Protein AF-0000000069299095 (afdb_homodimer)

Sequence (1254 aa):
MALCCCRLLLKLQVCIAALQILIATGLEAELVINSEFMSLDCVDRMVLSINGKVPGPTLRAQPGELVQITVHNMMASQSVSIHFHGQYQNNTPWQDGAATFSGCPIPAQTSWTYSFHANPDPGTYQYHSHVGGTSVGGVGGVLVIEGAVSAATAAIDGEHVLHLFDWWHAPQEEILSGLMSTQFRWPGDPQSVLINGRGSFDCHHNSMYTCNITANASCSDGKGPIAPANLRPWYRPDYQPPQCDASACPDLEVFEVSMNGTYLLRLIGATSLSFLNVAVEGHNLTIVETDGHPTAPLNVSSVDINSGQRLGVLIHAIQQPSTYVIRAQIRGRSGVRVAHALLRYTGSPTVTVDPVGVQIPQPAWHDNEFTFQQQNALRGTQSMPVPATEQVVRRFEILNTQERLEGRNFNGKPSVDSIKAAIGLESGDRPENNCVSANNTRLLRWFLGRRTFFHSTTPVLSKLYFNQGVDELTEDNSYYQVEVGKVYDIVIQNYPACNGVCETHSFHMHGMPFWVLGTFRGEFNGSAEQVAAFNLVDPPMRDSIMTPSEGVNNVPEIRAGCGYVVIRFKPIGPGAWPFHCHQLLHAAPMGSIVVFHTGREGLPPPPSNLLVCGDMNLQTIMNRLEEMALCCCRLLLKLQVCIAALQILIATGLEAELVINSEFMSLDCVDRMVLSINGKVPGPTLRAQPGELVQITVHNMMASQSVSIHFHGQYQNNTPWQDGAATFSGCPIPAQTSWTYSFHANPDPGTYQYHSHVGGTSVGGVGGVLVIEGAVSAATAAIDGEHVLHLFDWWHAPQEEILSGLMSTQFRWPGDPQSVLINGRGSFDCHHNSMYTCNITANASCSDGKGPIAPANLRPWYRPDYQPPQCDASACPDLEVFEVSMNGTYLLRLIGATSLSFLNVAVEGHNLTIVETDGHPTAPLNVSSVDINSGQRLGVLIHAIQQPSTYVIRAQIRGRSGVRVAHALLRYTGSPTVTVDPVGVQIPQPAWHDNEFTFQQQNALRGTQSMPVPATEQVVRRFEILNTQERLEGRNFNGKPSVDSIKAAIGLESGDRPENNCVSANNTRLLRWFLGRRTFFHSTTPVLSKLYFNQGVDELTEDNSYYQVEVGKVYDIVIQNYPACNGVCETHSFHMHGMPFWVLGTFRGEFNGSAEQVAAFNLVDPPMRDSIMTPSEGVNNVPEIRAGCGYVVIRFKPIGPGAWPFHCHQLLHAAPMGSIVVFHTGREGLPPPPSNLLVCGDMNLQTIMNRLEE

Structure (mmCIF, N/CA/C/O backbone):
data_AF-0000000069299095-model_v1
#
loop_
_entity.id
_entity.type
_entity.pdbx_description
1 polymer Laccase
#
loop_
_atom_site.group_PDB
_atom_site.id
_atom_site.type_symbol
_atom_site.label_atom_id
_atom_site.label_alt_id
_atom_site.label_comp_id
_atom_site.label_asym_id
_atom_site.label_entity_id
_atom_site.label_seq_id
_atom_site.pdbx_PDB_ins_code
_atom_site.Cartn_x
_atom_site.Cartn_y
_atom_site.Cartn_z
_atom_site.occupancy
_atom_site.B_iso_or_equiv
_atom_site.auth_seq_id
_atom_site.auth_comp_id
_atom_site.auth_asym_id
_atom_site.auth_atom_id
_atom_site.pdbx_PDB_model_num
ATOM 1 N N . MET A 1 1 ? 65.5 -34.969 25.797 1 24.03 1 MET A N 1
ATOM 2 C CA . MET A 1 1 ? 64.125 -35.031 26.328 1 24.03 1 MET A CA 1
ATOM 3 C C . MET A 1 1 ? 63.188 -34.125 25.547 1 24.03 1 MET A C 1
ATOM 5 O O . MET A 1 1 ? 62 -34 25.875 1 24.03 1 MET A O 1
ATOM 9 N N . ALA A 1 2 ? 63.812 -33.062 24.891 1 30.91 2 ALA A N 1
ATOM 10 C CA . ALA A 1 2 ? 63.25 -31.938 24.141 1 30.91 2 ALA A CA 1
ATOM 11 C C . ALA A 1 2 ? 62.5 -32.438 22.906 1 30.91 2 ALA A C 1
ATOM 13 O O . ALA A 1 2 ? 61.625 -31.734 22.375 1 30.91 2 ALA A O 1
ATOM 14 N N . LEU A 1 3 ? 62.875 -33.625 22.391 1 29.94 3 LEU A N 1
ATOM 15 C CA . LEU A 1 3 ? 62.469 -34.094 21.094 1 29.94 3 LEU A CA 1
ATOM 16 C C . LEU A 1 3 ? 61.031 -34.656 21.141 1 29.94 3 LEU A C 1
ATOM 18 O O . LEU A 1 3 ? 60.406 -34.844 20.109 1 29.94 3 LEU A O 1
ATOM 22 N N . CYS A 1 4 ? 60.656 -35.25 22.312 1 30.69 4 CYS A N 1
ATOM 23 C CA . CYS A 1 4 ? 59.469 -36.094 22.328 1 30.69 4 CYS A CA 1
ATOM 24 C C . CYS A 1 4 ? 58.188 -35.25 22.266 1 30.69 4 CYS A C 1
ATOM 26 O O . CYS A 1 4 ? 57.094 -35.75 22.062 1 30.69 4 CYS A O 1
ATOM 28 N N . CYS A 1 5 ? 58.281 -33.969 22.875 1 31.89 5 CYS A N 1
ATOM 29 C CA . CYS A 1 5 ? 57.031 -33.25 23.078 1 31.89 5 CYS A CA 1
ATOM 30 C C . CYS A 1 5 ? 56.5 -32.719 21.75 1 31.89 5 CYS A C 1
ATOM 32 O O . CYS A 1 5 ? 55.469 -32.031 21.734 1 31.89 5 CYS A O 1
ATOM 34 N N . CYS A 1 6 ? 57.344 -32.781 20.625 1 31.16 6 CYS A N 1
ATOM 35 C CA . CYS A 1 6 ? 56.938 -32.219 19.328 1 31.16 6 CYS A CA 1
ATOM 36 C C . CYS A 1 6 ? 55.844 -33.094 18.688 1 31.16 6 CYS A C 1
ATOM 38 O O . CYS A 1 6 ? 55.219 -32.656 17.734 1 31.16 6 CYS A O 1
ATOM 40 N N . ARG A 1 7 ? 55.938 -34.469 18.969 1 36.03 7 ARG A N 1
ATOM 41 C CA . ARG A 1 7 ? 55.031 -35.312 18.234 1 36.03 7 ARG A CA 1
ATOM 42 C C . ARG A 1 7 ? 53.594 -35.156 18.719 1 36.03 7 ARG A C 1
ATOM 44 O O . ARG A 1 7 ? 52.656 -35.531 18.016 1 36.03 7 ARG A O 1
ATOM 51 N N . LEU A 1 8 ? 53.531 -34.938 20.141 1 35.88 8 LEU A N 1
ATOM 52 C CA . LEU A 1 8 ? 52.156 -34.875 20.625 1 35.88 8 LEU A CA 1
ATOM 53 C C . LEU A 1 8 ? 51.469 -33.625 20.094 1 35.88 8 LEU A C 1
ATOM 55 O O . LEU A 1 8 ? 50.219 -33.625 19.953 1 35.88 8 LEU A O 1
ATOM 59 N N . LEU A 1 9 ? 52.312 -32.5 19.906 1 37.81 9 LEU A N 1
ATOM 60 C CA . LEU A 1 9 ? 51.656 -31.281 19.406 1 37.81 9 LEU A CA 1
ATOM 61 C C . LEU A 1 9 ? 51.188 -31.469 17.953 1 37.81 9 LEU A C 1
ATOM 63 O O . LEU A 1 9 ? 50.25 -30.828 17.516 1 37.81 9 LEU A O 1
ATOM 67 N N . LEU A 1 10 ? 51.969 -32.375 17.109 1 34.5 10 LEU A N 1
ATOM 68 C CA . LEU A 1 10 ? 51.469 -32.594 15.75 1 34.5 10 LEU A CA 1
ATOM 69 C C . LEU A 1 10 ? 50.156 -33.344 15.773 1 34.5 10 LEU A C 1
ATOM 71 O O . LEU A 1 10 ? 49.375 -33.281 14.828 1 34.5 10 LEU A O 1
ATOM 75 N N . LYS A 1 11 ? 50.094 -34.344 16.75 1 37.84 11 LYS A N 1
ATOM 76 C CA . LYS A 1 11 ? 48.875 -35.156 16.781 1 37.84 11 LYS A CA 1
ATOM 77 C C . LYS A 1 11 ? 47.688 -34.281 17.125 1 37.84 11 LYS A C 1
ATOM 79 O O . LYS A 1 11 ? 46.562 -34.625 16.734 1 37.84 11 LYS A O 1
ATOM 84 N N . LEU A 1 12 ? 47.938 -33.375 18.188 1 36.03 12 LEU A N 1
ATOM 85 C CA . LEU A 1 12 ? 46.781 -32.562 18.531 1 36.03 12 LEU A CA 1
ATOM 86 C C . LEU A 1 12 ? 46.406 -31.625 17.391 1 36.03 12 LEU A C 1
ATOM 88 O O . LEU A 1 12 ? 45.281 -31.125 17.328 1 36.03 12 LEU A O 1
ATOM 92 N N . GLN A 1 13 ? 47.469 -31.156 16.578 1 33.78 13 GLN A N 1
ATOM 93 C CA . GLN A 1 13 ? 47.094 -30.344 15.43 1 33.78 13 GLN A CA 1
ATOM 94 C C . GLN A 1 13 ? 46.25 -31.125 14.43 1 33.78 13 GLN A C 1
ATOM 96 O O . GLN A 1 13 ? 45.469 -30.547 13.68 1 33.78 13 GLN A O 1
ATOM 101 N N . VAL A 1 14 ? 46.625 -32.438 14.289 1 32.91 14 VAL A N 1
ATOM 102 C CA . VAL A 1 14 ? 45.844 -33.156 13.297 1 32.91 14 VAL A CA 1
ATOM 103 C C . VAL A 1 14 ? 44.375 -33.281 13.758 1 32.91 14 VAL A C 1
ATOM 105 O O . VAL A 1 14 ? 43.469 -33.344 12.93 1 32.91 14 VAL A O 1
ATOM 108 N N . CYS A 1 15 ? 44.25 -33.562 15.125 1 31.64 15 CYS A N 1
ATOM 109 C CA . CYS A 1 15 ? 42.875 -33.812 15.516 1 31.64 15 CYS A CA 1
ATOM 110 C C . CYS A 1 15 ? 42.031 -32.562 15.344 1 31.64 15 CYS A C 1
ATOM 112 O O . CYS A 1 15 ? 40.812 -32.625 15.461 1 31.64 15 CYS A O 1
ATOM 114 N N . ILE A 1 16 ? 42.688 -31.422 15.695 1 34.31 16 ILE A N 1
ATOM 115 C CA . ILE A 1 16 ? 41.781 -30.281 15.57 1 34.31 16 ILE A CA 1
ATOM 116 C C . ILE A 1 16 ? 41.406 -30.094 14.109 1 34.31 16 ILE A C 1
ATOM 118 O O . ILE A 1 16 ? 40.562 -29.234 13.797 1 34.31 16 ILE A O 1
ATOM 122 N N . ALA A 1 17 ? 42.188 -30.562 13.148 1 32.5 17 ALA A N 1
ATOM 123 C CA . ALA A 1 17 ? 41.844 -30.406 11.734 1 32.5 17 ALA A CA 1
ATOM 124 C C . ALA A 1 17 ? 40.469 -31.047 11.438 1 32.5 17 ALA A C 1
ATOM 126 O O . ALA A 1 17 ? 39.719 -30.516 10.617 1 32.5 17 ALA A O 1
ATOM 127 N N . ALA A 1 18 ? 40.406 -32.375 11.758 1 33.28 18 ALA A N 1
ATOM 128 C CA . ALA A 1 18 ? 39.375 -33.156 11.109 1 33.28 18 ALA A CA 1
ATOM 129 C C . ALA A 1 18 ? 37.969 -32.688 11.5 1 33.28 18 ALA A C 1
ATOM 131 O O . ALA A 1 18 ? 37 -32.938 10.797 1 33.28 18 ALA A O 1
ATOM 132 N N . LEU A 1 19 ? 37.875 -32.531 12.852 1 30.69 19 LEU A N 1
ATOM 133 C CA . LEU A 1 19 ? 36.438 -32.344 13.133 1 30.69 19 LEU A CA 1
ATOM 134 C C . LEU A 1 19 ? 35.938 -31.031 12.523 1 30.69 19 LEU A C 1
ATOM 136 O O . LEU A 1 19 ? 35.812 -30.031 13.227 1 30.69 19 LEU A O 1
ATOM 140 N N . GLN A 1 20 ? 36.688 -30.484 11.57 1 28.19 20 GLN A N 1
ATOM 141 C CA . GLN A 1 20 ? 35.938 -29.484 10.82 1 28.19 20 GLN A CA 1
ATOM 142 C C . GLN A 1 20 ? 34.531 -29.953 10.5 1 28.19 20 GLN A C 1
ATOM 144 O O . GLN A 1 20 ? 34.312 -30.75 9.578 1 28.19 20 GLN A O 1
ATOM 149 N N . ILE A 1 21 ? 33.812 -30.469 11.508 1 32.03 21 ILE A N 1
ATOM 150 C CA . ILE A 1 21 ? 32.406 -30.766 11.258 1 32.03 21 ILE A CA 1
ATOM 151 C C . ILE A 1 21 ? 31.859 -29.781 10.219 1 32.03 21 ILE A C 1
ATOM 153 O O . ILE A 1 21 ? 31.938 -28.562 10.398 1 32.03 21 ILE A O 1
ATOM 157 N N . LEU A 1 22 ? 31.906 -30.109 8.977 1 33.59 22 LEU A N 1
ATOM 158 C CA . LEU A 1 22 ? 31.141 -29.484 7.902 1 33.59 22 LEU A CA 1
ATOM 159 C C . LEU A 1 22 ? 29.828 -28.922 8.422 1 33.59 22 LEU A C 1
ATOM 161 O O . LEU A 1 22 ? 28.906 -29.672 8.734 1 33.59 22 LEU A O 1
ATOM 165 N N . ILE A 1 23 ? 29.766 -28.234 9.445 1 37.81 23 ILE A N 1
ATOM 166 C CA . ILE A 1 23 ? 28.531 -27.516 9.766 1 37.81 23 ILE A CA 1
ATOM 167 C C . ILE A 1 23 ? 27.766 -27.203 8.484 1 37.81 23 ILE A C 1
ATOM 169 O O . ILE A 1 23 ? 28.25 -26.469 7.625 1 37.81 23 ILE A O 1
ATOM 173 N N . ALA A 1 24 ? 27.172 -28.172 7.777 1 43.81 24 ALA A N 1
ATOM 174 C CA . ALA A 1 24 ? 26.234 -28.109 6.652 1 43.81 24 ALA A CA 1
ATOM 175 C C . ALA A 1 24 ? 25.547 -26.75 6.59 1 43.81 24 ALA A C 1
ATOM 177 O O . ALA A 1 24 ? 24.719 -26.438 7.445 1 43.81 24 ALA A O 1
ATOM 178 N N . THR A 1 25 ? 26.078 -25.562 6.328 1 60.44 25 THR A N 1
ATOM 179 C CA . THR A 1 25 ? 25.703 -24.141 6.285 1 60.44 25 THR A CA 1
ATOM 180 C C . THR A 1 25 ? 24.453 -23.953 5.449 1 60.44 25 THR A C 1
ATOM 182 O O . THR A 1 25 ? 24.344 -24.469 4.336 1 60.44 25 THR A O 1
ATOM 185 N N . GLY A 1 26 ? 23.281 -24.047 5.945 1 82.75 26 GLY A N 1
ATOM 186 C CA . GLY A 1 26 ? 21.969 -23.781 5.352 1 82.75 26 GLY A CA 1
ATOM 187 C C . GLY A 1 26 ? 21.969 -22.547 4.469 1 82.75 26 GLY A C 1
ATOM 188 O O . GLY A 1 26 ? 22.984 -21.844 4.367 1 82.75 26 GLY A O 1
ATOM 189 N N . LEU A 1 27 ? 21.109 -22.578 3.473 1 93 27 LEU A N 1
ATOM 190 C CA . LEU A 1 27 ? 20.891 -21.375 2.691 1 93 27 LEU A CA 1
ATOM 191 C C . LEU A 1 27 ? 20.531 -20.188 3.598 1 93 27 LEU A C 1
ATOM 193 O O . LEU A 1 27 ? 19.547 -20.25 4.336 1 93 27 LEU A O 1
ATOM 197 N N . GLU A 1 28 ? 21.375 -19.234 3.68 1 95.06 28 GLU A N 1
ATOM 198 C CA . GLU A 1 28 ? 21.094 -17.953 4.305 1 95.06 28 GLU A CA 1
ATOM 199 C C . GLU A 1 28 ? 21.016 -16.828 3.268 1 95.06 28 GLU A C 1
ATOM 201 O O . GLU A 1 28 ? 21.922 -16.688 2.447 1 95.06 28 GLU A O 1
ATOM 206 N N . ALA A 1 29 ? 19.922 -16.172 3.277 1 96.38 29 ALA A N 1
ATOM 207 C CA . ALA A 1 29 ? 19.781 -15.086 2.309 1 96.38 29 ALA A CA 1
ATOM 208 C C . ALA A 1 29 ? 18.938 -13.945 2.885 1 96.38 29 ALA A C 1
ATOM 210 O O . ALA A 1 29 ? 18.25 -14.117 3.885 1 96.38 29 ALA A O 1
ATOM 211 N N . GLU A 1 30 ? 19.109 -12.766 2.311 1 95.38 30 GLU A N 1
ATOM 212 C CA . GLU A 1 30 ? 18.312 -11.586 2.623 1 95.38 30 GLU A CA 1
ATOM 213 C C . GLU A 1 30 ? 17.547 -11.094 1.399 1 95.38 30 GLU A C 1
ATOM 215 O O . GLU A 1 30 ? 18.094 -11.039 0.296 1 95.38 30 GLU A O 1
ATOM 220 N N . LEU A 1 31 ? 16.312 -10.859 1.627 1 97.5 31 LEU A N 1
ATOM 221 C CA . LEU A 1 31 ? 15.461 -10.242 0.617 1 97.5 31 LEU A CA 1
ATOM 222 C C . LEU A 1 31 ? 15.023 -8.852 1.056 1 97.5 31 LEU A C 1
ATOM 224 O O . LEU A 1 31 ? 14.258 -8.703 2.01 1 97.5 31 LEU A O 1
ATOM 228 N N . VAL A 1 32 ? 15.508 -7.863 0.378 1 94.19 32 VAL A N 1
ATOM 229 C CA . VAL A 1 32 ? 15.109 -6.488 0.65 1 94.19 32 VAL A CA 1
ATOM 230 C C . VAL A 1 32 ? 14.023 -6.059 -0.335 1 94.19 32 VAL A C 1
ATOM 232 O O . VAL A 1 32 ? 14.273 -5.949 -1.537 1 94.19 32 VAL A O 1
ATOM 235 N N . ILE A 1 33 ? 12.867 -5.82 0.208 1 95.56 33 ILE A N 1
ATOM 236 C CA . ILE A 1 33 ? 11.742 -5.43 -0.626 1 95.56 33 ILE A CA 1
ATOM 237 C C . ILE A 1 33 ? 11.562 -3.914 -0.583 1 95.56 33 ILE A C 1
ATOM 239 O O . ILE A 1 33 ? 11.484 -3.324 0.496 1 95.56 33 ILE A O 1
ATOM 243 N N . ASN A 1 34 ? 11.492 -3.307 -1.761 1 91.5 34 ASN A N 1
ATOM 244 C CA . ASN A 1 34 ? 11.359 -1.859 -1.888 1 91.5 34 ASN A CA 1
ATOM 245 C C . ASN A 1 34 ? 10.398 -1.478 -3.008 1 91.5 34 ASN A C 1
ATOM 247 O O . ASN A 1 34 ? 10.156 -2.27 -3.92 1 91.5 34 ASN A O 1
ATOM 251 N N . SER A 1 35 ? 9.82 -0.309 -2.859 1 90.38 35 SER A N 1
ATOM 252 C CA . SER A 1 35 ? 9.172 0.342 -3.99 1 90.38 35 SER A CA 1
ATOM 253 C C . SER A 1 35 ? 10.133 1.266 -4.727 1 90.38 35 SER A C 1
ATOM 255 O O . SER A 1 35 ? 10.734 2.156 -4.125 1 90.38 35 SER A O 1
ATOM 257 N N . GLU A 1 36 ? 10.281 1.061 -6.02 1 88.81 36 GLU A N 1
ATOM 258 C CA . GLU A 1 36 ? 11.188 1.911 -6.793 1 88.81 36 GLU A CA 1
ATOM 259 C C . GLU A 1 36 ? 10.781 1.946 -8.266 1 88.81 36 GLU A C 1
ATOM 261 O O . GLU A 1 36 ? 9.938 1.161 -8.703 1 88.81 36 GLU A O 1
ATOM 266 N N . PHE A 1 37 ? 11.344 2.873 -9 1 85.94 37 PHE A N 1
ATOM 267 C CA . PHE A 1 37 ? 10.992 3.025 -10.406 1 85.94 37 PHE A CA 1
ATOM 268 C C . PHE A 1 37 ? 11.922 2.201 -11.289 1 85.94 37 PHE A C 1
ATOM 270 O O . PHE A 1 37 ? 13.133 2.172 -11.062 1 85.94 37 PHE A O 1
ATOM 277 N N . MET A 1 38 ? 11.336 1.447 -12.18 1 88.81 38 MET A N 1
ATOM 278 C CA . MET A 1 38 ? 12.047 0.658 -13.18 1 88.81 38 MET A CA 1
ATOM 279 C C . MET A 1 38 ? 11.266 0.606 -14.484 1 88.81 38 MET A C 1
ATOM 281 O O . MET A 1 38 ? 10.055 0.806 -14.492 1 88.81 38 MET A O 1
ATOM 285 N N . SER A 1 39 ? 12.023 0.465 -15.531 1 87.88 39 SER A N 1
ATOM 286 C CA . SER A 1 39 ? 11.422 0.192 -16.844 1 87.88 39 SER A CA 1
ATOM 287 C C . SER A 1 39 ? 11.617 -1.268 -17.234 1 87.88 39 SER A C 1
ATOM 289 O O . SER A 1 39 ? 12.641 -1.629 -17.812 1 87.88 39 SER A O 1
ATOM 291 N N . LEU A 1 40 ? 10.594 -2.078 -17.047 1 91.75 40 LEU A N 1
ATOM 292 C CA . LEU A 1 40 ? 10.703 -3.514 -17.297 1 91.75 40 LEU A CA 1
ATOM 293 C C . LEU A 1 40 ? 10.25 -3.854 -18.703 1 91.75 40 LEU A C 1
ATOM 295 O O . LEU A 1 40 ? 10.562 -4.93 -19.219 1 91.75 40 LEU A O 1
ATOM 299 N N . ASP A 1 41 ? 9.469 -2.994 -19.312 1 88.56 41 ASP A N 1
ATOM 300 C CA . ASP A 1 41 ? 8.938 -3.254 -20.641 1 88.56 41 ASP A CA 1
ATOM 301 C C . ASP A 1 41 ? 8.875 -1.969 -21.469 1 88.56 41 ASP A C 1
ATOM 303 O O . ASP A 1 41 ? 7.914 -1.752 -22.219 1 88.56 41 ASP A O 1
ATOM 307 N N . CYS A 1 42 ? 9.758 -1.073 -21.219 1 81.31 42 CYS A N 1
ATOM 308 C CA . CYS A 1 42 ? 9.906 0.193 -21.922 1 81.31 42 CYS A CA 1
ATOM 309 C C . CYS A 1 42 ? 9.008 1.268 -21.312 1 81.31 42 CYS A C 1
ATOM 311 O O . CYS A 1 42 ? 8.875 2.357 -21.875 1 81.31 42 CYS A O 1
ATOM 313 N N . VAL A 1 43 ? 8.375 0.918 -20.297 1 81.38 43 VAL A N 1
ATOM 314 C CA . VAL A 1 43 ? 7.562 1.879 -19.562 1 81.38 43 VAL A CA 1
ATOM 315 C C . VAL A 1 43 ? 8.109 2.041 -18.141 1 81.38 43 VAL A C 1
ATOM 317 O O . VAL A 1 43 ? 8.195 1.07 -17.391 1 81.38 43 VAL A O 1
ATOM 320 N N . ASP A 1 44 ? 8.492 3.242 -17.844 1 81.69 44 ASP A N 1
ATOM 321 C CA . ASP A 1 44 ? 9.023 3.561 -16.516 1 81.69 44 ASP A CA 1
ATOM 322 C C . ASP A 1 44 ? 7.898 3.75 -15.508 1 81.69 44 ASP A C 1
ATOM 324 O O . ASP A 1 44 ? 7.059 4.637 -15.664 1 81.69 44 ASP A O 1
ATOM 328 N N . ARG A 1 45 ? 7.863 2.918 -14.492 1 83.44 45 ARG A N 1
ATOM 329 C CA . ARG A 1 45 ? 6.848 3.061 -13.453 1 83.44 45 ARG A CA 1
ATOM 330 C C . ARG A 1 45 ? 7.32 2.455 -12.141 1 83.44 45 ARG A C 1
ATOM 332 O O . ARG A 1 45 ? 8.352 1.776 -12.094 1 83.44 45 ARG A O 1
ATOM 339 N N . MET A 1 46 ? 6.602 2.766 -11.117 1 87.88 46 MET A N 1
ATOM 340 C CA . MET A 1 46 ? 6.914 2.201 -9.805 1 87.88 46 MET A CA 1
ATOM 341 C C . MET A 1 46 ? 6.723 0.689 -9.805 1 87.88 46 MET A C 1
ATOM 343 O O . MET A 1 46 ? 5.727 0.186 -10.328 1 87.88 46 MET A O 1
ATOM 347 N N . VAL A 1 47 ? 7.68 -0.037 -9.312 1 93.56 47 VAL A N 1
ATOM 348 C CA . VAL A 1 47 ? 7.652 -1.489 -9.172 1 93.56 47 VAL A CA 1
ATOM 349 C C . VAL A 1 47 ? 7.961 -1.88 -7.73 1 93.56 47 VAL A C 1
ATOM 351 O O . VAL A 1 47 ? 8.445 -1.058 -6.949 1 93.56 47 VAL A O 1
ATOM 354 N N . LEU A 1 48 ? 7.566 -3.008 -7.332 1 95.88 48 LEU A N 1
ATOM 355 C CA . LEU A 1 48 ? 8.016 -3.621 -6.09 1 95.88 48 LEU A CA 1
ATOM 356 C C . LEU A 1 48 ? 9.148 -4.613 -6.348 1 95.88 48 LEU A C 1
ATOM 358 O O . LEU A 1 48 ? 8.93 -5.652 -6.977 1 95.88 48 LEU A O 1
ATOM 362 N N . SER A 1 49 ? 10.305 -4.25 -5.859 1 96.19 49 SER A N 1
ATOM 363 C CA . SER A 1 49 ? 11.492 -5.027 -6.199 1 96.19 49 SER A CA 1
ATOM 364 C C . SER A 1 49 ? 12 -5.812 -4.996 1 96.19 49 SER A C 1
ATOM 366 O O . SER A 1 49 ? 11.609 -5.539 -3.859 1 96.19 49 SER A O 1
ATOM 368 N N . ILE A 1 50 ? 12.68 -6.836 -5.266 1 97.75 50 ILE A N 1
ATOM 369 C CA . ILE A 1 50 ? 13.484 -7.551 -4.281 1 97.75 50 ILE A CA 1
ATOM 370 C C . ILE A 1 50 ? 14.969 -7.363 -4.594 1 97.75 50 ILE A C 1
ATOM 372 O O . ILE A 1 50 ? 15.438 -7.746 -5.664 1 97.75 50 ILE A O 1
ATOM 376 N N . ASN A 1 51 ? 15.688 -6.77 -3.621 1 96.06 51 ASN A N 1
ATOM 377 C CA . ASN A 1 51 ? 17.109 -6.488 -3.793 1 96.06 51 ASN A CA 1
ATOM 378 C C . ASN A 1 51 ? 17.375 -5.691 -5.066 1 96.06 51 ASN A C 1
ATOM 380 O O . ASN A 1 51 ? 18.328 -5.98 -5.801 1 96.06 51 ASN A O 1
ATOM 384 N N . GLY A 1 52 ? 16.5 -4.875 -5.406 1 92.69 52 GLY A N 1
ATOM 385 C CA . GLY A 1 52 ? 16.656 -3.979 -6.539 1 92.69 52 GLY A CA 1
ATOM 386 C C . GLY A 1 52 ? 16.359 -4.641 -7.871 1 92.69 52 GLY A C 1
ATOM 387 O O . GLY A 1 52 ? 16.719 -4.105 -8.93 1 92.69 52 GLY A O 1
ATOM 388 N N . LYS A 1 53 ? 15.68 -5.809 -7.816 1 95.75 53 LYS A N 1
ATOM 389 C CA . LYS A 1 53 ? 15.43 -6.535 -9.055 1 95.75 53 LYS A CA 1
ATOM 390 C C . LYS A 1 53 ? 14 -7.07 -9.094 1 95.75 53 LYS A C 1
ATOM 392 O O . LYS A 1 53 ? 13.352 -7.207 -8.055 1 95.75 53 LYS A O 1
ATOM 397 N N . VAL A 1 54 ? 13.539 -7.266 -10.359 1 96.81 54 VAL A N 1
ATOM 398 C CA . VAL A 1 54 ? 12.32 -8.008 -10.664 1 96.81 54 VAL A CA 1
ATOM 399 C C . VAL A 1 54 ? 12.586 -9.008 -11.781 1 96.81 54 VAL A C 1
ATOM 401 O O . VAL A 1 54 ? 12.938 -8.625 -12.898 1 96.81 54 VAL A O 1
ATOM 404 N N . PRO A 1 55 ? 12.555 -10.281 -11.578 1 97.81 55 PRO A N 1
ATOM 405 C CA . PRO A 1 55 ? 12.25 -10.914 -10.289 1 97.81 55 PRO A CA 1
ATOM 406 C C . PRO A 1 55 ? 13.406 -10.812 -9.297 1 97.81 55 PRO A C 1
ATOM 408 O O . PRO A 1 55 ? 14.484 -10.305 -9.648 1 97.81 55 PRO A O 1
ATOM 411 N N . GLY A 1 56 ? 13.109 -11.188 -8.07 1 98.19 56 GLY A N 1
ATOM 412 C CA . GLY A 1 56 ? 14.164 -11.305 -7.078 1 98.19 56 GLY A CA 1
ATOM 413 C C . GLY A 1 56 ? 15.203 -12.352 -7.43 1 98.19 56 GLY A C 1
ATOM 414 O O . GLY A 1 56 ? 15.094 -13.023 -8.453 1 98.19 56 GLY A O 1
ATOM 415 N N . PRO A 1 57 ? 16.188 -12.492 -6.555 1 98.06 57 PRO A N 1
ATOM 416 C CA . PRO A 1 57 ? 17.266 -13.438 -6.844 1 98.06 57 PRO A CA 1
ATOM 417 C C . PRO A 1 57 ? 16.781 -14.891 -6.836 1 98.06 57 PRO A C 1
ATOM 419 O O . PRO A 1 57 ? 15.859 -15.234 -6.09 1 98.06 57 PRO A O 1
ATOM 422 N N . THR A 1 58 ? 17.453 -15.664 -7.703 1 98.31 58 THR A N 1
ATOM 423 C CA . THR A 1 58 ? 17.25 -17.109 -7.609 1 98.31 58 THR A CA 1
ATOM 424 C C . THR A 1 58 ? 17.922 -17.672 -6.363 1 98.31 58 THR A C 1
ATOM 426 O O . THR A 1 58 ? 19.125 -17.531 -6.188 1 98.31 58 THR A O 1
ATOM 429 N N . LEU A 1 59 ? 17.125 -18.25 -5.539 1 98.25 59 LEU A N 1
ATOM 430 C CA . LEU A 1 59 ? 17.641 -18.906 -4.344 1 98.25 59 LEU A CA 1
ATOM 431 C C . LEU A 1 59 ? 17.922 -20.391 -4.613 1 98.25 59 LEU A C 1
ATOM 433 O O . LEU A 1 59 ? 17.188 -21.047 -5.344 1 98.25 59 LEU A O 1
ATOM 437 N N . ARG A 1 60 ? 19 -20.891 -4.031 1 97.75 60 ARG A N 1
ATOM 438 C CA . ARG A 1 60 ? 19.391 -22.297 -4.223 1 97.75 60 ARG A CA 1
ATOM 439 C C . ARG A 1 60 ? 19.703 -22.969 -2.891 1 97.75 60 ARG A C 1
ATOM 441 O O . ARG A 1 60 ? 20.406 -22.391 -2.055 1 97.75 60 ARG A O 1
ATOM 448 N N . ALA A 1 61 ? 19.125 -24.109 -2.713 1 97.5 61 ALA A N 1
ATOM 449 C CA . ALA A 1 61 ? 19.344 -24.906 -1.506 1 97.5 61 ALA A CA 1
ATOM 450 C C . ALA A 1 61 ? 19.562 -26.375 -1.847 1 97.5 61 ALA A C 1
ATOM 452 O O . ALA A 1 61 ? 19.234 -26.812 -2.945 1 97.5 61 ALA A O 1
ATOM 453 N N . GLN A 1 62 ? 20.188 -27.094 -0.908 1 96.44 62 GLN A N 1
ATOM 454 C CA . GLN A 1 62 ? 20.297 -28.547 -1.01 1 96.44 62 GLN A CA 1
ATOM 455 C C . GLN A 1 62 ? 19.062 -29.234 -0.423 1 96.44 62 GLN A C 1
ATOM 457 O O . GLN A 1 62 ? 18.375 -28.672 0.433 1 96.44 62 GLN A O 1
ATOM 462 N N . PRO A 1 63 ? 18.812 -30.422 -0.935 1 95.5 63 PRO A N 1
ATOM 463 C CA . PRO A 1 63 ? 17.688 -31.156 -0.352 1 95.5 63 PRO A CA 1
ATOM 464 C C . PRO A 1 63 ? 17.797 -31.297 1.165 1 95.5 63 PRO A C 1
ATOM 466 O O . PRO A 1 63 ? 18.844 -31.719 1.68 1 95.5 63 PRO A O 1
ATOM 469 N N . GLY A 1 64 ? 16.75 -30.875 1.833 1 95.19 64 GLY A N 1
ATOM 470 C CA . GLY A 1 64 ? 16.672 -31.047 3.273 1 95.19 64 GLY A CA 1
ATOM 471 C C . GLY A 1 64 ? 17.469 -30.016 4.047 1 95.19 64 GLY A C 1
ATOM 472 O O . GLY A 1 64 ? 17.438 -30 5.277 1 95.19 64 GLY A O 1
ATOM 473 N N . GLU A 1 65 ? 18.031 -29.156 3.379 1 95.19 65 GLU A N 1
ATOM 474 C CA . GLU A 1 65 ? 18.891 -28.156 4.012 1 95.19 65 GLU A CA 1
ATOM 475 C C . GLU A 1 65 ? 18.062 -27.109 4.762 1 95.19 65 GLU A C 1
ATOM 477 O O . GLU A 1 65 ? 16.922 -26.812 4.375 1 95.19 65 GLU A O 1
ATOM 482 N N . LEU A 1 66 ? 18.688 -26.641 5.828 1 95.56 66 LEU A N 1
ATOM 483 C CA . LEU A 1 66 ? 18.047 -25.531 6.535 1 95.56 66 LEU A CA 1
ATOM 484 C C . LEU A 1 66 ? 18.094 -24.266 5.699 1 95.56 66 LEU A C 1
ATOM 486 O O . LEU A 1 66 ? 19.141 -23.875 5.195 1 95.56 66 LEU A O 1
ATOM 490 N N . VAL A 1 67 ? 16.969 -23.656 5.555 1 96.75 67 VAL A N 1
ATOM 491 C CA . VAL A 1 67 ? 16.797 -22.406 4.82 1 96.75 67 VAL A CA 1
ATOM 492 C C . VAL A 1 67 ? 16.438 -21.281 5.789 1 96.75 67 VAL A C 1
ATOM 494 O O . VAL A 1 67 ? 15.461 -21.391 6.527 1 96.75 67 VAL A O 1
ATOM 497 N N . GLN A 1 68 ? 17.219 -20.266 5.824 1 95.12 68 GLN A N 1
ATOM 498 C CA . GLN A 1 68 ? 16.969 -19.062 6.629 1 95.12 68 GLN A CA 1
ATOM 499 C C . GLN A 1 68 ? 16.984 -17.812 5.762 1 95.12 68 GLN A C 1
ATOM 501 O O . GLN A 1 68 ? 18.047 -17.375 5.301 1 95.12 68 GLN A O 1
ATOM 506 N N . ILE A 1 69 ? 15.828 -17.234 5.629 1 96.19 69 ILE A N 1
ATOM 507 C CA . ILE A 1 69 ? 15.688 -16.078 4.762 1 96.19 69 ILE A CA 1
ATOM 508 C C . ILE A 1 69 ? 15.133 -14.898 5.566 1 96.19 69 ILE A C 1
ATOM 510 O O . ILE A 1 69 ? 14 -14.953 6.059 1 96.19 69 ILE A O 1
ATOM 514 N N . THR A 1 70 ? 15.867 -13.836 5.664 1 92.56 70 THR A N 1
ATOM 515 C CA . THR A 1 70 ? 15.406 -12.609 6.297 1 92.56 70 THR A CA 1
ATOM 516 C C . THR A 1 70 ? 14.82 -11.648 5.262 1 92.56 70 THR A C 1
ATOM 518 O O . THR A 1 70 ? 15.5 -11.289 4.297 1 92.56 70 THR A O 1
ATOM 521 N N . VAL A 1 71 ? 13.602 -11.297 5.527 1 93.69 71 VAL A N 1
ATOM 522 C CA . VAL A 1 71 ? 12.93 -10.336 4.652 1 93.69 71 VAL A CA 1
ATOM 523 C C . VAL A 1 71 ? 12.898 -8.961 5.316 1 93.69 71 VAL A C 1
ATOM 525 O O . VAL A 1 71 ? 12.43 -8.828 6.449 1 93.69 71 VAL A O 1
ATOM 528 N N . HIS A 1 72 ? 13.43 -8.016 4.594 1 89.44 72 HIS A N 1
ATOM 529 C CA . HIS A 1 72 ? 13.344 -6.617 5.004 1 89.44 72 HIS A CA 1
ATOM 530 C C . HIS A 1 72 ? 12.289 -5.867 4.195 1 89.44 72 HIS A C 1
ATOM 532 O O . HIS A 1 72 ? 12.484 -5.609 3.004 1 89.44 72 HIS A O 1
ATOM 538 N N . ASN A 1 73 ? 11.203 -5.527 4.84 1 89.94 73 ASN A N 1
ATOM 539 C CA . ASN A 1 73 ? 10.188 -4.707 4.184 1 89.94 73 ASN A CA 1
ATOM 540 C C . ASN A 1 73 ? 10.5 -3.219 4.312 1 89.94 73 ASN A C 1
ATOM 542 O O . ASN A 1 73 ? 10.148 -2.592 5.312 1 89.94 73 ASN A O 1
ATOM 546 N N . MET A 1 74 ? 10.945 -2.68 3.209 1 83.5 74 MET A N 1
ATOM 547 C CA . MET A 1 74 ? 11.383 -1.288 3.264 1 83.5 74 MET A CA 1
ATOM 548 C C . MET A 1 74 ? 10.359 -0.37 2.605 1 83.5 74 MET A C 1
ATOM 550 O O . MET A 1 74 ? 10.633 0.813 2.389 1 83.5 74 MET A O 1
ATOM 554 N N . MET A 1 75 ? 9.234 -0.915 2.361 1 86.94 75 MET A N 1
ATOM 555 C CA . MET A 1 75 ? 8.188 -0.094 1.755 1 86.94 75 MET A CA 1
ATOM 556 C C . MET A 1 75 ? 7.547 0.824 2.791 1 86.94 75 MET A C 1
ATOM 558 O O . MET A 1 75 ? 7.613 0.553 3.99 1 86.94 75 MET A O 1
ATOM 562 N N . ALA A 1 76 ? 6.945 1.853 2.24 1 80.12 76 ALA A N 1
ATOM 563 C CA . ALA A 1 76 ? 6.488 2.932 3.111 1 80.12 76 ALA A CA 1
ATOM 564 C C . ALA A 1 76 ? 5.262 2.504 3.916 1 80.12 76 ALA A C 1
ATOM 566 O O . ALA A 1 76 ? 5.094 2.914 5.066 1 80.12 76 ALA A O 1
ATOM 567 N N . SER A 1 77 ? 4.453 1.703 3.303 1 84 77 SER A N 1
ATOM 568 C CA . SER A 1 77 ? 3.219 1.411 4.027 1 84 77 SER A CA 1
ATOM 569 C C . SER A 1 77 ? 2.732 -0.005 3.742 1 84 77 SER A C 1
ATOM 571 O O . SER A 1 77 ? 1.913 -0.548 4.488 1 84 77 SER A O 1
ATOM 573 N N . GLN A 1 78 ? 3.197 -0.622 2.76 1 89.94 78 GLN A N 1
ATOM 574 C CA . GLN A 1 78 ? 2.639 -1.9 2.336 1 89.94 78 GLN A CA 1
ATOM 575 C C . GLN A 1 78 ? 3.232 -3.055 3.139 1 89.94 78 GLN A C 1
ATOM 577 O O . GLN A 1 78 ? 4.426 -3.053 3.451 1 89.94 78 GLN A O 1
ATOM 582 N N . SER A 1 79 ? 2.375 -3.959 3.436 1 88.12 79 SER A N 1
ATOM 583 C CA . SER A 1 79 ? 2.84 -5.203 4.043 1 88.12 79 SER A CA 1
ATOM 584 C C . SER A 1 79 ? 3.215 -6.23 2.979 1 88.12 79 SER A C 1
ATOM 586 O O . SER A 1 79 ? 2.762 -6.141 1.835 1 88.12 79 SER A O 1
ATOM 588 N N . VAL A 1 80 ? 4.043 -7.18 3.398 1 91.5 80 VAL A N 1
ATOM 589 C CA . VAL A 1 80 ? 4.43 -8.258 2.492 1 91.5 80 VAL A CA 1
ATOM 590 C C . VAL A 1 80 ? 4.516 -9.57 3.258 1 91.5 80 VAL A C 1
ATOM 592 O O . VAL A 1 80 ? 4.426 -9.594 4.488 1 91.5 80 VAL A O 1
ATOM 595 N N . SER A 1 81 ? 4.551 -10.617 2.604 1 92.44 81 SER A N 1
ATOM 596 C CA . SER A 1 81 ? 4.879 -11.969 3.061 1 92.44 81 SER A CA 1
ATOM 597 C C . SER A 1 81 ? 5.492 -12.797 1.938 1 92.44 81 SER A C 1
ATOM 599 O O . SER A 1 81 ? 5.332 -12.469 0.76 1 92.44 81 SER A O 1
ATOM 601 N N . ILE A 1 82 ? 6.266 -13.773 2.34 1 96.94 82 ILE A N 1
ATOM 602 C CA . ILE A 1 82 ? 6.848 -14.609 1.298 1 96.94 82 ILE A CA 1
ATOM 603 C C . ILE A 1 82 ? 6.379 -16.047 1.478 1 96.94 82 ILE A C 1
ATOM 605 O O . ILE A 1 82 ? 6.699 -16.703 2.48 1 96.94 82 ILE A O 1
ATOM 609 N N . HIS A 1 83 ? 5.656 -16.484 0.566 1 97.25 83 HIS A N 1
ATOM 610 C CA . HIS A 1 83 ? 5.277 -17.891 0.442 1 97.25 83 HIS A CA 1
ATOM 611 C C . HIS A 1 83 ? 6.301 -18.672 -0.375 1 97.25 83 HIS A C 1
ATOM 613 O O . HIS A 1 83 ? 6.617 -18.281 -1.505 1 97.25 83 HIS A O 1
ATOM 619 N N . PHE A 1 84 ? 6.797 -19.656 0.246 1 97.88 84 PHE A N 1
ATOM 620 C CA . PHE A 1 84 ? 7.703 -20.531 -0.476 1 97.88 84 PHE A CA 1
ATOM 621 C C . PHE A 1 84 ? 6.934 -21.656 -1.17 1 97.88 84 PHE A C 1
ATOM 623 O O . PHE A 1 84 ? 6.844 -22.766 -0.65 1 97.88 84 PHE A O 1
ATOM 630 N N . HIS A 1 85 ? 6.555 -21.328 -2.316 1 98.06 85 HIS A N 1
ATOM 631 C CA . HIS A 1 85 ? 5.613 -22.078 -3.135 1 98.06 85 HIS A CA 1
ATOM 632 C C . HIS A 1 85 ? 6.156 -23.469 -3.469 1 98.06 85 HIS A C 1
ATOM 634 O O . HIS A 1 85 ? 7.195 -23.594 -4.125 1 98.06 85 HIS A O 1
ATOM 640 N N . GLY A 1 86 ? 5.48 -24.5 -3.043 1 97.38 86 GLY A N 1
ATOM 641 C CA . GLY A 1 86 ? 5.852 -25.891 -3.312 1 97.38 86 GLY A CA 1
ATOM 642 C C . GLY A 1 86 ? 6.57 -26.547 -2.15 1 97.38 86 GLY A C 1
ATOM 643 O O . GLY A 1 86 ? 6.715 -27.766 -2.121 1 97.38 86 GLY A O 1
ATOM 644 N N . GLN A 1 87 ? 7.012 -25.734 -1.202 1 97.62 87 GLN A N 1
ATOM 645 C CA . GLN A 1 87 ? 7.645 -26.328 -0.024 1 97.62 87 GLN A CA 1
ATOM 646 C C . GLN A 1 87 ? 6.605 -26.922 0.916 1 97.62 87 GLN A C 1
ATOM 648 O O . GLN A 1 87 ? 5.531 -26.359 1.108 1 97.62 87 GLN A O 1
ATOM 653 N N . TYR A 1 88 ? 6.984 -28.031 1.565 1 95.81 88 TYR A N 1
ATOM 654 C CA . TYR A 1 88 ? 6.027 -28.812 2.348 1 95.81 88 TYR A CA 1
ATOM 655 C C . TYR A 1 88 ? 5.855 -28.219 3.742 1 95.81 88 TYR A C 1
ATOM 657 O O . TYR A 1 88 ? 4.848 -28.469 4.406 1 95.81 88 TYR A O 1
ATOM 665 N N . GLN A 1 89 ? 6.844 -27.531 4.184 1 94.88 89 GLN A N 1
ATOM 666 C CA . GLN A 1 89 ? 6.824 -26.922 5.508 1 94.88 89 GLN A CA 1
ATOM 667 C C . GLN A 1 89 ? 6.508 -27.938 6.59 1 94.88 89 GLN A C 1
ATOM 669 O O . GLN A 1 89 ? 5.672 -27.703 7.461 1 94.88 89 GLN A O 1
ATOM 674 N N . ASN A 1 90 ? 7.152 -29.078 6.48 1 89.5 90 ASN A N 1
ATOM 675 C CA . ASN A 1 90 ? 6.965 -30.109 7.484 1 89.5 90 ASN A CA 1
ATOM 676 C C . ASN A 1 90 ? 7.438 -29.656 8.859 1 89.5 90 ASN A C 1
ATOM 678 O O . ASN A 1 90 ? 8.609 -29.328 9.047 1 89.5 90 ASN A O 1
ATOM 682 N N . ASN A 1 91 ? 6.555 -29.531 9.852 1 90.25 91 ASN A N 1
ATOM 683 C CA . ASN A 1 91 ? 6.77 -29.156 11.242 1 90.25 91 ASN A CA 1
ATOM 684 C C . ASN A 1 91 ? 6.98 -27.656 11.391 1 90.25 91 ASN A C 1
ATOM 686 O O . ASN A 1 91 ? 7.348 -27.188 12.469 1 90.25 91 ASN A O 1
ATOM 690 N N . THR A 1 92 ? 6.84 -26.969 10.344 1 93.62 92 THR A N 1
ATOM 691 C CA . THR A 1 92 ? 6.945 -25.516 10.391 1 93.62 92 THR A CA 1
ATOM 692 C C . THR A 1 92 ? 5.812 -24.859 9.602 1 93.62 92 THR A C 1
ATOM 694 O O . THR A 1 92 ? 6.055 -24 8.758 1 93.62 92 THR A O 1
ATOM 697 N N . PRO A 1 93 ? 4.605 -25.203 9.875 1 94.56 93 PRO A N 1
ATOM 698 C CA . PRO A 1 93 ? 3.498 -24.688 9.07 1 94.56 93 PRO A CA 1
ATOM 699 C C . PRO A 1 93 ? 3.428 -23.156 9.086 1 94.56 93 PRO A C 1
ATOM 701 O O . PRO A 1 93 ? 2.918 -22.562 8.141 1 94.56 93 PRO A O 1
ATOM 704 N N . TRP A 1 94 ? 3.945 -22.5 10.086 1 90.94 94 TRP A N 1
ATOM 705 C CA . TRP A 1 94 ? 3.92 -21.047 10.188 1 90.94 94 TRP A CA 1
ATOM 706 C C . TRP A 1 94 ? 4.918 -20.422 9.219 1 90.94 94 TRP A C 1
ATOM 708 O O . TRP A 1 94 ? 4.871 -19.219 8.961 1 90.94 94 TRP A O 1
ATOM 718 N N . GLN A 1 95 ? 5.762 -21.219 8.625 1 93.94 95 GLN A N 1
ATOM 719 C CA . GLN A 1 95 ? 6.785 -20.734 7.699 1 93.94 95 GLN A CA 1
ATOM 720 C C . GLN A 1 95 ? 6.289 -20.781 6.258 1 93.94 95 GLN A C 1
ATOM 722 O O . GLN A 1 95 ? 6.996 -20.344 5.34 1 93.94 95 GLN A O 1
ATOM 727 N N . ASP A 1 96 ? 5.117 -21.219 6.062 1 94.88 96 ASP A N 1
ATOM 728 C CA . ASP A 1 96 ? 4.543 -21.25 4.719 1 94.88 96 ASP A CA 1
ATOM 729 C C . ASP A 1 96 ? 4.523 -19.844 4.109 1 94.8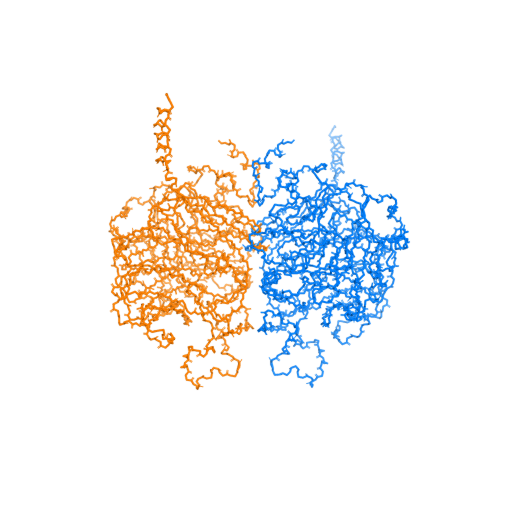8 96 ASP A C 1
ATOM 731 O O . ASP A 1 96 ? 4.68 -19.688 2.895 1 94.88 96 ASP A O 1
ATOM 735 N N . GLY A 1 97 ? 4.246 -18.859 4.961 1 92.69 97 GLY A N 1
ATOM 736 C CA . GLY A 1 97 ? 4.363 -17.469 4.543 1 92.69 97 GLY A CA 1
ATOM 737 C C . GLY A 1 97 ? 3.113 -16.938 3.871 1 92.69 97 GLY A C 1
ATOM 738 O O . GLY A 1 97 ? 3.131 -15.859 3.277 1 92.69 97 GLY A O 1
ATOM 739 N N . ALA A 1 98 ? 2.059 -17.672 3.867 1 92.19 98 ALA A N 1
ATOM 740 C CA . ALA A 1 98 ? 0.773 -17.172 3.393 1 92.19 98 ALA A CA 1
ATOM 741 C C . ALA A 1 98 ? 0.078 -16.344 4.473 1 92.19 98 ALA A C 1
ATOM 743 O O . ALA A 1 98 ? -0.641 -16.891 5.312 1 92.19 98 ALA A O 1
ATOM 744 N N . ALA A 1 99 ? 0.201 -15.047 4.312 1 87.44 99 ALA A N 1
ATOM 745 C CA . ALA A 1 99 ? -0.38 -14.172 5.324 1 87.44 99 ALA A CA 1
ATOM 746 C C . ALA A 1 99 ? -1.879 -14.422 5.473 1 87.44 99 ALA A C 1
ATOM 748 O O . ALA A 1 99 ? -2.562 -14.727 4.492 1 87.44 99 ALA A O 1
ATOM 749 N N . THR A 1 100 ? -2.455 -14.312 6.652 1 81.81 100 THR A N 1
ATOM 750 C CA . THR A 1 100 ? -3.84 -14.508 7.066 1 81.81 100 THR A CA 1
ATOM 751 C C . THR A 1 100 ? -4.148 -15.992 7.246 1 81.81 100 THR A C 1
ATOM 753 O O . THR A 1 100 ? -5.18 -16.344 7.816 1 81.81 100 THR A O 1
ATOM 756 N N . PHE A 1 101 ? -3.25 -16.875 6.715 1 91.25 101 PHE A N 1
ATOM 757 C CA . PHE A 1 101 ? -3.453 -18.312 6.914 1 91.25 101 PHE A CA 1
ATOM 758 C C . PHE A 1 101 ? -2.426 -18.875 7.891 1 91.25 101 PHE A C 1
ATOM 760 O O . PHE A 1 101 ? -2.779 -19.328 8.984 1 91.25 101 PHE A O 1
ATOM 767 N N . SER A 1 102 ? -1.165 -18.719 7.504 1 91.44 102 SER A N 1
ATOM 768 C CA . SER A 1 102 ? -0.105 -19.344 8.289 1 91.44 102 SER A CA 1
ATOM 769 C C . SER A 1 102 ? 0.472 -18.359 9.312 1 91.44 102 SER A C 1
ATOM 771 O O . SER A 1 102 ? 1.113 -18.781 10.281 1 91.44 102 SER A O 1
ATOM 773 N N . GLY A 1 103 ? 0.271 -17.125 9.031 1 86.12 103 GLY A N 1
ATOM 774 C CA . GLY A 1 103 ? 0.81 -16.125 9.938 1 86.12 103 GLY A CA 1
ATOM 775 C C . GLY A 1 103 ? 0.443 -14.711 9.539 1 86.12 103 GLY A C 1
ATOM 776 O O . GLY A 1 103 ? -0.31 -14.5 8.586 1 86.12 103 GLY A O 1
ATOM 777 N N . CYS A 1 104 ? 1.015 -13.766 10.289 1 82.31 104 CYS A N 1
ATOM 778 C CA . CYS A 1 104 ? 0.781 -12.352 10.031 1 82.31 104 CYS A CA 1
ATOM 779 C C . CYS A 1 104 ? 1.711 -11.828 8.945 1 82.31 104 CYS A C 1
ATOM 781 O O . CYS A 1 104 ? 2.797 -12.375 8.734 1 82.31 104 CYS A O 1
ATOM 783 N N . PRO A 1 105 ? 1.267 -10.82 8.219 1 87.38 105 PRO A N 1
ATOM 784 C CA . PRO A 1 105 ? 2.189 -10.203 7.27 1 87.38 105 PRO A CA 1
ATOM 785 C C . PRO A 1 105 ? 3.334 -9.461 7.957 1 87.38 105 PRO A C 1
ATOM 787 O O . PRO A 1 105 ? 3.236 -9.125 9.141 1 87.38 105 PRO A O 1
ATOM 790 N N . ILE A 1 106 ? 4.395 -9.234 7.207 1 85.44 106 ILE A N 1
ATOM 791 C CA . ILE A 1 106 ? 5.504 -8.391 7.645 1 85.44 106 ILE A CA 1
ATOM 792 C C . ILE A 1 106 ? 5.168 -6.922 7.414 1 85.44 106 ILE A C 1
ATOM 794 O O . ILE A 1 106 ? 5.055 -6.477 6.27 1 85.44 106 ILE A O 1
ATOM 798 N N . PRO A 1 107 ? 5.016 -6.195 8.398 1 79.88 107 PRO A N 1
ATOM 799 C CA . PRO A 1 107 ? 4.621 -4.793 8.234 1 79.88 107 PRO A CA 1
ATOM 800 C C . PRO A 1 107 ? 5.684 -3.959 7.531 1 79.88 107 PRO A C 1
ATOM 802 O O . PRO A 1 107 ? 6.852 -4.359 7.473 1 79.88 107 PRO A O 1
ATOM 805 N N . ALA A 1 108 ? 5.238 -2.834 7.02 1 81.25 108 ALA A N 1
ATOM 806 C CA . ALA A 1 108 ? 6.16 -1.89 6.395 1 81.25 108 ALA A CA 1
ATOM 807 C C . ALA A 1 108 ? 7.289 -1.512 7.348 1 81.25 108 ALA A C 1
ATOM 809 O O . ALA A 1 108 ? 7.078 -1.408 8.562 1 81.25 108 ALA A O 1
ATOM 810 N N . GLN A 1 109 ? 8.492 -1.391 6.789 1 76 109 GLN A N 1
ATOM 811 C CA . GLN A 1 109 ? 9.688 -0.9 7.461 1 76 109 GLN A CA 1
ATOM 812 C C . GLN A 1 109 ? 10.102 -1.828 8.602 1 76 109 GLN A C 1
ATOM 814 O O . GLN A 1 109 ? 10.633 -1.374 9.617 1 76 109 GLN A O 1
ATOM 819 N N . THR A 1 110 ? 9.719 -3.078 8.539 1 76.31 110 THR A N 1
ATOM 820 C CA . THR A 1 110 ? 10.148 -4.09 9.5 1 76.31 110 THR A CA 1
ATOM 821 C C . THR A 1 110 ? 10.766 -5.289 8.773 1 76.31 110 THR A C 1
ATOM 823 O O . THR A 1 110 ? 10.82 -5.312 7.543 1 76.31 110 THR A O 1
ATOM 826 N N . SER A 1 111 ? 11.305 -6.199 9.594 1 81.12 111 SER A N 1
ATOM 827 C CA . SER A 1 111 ? 11.93 -7.402 9.055 1 81.12 111 SER A CA 1
ATOM 828 C C . SER A 1 111 ? 11.414 -8.656 9.75 1 81.12 111 SER A C 1
ATOM 830 O O . SER A 1 111 ? 10.938 -8.594 10.891 1 81.12 111 SER A O 1
ATOM 832 N N . TRP A 1 112 ? 11.523 -9.727 9.109 1 84.88 112 TRP A N 1
ATOM 833 C CA . TRP A 1 112 ? 11.18 -11.039 9.656 1 84.88 112 TRP A CA 1
ATOM 834 C C . TRP A 1 112 ? 11.984 -12.141 8.984 1 84.88 112 TRP A C 1
ATOM 836 O O . TRP A 1 112 ? 12.305 -12.047 7.797 1 84.88 112 TRP A O 1
ATOM 846 N N . THR A 1 113 ? 12.289 -13.203 9.734 1 88.81 113 THR A N 1
ATOM 847 C CA . THR A 1 113 ? 13.117 -14.281 9.211 1 88.81 113 THR A CA 1
ATOM 848 C C . THR A 1 113 ? 12.305 -15.57 9.094 1 88.81 113 THR A C 1
ATOM 850 O O . THR A 1 113 ? 11.719 -16.031 10.07 1 88.81 113 THR A O 1
ATOM 853 N N . TYR A 1 114 ? 12.266 -16.109 7.93 1 93.06 114 TYR A N 1
ATOM 854 C CA . TYR A 1 114 ? 11.766 -17.469 7.695 1 93.06 114 TYR A CA 1
ATOM 855 C C . TYR A 1 114 ? 12.844 -18.5 7.973 1 93.06 114 TYR A C 1
ATOM 857 O O . TYR A 1 114 ? 14.008 -18.312 7.602 1 93.06 114 TYR A O 1
ATOM 865 N N . SER A 1 115 ? 12.461 -19.547 8.656 1 93.06 115 SER A N 1
ATOM 866 C CA . SER A 1 115 ? 13.375 -20.641 8.977 1 93.06 115 SER A CA 1
ATOM 867 C C . SER A 1 115 ? 12.688 -21.984 8.828 1 93.06 115 SER A C 1
ATOM 869 O O . SER A 1 115 ? 11.766 -22.312 9.578 1 93.06 115 SER A O 1
ATOM 871 N N . PHE A 1 116 ? 13.117 -22.781 7.863 1 94.62 116 PHE A N 1
ATOM 872 C CA . PHE A 1 116 ? 12.531 -24.078 7.602 1 94.62 116 PHE A CA 1
ATOM 873 C C . PHE A 1 116 ? 13.516 -24.984 6.863 1 94.62 116 PHE A C 1
ATOM 875 O O . PHE A 1 116 ? 14.562 -24.516 6.406 1 94.62 116 PHE A O 1
ATOM 882 N N . HIS A 1 117 ? 13.227 -26.25 6.762 1 95.75 117 HIS A N 1
ATOM 883 C CA . HIS A 1 117 ? 14.039 -27.172 5.973 1 95.75 117 HIS A CA 1
ATOM 884 C C . HIS A 1 117 ? 13.469 -27.328 4.566 1 95.75 117 HIS A C 1
ATOM 886 O O . HIS A 1 117 ? 12.273 -27.562 4.398 1 95.75 117 HIS A O 1
ATOM 892 N N . ALA A 1 118 ? 14.359 -27.188 3.605 1 96.94 118 ALA A N 1
ATOM 893 C CA . ALA A 1 118 ? 13.961 -27.391 2.215 1 96.94 118 ALA A CA 1
ATOM 894 C C . ALA A 1 118 ? 13.414 -28.797 1.997 1 96.94 118 ALA A C 1
ATOM 896 O O . ALA A 1 118 ? 13.781 -29.734 2.719 1 96.94 118 ALA A O 1
ATOM 897 N N . ASN A 1 119 ? 12.547 -28.906 0.959 1 95.69 119 ASN A N 1
ATOM 898 C CA . ASN A 1 119 ? 12.07 -30.234 0.57 1 95.69 119 ASN A CA 1
ATOM 899 C C . ASN A 1 119 ? 13.227 -31.188 0.312 1 95.69 119 ASN A C 1
ATOM 901 O O . ASN A 1 119 ? 14.289 -30.781 -0.158 1 95.69 119 ASN A O 1
ATOM 905 N N . PRO A 1 120 ? 13.008 -32.406 0.646 1 92.12 120 PRO A N 1
ATOM 906 C CA . PRO A 1 120 ? 14.008 -33.406 0.249 1 92.12 120 PRO A CA 1
ATOM 907 C C . PRO A 1 120 ? 14.031 -33.656 -1.258 1 92.12 120 PRO A C 1
ATOM 909 O O . PRO A 1 120 ? 15.008 -34.188 -1.788 1 92.12 120 PRO A O 1
ATOM 912 N N . ASP A 1 121 ? 13.016 -33.312 -1.952 1 89.25 121 ASP A N 1
ATOM 913 C CA . ASP A 1 121 ? 12.883 -33.5 -3.395 1 89.25 121 ASP A CA 1
ATOM 914 C C . ASP A 1 121 ? 13.555 -32.344 -4.156 1 89.25 121 ASP A C 1
ATOM 916 O O . ASP A 1 121 ? 13.148 -31.203 -4.043 1 89.25 121 ASP A O 1
ATOM 920 N N . PRO A 1 122 ? 14.602 -32.688 -4.91 1 94.62 122 PRO A N 1
ATOM 921 C CA . PRO A 1 122 ? 15.148 -31.641 -5.781 1 94.62 122 PRO A CA 1
ATOM 922 C C . PRO A 1 122 ? 14.141 -31.156 -6.816 1 94.62 122 PRO A C 1
ATOM 924 O O . PRO A 1 122 ? 13.195 -31.875 -7.152 1 94.62 122 PRO A O 1
ATOM 927 N N . GLY A 1 123 ? 14.367 -29.938 -7.312 1 96.25 123 GLY A N 1
ATOM 928 C CA . GLY A 1 123 ? 13.469 -29.469 -8.352 1 96.25 123 GLY A CA 1
ATOM 929 C C . GLY A 1 123 ? 13.344 -27.969 -8.391 1 96.25 123 GLY A C 1
ATOM 930 O O . GLY A 1 123 ? 14.195 -27.25 -7.859 1 96.25 123 GLY A O 1
ATOM 931 N N . THR A 1 124 ? 12.375 -27.547 -9.188 1 97.5 124 THR A N 1
ATOM 932 C CA . THR A 1 124 ? 12.094 -26.141 -9.43 1 97.5 124 THR A CA 1
ATOM 933 C C . THR A 1 124 ? 10.93 -25.672 -8.57 1 97.5 124 THR A C 1
ATOM 935 O O . THR A 1 124 ? 9.812 -26.188 -8.672 1 97.5 124 THR A O 1
ATOM 938 N N . TYR A 1 125 ? 11.211 -24.703 -7.73 1 98.12 125 TYR A N 1
ATOM 939 C CA . TYR A 1 125 ? 10.211 -24.062 -6.883 1 98.12 125 TYR A CA 1
ATOM 940 C C . TYR A 1 125 ? 10.227 -22.547 -7.066 1 98.12 125 TYR A C 1
ATOM 942 O O . TYR A 1 125 ? 10.844 -22.047 -8.008 1 98.12 125 TYR A O 1
ATOM 950 N N . GLN A 1 126 ? 9.359 -21.875 -6.352 1 98.31 126 GLN A N 1
ATOM 951 C CA . GLN A 1 126 ? 9.352 -20.422 -6.438 1 98.31 126 GLN A CA 1
ATOM 952 C C . GLN A 1 126 ? 8.969 -19.797 -5.102 1 98.31 126 GLN A C 1
ATOM 954 O O . GLN A 1 126 ? 8.57 -20.5 -4.168 1 98.31 126 GLN A O 1
ATOM 959 N N . TYR A 1 127 ? 9.227 -18.562 -4.918 1 98.5 127 TYR A N 1
ATOM 960 C CA . TYR A 1 127 ? 8.742 -17.766 -3.791 1 98.5 127 TYR A CA 1
ATOM 961 C C . TYR A 1 127 ? 8.07 -16.484 -4.273 1 98.5 127 TYR A C 1
ATOM 963 O O . TYR A 1 127 ? 8.461 -15.93 -5.301 1 98.5 127 TYR A O 1
ATOM 971 N N . HIS A 1 128 ? 7.047 -16.094 -3.596 1 97.94 128 HIS A N 1
ATOM 972 C CA . HIS A 1 128 ? 6.355 -14.852 -3.934 1 97.94 128 HIS A CA 1
ATOM 973 C C . HIS A 1 128 ? 5.535 -14.336 -2.754 1 97.94 128 HIS A C 1
ATOM 975 O O . HIS A 1 128 ? 5.266 -15.078 -1.81 1 97.94 128 HIS A O 1
ATOM 981 N N . SER A 1 129 ? 5.254 -13.07 -2.881 1 96.25 129 SER A N 1
ATOM 982 C CA . SER A 1 129 ? 4.422 -12.477 -1.84 1 96.25 129 SER A CA 1
ATOM 983 C C . SER A 1 129 ? 3.014 -13.062 -1.858 1 96.25 129 SER A C 1
ATOM 985 O O . SER A 1 129 ? 2.477 -13.367 -2.926 1 96.25 129 SER A O 1
ATOM 987 N N . HIS A 1 130 ? 2.42 -13.195 -0.68 1 94.12 130 HIS A N 1
ATOM 988 C CA . HIS A 1 130 ? 1.081 -13.758 -0.544 1 94.12 130 HIS A CA 1
ATOM 989 C C . HIS A 1 130 ? 0.178 -12.836 0.271 1 94.12 130 HIS A C 1
ATOM 991 O O . HIS A 1 130 ? -0.524 -13.289 1.177 1 94.12 130 HIS A O 1
ATOM 997 N N . VAL A 1 131 ? 0.342 -11.516 0.036 1 87.81 131 VAL A N 1
ATOM 998 C CA . VAL A 1 131 ? -0.538 -10.547 0.679 1 87.81 131 VAL A CA 1
ATOM 999 C C . VAL A 1 131 ? -0.634 -9.289 -0.18 1 87.81 131 VAL A C 1
ATOM 1001 O O . VAL A 1 131 ? 0.352 -8.867 -0.791 1 87.81 131 VAL A O 1
ATOM 1004 N N . GLY A 1 132 ? -1.818 -8.758 -0.213 1 84.38 132 GLY A N 1
ATOM 1005 C CA . GLY A 1 132 ? -2.029 -7.434 -0.775 1 84.38 132 GLY A CA 1
ATOM 1006 C C . GLY A 1 132 ? -1.777 -7.371 -2.27 1 84.38 132 GLY A C 1
ATOM 1007 O O . GLY A 1 132 ? -1.644 -6.285 -2.838 1 84.38 132 GLY A O 1
ATOM 1008 N N . GLY A 1 133 ? -1.565 -8.508 -2.873 1 90.5 133 GLY A N 1
ATOM 1009 C CA . GLY A 1 133 ? -1.29 -8.508 -4.301 1 90.5 133 GLY A CA 1
ATOM 1010 C C . GLY A 1 133 ? 0.092 -7.988 -4.645 1 90.5 133 GLY A C 1
ATOM 1011 O O . GLY A 1 133 ? 0.366 -7.652 -5.797 1 90.5 133 GLY A O 1
ATOM 1012 N N . THR A 1 134 ? 0.962 -7.902 -3.666 1 93.88 134 THR A N 1
ATOM 1013 C CA . THR A 1 134 ? 2.277 -7.32 -3.904 1 93.88 134 THR A CA 1
ATOM 1014 C C . THR A 1 134 ? 3.088 -8.195 -4.859 1 93.88 134 THR A C 1
ATOM 1016 O O . THR A 1 134 ? 4.043 -7.719 -5.484 1 93.88 134 THR A O 1
ATOM 1019 N N . SER A 1 135 ? 2.689 -9.43 -5.066 1 96.12 135 SER A N 1
ATOM 1020 C CA . SER A 1 135 ? 3.307 -10.258 -6.102 1 96.12 135 SER A CA 1
ATOM 1021 C C . SER A 1 135 ? 2.998 -9.719 -7.496 1 96.12 135 SER A C 1
ATOM 1023 O O . SER A 1 135 ? 3.832 -9.805 -8.398 1 96.12 135 SER A O 1
ATOM 1025 N N . VAL A 1 136 ? 1.814 -9.156 -7.695 1 95.19 136 VAL A N 1
ATOM 1026 C CA . VAL A 1 136 ? 1.44 -8.547 -8.969 1 95.19 136 VAL A CA 1
ATOM 1027 C C . VAL A 1 136 ? 2.359 -7.367 -9.266 1 95.19 136 VAL A C 1
ATOM 1029 O O . VAL A 1 136 ? 2.648 -7.074 -10.422 1 95.19 136 VAL A O 1
ATOM 1032 N N . GLY A 1 137 ? 2.805 -6.793 -8.18 1 94.81 137 GLY A N 1
ATOM 1033 C CA . GLY A 1 137 ? 3.678 -5.637 -8.32 1 94.81 137 GLY A CA 1
ATOM 1034 C C . GLY A 1 137 ? 5.133 -6.012 -8.531 1 94.81 137 GLY A C 1
ATOM 1035 O O . GLY A 1 137 ? 5.961 -5.152 -8.836 1 94.81 137 GLY A O 1
ATOM 1036 N N . GLY A 1 138 ? 5.504 -7.289 -8.305 1 97.25 138 GLY A N 1
ATOM 1037 C CA . GLY A 1 138 ? 6.855 -7.684 -8.664 1 97.25 138 GLY A CA 1
ATOM 1038 C C . GLY A 1 138 ? 7.527 -8.547 -7.613 1 97.25 138 GLY A C 1
ATOM 1039 O O . GLY A 1 138 ? 8.602 -9.109 -7.855 1 97.25 138 GLY A O 1
ATOM 1040 N N . VAL A 1 139 ? 6.879 -8.734 -6.488 1 97.81 139 VAL A N 1
ATOM 1041 C CA . VAL A 1 139 ? 7.555 -9.406 -5.379 1 97.81 139 VAL A CA 1
ATOM 1042 C C . VAL A 1 139 ? 7.5 -10.914 -5.578 1 97.81 139 VAL A C 1
ATOM 1044 O O . VAL A 1 139 ? 6.535 -11.562 -5.172 1 97.81 139 VAL A O 1
ATOM 1047 N N . GLY A 1 140 ? 8.578 -11.5 -6.078 1 98.12 140 GLY A N 1
ATOM 1048 C CA . GLY A 1 140 ? 8.695 -12.938 -6.309 1 98.12 140 GLY A CA 1
ATOM 1049 C C . GLY A 1 140 ? 10.031 -13.336 -6.91 1 98.12 140 GLY A C 1
ATOM 1050 O O . GLY A 1 140 ? 10.82 -12.477 -7.309 1 98.12 140 GLY A O 1
ATOM 1051 N N . GLY A 1 141 ? 10.266 -14.555 -6.938 1 98.44 141 GLY A N 1
ATOM 1052 C CA . GLY A 1 141 ? 11.477 -15.148 -7.48 1 98.44 141 GLY A CA 1
ATOM 1053 C C . GLY A 1 141 ? 11.438 -16.656 -7.5 1 98.44 141 GLY A C 1
ATOM 1054 O O . GLY A 1 141 ? 10.359 -17.266 -7.422 1 98.44 141 GLY A O 1
ATOM 1055 N N . VAL A 1 142 ? 12.648 -17.203 -7.73 1 98.62 142 VAL A N 1
ATOM 1056 C CA . VAL A 1 142 ? 12.75 -18.641 -7.953 1 98.62 142 VAL A CA 1
ATOM 1057 C C . VAL A 1 142 ? 13.523 -19.281 -6.812 1 98.62 142 VAL A C 1
ATOM 1059 O O . VAL A 1 142 ? 14.453 -18.688 -6.266 1 98.62 142 VAL A O 1
ATOM 1062 N N . LEU A 1 143 ? 13.055 -20.406 -6.414 1 98.44 143 LEU A N 1
ATOM 1063 C CA . LEU A 1 143 ? 13.773 -21.281 -5.484 1 98.44 143 LEU A CA 1
ATOM 1064 C C . LEU A 1 143 ? 14.102 -22.609 -6.141 1 98.44 143 LEU A C 1
ATOM 1066 O O . LEU A 1 143 ? 13.219 -23.297 -6.648 1 98.44 143 LEU A O 1
ATOM 1070 N N . VAL A 1 144 ? 15.352 -22.953 -6.191 1 98.12 144 VAL A N 1
ATOM 1071 C CA . VAL A 1 144 ? 15.805 -24.219 -6.754 1 98.12 144 VAL A CA 1
ATOM 1072 C C . VAL A 1 144 ? 16.375 -25.109 -5.641 1 98.12 144 VAL A C 1
ATOM 1074 O O . VAL A 1 144 ? 17.234 -24.672 -4.871 1 98.12 144 VAL A O 1
ATOM 1077 N N . ILE A 1 145 ? 15.797 -26.234 -5.523 1 97.31 145 ILE A N 1
ATOM 1078 C CA . ILE A 1 145 ? 16.438 -27.266 -4.711 1 97.31 145 ILE A CA 1
ATOM 1079 C C . ILE A 1 145 ? 17.359 -28.125 -5.586 1 97.31 145 ILE A C 1
ATOM 1081 O O . ILE A 1 145 ? 16.891 -28.781 -6.516 1 97.31 145 ILE A O 1
ATOM 1085 N N . GLU A 1 146 ? 18.562 -28.141 -5.27 1 95.88 146 GLU A N 1
ATOM 1086 C CA . GLU A 1 146 ? 19.609 -28.703 -6.121 1 95.88 146 GLU A CA 1
ATOM 1087 C C . GLU A 1 146 ? 19.484 -30.219 -6.195 1 95.88 146 GLU A C 1
ATOM 1089 O O . GLU A 1 146 ? 18.922 -30.859 -5.305 1 95.88 146 GLU A O 1
ATOM 1094 N N . GLY A 1 147 ? 20.062 -30.688 -7.309 1 92.44 147 GLY A N 1
ATOM 1095 C CA . GLY A 1 147 ? 20.062 -32.125 -7.562 1 92.44 147 GLY A CA 1
ATOM 1096 C C . GLY A 1 147 ? 19.281 -32.5 -8.797 1 92.44 147 GLY A C 1
ATOM 1097 O O . GLY A 1 147 ? 18.547 -31.688 -9.359 1 92.44 147 GLY A O 1
ATOM 1098 N N . ALA A 1 148 ? 19.469 -33.781 -9.164 1 87.5 148 ALA A N 1
ATOM 1099 C CA . ALA A 1 148 ? 18.734 -34.312 -10.32 1 87.5 148 ALA A CA 1
ATOM 1100 C C . ALA A 1 148 ? 17.359 -34.812 -9.922 1 87.5 148 ALA A C 1
ATOM 1102 O O . ALA A 1 148 ? 17.219 -35.531 -8.93 1 87.5 148 ALA A O 1
ATOM 1103 N N . VAL A 1 149 ? 16.406 -34.312 -10.688 1 86.56 149 VAL A N 1
ATOM 1104 C CA . VAL A 1 149 ? 15.047 -34.781 -10.422 1 86.56 149 VAL A CA 1
ATOM 1105 C C . VAL A 1 149 ? 14.836 -36.156 -11.039 1 86.56 149 VAL A C 1
ATOM 1107 O O . VAL A 1 149 ? 13.977 -36.938 -10.586 1 86.56 149 VAL A O 1
ATOM 1110 N N . SER A 1 150 ? 15.57 -36.375 -12.047 1 81.12 150 SER A N 1
ATOM 1111 C CA . SER A 1 150 ? 15.547 -37.656 -12.766 1 81.12 150 SER A CA 1
ATOM 1112 C C . SER A 1 150 ? 16.891 -37.938 -13.43 1 81.12 150 SER A C 1
ATOM 1114 O O . SER A 1 150 ? 17.797 -37.125 -13.375 1 81.12 150 SER A O 1
ATOM 1116 N N . ALA A 1 151 ? 16.875 -39.156 -14 1 75.62 151 ALA A N 1
ATOM 1117 C CA . ALA A 1 151 ? 18.078 -39.531 -14.758 1 75.62 151 ALA A CA 1
ATOM 1118 C C . ALA A 1 151 ? 18.328 -38.562 -15.906 1 75.62 151 ALA A C 1
ATOM 1120 O O . ALA A 1 151 ? 19.469 -38.219 -16.203 1 75.62 151 ALA A O 1
ATOM 1121 N N . ALA A 1 152 ? 17.281 -38.125 -16.469 1 78.25 152 ALA A N 1
ATOM 1122 C CA . ALA A 1 152 ? 17.375 -37.219 -17.594 1 78.25 152 ALA A CA 1
ATOM 1123 C C . ALA A 1 152 ? 17.984 -35.875 -17.156 1 78.25 152 ALA A C 1
ATOM 1125 O O . ALA A 1 152 ? 18.734 -35.25 -17.922 1 78.25 152 ALA A O 1
ATOM 1126 N N . THR A 1 153 ? 17.703 -35.469 -16.031 1 82.31 153 THR A N 1
ATOM 1127 C CA . THR A 1 153 ? 18.188 -34.188 -15.57 1 82.31 153 THR A CA 1
ATOM 1128 C C . THR A 1 153 ? 19.578 -34.312 -14.961 1 82.31 153 THR A C 1
ATOM 1130 O O . THR A 1 153 ? 20.219 -33.312 -14.625 1 82.31 153 THR A O 1
ATOM 1133 N N . ALA A 1 154 ? 20.031 -35.5 -14.852 1 84.12 154 ALA A N 1
ATOM 1134 C CA . ALA A 1 154 ? 21.375 -35.719 -14.344 1 84.12 154 ALA A CA 1
ATOM 1135 C C . ALA A 1 154 ? 22.422 -35.562 -15.445 1 84.12 154 ALA A C 1
ATOM 1137 O O . ALA A 1 154 ? 23.594 -35.281 -15.164 1 84.12 154 ALA A O 1
ATOM 1138 N N . ALA A 1 155 ? 22.094 -35.688 -16.594 1 87.44 155 ALA A N 1
ATOM 1139 C CA . ALA A 1 155 ? 23.016 -35.656 -17.719 1 87.44 155 ALA A CA 1
ATOM 1140 C C . ALA A 1 155 ? 22.938 -34.375 -18.5 1 87.44 155 ALA A C 1
ATOM 1142 O O . ALA A 1 155 ? 22.938 -34.375 -19.734 1 87.44 155 ALA A O 1
ATOM 1143 N N . ILE A 1 156 ? 22.797 -33.312 -17.844 1 94 156 ILE A N 1
ATOM 1144 C CA . ILE A 1 156 ? 22.641 -32.062 -18.547 1 94 156 ILE A CA 1
ATOM 1145 C C . ILE A 1 156 ? 23.969 -31.297 -18.531 1 94 156 ILE A C 1
ATOM 1147 O O . ILE A 1 156 ? 24.828 -31.547 -17.688 1 94 156 ILE A O 1
ATOM 1151 N N . ASP A 1 157 ? 24.141 -30.344 -19.484 1 95.88 157 ASP A N 1
ATOM 1152 C CA . ASP A 1 157 ? 25.344 -29.516 -19.625 1 95.88 157 ASP A CA 1
ATOM 1153 C C . ASP A 1 157 ? 25.172 -28.172 -18.938 1 95.88 157 ASP A C 1
ATOM 1155 O O . ASP A 1 157 ? 26.156 -27.453 -18.703 1 95.88 157 ASP A O 1
ATOM 1159 N N . GLY A 1 158 ? 24.047 -27.859 -18.609 1 95.88 158 GLY A N 1
ATOM 1160 C CA . GLY A 1 158 ? 23.734 -26.594 -17.969 1 95.88 158 GLY A CA 1
ATOM 1161 C C . GLY A 1 158 ? 22.25 -26.359 -17.766 1 95.88 158 GLY A C 1
ATOM 1162 O O . GLY A 1 158 ? 21.438 -27.219 -18.141 1 95.88 158 GLY A O 1
ATOM 1163 N N . GLU A 1 159 ? 21.906 -25.234 -17.109 1 96.75 159 GLU A N 1
ATOM 1164 C CA . GLU A 1 159 ? 20.5 -24.906 -16.906 1 96.75 159 GLU A CA 1
ATOM 1165 C C . GLU A 1 159 ? 20.266 -23.406 -17.078 1 96.75 159 GLU A C 1
ATOM 1167 O O . GLU A 1 159 ? 21.188 -22.609 -16.984 1 96.75 159 GLU A O 1
ATOM 1172 N N . HIS A 1 160 ? 19.062 -23.078 -17.406 1 98.06 160 HIS A N 1
ATOM 1173 C CA . HIS A 1 160 ? 18.578 -21.703 -17.453 1 98.06 160 HIS A CA 1
ATOM 1174 C C . HIS A 1 160 ? 17.219 -21.578 -16.766 1 98.06 160 HIS A C 1
ATOM 1176 O O . HIS A 1 160 ? 16.391 -22.5 -16.828 1 98.06 160 HIS A O 1
ATOM 1182 N N . VAL A 1 161 ? 17.062 -20.469 -16.062 1 98.38 161 VAL A N 1
ATOM 1183 C CA . VAL A 1 161 ? 15.797 -20.156 -15.398 1 98.38 161 VAL A CA 1
ATOM 1184 C C . VAL A 1 161 ? 15.008 -19.156 -16.234 1 98.38 161 VAL A C 1
ATOM 1186 O O . VAL A 1 161 ? 15.539 -18.109 -16.625 1 98.38 161 VAL A O 1
ATOM 1189 N N . LEU A 1 162 ? 13.797 -19.484 -16.562 1 98.75 162 LEU A N 1
ATOM 1190 C CA . LEU A 1 162 ? 12.867 -18.562 -17.203 1 98.75 162 LEU A CA 1
ATOM 1191 C C . LEU A 1 162 ? 11.703 -18.234 -16.281 1 98.75 162 LEU A C 1
ATOM 1193 O O . LEU A 1 162 ? 10.766 -19.031 -16.156 1 98.75 162 LEU A O 1
ATOM 1197 N N . HIS A 1 163 ? 11.789 -17.109 -15.625 1 98.69 163 HIS A N 1
ATOM 1198 C CA . HIS A 1 163 ? 10.688 -16.562 -14.844 1 98.69 163 HIS A CA 1
ATOM 1199 C C . HIS A 1 163 ? 9.695 -15.82 -15.734 1 98.69 163 HIS A C 1
ATOM 1201 O O . HIS A 1 163 ? 10.031 -14.781 -16.297 1 98.69 163 HIS A O 1
ATOM 1207 N N . LEU A 1 164 ? 8.508 -16.375 -15.891 1 98.56 164 LEU A N 1
ATOM 1208 C CA . LEU A 1 164 ? 7.492 -15.812 -16.781 1 98.56 164 LEU A CA 1
ATOM 1209 C C . LEU A 1 164 ? 6.461 -15.016 -15.992 1 98.56 164 LEU A C 1
ATOM 1211 O O . LEU A 1 164 ? 5.773 -15.562 -15.125 1 98.56 164 LEU A O 1
ATOM 1215 N N . PHE A 1 165 ? 6.297 -13.766 -16.359 1 97.31 165 PHE A N 1
ATOM 1216 C CA . PHE A 1 165 ? 5.559 -12.852 -15.492 1 97.31 165 PHE A CA 1
ATOM 1217 C C . PHE A 1 165 ? 4.691 -11.906 -16.328 1 97.31 165 PHE A C 1
ATOM 1219 O O . PHE A 1 165 ? 5.18 -11.258 -17.25 1 97.31 165 PHE A O 1
ATOM 1226 N N . ASP A 1 166 ? 3.363 -11.898 -16.047 1 94.38 166 ASP A N 1
ATOM 1227 C CA . ASP A 1 166 ? 2.512 -10.93 -16.734 1 94.38 166 ASP A CA 1
ATOM 1228 C C . ASP A 1 166 ? 2.535 -9.578 -16.016 1 94.38 166 ASP A C 1
ATOM 1230 O O . ASP A 1 166 ? 2.652 -9.523 -14.781 1 94.38 166 ASP A O 1
ATOM 1234 N N . TRP A 1 167 ? 2.42 -8.531 -16.797 1 93.38 167 TRP A N 1
ATOM 1235 C CA . TRP A 1 167 ? 2.74 -7.211 -16.266 1 93.38 167 TRP A CA 1
ATOM 1236 C C . TRP A 1 167 ? 1.688 -6.188 -16.672 1 93.38 167 TRP A C 1
ATOM 1238 O O . TRP A 1 167 ? 1.414 -6.02 -17.875 1 93.38 167 TRP A O 1
ATOM 1248 N N . TRP A 1 168 ? 1.057 -5.559 -15.656 1 88.25 168 TRP A N 1
ATOM 1249 C CA . TRP A 1 168 ? 0.159 -4.426 -15.859 1 88.25 168 TRP A CA 1
ATOM 1250 C C . TRP A 1 168 ? 0.873 -3.109 -15.578 1 88.25 168 TRP A C 1
ATOM 1252 O O . TRP A 1 168 ? 1.743 -3.041 -14.711 1 88.25 168 TRP A O 1
ATOM 1262 N N . HIS A 1 169 ? 0.468 -2.088 -16.281 1 83.12 169 HIS A N 1
ATOM 1263 C CA . HIS A 1 169 ? 1.015 -0.764 -16 1 83.12 169 HIS A CA 1
ATOM 1264 C C . HIS A 1 169 ? 0.289 -0.105 -14.828 1 83.12 169 HIS A C 1
ATOM 1266 O O . HIS A 1 169 ? 0.84 0.779 -14.172 1 83.12 169 HIS A O 1
ATOM 1272 N N . ALA A 1 170 ? -0.892 -0.499 -14.547 1 82.94 170 ALA A N 1
ATOM 1273 C CA . ALA A 1 170 ? -1.569 -0.036 -13.336 1 82.94 170 ALA A CA 1
ATOM 1274 C C . ALA A 1 170 ? -0.927 -0.627 -12.086 1 82.94 170 ALA A C 1
ATOM 1276 O O . ALA A 1 170 ? -0.547 -1.801 -12.07 1 82.94 170 ALA A O 1
ATOM 1277 N N . PRO A 1 171 ? -0.819 0.191 -11.031 1 84.94 171 PRO A N 1
ATOM 1278 C CA . PRO A 1 171 ? -0.311 -0.379 -9.781 1 84.94 171 PRO A CA 1
ATOM 1279 C C . PRO A 1 171 ? -1.229 -1.455 -9.211 1 84.94 171 PRO A C 1
ATOM 1281 O O . PRO A 1 171 ? -2.451 -1.372 -9.359 1 84.94 171 PRO A O 1
ATOM 1284 N N . GLN A 1 172 ? -0.604 -2.416 -8.531 1 89.75 172 GLN A N 1
ATOM 1285 C CA . GLN A 1 172 ? -1.35 -3.566 -8.031 1 89.75 172 GLN A CA 1
ATOM 1286 C C . GLN A 1 172 ? -2.455 -3.129 -7.074 1 89.75 172 GLN A C 1
ATOM 1288 O O . GLN A 1 172 ? -3.521 -3.746 -7.027 1 89.75 172 GLN A O 1
ATOM 1293 N N . GLU A 1 173 ? -2.277 -2.08 -6.293 1 86.75 173 GLU A N 1
ATOM 1294 C CA . GLU A 1 173 ? -3.303 -1.619 -5.359 1 86.75 173 GLU A CA 1
ATOM 1295 C C . GLU A 1 173 ? -4.562 -1.175 -6.102 1 86.75 173 GLU A C 1
ATOM 1297 O O . GLU A 1 173 ? -5.68 -1.414 -5.637 1 86.75 173 GLU A O 1
ATOM 1302 N N . GLU A 1 174 ? -4.375 -0.504 -7.141 1 84.38 174 GLU A N 1
ATOM 1303 C CA . GLU A 1 174 ? -5.504 -0.063 -7.953 1 84.38 174 GLU A CA 1
ATOM 1304 C C . GLU A 1 174 ? -6.254 -1.252 -8.547 1 84.38 174 GLU A C 1
ATOM 1306 O O . GLU A 1 174 ? -7.488 -1.254 -8.586 1 84.38 174 GLU A O 1
ATOM 1311 N N . ILE A 1 175 ? -5.504 -2.217 -9.047 1 88 175 ILE A N 1
ATOM 1312 C CA . ILE A 1 175 ? -6.102 -3.418 -9.617 1 88 175 ILE A CA 1
ATOM 1313 C C . ILE A 1 175 ? -6.961 -4.117 -8.57 1 88 175 ILE A C 1
ATOM 1315 O O . ILE A 1 175 ? -8.133 -4.422 -8.812 1 88 175 ILE A O 1
ATOM 1319 N N . LEU A 1 176 ? -6.465 -4.312 -7.422 1 88.31 176 LEU A N 1
ATOM 1320 C CA . LEU A 1 176 ? -7.176 -5.027 -6.371 1 88.31 176 LEU A CA 1
ATOM 1321 C C . LEU A 1 176 ? -8.391 -4.238 -5.902 1 88.31 176 LEU A C 1
ATOM 1323 O O . LEU A 1 176 ? -9.461 -4.812 -5.664 1 88.31 176 LEU A O 1
ATOM 1327 N N . SER A 1 177 ? -8.188 -2.926 -5.742 1 83.12 177 SER A N 1
ATOM 1328 C CA . SER A 1 177 ? -9.297 -2.09 -5.297 1 83.12 177 SER A CA 1
ATOM 1329 C C . SER A 1 177 ? -10.469 -2.16 -6.273 1 83.12 177 SER A C 1
ATOM 1331 O O . SER A 1 177 ? -11.625 -2.158 -5.859 1 83.12 177 SER A O 1
ATOM 1333 N N . GLY A 1 178 ? -10.156 -2.172 -7.504 1 82.12 178 GLY A N 1
ATOM 1334 C CA . GLY A 1 178 ? -11.195 -2.307 -8.516 1 82.12 178 GLY A CA 1
ATOM 1335 C C . GLY A 1 178 ? -11.93 -3.633 -8.438 1 82.12 178 GLY A C 1
ATOM 1336 O O . GLY A 1 178 ? -13.156 -3.676 -8.555 1 82.12 178 GLY A O 1
ATOM 1337 N N . LEU A 1 179 ? -11.172 -4.691 -8.227 1 84.31 179 LEU A N 1
ATOM 1338 C CA . LEU A 1 179 ? -11.742 -6.035 -8.188 1 84.31 179 LEU A CA 1
ATOM 1339 C C . LEU A 1 179 ? -12.609 -6.227 -6.949 1 84.31 179 LEU A C 1
ATOM 1341 O O . LEU A 1 179 ? -13.578 -6.992 -6.973 1 84.31 179 LEU A O 1
ATOM 1345 N N . MET A 1 180 ? -12.273 -5.504 -5.918 1 80.62 180 MET A N 1
ATOM 1346 C CA . MET A 1 180 ? -12.969 -5.676 -4.648 1 80.62 180 MET A CA 1
ATOM 1347 C C . MET A 1 180 ? -14.086 -4.648 -4.5 1 80.62 180 MET A C 1
ATOM 1349 O O . MET A 1 180 ? -14.758 -4.598 -3.467 1 80.62 180 MET A O 1
ATOM 1353 N N . SER A 1 181 ? -14.336 -3.889 -5.562 1 75.75 181 SER A N 1
ATOM 1354 C CA . SER A 1 181 ? -15.336 -2.826 -5.512 1 75.75 181 SER A CA 1
ATOM 1355 C C . SER A 1 181 ? -16.703 -3.34 -5.922 1 75.75 181 SER A C 1
ATOM 1357 O O . SER A 1 181 ? -16.812 -4.27 -6.723 1 75.75 181 SER A O 1
ATOM 1359 N N . THR A 1 182 ? -17.719 -2.734 -5.34 1 72.12 182 THR A N 1
ATOM 1360 C CA . THR A 1 182 ? -19.078 -2.99 -5.836 1 72.12 182 THR A CA 1
ATOM 1361 C C . THR A 1 182 ? -19.25 -2.43 -7.246 1 72.12 182 THR A C 1
ATOM 1363 O O . THR A 1 182 ? -20.078 -2.916 -8.016 1 72.12 182 THR A O 1
ATOM 1366 N N . GLN A 1 183 ? -18.516 -1.366 -7.426 1 74.25 183 GLN A N 1
ATOM 1367 C CA . GLN A 1 183 ? -18.359 -0.933 -8.812 1 74.25 183 GLN A CA 1
ATOM 1368 C C . GLN A 1 183 ? -17.172 -1.621 -9.477 1 74.25 183 GLN A C 1
ATOM 1370 O O . GLN A 1 183 ? -16.141 -0.989 -9.727 1 74.25 183 GLN A O 1
ATOM 1375 N N . PHE A 1 184 ? -17.484 -2.768 -9.859 1 80.44 184 PHE A N 1
ATOM 1376 C CA . PHE A 1 184 ? -16.453 -3.689 -10.32 1 80.44 184 PHE A CA 1
ATOM 1377 C C . PHE A 1 184 ? -15.672 -3.088 -11.484 1 80.44 184 PHE A C 1
ATOM 1379 O O . PHE A 1 184 ? -16.25 -2.557 -12.43 1 80.44 184 PHE A O 1
ATOM 1386 N N . ARG A 1 185 ? -14.367 -3.15 -11.266 1 78.75 185 ARG A N 1
ATOM 1387 C CA . ARG A 1 185 ? -13.469 -2.721 -12.328 1 78.75 185 ARG A CA 1
ATOM 1388 C C . ARG A 1 185 ? -12.484 -3.828 -12.688 1 78.75 185 ARG A C 1
ATOM 1390 O O . ARG A 1 185 ? -11.633 -4.203 -11.875 1 78.75 185 ARG A O 1
ATOM 1397 N N . TRP A 1 186 ? -12.586 -4.363 -13.891 1 82.94 186 TRP A N 1
ATOM 1398 C CA . TRP A 1 186 ? -11.664 -5.359 -14.414 1 82.94 186 TRP A CA 1
ATOM 1399 C C . TRP A 1 186 ? -10.414 -4.695 -14.992 1 82.94 186 TRP A C 1
ATOM 1401 O O . TRP A 1 186 ? -10.523 -3.736 -15.766 1 82.94 186 TRP A O 1
ATOM 1411 N N . PRO A 1 187 ? -9.227 -5.102 -14.586 1 79.56 187 PRO A N 1
ATOM 1412 C CA . PRO A 1 187 ? -8.023 -4.422 -15.062 1 79.56 187 PRO A CA 1
ATOM 1413 C C . PRO A 1 187 ? -7.715 -4.723 -16.531 1 79.56 187 PRO A C 1
ATOM 1415 O O . PRO A 1 187 ? -6.844 -4.082 -17.125 1 79.56 187 PRO A O 1
ATOM 1418 N N . GLY A 1 188 ? -8.359 -5.688 -17.109 1 77.56 188 GLY A N 1
ATOM 1419 C CA . GLY A 1 188 ? -8.016 -6.129 -18.453 1 77.56 188 GLY A CA 1
ATOM 1420 C C . GLY A 1 188 ? -6.832 -7.078 -18.484 1 77.56 188 GLY A C 1
ATOM 1421 O O . GLY A 1 188 ? -6.32 -7.473 -17.422 1 77.56 188 GLY A O 1
ATOM 1422 N N . ASP A 1 189 ? -6.512 -7.484 -19.688 1 79.19 189 ASP A N 1
ATOM 1423 C CA . ASP A 1 189 ? -5.34 -8.328 -19.875 1 79.19 189 ASP A CA 1
ATOM 1424 C C . ASP A 1 189 ? -4.051 -7.551 -19.609 1 79.19 189 ASP A C 1
ATOM 1426 O O . ASP A 1 189 ? -4.027 -6.324 -19.719 1 79.19 189 ASP A O 1
ATOM 1430 N N . PRO A 1 190 ? -3.008 -8.273 -19.188 1 85.88 190 PRO A N 1
ATOM 1431 C CA . PRO A 1 190 ? -1.749 -7.559 -18.953 1 85.88 190 PRO A CA 1
ATOM 1432 C C . PRO A 1 190 ? -1.229 -6.867 -20.219 1 85.88 190 PRO A C 1
ATOM 1434 O O . PRO A 1 190 ? -1.438 -7.359 -21.328 1 85.88 190 PRO A O 1
ATOM 1437 N N . GLN A 1 191 ? -0.516 -5.746 -20.031 1 82.19 191 GLN A N 1
ATOM 1438 C CA . GLN A 1 191 ? 0.069 -5.02 -21.141 1 82.19 191 GLN A CA 1
ATOM 1439 C C . GLN A 1 191 ? 1.264 -5.77 -21.719 1 82.19 191 GLN A C 1
ATOM 1441 O O . GLN A 1 191 ? 1.536 -5.684 -22.922 1 82.19 191 GLN A O 1
ATOM 1446 N N . SER A 1 192 ? 1.995 -6.516 -20.812 1 87.06 192 SER A N 1
ATOM 1447 C CA . SER A 1 192 ? 3.156 -7.262 -21.297 1 87.06 192 SER A CA 1
ATOM 1448 C C . SER A 1 192 ? 3.346 -8.547 -20.5 1 87.06 192 SER A C 1
ATOM 1450 O O . SER A 1 192 ? 2.758 -8.719 -19.438 1 87.06 192 SER A O 1
ATOM 1452 N N . VAL A 1 193 ? 4.055 -9.453 -21.141 1 92.5 193 VAL A N 1
ATOM 1453 C CA . VAL A 1 193 ? 4.656 -10.586 -20.453 1 92.5 193 VAL A CA 1
ATOM 1454 C C . VAL A 1 193 ? 6.168 -10.398 -20.375 1 92.5 193 VAL A C 1
ATOM 1456 O O . VAL A 1 193 ? 6.797 -9.938 -21.328 1 92.5 193 VAL A O 1
ATOM 1459 N N . LEU A 1 194 ? 6.707 -10.664 -19.188 1 95.81 194 LEU A N 1
ATOM 1460 C CA . LEU A 1 194 ? 8.141 -10.508 -18.953 1 95.81 194 LEU A CA 1
ATOM 1461 C C . LEU A 1 194 ? 8.82 -11.867 -18.828 1 95.81 194 LEU A C 1
ATOM 1463 O O . LEU A 1 194 ? 8.25 -12.797 -18.234 1 95.81 194 LEU A O 1
ATOM 1467 N N . ILE A 1 195 ? 9.969 -11.961 -19.438 1 97.44 195 ILE A N 1
ATOM 1468 C CA . ILE A 1 195 ? 10.859 -13.086 -19.188 1 97.44 195 ILE A CA 1
ATOM 1469 C C . ILE A 1 195 ? 12.078 -12.617 -18.391 1 97.44 195 ILE A C 1
ATOM 1471 O O . ILE A 1 195 ? 12.906 -11.852 -18.906 1 97.44 195 ILE A O 1
ATOM 1475 N N . ASN A 1 196 ? 12.141 -13.07 -17.203 1 98.06 196 ASN A N 1
ATOM 1476 C CA . ASN A 1 196 ? 13.188 -12.656 -16.266 1 98.06 196 ASN A CA 1
ATOM 1477 C C . ASN A 1 196 ? 13.219 -11.141 -16.109 1 98.06 196 ASN A C 1
ATOM 1479 O O . ASN A 1 196 ? 14.289 -10.531 -16.125 1 98.06 196 ASN A O 1
ATOM 1483 N N . GLY A 1 197 ? 12.039 -10.602 -16 1 96.5 197 GLY A N 1
ATOM 1484 C CA . GLY A 1 197 ? 11.898 -9.188 -15.703 1 96.5 197 GLY A CA 1
ATOM 1485 C C . GLY A 1 197 ? 12.125 -8.305 -16.922 1 96.5 197 GLY A C 1
ATOM 1486 O O . GLY A 1 197 ? 12.273 -7.086 -16.797 1 96.5 197 GLY A O 1
ATOM 1487 N N . ARG A 1 198 ? 12.18 -8.891 -18.062 1 94.12 198 ARG A N 1
ATOM 1488 C CA . ARG A 1 198 ? 12.445 -8.141 -19.297 1 94.12 198 ARG A CA 1
ATOM 1489 C C . ARG A 1 198 ? 11.352 -8.367 -20.328 1 94.12 198 ARG A C 1
ATOM 1491 O O . ARG A 1 198 ? 11.016 -9.508 -20.641 1 94.12 198 ARG A O 1
ATOM 1498 N N . GLY A 1 199 ? 10.75 -7.27 -20.75 1 88.75 199 GLY A N 1
ATOM 1499 C CA . GLY A 1 199 ? 9.727 -7.297 -21.781 1 88.75 199 GLY A CA 1
ATOM 1500 C C . GLY A 1 199 ? 9.719 -6.043 -22.641 1 88.75 199 GLY A C 1
ATOM 1501 O O . GLY A 1 199 ? 10.672 -5.266 -22.625 1 88.75 199 GLY A O 1
ATOM 1502 N N . SER A 1 200 ? 8.75 -5.957 -23.516 1 79.75 200 SER A N 1
ATOM 1503 C CA . SER A 1 200 ? 8.602 -4.797 -24.391 1 79.75 200 SER A CA 1
ATOM 1504 C C . SER A 1 200 ? 7.125 -4.477 -24.625 1 79.75 200 SER A C 1
ATOM 1506 O O . SER A 1 200 ? 6.336 -5.367 -24.953 1 79.75 200 SER A O 1
ATOM 1508 N N . PHE A 1 201 ? 6.859 -3.199 -24.312 1 77.31 201 PHE A N 1
ATOM 1509 C CA . PHE A 1 201 ? 5.523 -2.697 -24.609 1 77.31 201 PHE A CA 1
ATOM 1510 C C . PHE A 1 201 ? 5.566 -1.625 -25.688 1 77.31 201 PHE A C 1
ATOM 1512 O O . PHE A 1 201 ? 6.227 -0.597 -25.516 1 77.31 201 PHE A O 1
ATOM 1519 N N . ASP A 1 202 ? 4.742 -1.744 -26.625 1 59.22 202 ASP A N 1
ATOM 1520 C CA . ASP A 1 202 ? 4.465 -0.85 -27.75 1 59.22 202 ASP A CA 1
ATOM 1521 C C . ASP A 1 202 ? 5.746 -0.182 -28.25 1 59.22 202 ASP A C 1
ATOM 1523 O O . ASP A 1 202 ? 5.703 0.932 -28.781 1 59.22 202 ASP A O 1
ATOM 1527 N N . CYS A 1 203 ? 6.98 -0.384 -27.656 1 50.56 203 CYS A N 1
ATOM 1528 C CA . CYS A 1 203 ? 8.188 0.325 -28.062 1 50.56 203 CYS A CA 1
ATOM 1529 C C . CYS A 1 203 ? 8.641 -0.132 -29.453 1 50.56 203 CYS A C 1
ATOM 1531 O O . CYS A 1 203 ? 9.664 -0.805 -29.578 1 50.56 203 CYS A O 1
ATOM 1533 N N . HIS A 1 204 ? 7.898 -0.364 -30.219 1 41.66 204 HIS A N 1
ATOM 1534 C CA . HIS A 1 204 ? 8.438 -0.463 -31.562 1 41.66 204 HIS A CA 1
ATOM 1535 C C . HIS A 1 204 ? 9.281 0.756 -31.922 1 41.66 204 HIS A C 1
ATOM 1537 O O . HIS A 1 204 ? 9.797 0.862 -33.031 1 41.66 204 HIS A O 1
ATOM 1543 N N . HIS A 1 205 ? 9.266 1.907 -31.188 1 32.97 205 HIS A N 1
ATOM 1544 C CA . HIS A 1 205 ? 10.18 2.932 -31.672 1 32.97 205 HIS A CA 1
ATOM 1545 C C . HIS A 1 205 ? 11.633 2.492 -31.5 1 32.97 205 HIS A C 1
ATOM 1547 O O . HIS A 1 205 ? 12.555 3.246 -31.828 1 32.97 205 HIS A O 1
ATOM 1553 N N . ASN A 1 206 ? 12.078 1.834 -30.641 1 30.69 206 ASN A N 1
ATOM 1554 C CA . ASN A 1 206 ? 13.516 1.621 -30.75 1 30.69 206 ASN A CA 1
ATOM 1555 C C . ASN A 1 206 ? 13.875 0.951 -32.062 1 30.69 206 ASN A C 1
ATOM 1557 O O . ASN A 1 206 ? 13.266 -0.05 -32.469 1 30.69 206 ASN A O 1
ATOM 1561 N N . SER A 1 207 ? 14.469 1.645 -33.031 1 29.84 207 SER A N 1
ATOM 1562 C CA . SER A 1 207 ? 15.188 1.389 -34.281 1 29.84 207 SER A CA 1
ATOM 1563 C C . SER A 1 207 ? 15.992 0.094 -34.188 1 29.84 207 SER A C 1
ATOM 1565 O O . SER A 1 207 ? 16.469 -0.416 -35.219 1 29.84 207 SER A O 1
ATOM 1567 N N . MET A 1 208 ? 16.703 -0.296 -33.281 1 29.02 208 MET A N 1
ATOM 1568 C CA . MET A 1 208 ? 17.562 -1.397 -33.688 1 29.02 208 MET A CA 1
ATOM 1569 C C . MET A 1 208 ? 16.75 -2.611 -34.094 1 29.02 208 MET A C 1
ATOM 1571 O O . MET A 1 208 ? 17.234 -3.482 -34.812 1 29.02 208 MET A O 1
ATOM 1575 N N . TYR A 1 209 ? 15.875 -3.242 -33.406 1 28.81 209 TYR A N 1
ATOM 1576 C CA . TYR A 1 209 ? 15.086 -4.258 -34.094 1 28.81 209 TYR A CA 1
ATOM 1577 C C . TYR A 1 209 ? 13.977 -3.621 -34.938 1 28.81 209 TYR A C 1
ATOM 1579 O O . TYR A 1 209 ? 13.258 -2.746 -34.438 1 28.81 209 TYR A O 1
ATOM 1587 N N . THR A 1 210 ? 14.273 -3.438 -36.344 1 27.16 210 THR A N 1
ATOM 1588 C CA . THR A 1 210 ? 13.352 -3.086 -37.406 1 27.16 210 THR A CA 1
ATOM 1589 C C . THR A 1 210 ? 11.984 -3.73 -37.188 1 27.16 210 THR A C 1
ATOM 1591 O O . THR A 1 210 ? 11.844 -4.949 -37.312 1 27.16 210 THR A O 1
ATOM 1594 N N . CYS A 1 211 ? 11.352 -3.697 -36.25 1 28.91 211 CYS A N 1
ATOM 1595 C CA . CYS A 1 211 ? 9.969 -4.07 -36.531 1 28.91 211 CYS A CA 1
ATOM 1596 C C . CYS A 1 211 ? 9.492 -3.447 -37.844 1 28.91 211 CYS A C 1
ATOM 1598 O O . CYS A 1 211 ? 9.344 -2.229 -37.938 1 28.91 211 CYS A O 1
ATOM 1600 N N . ASN A 1 212 ? 9.961 -3.973 -39.062 1 25.5 212 ASN A N 1
ATOM 1601 C CA . ASN A 1 212 ? 9.43 -3.789 -40.406 1 25.5 212 ASN A CA 1
ATOM 1602 C C . ASN A 1 212 ? 7.898 -3.828 -40.406 1 25.5 212 ASN A C 1
ATOM 1604 O O . ASN A 1 212 ? 7.305 -4.844 -40.781 1 25.5 212 ASN A O 1
ATOM 1608 N N . ILE A 1 213 ? 7.164 -3.617 -39.438 1 27.17 213 ILE A N 1
ATOM 1609 C CA . ILE A 1 213 ? 5.793 -3.426 -39.906 1 27.17 213 ILE A CA 1
ATOM 1610 C C . ILE A 1 213 ? 5.754 -2.359 -41 1 27.17 213 ILE A C 1
ATOM 1612 O O . ILE A 1 213 ? 6.402 -1.316 -40.875 1 27.17 213 ILE A O 1
ATOM 1616 N N . THR A 1 214 ? 5.629 -2.715 -42.344 1 24.45 214 THR A N 1
ATOM 1617 C CA . THR A 1 214 ? 5.375 -1.864 -43.5 1 24.45 214 THR A CA 1
ATOM 1618 C C . THR A 1 214 ? 4.828 -0.509 -43.094 1 24.45 214 THR A C 1
ATOM 1620 O O . THR A 1 214 ? 4.164 -0.404 -42.031 1 24.45 214 THR A O 1
ATOM 1623 N N . ALA A 1 215 ? 5.379 0.541 -43.719 1 25.02 215 ALA A N 1
ATOM 1624 C CA . ALA A 1 215 ? 5.059 1.964 -43.781 1 25.02 215 ALA A CA 1
ATOM 1625 C C . ALA A 1 215 ? 3.559 2.197 -43.625 1 25.02 215 ALA A C 1
ATOM 1627 O O . ALA A 1 215 ? 3.123 3.311 -43.344 1 25.02 215 ALA A O 1
ATOM 1628 N N . ASN A 1 216 ? 2.764 1.659 -44.469 1 24.25 216 ASN A N 1
ATOM 1629 C CA . ASN A 1 216 ? 1.346 1.915 -44.719 1 24.25 216 ASN A CA 1
ATOM 1630 C C . ASN A 1 216 ? 0.521 1.7 -43.438 1 24.25 216 ASN A C 1
ATOM 1632 O O . ASN A 1 216 ? -0.693 1.907 -43.438 1 24.25 216 ASN A O 1
ATOM 1636 N N . ALA A 1 217 ? 0.796 0.596 -42.75 1 24.98 217 ALA A N 1
ATOM 1637 C CA . ALA A 1 217 ? -0.285 0.574 -41.781 1 24.98 217 ALA A CA 1
ATOM 1638 C C . ALA A 1 217 ? -0.041 1.594 -40.688 1 24.98 217 ALA A C 1
ATOM 1640 O O . ALA A 1 217 ? 1.077 1.715 -40.156 1 24.98 217 ALA A O 1
ATOM 1641 N N . SER A 1 218 ? -0.775 2.871 -40.562 1 23.48 218 SER A N 1
ATOM 1642 C CA . SER A 1 218 ? -0.956 4.027 -39.688 1 23.48 218 SER A CA 1
ATOM 1643 C C . SER A 1 218 ? -0.62 3.684 -38.219 1 23.48 218 SER A C 1
ATOM 1645 O O . SER A 1 218 ? -1.316 2.887 -37.594 1 23.48 218 SER A O 1
ATOM 1647 N N . CYS A 1 219 ? 0.474 3.215 -37.844 1 29.73 219 CYS A N 1
ATOM 1648 C CA . CYS A 1 219 ? 0.901 3.68 -36.531 1 29.73 219 CYS A CA 1
ATOM 1649 C C . CYS A 1 219 ? 0.858 5.203 -36.438 1 29.73 219 CYS A C 1
ATOM 1651 O O . CYS A 1 219 ? 1.878 5.867 -36.625 1 29.73 219 CYS A O 1
ATOM 1653 N N . SER A 1 220 ? 0.086 5.91 -37.312 1 25.72 220 SER A N 1
ATOM 1654 C CA . SER A 1 220 ? 0.033 7.27 -37.844 1 25.72 220 SER A CA 1
ATOM 1655 C C . SER A 1 220 ? 0.528 8.281 -36.844 1 25.72 220 SER A C 1
ATOM 1657 O O . SER A 1 220 ? 1.533 8.961 -37.062 1 25.72 220 SER A O 1
ATOM 1659 N N . ASP A 1 221 ? -0.139 9.391 -36.656 1 26.33 221 ASP A N 1
ATOM 1660 C CA . ASP A 1 221 ? 0.008 10.766 -36.188 1 26.33 221 ASP A CA 1
ATOM 1661 C C . ASP A 1 221 ? 0.321 10.805 -34.719 1 26.33 221 ASP A C 1
ATOM 1663 O O . ASP A 1 221 ? -0.436 10.266 -33.906 1 26.33 221 ASP A O 1
ATOM 1667 N N . GLY A 1 222 ? 1.619 10.695 -34.25 1 27.09 222 GLY A N 1
ATOM 1668 C CA . GLY A 1 222 ? 2.207 10.797 -32.938 1 27.09 222 GLY A CA 1
ATOM 1669 C C . GLY A 1 222 ? 1.356 10.156 -31.844 1 27.09 222 GLY A C 1
ATOM 1670 O O . GLY A 1 222 ? 1.656 10.289 -30.656 1 27.09 222 GLY A O 1
ATOM 1671 N N . LYS A 1 223 ? 0.17 10.016 -32.156 1 29.03 223 LYS A N 1
ATOM 1672 C CA . LYS A 1 223 ? -0.896 9.359 -31.406 1 29.03 223 LYS A CA 1
ATOM 1673 C C . LYS A 1 223 ? -0.749 7.844 -31.453 1 29.03 223 LYS A C 1
ATOM 1675 O O . LYS A 1 223 ? -0.891 7.234 -32.531 1 29.03 223 LYS A O 1
ATOM 1680 N N . GLY A 1 224 ? 0.383 7.246 -31.047 1 28.77 224 GLY A N 1
ATOM 1681 C CA . GLY A 1 224 ? 0.52 5.797 -31.016 1 28.77 224 GLY A CA 1
ATOM 1682 C C . GLY A 1 224 ? -0.812 5.07 -31.031 1 28.77 224 GLY A C 1
ATOM 1683 O O . GLY A 1 224 ? -1.862 5.688 -30.828 1 28.77 224 GLY A O 1
ATOM 1684 N N . PRO A 1 225 ? -0.879 3.914 -31.672 1 28.86 225 PRO A N 1
ATOM 1685 C CA . PRO A 1 225 ? -2.201 3.283 -31.672 1 28.86 225 PRO A CA 1
ATOM 1686 C C . PRO A 1 225 ? -2.916 3.406 -30.328 1 28.86 225 PRO A C 1
ATOM 1688 O O . PRO A 1 225 ? -2.271 3.361 -29.266 1 28.86 225 PRO A O 1
ATOM 1691 N N . ILE A 1 226 ? -3.975 4.156 -30.219 1 30.84 226 ILE A N 1
ATOM 1692 C CA . ILE A 1 226 ? -4.926 4.105 -29.125 1 30.84 226 ILE A CA 1
ATOM 1693 C C . ILE A 1 226 ? -5.059 2.668 -28.625 1 30.84 226 ILE A C 1
ATOM 1695 O O . ILE A 1 226 ? -5.332 1.754 -29.406 1 30.84 226 ILE A O 1
ATOM 1699 N N . ALA A 1 227 ? -4.27 2.184 -27.641 1 34.47 227 ALA A N 1
ATOM 1700 C CA . ALA A 1 227 ? -4.578 0.882 -27.047 1 34.47 227 ALA A CA 1
ATOM 1701 C C . ALA A 1 227 ? -5.996 0.445 -27.406 1 34.47 227 ALA A C 1
ATOM 1703 O O . ALA A 1 227 ? -6.926 1.255 -27.375 1 34.47 227 ALA A O 1
ATOM 1704 N N . PRO A 1 228 ? -6.039 -0.691 -28.188 1 33.69 228 PRO A N 1
ATOM 1705 C CA . PRO A 1 228 ? -7.43 -1.112 -28.359 1 33.69 228 PRO A CA 1
ATOM 1706 C C . PRO A 1 228 ? -8.273 -0.904 -27.109 1 33.69 228 PRO A C 1
ATOM 1708 O O . PRO A 1 228 ? -7.734 -0.868 -26 1 33.69 228 PRO A O 1
ATOM 1711 N N . ALA A 1 229 ? -9.5 -0.413 -27.359 1 33.75 229 ALA A N 1
ATOM 1712 C CA . ALA A 1 229 ? -10.5 -0.13 -26.328 1 33.75 229 ALA A CA 1
ATOM 1713 C C . ALA A 1 229 ? -10.43 -1.153 -25.203 1 33.75 229 ALA A C 1
ATOM 1715 O O . ALA A 1 229 ? -10.656 -0.819 -24.047 1 33.75 229 ALA A O 1
ATOM 1716 N N . ASN A 1 230 ? -9.945 -2.393 -25.656 1 34.72 230 ASN A N 1
ATOM 1717 C CA . ASN A 1 230 ? -10.008 -3.518 -24.734 1 34.72 230 ASN A CA 1
ATOM 1718 C C . ASN A 1 230 ? -8.836 -3.508 -23.75 1 34.72 230 ASN A C 1
ATOM 1720 O O . ASN A 1 230 ? -8.789 -4.32 -22.828 1 34.72 230 ASN A O 1
ATOM 1724 N N . LEU A 1 231 ? -7.863 -2.844 -24.156 1 36.72 231 LEU A N 1
ATOM 1725 C CA . LEU A 1 231 ? -6.715 -2.803 -23.266 1 36.72 231 LEU A CA 1
ATOM 1726 C C . LEU A 1 231 ? -6.875 -1.698 -22.219 1 36.72 231 LEU A C 1
ATOM 1728 O O . LEU A 1 231 ? -6.02 -1.535 -21.344 1 36.72 231 LEU A O 1
ATOM 1732 N N . ARG A 1 232 ? -7.84 -0.916 -22.359 1 38.78 232 ARG A N 1
ATOM 1733 C CA . ARG A 1 232 ? -8.164 0.138 -21.406 1 38.78 232 ARG A CA 1
ATOM 1734 C C . ARG A 1 232 ? -8.797 -0.44 -20.141 1 38.78 232 ARG A C 1
ATOM 1736 O O . ARG A 1 232 ? -9.711 -1.259 -20.219 1 38.78 232 ARG A O 1
ATOM 1743 N N . PRO A 1 233 ? -8.047 -0.315 -19.109 1 35.84 233 PRO A N 1
ATOM 1744 C CA . PRO A 1 233 ? -8.883 -0.729 -17.984 1 35.84 233 PRO A CA 1
ATOM 1745 C C . PRO A 1 233 ? -10.32 -0.23 -18.094 1 35.84 233 PRO A C 1
ATOM 1747 O O . PRO A 1 233 ? -10.555 0.931 -18.438 1 35.84 233 PRO A O 1
ATOM 1750 N N . TRP A 1 234 ? -11.203 -1.146 -18.234 1 34.69 234 TRP A N 1
ATOM 1751 C CA . TRP A 1 234 ? -12.602 -0.754 -18.375 1 34.69 234 TRP A CA 1
ATOM 1752 C C . TRP A 1 234 ? -12.914 0.466 -17.516 1 34.69 234 TRP A C 1
ATOM 1754 O O . TRP A 1 234 ? -13.766 1.286 -17.875 1 34.69 234 TRP A O 1
ATOM 1764 N N . TYR A 1 235 ? -12.18 0.573 -16.516 1 35 235 TYR A N 1
ATOM 1765 C CA . TYR A 1 235 ? -12.648 1.562 -15.547 1 35 235 TYR A CA 1
ATOM 1766 C C . TYR A 1 235 ? -12.008 2.922 -15.812 1 35 235 TYR A C 1
ATOM 1768 O O . TYR A 1 235 ? -12.344 3.908 -15.156 1 35 235 TYR A O 1
ATOM 1776 N N . ARG A 1 236 ? -10.969 2.838 -16.766 1 40.16 236 ARG A N 1
ATOM 1777 C CA . ARG A 1 236 ? -10.414 4.129 -17.156 1 40.16 236 ARG A CA 1
ATOM 1778 C C . ARG A 1 236 ? -10.484 4.324 -18.656 1 40.16 236 ARG A C 1
ATOM 1780 O O . ARG A 1 236 ? -9.492 4.129 -19.359 1 40.16 236 ARG A O 1
ATOM 1787 N N . PRO A 1 237 ? -11.766 4.457 -19.172 1 38.81 237 PRO A N 1
ATOM 1788 C CA . PRO A 1 237 ? -11.836 4.66 -20.625 1 38.81 237 PRO A CA 1
ATOM 1789 C C . PRO A 1 237 ? -10.82 5.68 -21.125 1 38.81 237 PRO A C 1
ATOM 1791 O O . PRO A 1 237 ? -10.469 5.672 -22.312 1 38.81 237 PRO A O 1
ATOM 1794 N N . ASP A 1 238 ? -10.375 6.5 -20.125 1 40.62 238 ASP A N 1
ATOM 1795 C CA . ASP A 1 238 ? -9.523 7.625 -20.5 1 40.62 238 ASP A CA 1
ATOM 1796 C C . ASP A 1 238 ? -8.055 7.32 -20.219 1 40.62 238 ASP A C 1
ATOM 1798 O O . ASP A 1 238 ? -7.203 8.203 -20.312 1 40.62 238 ASP A O 1
ATOM 1802 N N . TYR A 1 239 ? -7.891 6.129 -19.828 1 44.34 239 TYR A N 1
ATOM 1803 C CA . TYR A 1 239 ? -6.504 5.777 -19.547 1 44.34 239 TYR A CA 1
ATOM 1804 C C . TYR A 1 239 ? -5.648 5.91 -20.812 1 44.34 239 TYR A C 1
ATOM 1806 O O . TYR A 1 239 ? -5.973 5.344 -21.844 1 44.34 239 TYR A O 1
ATOM 1814 N N . GLN A 1 240 ? -4.793 6.906 -20.797 1 45.75 240 GLN A N 1
ATOM 1815 C CA . GLN A 1 240 ? -3.775 6.93 -21.844 1 45.75 240 GLN A CA 1
ATOM 1816 C C . GLN A 1 240 ? -2.547 6.121 -21.438 1 45.75 240 GLN A C 1
ATOM 1818 O O . GLN A 1 240 ? -1.955 6.371 -20.391 1 45.75 240 GLN A O 1
ATOM 1823 N N . PRO A 1 241 ? -2.383 5.023 -22.125 1 48.84 241 PRO A N 1
ATOM 1824 C CA . PRO A 1 241 ? -1.185 4.25 -21.781 1 48.84 241 PRO A CA 1
ATOM 1825 C C . PRO A 1 241 ? 0.082 5.105 -21.781 1 48.84 241 PRO A C 1
ATOM 1827 O O . PRO A 1 241 ? 0.174 6.09 -22.516 1 48.84 241 PRO A O 1
ATOM 1830 N N . PRO A 1 242 ? 0.918 4.844 -20.734 1 53.72 242 PRO A N 1
ATOM 1831 C CA . PRO A 1 242 ? 2.199 5.551 -20.75 1 53.72 242 PRO A CA 1
ATOM 1832 C C . PRO A 1 242 ? 2.934 5.402 -22.078 1 53.72 242 PRO A C 1
ATOM 1834 O O . PRO A 1 242 ? 2.746 4.406 -22.781 1 53.72 242 PRO A O 1
ATOM 1837 N N . GLN A 1 243 ? 3.5 6.484 -22.516 1 53.31 243 GLN A N 1
ATOM 1838 C CA . GLN A 1 243 ? 4.301 6.465 -23.734 1 53.31 243 GLN A CA 1
ATOM 1839 C C . GLN A 1 243 ? 5.562 5.629 -23.562 1 53.31 243 GLN A C 1
ATOM 1841 O O . GLN A 1 243 ? 6.195 5.672 -22.5 1 53.31 243 GLN A O 1
ATOM 1846 N N . CYS A 1 244 ? 5.695 4.668 -24.391 1 62.06 244 CYS A N 1
ATOM 1847 C CA . CYS A 1 244 ? 6.926 3.887 -24.438 1 62.06 244 CYS A CA 1
ATOM 1848 C C . CYS A 1 244 ? 8.148 4.793 -24.531 1 62.06 244 CYS A C 1
ATOM 1850 O O . CYS A 1 244 ? 8.117 5.801 -25.25 1 62.06 244 CYS A O 1
ATOM 1852 N N . ASP A 1 245 ? 9.086 4.637 -23.625 1 63.62 245 ASP A N 1
ATOM 1853 C CA . ASP A 1 245 ? 10.398 5.273 -23.703 1 63.62 245 ASP A CA 1
ATOM 1854 C C . ASP A 1 245 ? 11.453 4.301 -24.234 1 63.62 245 ASP A C 1
ATOM 1856 O O . ASP A 1 245 ? 11.945 3.447 -23.5 1 63.62 245 ASP A O 1
ATOM 1860 N N . ALA A 1 246 ? 11.742 4.43 -25.484 1 64.62 246 ALA A N 1
ATOM 1861 C CA . ALA A 1 246 ? 12.672 3.521 -26.156 1 64.62 246 ALA A CA 1
ATOM 1862 C C . ALA A 1 246 ? 14.023 3.504 -25.453 1 64.62 246 ALA A C 1
ATOM 1864 O O . ALA A 1 246 ? 14.703 2.473 -25.422 1 64.62 246 ALA A O 1
ATOM 1865 N N . SER A 1 247 ? 14.375 4.68 -24.875 1 66.31 247 SER A N 1
ATOM 1866 C CA . SER A 1 247 ? 15.68 4.77 -24.219 1 66.31 247 SER A CA 1
ATOM 1867 C C . SER A 1 247 ? 15.703 3.984 -22.922 1 66.31 247 SER A C 1
ATOM 1869 O O . SER A 1 247 ? 16.766 3.656 -22.406 1 66.31 247 SER A O 1
ATOM 1871 N N . ALA A 1 248 ? 14.523 3.607 -22.5 1 72.25 248 ALA A N 1
ATOM 1872 C CA . ALA A 1 248 ? 14.43 2.902 -21.234 1 72.25 248 ALA A CA 1
ATOM 1873 C C . ALA A 1 248 ? 14.07 1.436 -21.438 1 72.25 248 ALA A C 1
ATOM 1875 O O . ALA A 1 248 ? 13.883 0.691 -20.469 1 72.25 248 ALA A O 1
ATOM 1876 N N . CYS A 1 249 ? 14.078 1.008 -22.656 1 78.88 249 CYS A N 1
ATOM 1877 C CA . CYS A 1 249 ? 13.672 -0.367 -22.922 1 78.88 249 CYS A CA 1
ATOM 1878 C C . CYS A 1 249 ? 14.805 -1.339 -22.609 1 78.88 249 CYS A C 1
ATOM 1880 O O . CYS A 1 249 ? 15.938 -1.142 -23.062 1 78.88 249 CYS A O 1
ATOM 1882 N N . PRO A 1 250 ? 14.461 -2.336 -21.875 1 83.19 250 PRO A N 1
ATOM 1883 C CA . PRO A 1 250 ? 15.508 -3.316 -21.578 1 83.19 250 PRO A CA 1
ATOM 1884 C C . PRO A 1 250 ? 15.828 -4.207 -22.781 1 83.19 250 PRO A C 1
ATOM 1886 O O . PRO A 1 250 ? 14.984 -4.402 -23.656 1 83.19 250 PRO A O 1
ATOM 1889 N N . ASP A 1 251 ? 17.062 -4.715 -22.75 1 84.25 251 ASP A N 1
ATOM 1890 C CA . ASP A 1 251 ? 17.422 -5.75 -23.719 1 84.25 251 ASP A CA 1
ATOM 1891 C C . ASP A 1 251 ? 16.672 -7.051 -23.438 1 84.25 251 ASP A C 1
ATOM 1893 O O . ASP A 1 251 ? 16.25 -7.293 -22.297 1 84.25 251 ASP A O 1
ATOM 1897 N N . LEU A 1 252 ? 16.5 -7.805 -24.578 1 88 252 LEU A N 1
ATOM 1898 C CA . LEU A 1 252 ? 15.922 -9.133 -24.359 1 88 252 LEU A CA 1
ATOM 1899 C C . LEU A 1 252 ? 16.875 -10.008 -23.531 1 88 252 LEU A C 1
ATOM 1901 O O . LEU A 1 252 ? 18.094 -9.875 -23.641 1 88 252 LEU A O 1
ATOM 1905 N N . GLU A 1 253 ? 16.219 -10.844 -22.75 1 92.25 253 GLU A N 1
ATOM 1906 C CA . GLU A 1 253 ? 17.031 -11.844 -22.047 1 92.25 253 GLU A CA 1
ATOM 1907 C C . GLU A 1 253 ? 17.688 -12.797 -23.047 1 92.25 253 GLU A C 1
ATOM 1909 O O . GLU A 1 253 ? 17.078 -13.211 -24.031 1 92.25 253 GLU A O 1
ATOM 1914 N N . VAL A 1 254 ? 19 -13.109 -22.781 1 93.56 254 VAL A N 1
ATOM 1915 C CA . VAL A 1 254 ? 19.734 -14.039 -23.641 1 93.56 254 VAL A CA 1
ATOM 1916 C C . VAL A 1 254 ? 20.172 -15.258 -22.828 1 93.56 254 VAL A C 1
ATOM 1918 O O . VAL A 1 254 ? 20.797 -15.125 -21.781 1 93.56 254 VAL A O 1
ATOM 1921 N N . PHE A 1 255 ? 19.797 -16.406 -23.328 1 96.5 255 PHE A N 1
ATOM 1922 C CA . PHE A 1 255 ? 20.25 -17.672 -22.766 1 96.5 255 PHE A CA 1
ATOM 1923 C C . PHE A 1 255 ? 21.297 -18.328 -23.672 1 96.5 255 PHE A C 1
ATOM 1925 O O . PHE A 1 255 ? 21.016 -18.625 -24.844 1 96.5 255 PHE A O 1
ATOM 1932 N N . GLU A 1 256 ? 22.453 -18.656 -23.078 1 96.31 256 GLU A N 1
ATOM 1933 C CA . GLU A 1 256 ? 23.547 -19.203 -23.875 1 96.31 256 GLU A CA 1
ATOM 1934 C C . GLU A 1 256 ? 23.562 -20.719 -23.812 1 96.31 256 GLU A C 1
ATOM 1936 O O . GLU A 1 256 ? 23.328 -21.312 -22.75 1 96.31 256 GLU A O 1
ATOM 1941 N N . VAL A 1 257 ? 23.812 -21.328 -25.031 1 97.69 257 VAL A N 1
ATOM 1942 C CA . VAL A 1 257 ? 23.969 -22.781 -25.109 1 97.69 257 VAL A CA 1
ATOM 1943 C C . VAL A 1 257 ? 25.141 -23.141 -26 1 97.69 257 VAL A C 1
ATOM 1945 O O . VAL A 1 257 ? 25.547 -22.344 -26.859 1 97.69 257 VAL A O 1
ATOM 1948 N N . SER A 1 258 ? 25.703 -24.312 -25.75 1 96.75 258 SER A N 1
ATOM 1949 C CA . SER A 1 258 ? 26.766 -24.828 -26.609 1 96.75 258 SER A CA 1
ATOM 1950 C C . SER A 1 258 ? 26.25 -25.922 -27.531 1 96.75 258 SER A C 1
ATOM 1952 O O . SER A 1 258 ? 25.406 -26.734 -27.141 1 96.75 258 SER A O 1
ATOM 1954 N N . MET A 1 259 ? 26.844 -25.984 -28.719 1 95.5 259 MET A N 1
ATOM 1955 C CA . MET A 1 259 ? 26.453 -27 -29.688 1 95.5 259 MET A CA 1
ATOM 1956 C C . MET A 1 259 ? 26.547 -28.406 -29.094 1 95.5 259 MET A C 1
ATOM 1958 O O . MET A 1 259 ? 27.5 -28.719 -28.391 1 95.5 259 MET A O 1
ATOM 1962 N N . ASN A 1 260 ? 25.547 -29.25 -29.281 1 96.06 260 ASN A N 1
ATOM 1963 C CA . ASN A 1 260 ? 25.422 -30.641 -28.844 1 96.06 260 ASN A CA 1
ATOM 1964 C C . ASN A 1 260 ? 25.234 -30.734 -27.328 1 96.06 260 ASN A C 1
ATOM 1966 O O . ASN A 1 260 ? 25.281 -31.828 -26.766 1 96.06 260 ASN A O 1
ATOM 1970 N N . GLY A 1 261 ? 25.016 -29.625 -26.719 1 96.81 261 GLY A N 1
ATOM 1971 C CA . GLY A 1 261 ? 24.719 -29.625 -25.297 1 96.81 261 GLY A CA 1
ATOM 1972 C C . GLY A 1 261 ? 23.25 -29.859 -25 1 96.81 261 GLY A C 1
ATOM 1973 O O . GLY A 1 261 ? 22.391 -29.547 -25.812 1 96.81 261 GLY A O 1
ATOM 1974 N N . THR A 1 262 ? 23.016 -30.469 -23.844 1 97.19 262 THR A N 1
ATOM 1975 C CA . THR A 1 262 ? 21.672 -30.609 -23.281 1 97.19 262 THR A CA 1
ATOM 1976 C C . THR A 1 262 ? 21.469 -29.672 -22.094 1 97.19 262 THR A C 1
ATOM 1978 O O . THR A 1 262 ? 22.25 -29.703 -21.141 1 97.19 262 THR A O 1
ATOM 1981 N N . TYR A 1 263 ? 20.422 -28.875 -22.188 1 97.94 263 TYR A N 1
ATOM 1982 C CA . TYR A 1 263 ? 20.203 -27.875 -21.156 1 97.94 263 TYR A CA 1
ATOM 1983 C C . TYR A 1 263 ? 18.812 -28.047 -20.531 1 97.94 263 TYR A C 1
ATOM 1985 O O . TYR A 1 263 ? 17.844 -28.344 -21.234 1 97.94 263 TYR A O 1
ATOM 1993 N N . LEU A 1 264 ? 18.766 -27.891 -19.219 1 97.94 264 LEU A N 1
ATOM 1994 C CA . LEU A 1 264 ? 17.484 -27.828 -18.5 1 97.94 264 LEU A CA 1
ATOM 1995 C C . LEU A 1 264 ? 16.969 -26.406 -18.453 1 97.94 264 LEU A C 1
ATOM 1997 O O . LEU A 1 264 ? 17.656 -25.516 -17.938 1 97.94 264 LEU A O 1
ATOM 2001 N N . LEU A 1 265 ? 15.836 -26.172 -19.031 1 98.19 265 LEU A N 1
ATOM 2002 C CA . LEU A 1 265 ? 15.109 -24.922 -18.859 1 98.19 265 LEU A CA 1
ATOM 2003 C C . LEU A 1 265 ? 14.086 -25.031 -17.734 1 98.19 265 LEU A C 1
ATOM 2005 O O . LEU A 1 265 ? 13.148 -25.828 -17.828 1 98.19 265 LEU A O 1
ATOM 2009 N N . ARG A 1 266 ? 14.305 -24.297 -16.656 1 98.38 266 ARG A N 1
ATOM 2010 C CA . ARG A 1 266 ? 13.32 -24.203 -15.586 1 98.38 266 ARG A CA 1
ATOM 2011 C C . ARG A 1 266 ? 12.297 -23.109 -15.875 1 98.38 266 ARG A C 1
ATOM 2013 O O . ARG A 1 266 ? 12.602 -21.922 -15.758 1 98.38 266 ARG A O 1
ATOM 2020 N N . LEU A 1 267 ? 11.109 -23.547 -16.219 1 98.75 267 LEU A N 1
ATOM 2021 C CA . LEU A 1 267 ? 10.031 -22.609 -16.5 1 98.75 267 LEU A CA 1
ATOM 2022 C C . LEU A 1 267 ? 9.172 -22.359 -15.273 1 98.75 267 LEU A C 1
ATOM 2024 O O . LEU A 1 267 ? 8.68 -23.312 -14.656 1 98.75 267 LEU A O 1
ATOM 2028 N N . ILE A 1 268 ? 9.023 -21.109 -14.938 1 98.81 268 ILE A N 1
ATOM 2029 C CA . ILE A 1 268 ? 8.195 -20.75 -13.797 1 98.81 268 ILE A CA 1
ATOM 2030 C C . ILE A 1 268 ? 7.02 -19.891 -14.266 1 98.81 268 ILE A C 1
ATOM 2032 O O . ILE A 1 268 ? 7.211 -18.797 -14.789 1 98.81 268 ILE A O 1
ATOM 2036 N N . GLY A 1 269 ? 5.797 -20.469 -14.086 1 98.5 269 GLY A N 1
ATOM 2037 C CA . GLY A 1 269 ? 4.605 -19.656 -14.312 1 98.5 269 GLY A CA 1
ATOM 2038 C C . GLY A 1 269 ? 4.305 -18.703 -13.172 1 98.5 269 GLY A C 1
ATOM 2039 O O . GLY A 1 269 ? 3.449 -18.984 -12.328 1 98.5 269 GLY A O 1
ATOM 2040 N N . ALA A 1 270 ? 4.922 -17.562 -13.195 1 98.19 270 ALA A N 1
ATOM 2041 C CA . ALA A 1 270 ? 4.773 -16.578 -12.125 1 98.19 270 ALA A CA 1
ATOM 2042 C C . ALA A 1 270 ? 3.713 -15.539 -12.477 1 98.19 270 ALA A C 1
ATOM 2044 O O . ALA A 1 270 ? 3.764 -14.398 -12 1 98.19 270 ALA A O 1
ATOM 2045 N N . THR A 1 271 ? 2.801 -15.922 -13.32 1 96.81 271 THR A N 1
ATOM 2046 C CA . THR A 1 271 ? 1.768 -15 -13.781 1 96.81 271 THR A CA 1
ATOM 2047 C C . THR A 1 271 ? 0.677 -14.836 -12.727 1 96.81 271 THR A C 1
ATOM 2049 O O . THR A 1 271 ? 0.532 -15.68 -11.844 1 96.81 271 THR A O 1
ATOM 2052 N N . SER A 1 272 ? 0.004 -13.734 -12.836 1 95.12 272 SER A N 1
ATOM 2053 C CA . SER A 1 272 ? -1.078 -13.445 -11.898 1 95.12 272 SER A CA 1
ATOM 2054 C C . SER A 1 272 ? -2.439 -13.719 -12.531 1 95.12 272 SER A C 1
ATOM 2056 O O . SER A 1 272 ? -3.447 -13.812 -11.828 1 95.12 272 SER A O 1
ATOM 2058 N N . LEU A 1 273 ? -2.473 -13.852 -13.797 1 92.75 273 LEU A N 1
ATOM 2059 C CA . LEU A 1 273 ? -3.727 -14.094 -14.508 1 92.75 273 LEU A CA 1
ATOM 2060 C C . LEU A 1 273 ? -3.494 -14.953 -15.742 1 92.75 273 LEU A C 1
ATOM 2062 O O . LEU A 1 273 ? -4.254 -15.883 -16.016 1 92.75 273 LEU A O 1
ATOM 2066 N N . SER A 1 274 ? -2.439 -14.781 -16.391 1 92.31 274 SER A N 1
ATOM 2067 C CA . SER A 1 274 ? -2.242 -15.297 -17.75 1 92.31 274 SER A CA 1
ATOM 2068 C C . SER A 1 274 ? -1.836 -16.766 -17.734 1 92.31 274 SER A C 1
ATOM 2070 O O . SER A 1 274 ? -1.065 -17.188 -16.859 1 92.31 274 SER A O 1
ATOM 2072 N N . PHE A 1 275 ? -2.393 -17.469 -18.609 1 93.25 275 PHE A N 1
ATOM 2073 C CA . PHE A 1 275 ? -1.992 -18.781 -19.062 1 93.25 275 PHE A CA 1
ATOM 2074 C C . PHE A 1 275 ? -1.113 -18.688 -20.312 1 93.25 275 PHE A C 1
ATOM 2076 O O . PHE A 1 275 ? -1.448 -17.984 -21.25 1 93.25 275 PHE A O 1
ATOM 2083 N N . LEU A 1 276 ? 0.088 -19.359 -20.266 1 96.75 276 LEU A N 1
ATOM 2084 C CA . LEU A 1 276 ? 1.062 -19.125 -21.328 1 96.75 276 LEU A CA 1
ATOM 2085 C C . LEU A 1 276 ? 1.382 -20.422 -22.062 1 96.75 276 LEU A C 1
ATOM 2087 O O . LEU A 1 276 ? 1.138 -21.516 -21.531 1 96.75 276 LEU A O 1
ATOM 2091 N N . ASN A 1 277 ? 1.853 -20.219 -23.25 1 97.31 277 ASN A N 1
ATOM 2092 C CA . ASN A 1 277 ? 2.529 -21.266 -24.016 1 97.31 277 ASN A CA 1
ATOM 2093 C C . ASN A 1 277 ? 3.932 -20.828 -24.438 1 97.31 277 ASN A C 1
ATOM 2095 O O . ASN A 1 277 ? 4.117 -19.734 -24.953 1 97.31 277 ASN A O 1
ATOM 2099 N N . VAL A 1 278 ? 4.918 -21.672 -24.203 1 98.38 278 VAL A N 1
ATOM 2100 C CA . VAL A 1 278 ? 6.312 -21.344 -24.469 1 98.38 278 VAL A CA 1
ATOM 2101 C C . VAL A 1 278 ? 6.855 -22.266 -25.578 1 98.38 278 VAL A C 1
ATOM 2103 O O . VAL A 1 278 ? 6.605 -23.469 -25.562 1 98.38 278 VAL A O 1
ATOM 2106 N N . ALA A 1 279 ? 7.57 -21.672 -26.5 1 98 279 ALA A N 1
ATOM 2107 C CA . ALA A 1 279 ? 8.227 -22.406 -27.578 1 98 279 ALA A CA 1
ATOM 2108 C C . ALA A 1 279 ? 9.578 -21.781 -27.922 1 98 279 ALA A C 1
ATOM 2110 O O . ALA A 1 279 ? 9.836 -20.625 -27.594 1 98 279 ALA A O 1
ATOM 2111 N N . VAL A 1 280 ? 10.445 -22.594 -28.453 1 98 280 VAL A N 1
ATOM 2112 C CA . VAL A 1 280 ? 11.75 -22.156 -28.906 1 98 280 VAL A CA 1
ATOM 2113 C C . VAL A 1 280 ? 11.883 -22.422 -30.406 1 98 280 VAL A C 1
ATOM 2115 O O . VAL A 1 280 ? 11.703 -23.547 -30.875 1 98 280 VAL A O 1
ATOM 2118 N N . GLU A 1 281 ? 12.25 -21.391 -31.094 1 96.69 281 GLU A N 1
ATOM 2119 C CA . GLU A 1 281 ? 12.414 -21.469 -32.531 1 96.69 281 GLU A CA 1
ATOM 2120 C C . GLU A 1 281 ? 13.352 -22.609 -32.938 1 96.69 281 GLU A C 1
ATOM 2122 O O . GLU A 1 281 ? 14.477 -22.688 -32.438 1 96.69 281 GLU A O 1
ATOM 2127 N N . GLY A 1 282 ? 12.805 -23.453 -33.75 1 96.12 282 GLY A N 1
ATOM 2128 C CA . GLY A 1 282 ? 13.633 -24.5 -34.344 1 96.12 282 GLY A CA 1
ATOM 2129 C C . GLY A 1 282 ? 13.977 -25.625 -33.406 1 96.12 282 GLY A C 1
ATOM 2130 O O . GLY A 1 282 ? 14.797 -26.484 -33.719 1 96.12 282 GLY A O 1
ATOM 2131 N N . HIS A 1 283 ? 13.438 -25.641 -32.219 1 97.56 283 HIS A N 1
ATOM 2132 C CA . HIS A 1 283 ? 13.797 -26.656 -31.234 1 97.56 283 HIS A CA 1
ATOM 2133 C C . HIS A 1 283 ? 12.555 -27.312 -30.656 1 97.56 283 HIS A C 1
ATOM 2135 O O . HIS A 1 283 ? 11.531 -26.656 -30.453 1 97.56 283 HIS A O 1
ATOM 2141 N N . ASN A 1 284 ? 12.648 -28.609 -30.422 1 97.12 284 ASN A N 1
ATOM 2142 C CA . ASN A 1 284 ? 11.672 -29.312 -29.594 1 97.12 284 ASN A CA 1
ATOM 2143 C C . ASN A 1 284 ? 12.078 -29.312 -28.125 1 97.12 284 ASN A C 1
ATOM 2145 O O . ASN A 1 284 ? 13.25 -29.125 -27.797 1 97.12 284 ASN A O 1
ATOM 2149 N N . LEU A 1 285 ? 11.109 -29.516 -27.312 1 97.75 285 LEU A N 1
ATOM 2150 C CA . LEU A 1 285 ? 11.305 -29.562 -25.859 1 97.75 285 LEU A CA 1
ATOM 2151 C C . LEU A 1 285 ? 10.891 -30.922 -25.297 1 97.75 285 LEU A C 1
ATOM 2153 O O . LEU A 1 285 ? 10.078 -31.625 -25.906 1 97.75 285 LEU A O 1
ATOM 2157 N N . THR A 1 286 ? 11.492 -31.266 -24.203 1 97.56 286 THR A N 1
ATOM 2158 C CA . THR A 1 286 ? 11.094 -32.5 -23.5 1 97.56 286 THR A CA 1
ATOM 2159 C C . THR A 1 286 ? 10.781 -32.188 -22.031 1 97.56 286 THR A C 1
ATOM 2161 O O . THR A 1 286 ? 11.68 -31.844 -21.25 1 97.56 286 THR A O 1
ATOM 2164 N N . ILE A 1 287 ? 9.523 -32.375 -21.656 1 97.62 287 ILE A N 1
ATOM 2165 C CA . ILE A 1 287 ? 9.141 -32.188 -20.266 1 97.62 287 ILE A CA 1
ATOM 2166 C C . ILE A 1 287 ? 9.648 -33.344 -19.406 1 97.62 287 ILE A C 1
ATOM 2168 O O . ILE A 1 287 ? 9.398 -34.5 -19.734 1 97.62 287 ILE A O 1
ATOM 2172 N N . VAL A 1 288 ? 10.344 -33 -18.266 1 96.5 288 VAL A N 1
ATOM 2173 C CA . VAL A 1 288 ? 10.906 -34.062 -17.438 1 96.5 288 VAL A CA 1
ATOM 2174 C C . VAL A 1 288 ? 10.594 -33.812 -15.977 1 96.5 288 VAL A C 1
ATOM 2176 O O . VAL A 1 288 ? 10.93 -34.625 -15.109 1 96.5 288 VAL A O 1
ATOM 2179 N N . GLU A 1 289 ? 10.023 -32.75 -15.711 1 95.88 289 GLU A N 1
ATOM 2180 C CA . GLU A 1 289 ? 9.695 -32.344 -14.344 1 95.88 289 GLU A CA 1
ATOM 2181 C C . GLU A 1 289 ? 8.414 -31.531 -14.297 1 95.88 289 GLU A C 1
ATOM 2183 O O . GLU A 1 289 ? 8.203 -30.656 -15.133 1 95.88 289 GLU A O 1
ATOM 2188 N N . THR A 1 290 ? 7.527 -31.844 -13.305 1 96.44 290 THR A N 1
ATOM 2189 C CA . THR A 1 290 ? 6.367 -31.016 -13.008 1 96.44 290 THR A CA 1
ATOM 2190 C C . THR A 1 290 ? 6.336 -30.641 -11.523 1 96.44 290 THR A C 1
ATOM 2192 O O . THR A 1 290 ? 6.191 -31.516 -10.664 1 96.44 290 THR A O 1
ATOM 2195 N N . ASP A 1 291 ? 6.41 -29.406 -11.219 1 96.94 291 ASP A N 1
ATOM 2196 C CA . ASP A 1 291 ? 6.273 -28.828 -9.891 1 96.94 291 ASP A CA 1
ATOM 2197 C C . ASP A 1 291 ? 7.207 -29.5 -8.891 1 96.94 291 ASP A C 1
ATOM 2199 O O . ASP A 1 291 ? 6.781 -29.891 -7.797 1 96.94 291 ASP A O 1
ATOM 2203 N N . GLY A 1 292 ? 8.398 -29.734 -9.336 1 94.19 292 GLY A N 1
ATOM 2204 C CA . GLY A 1 292 ? 9.422 -30.281 -8.445 1 94.19 292 GLY A CA 1
ATOM 2205 C C . GLY A 1 292 ? 9.43 -31.797 -8.391 1 94.19 292 GLY A C 1
ATOM 2206 O O . GLY A 1 292 ? 10.141 -32.375 -7.582 1 94.19 292 GLY A O 1
ATOM 2207 N N . HIS A 1 293 ? 8.68 -32.438 -9.273 1 94.56 293 HIS A N 1
ATOM 2208 C CA . HIS A 1 293 ? 8.609 -33.875 -9.289 1 94.56 293 HIS A CA 1
ATOM 2209 C C . HIS A 1 293 ? 8.93 -34.438 -10.672 1 94.56 293 HIS A C 1
ATOM 2211 O O . HIS A 1 293 ? 8.586 -33.844 -11.688 1 94.56 293 HIS A O 1
ATOM 2217 N N . PRO A 1 294 ? 9.5 -35.625 -10.695 1 94.19 294 PRO A N 1
ATOM 2218 C CA . PRO A 1 294 ? 9.859 -36.188 -12 1 94.19 294 PRO A CA 1
ATOM 2219 C C . PRO A 1 294 ? 8.648 -36.688 -12.781 1 94.19 294 PRO A C 1
ATOM 2221 O O . PRO A 1 294 ? 7.672 -37.156 -12.188 1 94.19 294 PRO A O 1
ATOM 2224 N N . THR A 1 295 ? 8.742 -36.594 -14.039 1 94.12 295 THR A N 1
ATOM 2225 C CA . THR A 1 295 ? 7.777 -37.188 -14.961 1 94.12 295 THR A CA 1
ATOM 2226 C C . THR A 1 295 ? 8.484 -38 -16.016 1 94.12 295 THR A C 1
ATOM 2228 O O . THR A 1 295 ? 9.68 -37.844 -16.25 1 94.12 295 THR A O 1
ATOM 2231 N N . ALA A 1 296 ? 7.684 -38.969 -16.516 1 94.06 296 ALA A N 1
ATOM 2232 C CA . ALA A 1 296 ? 8.188 -39.562 -17.75 1 94.06 296 ALA A CA 1
ATOM 2233 C C . ALA A 1 296 ? 8.398 -38.5 -18.828 1 94.06 296 ALA A C 1
ATOM 2235 O O . ALA A 1 296 ? 7.59 -37.594 -18.969 1 94.06 296 ALA A O 1
ATOM 2236 N N . PRO A 1 297 ? 9.539 -38.656 -19.547 1 95.12 297 PRO A N 1
ATOM 2237 C CA . PRO A 1 297 ? 9.805 -37.625 -20.562 1 95.12 297 PRO A CA 1
ATOM 2238 C C . PRO A 1 297 ? 8.672 -37.5 -21.594 1 95.12 297 PRO A C 1
ATOM 2240 O O . PRO A 1 297 ? 8.156 -38.531 -22.062 1 95.12 297 PRO A O 1
ATOM 2243 N N . LEU A 1 298 ? 8.281 -36.344 -21.891 1 97.12 298 LEU A N 1
ATOM 2244 C CA . LEU A 1 298 ? 7.277 -36.062 -22.922 1 97.12 298 LEU A CA 1
ATOM 2245 C C . LEU A 1 298 ? 7.82 -35.062 -23.938 1 97.12 298 LEU A C 1
ATOM 2247 O O . LEU A 1 298 ? 8.07 -33.906 -23.594 1 97.12 298 LEU A O 1
ATOM 2251 N N . ASN A 1 299 ? 7.996 -35.5 -25.188 1 97.12 299 ASN A N 1
ATOM 2252 C CA . ASN A 1 299 ? 8.477 -34.625 -26.266 1 97.12 299 ASN A CA 1
ATOM 2253 C C . ASN A 1 299 ? 7.355 -33.75 -26.812 1 97.12 299 ASN A C 1
ATOM 2255 O O . ASN A 1 299 ? 6.285 -34.25 -27.172 1 97.12 299 ASN A O 1
ATOM 2259 N N . VAL A 1 300 ? 7.625 -32.438 -26.891 1 97.75 300 VAL A N 1
ATOM 2260 C CA . VAL A 1 300 ? 6.609 -31.516 -27.359 1 97.75 300 VAL A CA 1
ATOM 2261 C C . VAL A 1 300 ? 7.273 -30.406 -28.172 1 97.75 300 VAL A C 1
ATOM 2263 O O . VAL A 1 300 ? 8.477 -30.172 -28.047 1 97.75 300 VAL A O 1
ATOM 2266 N N . SER A 1 301 ? 6.473 -29.766 -29.062 1 97.19 301 SER A N 1
ATOM 2267 C CA . SER A 1 301 ? 6.961 -28.625 -29.828 1 97.19 301 SER A CA 1
ATOM 2268 C C . SER A 1 301 ? 6.848 -27.328 -29.016 1 97.19 301 SER A C 1
ATOM 2270 O O . SER A 1 301 ? 7.559 -26.359 -29.281 1 97.19 301 SER A O 1
ATOM 2272 N N . SER A 1 302 ? 5.922 -27.281 -28.141 1 98.06 302 SER A N 1
ATOM 2273 C CA . SER A 1 302 ? 5.707 -26.172 -27.219 1 98.06 302 SER A CA 1
ATOM 2274 C C . SER A 1 302 ? 5.047 -26.641 -25.922 1 98.06 302 SER A C 1
ATOM 2276 O O . SER A 1 302 ? 4.539 -27.766 -25.859 1 98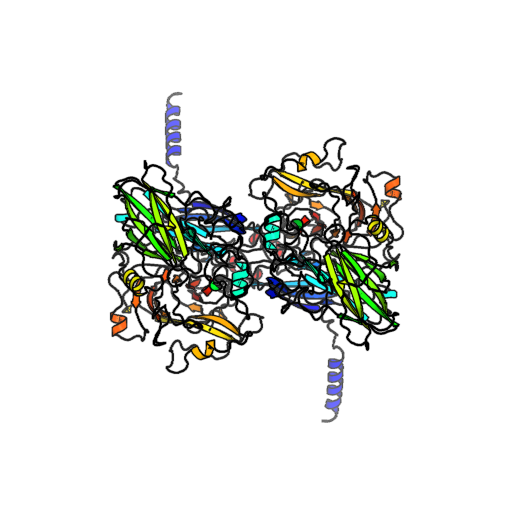.06 302 SER A O 1
ATOM 2278 N N . VAL A 1 303 ? 5.102 -25.812 -24.922 1 98.19 303 VAL A N 1
ATOM 2279 C CA . VAL A 1 303 ? 4.629 -26.281 -23.609 1 98.19 303 VAL A CA 1
ATOM 2280 C C . VAL A 1 303 ? 3.676 -25.25 -23.016 1 98.19 303 VAL A C 1
ATOM 2282 O O . VAL A 1 303 ? 3.971 -24.047 -23 1 98.19 303 VAL A O 1
ATOM 2285 N N . ASP A 1 304 ? 2.51 -25.719 -22.516 1 97.88 304 ASP A N 1
ATOM 2286 C CA . ASP A 1 304 ? 1.594 -24.891 -21.734 1 97.88 304 ASP A CA 1
ATOM 2287 C C . ASP A 1 304 ? 2.072 -24.781 -20.281 1 97.88 304 ASP A C 1
ATOM 2289 O O . ASP A 1 304 ? 2.572 -25.75 -19.703 1 97.88 304 ASP A O 1
ATOM 2293 N N . ILE A 1 305 ? 1.962 -23.594 -19.75 1 98.19 305 ILE A N 1
ATOM 2294 C CA . ILE A 1 305 ? 2.289 -23.375 -18.344 1 98.19 305 ILE A CA 1
ATOM 2295 C C . ILE A 1 305 ? 1.379 -22.281 -17.781 1 98.19 305 ILE A C 1
ATOM 2297 O O . ILE A 1 305 ? 1.262 -21.203 -18.344 1 98.19 305 ILE A O 1
ATOM 2301 N N . ASN A 1 306 ? 0.686 -22.609 -16.719 1 97.69 306 ASN A N 1
ATOM 2302 C CA . ASN A 1 306 ? -0.222 -21.656 -16.078 1 97.69 306 ASN A CA 1
ATOM 2303 C C . ASN A 1 306 ? 0.356 -21.125 -14.766 1 97.69 306 ASN A C 1
ATOM 2305 O O . ASN A 1 306 ? 1.46 -21.516 -14.375 1 97.69 306 ASN A O 1
ATOM 2309 N N . SER A 1 307 ? -0.375 -20.203 -14.172 1 97.44 307 SER A N 1
ATOM 2310 C CA . SER A 1 307 ? 0.053 -19.547 -12.945 1 97.44 307 SER A CA 1
ATOM 2311 C C . SER A 1 307 ? 0.36 -20.562 -11.852 1 97.44 307 SER A C 1
ATOM 2313 O O . SER A 1 307 ? -0.437 -21.469 -11.594 1 97.44 307 SER A O 1
ATOM 2315 N N . GLY A 1 308 ? 1.543 -20.391 -11.266 1 97.94 308 GLY A N 1
ATOM 2316 C CA . GLY A 1 308 ? 1.937 -21.234 -10.141 1 97.94 308 GLY A CA 1
ATOM 2317 C C . GLY A 1 308 ? 2.617 -22.516 -10.562 1 97.94 308 GLY A C 1
ATOM 2318 O O . GLY A 1 308 ? 3.27 -23.172 -9.75 1 97.94 308 GLY A O 1
ATOM 2319 N N . GLN A 1 309 ? 2.463 -22.906 -11.797 1 98.5 309 GLN A N 1
ATOM 2320 C CA . GLN A 1 309 ? 3.08 -24.141 -12.281 1 98.5 309 GLN A CA 1
ATOM 2321 C C . GLN A 1 309 ? 4.566 -23.938 -12.562 1 98.5 309 GLN A C 1
ATOM 2323 O O . GLN A 1 309 ? 4.988 -22.828 -12.922 1 98.5 309 GLN A O 1
ATOM 2328 N N . ARG A 1 310 ? 5.285 -25 -12.359 1 98.56 310 ARG A N 1
ATOM 2329 C CA . ARG A 1 310 ? 6.695 -25.062 -12.734 1 98.56 310 ARG A CA 1
ATOM 2330 C C . ARG A 1 310 ? 6.988 -26.312 -13.555 1 98.56 310 ARG A C 1
ATOM 2332 O O . ARG A 1 310 ? 6.457 -27.391 -13.273 1 98.56 310 ARG A O 1
ATOM 2339 N N . LEU A 1 311 ? 7.844 -26.109 -14.531 1 98.06 311 LEU A N 1
ATOM 2340 C CA . LEU A 1 311 ? 8.227 -27.203 -15.398 1 98.06 311 LEU A CA 1
ATOM 2341 C C . LEU A 1 311 ? 9.742 -27.219 -15.617 1 98.06 311 LEU A C 1
ATOM 2343 O O . LEU A 1 311 ? 10.367 -26.172 -15.742 1 98.06 311 LEU A O 1
ATOM 2347 N N . GLY A 1 312 ? 10.242 -28.406 -15.562 1 97.25 312 GLY A N 1
ATOM 2348 C CA . GLY A 1 312 ? 11.562 -28.641 -16.125 1 97.25 312 GLY A CA 1
ATOM 2349 C C . GLY A 1 312 ? 11.523 -29.234 -17.516 1 97.25 312 GLY A C 1
ATOM 2350 O O . GLY A 1 312 ? 10.953 -30.312 -17.719 1 97.25 312 GLY A O 1
ATOM 2351 N N . VAL A 1 313 ? 12.172 -28.531 -18.469 1 98.06 313 VAL A N 1
ATOM 2352 C CA . VAL A 1 313 ? 12.141 -29.016 -19.844 1 98.06 313 VAL A CA 1
ATOM 2353 C C . VAL A 1 313 ? 13.562 -29.078 -20.406 1 98.06 313 VAL A C 1
ATOM 2355 O O . VAL A 1 313 ? 14.391 -28.203 -20.125 1 98.06 313 VAL A O 1
ATOM 2358 N N . LEU A 1 314 ? 13.828 -30.125 -21.094 1 97.62 314 LEU A N 1
ATOM 2359 C CA . LEU A 1 314 ? 15.141 -30.266 -21.719 1 97.62 314 LEU A CA 1
ATOM 2360 C C . LEU A 1 314 ? 15.117 -29.719 -23.141 1 97.62 314 LEU A C 1
ATOM 2362 O O . LEU A 1 314 ? 14.125 -29.891 -23.859 1 97.62 314 LEU A O 1
ATOM 2366 N N . ILE A 1 315 ? 16.141 -29.062 -23.469 1 97.94 315 ILE A N 1
ATOM 2367 C CA . ILE A 1 315 ? 16.375 -28.641 -24.859 1 97.94 315 ILE A CA 1
ATOM 2368 C C . ILE A 1 315 ? 17.734 -29.172 -25.328 1 97.94 315 ILE A C 1
ATOM 2370 O O . ILE A 1 315 ? 18.719 -29.109 -24.594 1 97.94 315 ILE A O 1
ATOM 2374 N N . HIS A 1 316 ? 17.703 -29.75 -26.438 1 97.06 316 HIS A N 1
ATOM 2375 C CA . HIS A 1 316 ? 18.938 -30.203 -27.078 1 97.06 316 HIS A CA 1
ATOM 2376 C C . HIS A 1 3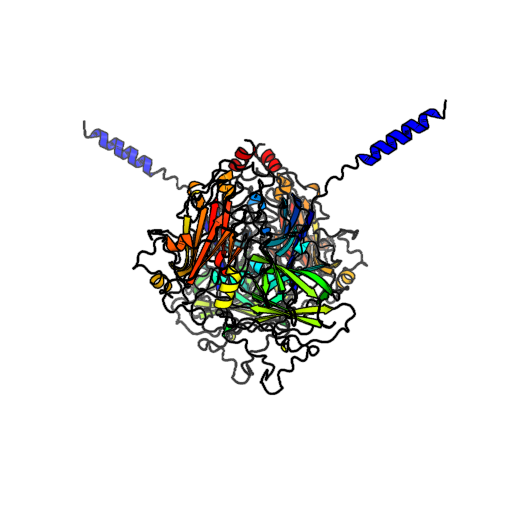16 ? 19.422 -29.203 -28.125 1 97.06 316 HIS A C 1
ATOM 2378 O O . HIS A 1 316 ? 18.719 -28.906 -29.078 1 97.06 316 HIS A O 1
ATOM 2384 N N . ALA A 1 317 ? 20.625 -28.734 -27.875 1 97.06 317 ALA A N 1
ATOM 2385 C CA . ALA A 1 317 ? 21.188 -27.734 -28.781 1 97.06 317 ALA A CA 1
ATOM 2386 C C . ALA A 1 317 ? 21.828 -28.406 -30 1 97.06 317 ALA A C 1
ATOM 2388 O O . ALA A 1 317 ? 23.047 -28.438 -30.141 1 97.06 317 ALA A O 1
ATOM 2389 N N . ILE A 1 318 ? 20.969 -28.688 -30.922 1 96.5 318 ILE A N 1
ATOM 2390 C CA . ILE A 1 318 ? 21.469 -29.484 -32.031 1 96.5 318 ILE A CA 1
ATOM 2391 C C . ILE A 1 318 ? 21.219 -28.75 -33.344 1 96.5 318 ILE A C 1
ATOM 2393 O O . ILE A 1 318 ? 21.359 -29.328 -34.438 1 96.5 318 ILE A O 1
ATOM 2397 N N . GLN A 1 319 ? 20.797 -27.5 -33.312 1 95.12 319 GLN A N 1
ATOM 2398 C CA . GLN A 1 319 ? 20.578 -26.703 -34.531 1 95.12 319 GLN A CA 1
ATOM 2399 C C . GLN A 1 319 ? 21.859 -26.016 -34.938 1 95.12 319 GLN A C 1
ATOM 2401 O O . GLN A 1 319 ? 22.844 -26 -34.219 1 95.12 319 GLN A O 1
ATOM 2406 N N . GLN A 1 320 ? 21.781 -25.422 -36.219 1 94.06 320 GLN A N 1
ATOM 2407 C CA . GLN A 1 320 ? 22.922 -24.609 -36.656 1 94.06 320 GLN A CA 1
ATOM 2408 C C . GLN A 1 320 ? 23.188 -23.469 -35.688 1 94.06 320 GLN A C 1
ATOM 2410 O O . GLN A 1 320 ? 22.25 -22.781 -35.25 1 94.06 320 GLN A O 1
ATOM 2415 N N . PRO A 1 321 ? 24.469 -23.375 -35.312 1 93.31 321 PRO A N 1
ATOM 2416 C CA . PRO A 1 321 ? 24.781 -22.297 -34.375 1 93.31 321 PRO A CA 1
ATOM 2417 C C . PRO A 1 321 ? 24.297 -20.922 -34.844 1 93.31 321 PRO A C 1
ATOM 2419 O O . PRO A 1 321 ? 24.609 -20.516 -35.969 1 93.31 321 PRO A O 1
ATOM 2422 N N . SER A 1 322 ? 23.547 -20.25 -34.094 1 92.75 322 SER A N 1
ATOM 2423 C CA . SER A 1 322 ? 22.922 -18.953 -34.344 1 92.75 322 SER A CA 1
ATOM 2424 C C . SER A 1 322 ? 22.188 -18.453 -33.094 1 92.75 322 SER A C 1
ATOM 2426 O O . SER A 1 322 ? 22.453 -18.922 -31.984 1 92.75 322 SER A O 1
ATOM 2428 N N . THR A 1 323 ? 21.453 -17.438 -33.344 1 92.81 323 THR A N 1
ATOM 2429 C CA . THR A 1 323 ? 20.547 -16.938 -32.312 1 92.81 323 THR A CA 1
ATOM 2430 C C . THR A 1 323 ? 19.094 -17.25 -32.656 1 92.81 323 THR A C 1
ATOM 2432 O O . THR A 1 323 ? 18.641 -16.922 -33.75 1 92.81 323 THR A O 1
ATOM 2435 N N . TYR A 1 324 ? 18.422 -17.922 -31.766 1 94.19 324 TYR A N 1
ATOM 2436 C CA . TYR A 1 324 ? 17.031 -18.312 -31.953 1 94.19 324 TYR A CA 1
ATOM 2437 C C . TYR A 1 324 ? 16.109 -17.594 -30.969 1 94.19 324 TYR A C 1
ATOM 2439 O O . TYR A 1 324 ? 16.562 -17.125 -29.922 1 94.19 324 TYR A O 1
ATOM 2447 N N . VAL A 1 325 ? 14.859 -17.531 -31.344 1 93.94 325 VAL A N 1
ATOM 2448 C CA . VAL A 1 325 ? 13.898 -16.797 -30.531 1 93.94 325 VAL A CA 1
ATOM 2449 C C . VAL A 1 325 ? 13.156 -17.75 -29.609 1 93.94 325 VAL A C 1
ATOM 2451 O O . VAL A 1 325 ? 12.789 -18.859 -30.016 1 93.94 325 VAL A O 1
ATOM 2454 N N . ILE A 1 326 ? 13.062 -17.375 -28.359 1 96.62 326 ILE A N 1
ATOM 2455 C CA . ILE A 1 326 ? 12.125 -17.984 -27.422 1 96.62 326 ILE A CA 1
ATOM 2456 C C . ILE A 1 326 ? 10.867 -17.109 -27.328 1 96.62 326 ILE A C 1
ATOM 2458 O O . ILE A 1 326 ? 10.961 -15.883 -27.203 1 96.62 326 ILE A O 1
ATOM 2462 N N . ARG A 1 327 ? 9.711 -17.75 -27.453 1 95 327 ARG A N 1
ATOM 2463 C CA . ARG A 1 327 ? 8.469 -16.984 -27.406 1 95 327 ARG A CA 1
ATOM 2464 C C . ARG A 1 327 ? 7.52 -17.531 -26.344 1 95 327 ARG A C 1
ATOM 2466 O O . ARG A 1 327 ? 7.309 -18.75 -26.266 1 95 327 ARG A O 1
ATOM 2473 N N . ALA A 1 328 ? 7.055 -16.703 -25.438 1 95.25 328 ALA A N 1
ATOM 2474 C CA . ALA A 1 328 ? 5.945 -16.984 -24.531 1 95.25 328 ALA A CA 1
ATOM 2475 C C . ALA A 1 328 ? 4.688 -16.234 -24.953 1 95.25 328 ALA A C 1
ATOM 2477 O O . ALA A 1 328 ? 4.68 -15.008 -25 1 95.25 328 ALA A O 1
ATOM 2478 N N . GLN A 1 329 ? 3.67 -16.984 -25.266 1 92.19 329 GLN A N 1
ATOM 2479 C CA . GLN A 1 329 ? 2.436 -16.359 -25.719 1 92.19 329 GLN A CA 1
ATOM 2480 C C . GLN A 1 329 ? 1.29 -16.609 -24.75 1 92.19 329 GLN A C 1
ATOM 2482 O O . GLN A 1 329 ? 1.184 -17.688 -24.172 1 92.19 329 GLN A O 1
ATOM 2487 N N . ILE A 1 330 ? 0.408 -15.617 -24.609 1 91.06 330 ILE A N 1
ATOM 2488 C CA . ILE A 1 330 ? -0.767 -15.766 -23.75 1 91.06 330 ILE A CA 1
ATOM 2489 C C . ILE A 1 330 ? -1.785 -16.688 -24.438 1 91.06 330 ILE A C 1
ATOM 2491 O O . ILE A 1 330 ? -2.004 -16.578 -25.641 1 91.06 330 ILE A O 1
ATOM 2495 N N . ARG A 1 331 ? -2.307 -17.594 -23.688 1 92.12 331 ARG A N 1
ATOM 2496 C CA . ARG A 1 331 ? -3.387 -18.5 -24.078 1 92.12 331 ARG A CA 1
ATOM 2497 C C . ARG A 1 331 ? -4.66 -18.203 -23.297 1 92.12 331 ARG A C 1
ATOM 2499 O O . ARG A 1 331 ? -4.6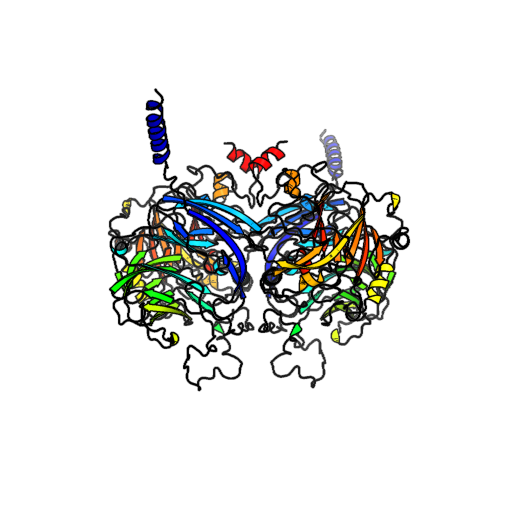21 -17.516 -22.281 1 92.12 331 ARG A O 1
ATOM 2506 N N . GLY A 1 332 ? -5.793 -18.656 -23.844 1 85.62 332 GLY A N 1
ATOM 2507 C CA . GLY A 1 332 ? -7.062 -18.547 -23.141 1 85.62 332 GLY A CA 1
ATOM 2508 C C . GLY A 1 332 ? -7.68 -17.172 -23.234 1 85.62 332 GLY A C 1
ATOM 2509 O O . GLY A 1 332 ? -8.797 -16.953 -22.766 1 85.62 332 GLY A O 1
ATOM 2510 N N . ARG A 1 333 ? -6.891 -16.266 -23.75 1 81.62 333 ARG A N 1
ATOM 2511 C CA . ARG A 1 333 ? -7.359 -14.898 -23.938 1 81.62 333 ARG A CA 1
ATOM 2512 C C . ARG A 1 333 ? -7.043 -14.406 -25.344 1 81.62 333 ARG A C 1
ATOM 2514 O O . ARG A 1 333 ? -5.98 -14.711 -25.891 1 81.62 333 ARG A O 1
ATOM 2521 N N . SER A 1 334 ? -7.965 -13.609 -25.953 1 69.44 334 SER A N 1
ATOM 2522 C CA . SER A 1 334 ? -7.887 -13.258 -27.375 1 69.44 334 SER A CA 1
ATOM 2523 C C . SER A 1 334 ? -6.82 -12.203 -27.625 1 69.44 334 SER A C 1
ATOM 2525 O O . SER A 1 334 ? -6.301 -12.086 -28.734 1 69.44 334 SER A O 1
ATOM 2527 N N . GLY A 1 335 ? -6.449 -11.383 -26.766 1 60.72 335 GLY A N 1
ATOM 2528 C CA . GLY A 1 335 ? -5.422 -10.391 -27.031 1 60.72 335 GLY A CA 1
ATOM 2529 C C . GLY A 1 335 ? -4.023 -10.977 -27.078 1 60.72 335 GLY A C 1
ATOM 2530 O O . GLY A 1 335 ? -3.605 -11.664 -26.141 1 60.72 335 GLY A O 1
ATOM 2531 N N . VAL A 1 336 ? -3.525 -11.102 -28.359 1 62.53 336 VAL A N 1
ATOM 2532 C CA . VAL A 1 336 ? -2.232 -11.75 -28.547 1 62.53 336 VAL A CA 1
ATOM 2533 C C . VAL A 1 336 ? -1.127 -10.883 -27.938 1 62.53 336 VAL A C 1
ATOM 2535 O O . VAL A 1 336 ? -0.844 -9.789 -28.438 1 62.53 336 VAL A O 1
ATOM 2538 N N . ARG A 1 337 ? -0.668 -11.25 -26.766 1 77.56 337 ARG A N 1
ATOM 2539 C CA . ARG A 1 337 ? 0.544 -10.695 -26.172 1 77.56 337 ARG A CA 1
ATOM 2540 C C . ARG A 1 337 ? 1.628 -11.758 -26.031 1 77.56 337 ARG A C 1
ATOM 2542 O O . ARG A 1 337 ? 1.335 -12.914 -25.719 1 77.56 337 ARG A O 1
ATOM 2549 N N . VAL A 1 338 ? 2.775 -11.328 -26.484 1 84.25 338 VAL A N 1
ATOM 2550 C CA . VAL A 1 338 ? 3.889 -12.273 -26.484 1 84.25 338 VAL A CA 1
ATOM 2551 C C . VAL A 1 338 ? 5.102 -11.648 -25.812 1 84.25 338 VAL A C 1
ATOM 2553 O O . VAL A 1 338 ? 5.23 -10.422 -25.75 1 84.25 338 VAL A O 1
ATOM 2556 N N . ALA A 1 339 ? 5.836 -12.477 -25.234 1 90.38 339 ALA A N 1
ATOM 2557 C CA . ALA A 1 339 ? 7.164 -12.125 -24.75 1 90.38 339 ALA A CA 1
ATOM 2558 C C . ALA A 1 339 ? 8.25 -12.906 -25.5 1 90.38 339 ALA A C 1
ATOM 2560 O O . ALA A 1 339 ? 8.016 -14.039 -25.922 1 90.38 339 ALA A O 1
ATOM 2561 N N . HIS A 1 340 ? 9.383 -12.203 -25.594 1 91.69 340 HIS A N 1
ATOM 2562 C CA . HIS A 1 340 ? 10.477 -12.836 -26.328 1 91.69 340 HIS A CA 1
ATOM 2563 C C . HIS A 1 340 ? 11.758 -12.859 -25.5 1 91.69 340 HIS A C 1
ATOM 2565 O O . HIS A 1 340 ? 11.984 -11.961 -24.672 1 91.69 340 HIS A O 1
ATOM 2571 N N . ALA A 1 341 ? 12.5 -13.844 -25.703 1 94.31 341 ALA A N 1
ATOM 2572 C CA . ALA A 1 341 ? 13.891 -13.977 -25.297 1 94.31 341 ALA A CA 1
ATOM 2573 C C . ALA A 1 341 ? 14.727 -14.641 -26.391 1 94.31 341 ALA A C 1
ATOM 2575 O O . ALA A 1 341 ? 14.203 -14.953 -27.469 1 94.31 341 ALA A O 1
ATOM 2576 N N . LEU A 1 342 ? 16.062 -14.688 -26.156 1 93.69 342 LEU A N 1
ATOM 2577 C CA . LEU A 1 342 ? 16.922 -15.258 -27.188 1 93.69 342 LEU A CA 1
ATOM 2578 C C . LEU A 1 342 ? 17.688 -16.469 -26.656 1 93.69 342 LEU A C 1
ATOM 2580 O O . LEU A 1 342 ? 18.109 -16.469 -25.5 1 93.69 342 LEU A O 1
ATOM 2584 N N . LEU A 1 343 ? 17.672 -17.469 -27.438 1 95.94 343 LEU A N 1
ATOM 2585 C CA . LEU A 1 343 ? 18.594 -18.594 -27.266 1 95.94 343 LEU A CA 1
ATOM 2586 C C . LEU A 1 343 ? 19.797 -18.453 -28.203 1 95.94 343 LEU A C 1
ATOM 2588 O O . LEU A 1 343 ? 19.656 -18.578 -29.422 1 95.94 343 LEU A O 1
ATOM 2592 N N . ARG A 1 344 ? 20.969 -18.312 -27.594 1 95.69 344 ARG A N 1
ATOM 2593 C CA . ARG A 1 344 ? 22.141 -18.031 -28.406 1 95.69 344 ARG A CA 1
ATOM 2594 C C . ARG A 1 344 ? 23.188 -19.125 -28.25 1 95.69 344 ARG A C 1
ATOM 2596 O O . ARG A 1 344 ? 23.594 -19.469 -27.141 1 95.69 344 ARG A O 1
ATOM 2603 N N . TYR A 1 345 ? 23.578 -19.688 -29.391 1 95.5 345 TYR A N 1
ATOM 2604 C CA . TYR A 1 345 ? 24.688 -20.656 -29.406 1 95.5 345 TYR A CA 1
ATOM 2605 C C . TYR A 1 345 ? 26.016 -19.938 -29.219 1 95.5 345 TYR A C 1
ATOM 2607 O O . TYR A 1 345 ? 26.297 -18.938 -29.891 1 95.5 345 TYR A O 1
ATOM 2615 N N . THR A 1 346 ? 26.719 -20.453 -28.281 1 93 346 THR A N 1
ATOM 2616 C CA . THR A 1 346 ? 28.031 -19.875 -28.016 1 93 346 THR A CA 1
ATOM 2617 C C . THR A 1 346 ? 28.859 -19.828 -29.281 1 93 346 THR A C 1
ATOM 2619 O O . THR A 1 346 ? 28.922 -20.797 -30.031 1 93 346 THR A O 1
ATOM 2622 N N . GLY A 1 347 ? 29.609 -18.734 -29.438 1 85.62 347 GLY A N 1
ATOM 2623 C CA . GLY A 1 347 ? 30.5 -18.562 -30.594 1 85.62 347 GLY A CA 1
ATOM 2624 C C . GLY A 1 347 ? 29.781 -18.016 -31.812 1 85.62 347 GLY A C 1
ATOM 2625 O O . GLY A 1 347 ? 30.422 -17.703 -32.812 1 85.62 347 GLY A O 1
ATOM 2626 N N . SER A 1 348 ? 28.516 -17.922 -31.734 1 85.19 348 SER A N 1
ATOM 2627 C CA . SER A 1 348 ? 27.766 -17.375 -32.875 1 85.19 348 SER A CA 1
ATOM 2628 C C . SER A 1 348 ? 27.828 -15.852 -32.875 1 85.19 348 SER A C 1
ATOM 2630 O O . SER A 1 348 ? 28 -15.219 -31.844 1 85.19 348 SER A O 1
ATOM 2632 N N . PRO A 1 349 ? 27.891 -15.273 -34.094 1 77.94 349 PRO A N 1
ATOM 2633 C CA . PRO A 1 349 ? 27.859 -13.812 -34.156 1 77.94 349 PRO A CA 1
ATOM 2634 C C . PRO A 1 349 ? 26.609 -13.219 -33.5 1 77.94 349 PRO A C 1
ATOM 2636 O O . PRO A 1 349 ? 25.547 -13.828 -33.531 1 77.94 349 PRO A O 1
ATOM 2639 N N . THR A 1 350 ? 26.875 -12.211 -32.781 1 74.44 350 THR A N 1
ATOM 2640 C CA . THR A 1 350 ? 25.734 -11.5 -32.219 1 74.44 350 THR A CA 1
ATOM 2641 C C . THR A 1 350 ? 24.938 -10.812 -33.312 1 74.44 350 THR A C 1
ATOM 2643 O O . THR A 1 350 ? 25.453 -9.945 -34.031 1 74.44 350 THR A O 1
ATOM 2646 N N . VAL A 1 351 ? 23.828 -11.453 -33.719 1 64.69 351 VAL A N 1
ATOM 2647 C CA . VAL A 1 351 ? 23 -10.883 -34.781 1 64.69 351 VAL A CA 1
ATOM 2648 C C . VAL A 1 351 ? 21.766 -10.211 -34.156 1 64.69 351 VAL A C 1
ATOM 2650 O O . VAL A 1 351 ? 21.312 -10.609 -33.062 1 64.69 351 VAL A O 1
ATOM 2653 N N . THR A 1 352 ? 21.469 -9.117 -34.812 1 70.12 352 THR A N 1
ATOM 2654 C CA . THR A 1 352 ? 20.203 -8.492 -34.469 1 70.12 352 THR A CA 1
ATOM 2655 C C . THR A 1 352 ? 19.031 -9.32 -34.969 1 70.12 352 THR A C 1
ATOM 2657 O O . THR A 1 352 ? 18.938 -9.641 -36.156 1 70.12 352 THR A O 1
ATOM 2660 N N . VAL A 1 353 ? 18.312 -9.891 -34.094 1 73.44 353 VAL A N 1
ATOM 2661 C CA . VAL A 1 353 ? 17.156 -10.695 -34.438 1 73.44 353 VAL A CA 1
ATOM 2662 C C . VAL A 1 353 ? 15.875 -9.875 -34.219 1 73.44 353 VAL A C 1
ATOM 2664 O O . VAL A 1 353 ? 15.789 -9.102 -33.281 1 73.44 353 VAL A O 1
ATOM 2667 N N . ASP A 1 354 ? 14.977 -9.922 -35.219 1 74.56 354 ASP A N 1
ATOM 2668 C CA . ASP A 1 354 ? 13.617 -9.43 -35.031 1 74.56 354 ASP A CA 1
ATOM 2669 C C . ASP A 1 354 ? 12.703 -10.531 -34.5 1 74.56 354 ASP A C 1
ATOM 2671 O O . ASP A 1 354 ? 12.164 -11.336 -35.25 1 74.56 354 ASP A O 1
ATOM 2675 N N . PRO A 1 355 ? 12.492 -10.508 -33.281 1 79.44 355 PRO A N 1
ATOM 2676 C CA . PRO A 1 355 ? 11.75 -11.625 -32.688 1 79.44 355 PRO A CA 1
ATOM 2677 C C . PRO A 1 355 ? 10.297 -11.68 -33.125 1 79.44 355 PRO A C 1
ATOM 2679 O O . PRO A 1 355 ? 9.688 -12.75 -33.156 1 79.44 355 PRO A O 1
ATOM 2682 N N . VAL A 1 356 ? 9.742 -10.617 -33.531 1 73.19 356 VAL A N 1
ATOM 2683 C CA . VAL A 1 356 ? 8.328 -10.547 -33.875 1 73.19 356 VAL A CA 1
ATOM 2684 C C . VAL A 1 356 ? 8.117 -11.234 -35.25 1 73.19 356 VAL A C 1
ATOM 2686 O O . VAL A 1 356 ? 7.066 -11.844 -35.469 1 73.19 356 VAL A O 1
ATOM 2689 N N . GLY A 1 357 ? 9.062 -11.141 -36.062 1 73.81 357 GLY A N 1
ATOM 2690 C CA . GLY A 1 357 ? 8.93 -11.664 -37.406 1 73.81 357 GLY A CA 1
ATOM 2691 C C . GLY A 1 357 ? 9.148 -13.164 -37.5 1 73.81 357 GLY A C 1
ATOM 2692 O O . GLY A 1 357 ? 8.797 -13.797 -38.5 1 73.81 357 GLY A O 1
ATOM 2693 N N . VAL A 1 358 ? 9.617 -13.719 -36.438 1 82 358 VAL A N 1
ATOM 2694 C CA . VAL A 1 358 ? 9.93 -15.141 -36.469 1 82 358 VAL A CA 1
ATOM 2695 C C . VAL A 1 358 ? 8.648 -15.961 -36.312 1 82 358 VAL A C 1
ATOM 2697 O O . VAL A 1 358 ? 7.797 -15.641 -35.469 1 82 358 VAL A O 1
ATOM 2700 N N . GLN A 1 359 ? 8.539 -16.953 -37.188 1 85.06 359 GLN A N 1
ATOM 2701 C CA . GLN A 1 359 ? 7.395 -17.844 -37.094 1 85.06 359 GLN A CA 1
ATOM 2702 C C . GLN A 1 359 ? 7.715 -19.062 -36.219 1 85.06 359 GLN A C 1
ATOM 2704 O O . GLN A 1 359 ? 8.617 -19.828 -36.531 1 85.06 359 GLN A O 1
ATOM 2709 N N . ILE A 1 360 ? 7.102 -19.188 -35.156 1 91.12 360 ILE A N 1
ATOM 2710 C CA . ILE A 1 360 ? 7.203 -20.312 -34.25 1 91.12 360 ILE A CA 1
ATOM 2711 C C . ILE A 1 360 ? 5.836 -20.984 -34.094 1 91.12 360 ILE A C 1
ATOM 2713 O O . ILE A 1 360 ? 4.863 -20.344 -33.688 1 91.12 360 ILE A O 1
ATOM 2717 N N . PRO A 1 361 ? 5.734 -22.266 -34.5 1 91.94 361 PRO A N 1
ATOM 2718 C CA . PRO A 1 361 ? 4.441 -22.922 -34.344 1 91.94 361 PRO A CA 1
ATOM 2719 C C . PRO A 1 361 ? 4.012 -23.016 -32.875 1 91.94 361 PRO A C 1
ATOM 2721 O O . PRO A 1 361 ? 4.734 -23.594 -32.062 1 91.94 361 PRO A O 1
ATOM 2724 N N . GLN A 1 362 ? 2.918 -22.453 -32.5 1 93.75 362 GLN A N 1
ATOM 2725 C CA . GLN A 1 362 ? 2.262 -22.516 -31.219 1 93.75 362 GLN A CA 1
ATOM 2726 C C . GLN A 1 362 ? 0.746 -22.594 -31.359 1 93.75 362 GLN A C 1
ATOM 2728 O O . GLN A 1 362 ? 0.196 -22.172 -32.375 1 93.75 362 GLN A O 1
ATOM 2733 N N . PRO A 1 363 ? 0.117 -23.188 -30.375 1 93.94 363 PRO A N 1
ATOM 2734 C CA . PRO A 1 363 ? -1.34 -23.297 -30.5 1 93.94 363 PRO A CA 1
ATOM 2735 C C . PRO A 1 363 ? -2.037 -21.938 -30.406 1 93.94 363 PRO A C 1
ATOM 2737 O O . PRO A 1 363 ? -1.539 -21.031 -29.734 1 93.94 363 PRO A O 1
ATOM 2740 N N . ALA A 1 364 ? -3.211 -21.906 -31.047 1 90.38 364 ALA A N 1
ATOM 2741 C CA . ALA A 1 364 ? -4.035 -20.703 -30.938 1 90.38 364 ALA A CA 1
ATOM 2742 C C . ALA A 1 364 ? -4.473 -20.484 -29.484 1 90.38 364 ALA A C 1
ATOM 2744 O O . ALA A 1 364 ? -4.469 -21.406 -28.672 1 90.38 364 ALA A O 1
ATOM 2745 N N . TRP A 1 365 ? -4.824 -19.234 -29.219 1 88 365 TRP A N 1
ATOM 2746 C CA . TRP A 1 365 ? -5.141 -18.859 -27.844 1 88 365 TRP A CA 1
ATOM 2747 C C . TRP A 1 365 ? -6.312 -19.672 -27.312 1 88 365 TRP A C 1
ATOM 2749 O O . TRP A 1 365 ? -6.418 -19.891 -26.094 1 88 365 TRP A O 1
ATOM 2759 N N . HIS A 1 366 ? -7.211 -20.234 -28.156 1 88 366 HIS A N 1
ATOM 2760 C CA . HIS A 1 366 ? -8.43 -20.922 -27.734 1 88 366 HIS A CA 1
ATOM 2761 C C . HIS A 1 366 ? -8.344 -22.406 -28.047 1 88 366 HIS A C 1
ATOM 2763 O O . HIS A 1 366 ? -9.375 -23.094 -28.109 1 88 366 HIS A O 1
ATOM 2769 N N . ASP A 1 367 ? -7.152 -22.844 -28.375 1 92.69 367 ASP A N 1
ATOM 2770 C CA . ASP A 1 367 ? -6.992 -24.266 -28.672 1 92.69 367 ASP A CA 1
ATOM 2771 C C . ASP A 1 367 ? -6.992 -25.094 -27.391 1 92.69 367 ASP A C 1
ATOM 2773 O O . ASP A 1 367 ? -5.941 -25.562 -26.938 1 92.69 367 ASP A O 1
ATOM 2777 N N . ASN A 1 368 ? -8.18 -25.391 -26.922 1 91.75 368 ASN A N 1
ATOM 2778 C CA . ASN A 1 368 ? -8.344 -26.156 -25.688 1 91.75 368 ASN A CA 1
ATOM 2779 C C . ASN A 1 368 ? -7.941 -27.609 -25.859 1 91.75 368 ASN A C 1
ATOM 2781 O O . ASN A 1 368 ? -7.531 -28.266 -24.906 1 91.75 368 ASN A O 1
ATOM 2785 N N . GLU A 1 369 ? -8.109 -28.094 -27.062 1 93.94 369 GLU A N 1
ATOM 2786 C CA . GLU A 1 369 ? -7.734 -29.469 -27.328 1 93.94 369 GLU A CA 1
ATOM 2787 C C . GLU A 1 369 ? -6.238 -29.703 -27.109 1 93.94 369 GLU A C 1
ATOM 2789 O O . GLU A 1 369 ? -5.832 -30.719 -26.562 1 93.94 369 GLU A O 1
ATOM 2794 N N . PHE A 1 370 ? -5.496 -28.781 -27.547 1 95.06 370 PHE A N 1
ATOM 2795 C CA . PHE A 1 370 ? -4.055 -28.859 -27.328 1 95.06 370 PHE A CA 1
ATOM 2796 C C . PHE A 1 370 ? -3.736 -28.953 -25.844 1 95.06 370 PHE A C 1
ATOM 2798 O O . PHE A 1 370 ? -2.947 -29.812 -25.438 1 95.06 370 PHE A O 1
ATOM 2805 N N . THR A 1 371 ? -4.309 -28.141 -25.062 1 94.69 371 THR A N 1
ATOM 2806 C CA . THR A 1 371 ? -4.082 -28.109 -23.625 1 94.69 371 THR A CA 1
ATOM 2807 C C . THR A 1 371 ? -4.523 -29.406 -22.969 1 94.69 371 THR A C 1
ATOM 2809 O O . THR A 1 371 ? -3.811 -29.969 -22.141 1 94.69 371 THR A O 1
ATOM 2812 N N . PHE A 1 372 ? -5.684 -29.828 -23.359 1 94.88 372 PHE A N 1
ATOM 2813 C CA . PHE A 1 372 ? -6.254 -31.062 -22.844 1 94.88 372 PHE A CA 1
ATOM 2814 C C . PHE A 1 372 ? -5.34 -32.25 -23.125 1 94.88 372 PHE A C 1
ATOM 2816 O O . PHE A 1 372 ? -5.043 -33.031 -22.234 1 94.88 372 PHE A O 1
ATOM 2823 N N . GLN A 1 373 ? -4.867 -32.344 -24.297 1 96.25 373 GLN A N 1
ATOM 2824 C CA . GLN A 1 373 ? -4.012 -33.469 -24.703 1 96.25 373 GLN A CA 1
ATOM 2825 C C . GLN A 1 373 ? -2.666 -33.406 -24 1 96.25 373 GLN A C 1
ATOM 2827 O O . GLN A 1 373 ? -2.176 -34.438 -23.516 1 96.25 373 GLN A O 1
ATOM 2832 N N . GLN A 1 374 ? -2.098 -32.281 -23.938 1 96.88 374 GLN A N 1
ATOM 2833 C CA . GLN A 1 374 ? -0.781 -32.188 -23.312 1 96.88 374 GLN A CA 1
ATOM 2834 C C . GLN A 1 374 ? -0.85 -32.5 -21.828 1 96.88 374 GLN A C 1
ATOM 2836 O O . GLN A 1 374 ? 0.001 -33.219 -21.297 1 96.88 374 GLN A O 1
ATOM 2841 N N . GLN A 1 375 ? -1.817 -31.953 -21.141 1 96.81 375 GLN A N 1
ATOM 2842 C CA . GLN A 1 375 ? -1.938 -32.188 -19.703 1 96.81 375 GLN A CA 1
ATOM 2843 C C . GLN A 1 375 ? -2.174 -33.656 -19.406 1 96.81 375 GLN A C 1
ATOM 2845 O O . GLN A 1 375 ? -1.596 -34.219 -18.469 1 96.81 375 GLN A O 1
ATOM 2850 N N . ASN A 1 376 ? -2.99 -34.312 -20.172 1 97.19 376 ASN A N 1
ATOM 2851 C CA . ASN A 1 376 ? -3.311 -35.688 -19.938 1 97.19 376 ASN A CA 1
ATOM 2852 C C . ASN A 1 376 ? -2.199 -36.625 -20.438 1 97.19 376 ASN A C 1
ATOM 2854 O O . ASN A 1 376 ? -2.17 -37.812 -20.094 1 97.19 376 ASN A O 1
ATOM 2858 N N . ALA A 1 377 ? -1.271 -36.094 -21.234 1 97.81 377 ALA A N 1
ATOM 2859 C CA . ALA A 1 377 ? -0.158 -36.906 -21.734 1 97.81 377 ALA A CA 1
ATOM 2860 C C . ALA A 1 377 ? 0.948 -37.031 -20.688 1 97.81 377 ALA A C 1
ATOM 2862 O O . ALA A 1 377 ? 1.824 -37.875 -20.797 1 97.81 377 ALA A O 1
ATOM 2863 N N . LEU A 1 378 ? 0.941 -36.156 -19.703 1 97.06 378 LEU A N 1
ATOM 2864 C CA . LEU A 1 378 ? 1.945 -36.219 -18.656 1 97.06 378 LEU A CA 1
ATOM 2865 C C . LEU A 1 378 ? 1.754 -37.469 -17.781 1 97.06 378 LEU A C 1
ATOM 2867 O O . LEU A 1 378 ? 0.63 -37.781 -17.391 1 97.06 378 LEU A O 1
ATOM 2871 N N . ARG A 1 379 ? 2.867 -38.156 -17.5 1 95.44 379 ARG A N 1
ATOM 2872 C CA . ARG A 1 379 ? 2.859 -39.375 -16.688 1 95.44 379 ARG A CA 1
ATOM 2873 C C . ARG A 1 379 ? 3.893 -39.281 -15.57 1 95.44 379 ARG A C 1
ATOM 2875 O O . ARG A 1 379 ? 5 -38.781 -15.773 1 95.44 379 ARG A O 1
ATOM 2882 N N . GLY A 1 380 ? 3.434 -39.75 -14.367 1 93.38 380 GLY A N 1
ATOM 2883 C CA . GLY A 1 380 ? 4.367 -39.812 -13.258 1 93.38 380 GLY A CA 1
ATOM 2884 C C . GLY A 1 380 ? 5.352 -40.969 -13.375 1 93.38 380 GLY A C 1
ATOM 2885 O O . GLY A 1 380 ? 5.281 -41.75 -14.312 1 93.38 380 GLY A O 1
ATOM 2886 N N . THR A 1 381 ? 6.277 -40.781 -12.344 1 86.19 381 THR A N 1
ATOM 2887 C CA . THR A 1 381 ? 7.191 -41.938 -12.242 1 86.19 381 THR A CA 1
ATOM 2888 C C . THR A 1 381 ? 6.688 -42.938 -11.211 1 86.19 381 THR A C 1
ATOM 2890 O O . THR A 1 381 ? 5.957 -42.594 -10.289 1 86.19 381 THR A O 1
ATOM 2893 N N . GLN A 1 382 ? 6.883 -44.125 -11.422 1 71.81 382 GLN A N 1
ATOM 2894 C CA . GLN A 1 382 ? 6.379 -45.188 -10.547 1 71.81 382 GLN A CA 1
ATOM 2895 C C . GLN A 1 382 ? 7.02 -45.125 -9.164 1 71.81 382 GLN A C 1
ATOM 2897 O O . GLN A 1 382 ? 6.57 -45.781 -8.227 1 71.81 382 GLN A O 1
ATOM 2902 N N . SER A 1 383 ? 7.832 -44.125 -8.977 1 71.69 383 SER A N 1
ATOM 2903 C CA . SER A 1 383 ? 8.5 -44 -7.684 1 71.69 383 SER A CA 1
ATOM 2904 C C . SER A 1 383 ? 7.594 -43.344 -6.66 1 71.69 383 SER A C 1
ATOM 2906 O O . SER A 1 383 ? 7.863 -43.375 -5.457 1 71.69 383 SER A O 1
ATOM 2908 N N . MET A 1 384 ? 6.512 -42.844 -7.02 1 80.19 384 MET A N 1
ATOM 2909 C CA . MET A 1 384 ? 5.539 -42.219 -6.129 1 80.19 384 MET A CA 1
ATOM 2910 C C . MET A 1 384 ? 4.16 -42.875 -6.305 1 80.19 384 MET A C 1
ATOM 2912 O O . MET A 1 384 ? 3.25 -42.25 -6.848 1 80.19 384 MET A O 1
ATOM 2916 N N . PRO A 1 385 ? 3.986 -43.938 -5.676 1 89 385 PRO A N 1
ATOM 2917 C CA . PRO A 1 385 ? 2.734 -44.656 -5.934 1 89 385 PRO A CA 1
ATOM 2918 C C . PRO A 1 385 ? 1.51 -43.906 -5.402 1 89 385 PRO A C 1
ATOM 2920 O O . PRO A 1 385 ? 1.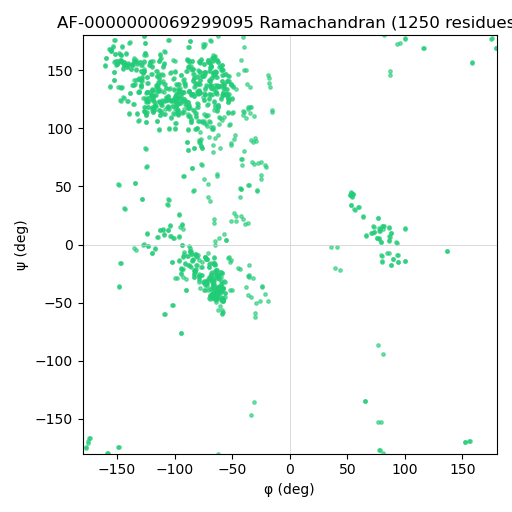557 -43.344 -4.312 1 89 385 PRO A O 1
ATOM 2923 N N . VAL A 1 386 ? 0.478 -43.875 -6.207 1 95.19 386 VAL A N 1
ATOM 2924 C CA . VAL A 1 386 ? -0.787 -43.25 -5.832 1 95.19 386 VAL A CA 1
ATOM 2925 C C . VAL A 1 386 ? -1.594 -44.219 -4.957 1 95.19 386 VAL A C 1
ATOM 2927 O O . VAL A 1 386 ? -1.676 -45.406 -5.246 1 95.19 386 VAL A O 1
ATOM 2930 N N . PRO A 1 387 ? -2.098 -43.75 -3.871 1 95.75 387 PRO A N 1
ATOM 2931 C CA . PRO A 1 387 ? -2.969 -44.594 -3.062 1 95.75 387 PRO A CA 1
ATOM 2932 C C . PRO A 1 387 ? -4.191 -45.094 -3.834 1 95.75 387 PRO A C 1
ATOM 2934 O O . PRO A 1 387 ? -4.746 -44.344 -4.656 1 95.75 387 PRO A O 1
ATOM 2937 N N . ALA A 1 388 ? -4.625 -46.281 -3.41 1 95.12 388 ALA A N 1
ATOM 2938 C CA . ALA A 1 388 ? -5.777 -46.875 -4.07 1 95.12 388 ALA A CA 1
ATOM 2939 C C . ALA A 1 388 ? -7.059 -46.125 -3.736 1 95.12 388 ALA A C 1
ATOM 2941 O O . ALA A 1 388 ? -7.129 -45.438 -2.723 1 95.12 388 ALA A O 1
ATOM 2942 N N . THR A 1 389 ? -8 -46.312 -4.668 1 94.5 389 THR A N 1
ATOM 2943 C CA . THR A 1 389 ? -9.281 -45.625 -4.52 1 94.5 389 THR A CA 1
ATOM 2944 C C . THR A 1 389 ? -9.961 -46.031 -3.211 1 94.5 389 THR A C 1
ATOM 2946 O O . THR A 1 389 ? -10.617 -45.188 -2.574 1 94.5 389 THR A O 1
ATOM 2949 N N . GLU A 1 390 ? -9.758 -47.219 -2.748 1 93.62 390 GLU A N 1
ATOM 2950 C CA . GLU A 1 390 ? -10.406 -47.719 -1.542 1 93.62 390 GLU A CA 1
ATOM 2951 C C . GLU A 1 390 ? -9.875 -47.031 -0.293 1 93.62 390 GLU A C 1
ATOM 2953 O O . GLU A 1 390 ? -10.516 -47.062 0.763 1 93.62 390 GLU A O 1
ATOM 2958 N N . GLN A 1 391 ? -8.773 -46.406 -0.427 1 96.25 391 GLN A N 1
ATOM 2959 C CA . GLN A 1 391 ? -8.156 -45.75 0.72 1 96.25 391 GLN A CA 1
ATOM 2960 C C . GLN A 1 391 ? -8.672 -44.312 0.88 1 96.25 391 GLN A C 1
ATOM 2962 O O . GLN A 1 391 ? -8.398 -43.656 1.888 1 96.25 391 GLN A O 1
ATOM 2967 N N . VAL A 1 392 ? -9.375 -43.875 -0.099 1 96.81 392 VAL A N 1
ATOM 2968 C CA . VAL A 1 392 ? -9.891 -42.5 -0.046 1 96.81 392 VAL A CA 1
ATOM 2969 C C . VAL A 1 392 ? -10.984 -42.406 1.015 1 96.81 392 VAL A C 1
ATOM 2971 O O . VAL A 1 392 ? -11.984 -43.125 0.951 1 96.81 392 VAL A O 1
ATOM 2974 N N . VAL A 1 393 ? -10.758 -41.438 1.955 1 96.88 393 VAL A N 1
ATOM 2975 C CA . VAL A 1 393 ? -11.703 -41.312 3.062 1 96.88 393 VAL A CA 1
ATOM 2976 C C . VAL A 1 393 ? -12.812 -40.344 2.709 1 96.88 393 VAL A C 1
ATOM 2978 O O . VAL A 1 393 ? -13.914 -40.406 3.254 1 96.88 393 VAL A O 1
ATOM 2981 N N . ARG A 1 394 ? -12.547 -39.375 1.875 1 96.5 394 ARG A N 1
ATOM 2982 C CA . ARG A 1 394 ? -13.531 -38.375 1.439 1 96.5 394 ARG A CA 1
ATOM 2983 C C . ARG A 1 394 ? -13.141 -37.781 0.1 1 96.5 394 ARG A C 1
ATOM 2985 O O . ARG A 1 394 ? -11.961 -37.5 -0.145 1 96.5 394 ARG A O 1
ATOM 2992 N N . ARG A 1 395 ? -14.117 -37.688 -0.717 1 95 395 ARG A N 1
ATOM 2993 C CA . ARG A 1 395 ? -13.961 -36.938 -1.961 1 95 395 ARG A CA 1
ATOM 2994 C C . ARG A 1 395 ? -14.695 -35.594 -1.891 1 95 395 ARG A C 1
ATOM 2996 O O . ARG A 1 395 ? -15.914 -35.562 -1.71 1 95 395 ARG A O 1
ATOM 3003 N N . PHE A 1 396 ? -13.898 -34.5 -2.027 1 93.94 396 PHE A N 1
ATOM 3004 C CA . PHE A 1 396 ? -14.477 -33.188 -2.094 1 93.94 396 PHE A CA 1
ATOM 3005 C C . PHE A 1 396 ? -14.82 -32.812 -3.531 1 93.94 396 PHE A C 1
ATOM 3007 O O . PHE A 1 396 ? -13.953 -32.844 -4.41 1 93.94 396 PHE A O 1
ATOM 3014 N N . GLU A 1 397 ? -16.031 -32.562 -3.799 1 90.94 397 GLU A N 1
ATOM 3015 C CA . GLU A 1 397 ? -16.453 -32.031 -5.098 1 90.94 397 GLU A CA 1
ATOM 3016 C C . GLU A 1 397 ? -16.688 -30.531 -5.039 1 90.94 397 GLU A C 1
ATOM 3018 O O . GLU A 1 397 ? -17.656 -30.062 -4.434 1 90.94 397 GLU A O 1
ATOM 3023 N N . ILE A 1 398 ? -15.82 -29.844 -5.727 1 90.5 398 ILE A N 1
ATOM 3024 C CA . ILE A 1 398 ? -15.812 -28.391 -5.621 1 90.5 398 ILE A CA 1
ATOM 3025 C C . ILE A 1 398 ? -16.172 -27.766 -6.973 1 90.5 398 ILE A C 1
ATOM 3027 O O . ILE A 1 398 ? -15.43 -27.938 -7.949 1 90.5 398 ILE A O 1
ATOM 3031 N N . LEU A 1 399 ? -17.234 -27.031 -6.977 1 87.69 399 LEU A N 1
ATOM 3032 C CA . LEU A 1 399 ? -17.641 -26.297 -8.172 1 87.69 399 LEU A CA 1
ATOM 3033 C C . LEU A 1 399 ? -17.031 -24.891 -8.172 1 87.69 399 LEU A C 1
ATOM 3035 O O . LEU A 1 399 ? -17.203 -24.141 -7.211 1 87.69 399 LEU A O 1
ATOM 3039 N N . ASN A 1 400 ? -16.312 -24.594 -9.211 1 89.81 400 ASN A N 1
ATOM 3040 C CA . ASN A 1 400 ? -15.719 -23.266 -9.375 1 89.81 400 ASN A CA 1
ATOM 3041 C C . ASN A 1 400 ? -16.516 -22.422 -10.352 1 89.81 400 ASN A C 1
ATOM 3043 O O . ASN A 1 400 ? -16.625 -22.766 -11.531 1 89.81 400 ASN A O 1
ATOM 3047 N N . THR A 1 401 ? -17.031 -21.297 -9.867 1 86.88 401 THR A N 1
ATOM 3048 C CA . THR A 1 401 ? -17.797 -20.391 -10.703 1 86.88 401 THR A CA 1
ATOM 3049 C C . THR A 1 401 ? -17.812 -18.984 -10.102 1 86.88 401 THR A C 1
ATOM 3051 O O . THR A 1 401 ? -17.125 -18.719 -9.125 1 86.88 401 THR A O 1
ATOM 3054 N N . GLN A 1 402 ? -18.5 -18.047 -10.789 1 85.56 402 GLN A N 1
ATOM 3055 C CA . GLN A 1 402 ? -18.656 -16.688 -10.305 1 85.56 402 GLN A CA 1
ATOM 3056 C C . GLN A 1 402 ? -20.109 -16.375 -9.969 1 85.56 402 GLN A C 1
ATOM 3058 O O . GLN A 1 402 ? -21.031 -16.875 -10.625 1 85.56 402 GLN A O 1
ATOM 3063 N N . GLU A 1 403 ? -20.297 -15.57 -8.977 1 80.31 403 GLU A N 1
ATOM 3064 C CA . GLU A 1 403 ? -21.609 -15.055 -8.602 1 80.31 403 GLU A CA 1
ATOM 3065 C C . GLU A 1 403 ? -21.516 -13.641 -8.055 1 80.31 403 GLU A C 1
ATOM 3067 O O . GLU A 1 403 ? -20.438 -13.172 -7.699 1 80.31 403 GLU A O 1
ATOM 3072 N N . ARG A 1 404 ? -22.609 -12.906 -8.102 1 78.62 404 ARG A N 1
ATOM 3073 C CA . ARG A 1 404 ? -22.703 -11.594 -7.477 1 78.62 404 ARG A CA 1
ATOM 3074 C C . ARG A 1 404 ? -23.391 -11.688 -6.117 1 78.62 404 ARG A C 1
ATOM 3076 O O . ARG A 1 404 ? -24.453 -12.312 -5.992 1 78.62 404 ARG A O 1
ATOM 3083 N N . LEU A 1 405 ? -22.734 -11.195 -5.199 1 74.38 405 LEU A N 1
ATOM 3084 C CA . LEU A 1 405 ? -23.234 -11.195 -3.83 1 74.38 405 LEU A CA 1
ATOM 3085 C C . LEU A 1 405 ? -23.75 -9.812 -3.436 1 74.38 405 LEU A C 1
ATOM 3087 O O . LEU A 1 405 ? -23.172 -8.797 -3.82 1 74.38 405 LEU A O 1
ATOM 3091 N N . GLU A 1 406 ? -25.062 -9.766 -2.986 1 61.19 406 GLU A N 1
ATOM 3092 C CA . GLU A 1 406 ? -25.578 -8.492 -2.475 1 61.19 406 GLU A CA 1
ATOM 3093 C C . GLU A 1 406 ? -24.609 -7.883 -1.465 1 61.19 406 GLU A C 1
ATOM 3095 O O . GLU A 1 406 ? -24.047 -8.594 -0.627 1 61.19 406 GLU A O 1
ATOM 3100 N N . GLY A 1 407 ? -24.094 -6.719 -1.962 1 51.97 407 GLY A N 1
ATOM 3101 C CA . GLY A 1 407 ? -23.062 -5.953 -1.271 1 51.97 407 GLY A CA 1
ATOM 3102 C C . GLY A 1 407 ? -23.266 -5.898 0.23 1 51.97 407 GLY A C 1
ATOM 3103 O O . GLY A 1 407 ? -24.359 -5.578 0.701 1 51.97 407 GLY A O 1
ATOM 3104 N N . ARG A 1 408 ? -22.984 -6.727 0.995 1 43.16 408 ARG A N 1
ATOM 3105 C CA . ARG A 1 408 ? -23.016 -6.559 2.443 1 43.16 408 ARG A CA 1
ATOM 3106 C C . ARG A 1 408 ? -22.391 -5.23 2.855 1 43.16 408 ARG A C 1
ATOM 3108 O O . ARG A 1 408 ? -21.641 -4.625 2.082 1 43.16 408 ARG A O 1
ATOM 3115 N N . ASN A 1 409 ? -22.969 -4.621 3.998 1 38.72 409 ASN A N 1
ATOM 3116 C CA . ASN A 1 409 ? -22.234 -3.693 4.859 1 38.72 409 ASN A CA 1
ATOM 3117 C C . ASN A 1 409 ? -20.75 -4.012 4.895 1 38.72 409 ASN A C 1
ATOM 3119 O O . ASN A 1 409 ? -20.359 -5.184 4.902 1 38.72 409 ASN A O 1
ATOM 3123 N N . PHE A 1 410 ? -20.172 -3.23 4.379 1 35.22 410 PHE A N 1
ATOM 3124 C CA . PHE A 1 410 ? -18.719 -3.207 4.469 1 35.22 410 PHE A CA 1
ATOM 3125 C C . PHE A 1 410 ? -18.25 -3.922 5.73 1 35.22 410 PHE A C 1
ATOM 3127 O O . PHE A 1 410 ? -17.047 -3.998 5.992 1 35.22 410 PHE A O 1
ATOM 3134 N N . ASN A 1 411 ? -19.031 -3.748 6.781 1 33.56 411 ASN A N 1
ATOM 3135 C CA . ASN A 1 411 ? -18.469 -4.289 8.016 1 33.56 411 ASN A CA 1
ATOM 3136 C C . ASN A 1 411 ? -18.297 -5.801 7.938 1 33.56 411 ASN A C 1
ATOM 3138 O O . ASN A 1 411 ? -19.188 -6.559 8.305 1 33.56 411 ASN A O 1
ATOM 3142 N N . GLY A 1 412 ? -17.516 -6.328 7.031 1 35.47 412 GLY A N 1
ATOM 3143 C CA . GLY A 1 412 ? -16.875 -7.629 6.934 1 35.47 412 GLY A CA 1
ATOM 3144 C C . GLY A 1 412 ? -17.797 -8.719 6.434 1 35.47 412 GLY A C 1
ATOM 3145 O O . GLY A 1 412 ? -17.656 -9.195 5.309 1 35.47 412 GLY A O 1
ATOM 3146 N N . LYS A 1 413 ? -18.516 -9.57 7.461 1 34.12 413 LYS A N 1
ATOM 3147 C CA . LYS A 1 413 ? -19.016 -10.906 7.141 1 34.12 413 LYS A CA 1
ATOM 3148 C C . LYS A 1 413 ? -20.328 -10.828 6.379 1 34.12 413 LYS A C 1
ATOM 3150 O O . LYS A 1 413 ? -21.25 -10.125 6.797 1 34.12 413 LYS A O 1
ATOM 3155 N N . PRO A 1 414 ? -20.359 -11.078 5.129 1 33.47 414 PRO A N 1
ATOM 3156 C CA . PRO A 1 414 ? -21.688 -11.242 4.539 1 33.47 414 PRO A CA 1
ATOM 3157 C C . PRO A 1 414 ? -22.672 -11.938 5.48 1 33.47 414 PRO A C 1
ATOM 3159 O O . PRO A 1 414 ? -22.266 -12.773 6.297 1 33.47 414 PRO A O 1
ATOM 3162 N N . SER A 1 415 ? -23.703 -11.234 5.855 1 30 415 SER A N 1
ATOM 3163 C CA . SER A 1 415 ? -24.766 -12.078 6.398 1 30 415 SER A CA 1
ATOM 3164 C C . SER A 1 415 ? -25.062 -13.25 5.473 1 30 415 SER A C 1
ATOM 3166 O O . SER A 1 415 ? -25.297 -13.062 4.277 1 30 415 SER A O 1
ATOM 3168 N N . VAL A 1 416 ? -24.422 -14.344 5.664 1 29.7 416 VAL A N 1
ATOM 3169 C CA . VAL A 1 416 ? -24.688 -15.641 5.051 1 29.7 416 VAL A CA 1
ATOM 3170 C C . VAL A 1 416 ? -26.203 -15.898 5.02 1 29.7 416 VAL A C 1
ATOM 3172 O O . VAL A 1 416 ? -26.812 -16.172 6.055 1 29.7 416 VAL A O 1
ATOM 3175 N N . ASP A 1 417 ? -27.109 -15.141 4.641 1 28.25 417 ASP A N 1
ATOM 3176 C CA . ASP A 1 417 ? -28.359 -15.891 4.5 1 28.25 417 ASP A CA 1
ATOM 3177 C C . ASP A 1 417 ? -28.094 -17.266 3.898 1 28.25 417 ASP A C 1
ATOM 3179 O O . ASP A 1 417 ? -27.047 -17.5 3.285 1 28.25 417 ASP A O 1
ATOM 3183 N N . SER A 1 418 ? -29.312 -18.188 3.943 1 27.19 418 SER A N 1
ATOM 3184 C CA . SER A 1 418 ? -29.547 -19.625 3.768 1 27.19 418 SER A CA 1
ATOM 3185 C C . SER A 1 418 ? -29.062 -20.094 2.404 1 27.19 418 SER A C 1
ATOM 3187 O O . SER A 1 418 ? -29.641 -21.016 1.82 1 27.19 418 SER A O 1
ATOM 3189 N N . ILE A 1 419 ? -28.438 -19.359 1.742 1 29.19 419 ILE A N 1
ATOM 3190 C CA . ILE A 1 419 ? -28.312 -20.125 0.513 1 29.19 419 ILE A CA 1
ATOM 3191 C C . ILE A 1 419 ? -27.547 -21.422 0.797 1 29.19 419 ILE A C 1
ATOM 3193 O O . ILE A 1 419 ? -26.406 -21.391 1.259 1 29.19 419 ILE A O 1
ATOM 3197 N N . LYS A 1 420 ? -28.312 -22.469 1.061 1 27.2 420 LYS A N 1
ATOM 3198 C CA . LYS A 1 420 ? -27.922 -23.875 1.215 1 27.2 420 LYS A CA 1
ATOM 3199 C C . LYS A 1 420 ? -26.766 -24.219 0.294 1 27.2 420 LYS A C 1
ATOM 3201 O O . LYS A 1 420 ? -26.734 -23.812 -0.864 1 27.2 420 LYS A O 1
ATOM 3206 N N . ALA A 1 421 ? -25.703 -24.594 0.813 1 29.78 421 ALA A N 1
ATOM 3207 C CA . ALA A 1 421 ? -24.391 -25.188 0.576 1 29.78 421 ALA A CA 1
ATOM 3208 C C . ALA A 1 421 ? -24.469 -26.234 -0.528 1 29.78 421 ALA A C 1
ATOM 3210 O O . ALA A 1 421 ? -23.516 -26.984 -0.745 1 29.78 421 ALA A O 1
ATOM 3211 N N . ALA A 1 422 ? -25.609 -26.781 -0.92 1 26.78 422 ALA A N 1
ATOM 3212 C CA . ALA A 1 422 ? -25.438 -28.125 -1.462 1 26.78 422 ALA A CA 1
ATOM 3213 C C . ALA A 1 422 ? -24.547 -28.109 -2.701 1 26.78 422 ALA A C 1
ATOM 3215 O O . ALA A 1 422 ? -24.688 -27.234 -3.561 1 26.78 422 ALA A O 1
ATOM 3216 N N . ILE A 1 423 ? -23.266 -28.531 -2.562 1 32.12 423 ILE A N 1
ATOM 3217 C CA . ILE A 1 423 ? -22.406 -29.062 -3.619 1 32.12 423 ILE A CA 1
ATOM 3218 C C . ILE A 1 423 ? -23.266 -29.516 -4.797 1 32.12 423 ILE A C 1
ATOM 3220 O O . ILE A 1 423 ? -22.781 -29.609 -5.926 1 32.12 423 ILE A O 1
ATOM 3224 N N . GLY A 1 424 ? -24.344 -30.312 -4.484 1 31.88 424 GLY A N 1
ATOM 3225 C CA . GLY A 1 424 ? -25.109 -30.953 -5.543 1 31.88 424 GLY A CA 1
ATOM 3226 C C . GLY A 1 424 ? -25.922 -29.969 -6.363 1 31.88 424 GLY A C 1
ATOM 3227 O O . GLY A 1 424 ? -26.688 -29.172 -5.809 1 31.88 424 GLY A O 1
ATOM 3228 N N . LEU A 1 425 ? -25.312 -29.484 -7.469 1 33.69 425 LEU A N 1
ATOM 3229 C CA . LEU A 1 425 ? -26.156 -28.797 -8.438 1 33.69 425 LEU A CA 1
ATOM 3230 C C . LEU A 1 425 ? -27.562 -29.406 -8.469 1 33.69 425 LEU A C 1
ATOM 3232 O O . LEU A 1 425 ? -27.719 -30.578 -8.805 1 33.69 425 LEU A O 1
ATOM 3236 N N . GLU A 1 426 ? -28.344 -29.25 -7.543 1 33.19 426 GLU A N 1
ATOM 3237 C CA . GLU A 1 426 ? -29.656 -29.719 -7.961 1 33.19 426 GLU A CA 1
ATOM 3238 C C . GLU A 1 426 ? -30.062 -29.141 -9.312 1 33.19 426 GLU A C 1
ATOM 3240 O O . GLU A 1 426 ? -29.609 -28.047 -9.68 1 33.19 426 GLU A O 1
ATOM 3245 N N . SER A 1 427 ? -30.609 -29.891 -10.258 1 34.66 427 SER A N 1
ATOM 3246 C CA . SER A 1 427 ? -31 -29.594 -11.633 1 34.66 427 SER A CA 1
ATOM 3247 C C . SER A 1 427 ? -31.391 -28.125 -11.797 1 34.66 427 SER A C 1
ATOM 3249 O O . SER A 1 427 ? -31.094 -27.516 -12.82 1 34.66 427 SER A O 1
ATOM 3251 N N . GLY A 1 428 ? -32.219 -27.422 -11.086 1 35.69 428 GLY A N 1
ATOM 3252 C CA . GLY A 1 428 ? -32.906 -26.172 -11.367 1 35.69 428 GLY A CA 1
ATOM 3253 C C . GLY A 1 428 ? -32.125 -24.953 -10.938 1 35.69 428 GLY A C 1
ATOM 3254 O O . GLY A 1 428 ? -32.531 -23.812 -11.25 1 35.69 428 GLY A O 1
ATOM 3255 N N . ASP A 1 429 ? -31.453 -24.844 -9.922 1 40.44 429 ASP A N 1
ATOM 3256 C CA . ASP A 1 429 ? -31.016 -23.562 -9.375 1 40.44 429 ASP A CA 1
ATOM 3257 C C . ASP A 1 429 ? -29.641 -23.172 -9.914 1 40.44 429 ASP A C 1
ATOM 3259 O O . ASP A 1 429 ? -28.609 -23.547 -9.344 1 40.44 429 ASP A O 1
ATOM 3263 N N . ARG A 1 430 ? -29.484 -23.047 -11.148 1 42.66 430 ARG A N 1
ATOM 3264 C CA . ARG A 1 430 ? -28.312 -22.562 -11.859 1 42.66 430 ARG A CA 1
ATOM 3265 C C . ARG A 1 430 ? -27.891 -21.188 -11.359 1 42.66 430 ARG A C 1
ATOM 3267 O O . ARG A 1 430 ? -28.734 -20.312 -11.141 1 42.66 430 ARG A O 1
ATOM 3274 N N . PRO A 1 431 ? -26.609 -21.047 -11 1 49.31 431 PRO A N 1
ATOM 3275 C CA . PRO A 1 431 ? -26.062 -19.766 -10.539 1 49.31 431 PRO A CA 1
ATOM 3276 C C . PRO A 1 431 ? -26.344 -18.625 -11.516 1 49.31 431 PRO A C 1
ATOM 3278 O O . PRO A 1 431 ? -25.969 -17.484 -11.242 1 49.31 431 PRO A O 1
ATOM 3281 N N . GLU A 1 432 ? -26.844 -18.953 -12.75 1 46.84 432 GLU A N 1
ATOM 3282 C CA . GLU A 1 432 ? -27 -17.875 -13.719 1 46.84 432 GLU A CA 1
ATOM 3283 C C . GLU A 1 432 ? -27.797 -16.719 -13.117 1 46.84 432 GLU A C 1
ATOM 3285 O O . GLU A 1 432 ? -27.516 -15.547 -13.422 1 46.84 432 GLU A O 1
ATOM 3290 N N . ASN A 1 433 ? -28.766 -17.141 -12.383 1 51.34 433 ASN A N 1
ATOM 3291 C CA . ASN A 1 433 ? -29.562 -16.031 -11.867 1 51.34 433 ASN A CA 1
ATOM 3292 C C . ASN A 1 433 ? -28.766 -15.156 -10.906 1 51.34 433 ASN A C 1
ATOM 3294 O O . ASN A 1 433 ? -29.141 -14.008 -10.648 1 51.34 433 ASN A O 1
ATOM 3298 N N . ASN A 1 434 ? -27.609 -15.758 -10.602 1 61.34 434 ASN A N 1
ATOM 3299 C CA . ASN A 1 434 ? -26.875 -15.016 -9.57 1 61.34 434 ASN A CA 1
ATOM 3300 C C . ASN A 1 434 ? -25.906 -14.016 -10.172 1 61.34 434 ASN A C 1
ATOM 3302 O O . ASN A 1 434 ? -25.25 -13.266 -9.453 1 61.34 434 ASN A O 1
ATOM 3306 N N . CYS A 1 435 ? -25.766 -14.062 -11.562 1 69.75 435 CYS A N 1
ATOM 3307 C CA . CYS A 1 435 ? -24.906 -13.07 -12.211 1 69.75 435 CYS A CA 1
ATOM 3308 C C . CYS A 1 435 ? -25.703 -11.836 -12.617 1 69.75 435 CYS A C 1
ATOM 3310 O O . CYS A 1 435 ? -25.125 -10.859 -13.094 1 69.75 435 CYS A O 1
ATOM 3312 N N . VAL A 1 436 ? -27.094 -11.82 -12.688 1 56.06 436 VAL A N 1
ATOM 3313 C CA . VAL A 1 436 ? -27.922 -10.836 -13.375 1 56.06 436 VAL A CA 1
ATOM 3314 C C . VAL A 1 436 ? -27.812 -9.484 -12.672 1 56.06 436 VAL A C 1
ATOM 3316 O O . VAL A 1 436 ? -27.938 -8.438 -13.312 1 56.06 436 VAL A O 1
ATOM 3319 N N . SER A 1 437 ? -27.859 -9.266 -11.375 1 52.88 437 SER A N 1
ATOM 3320 C CA . SER A 1 437 ? -28.172 -7.879 -11.047 1 52.88 437 SER A CA 1
ATOM 3321 C C . SER A 1 437 ? -26.938 -6.992 -11.188 1 52.88 437 SER A C 1
ATOM 3323 O O . SER A 1 437 ? -25.953 -7.176 -10.469 1 52.88 437 SER A O 1
ATOM 3325 N N . ALA A 1 438 ? -26.875 -6.523 -12.453 1 48.5 438 ALA A N 1
ATOM 3326 C CA . ALA A 1 438 ? -25.844 -5.527 -12.719 1 48.5 438 ALA A CA 1
ATOM 3327 C C . ALA A 1 438 ? -25.969 -4.336 -11.773 1 48.5 438 ALA A C 1
ATOM 3329 O O . ALA A 1 438 ? -25.344 -3.293 -11.984 1 48.5 438 ALA A O 1
ATOM 3330 N N . ASN A 1 439 ? -26.906 -4.449 -10.867 1 49.91 439 ASN A N 1
ATOM 3331 C CA . ASN A 1 439 ? -26.969 -3.229 -10.07 1 49.91 439 ASN A CA 1
ATOM 3332 C C . ASN A 1 439 ? -25.703 -3.027 -9.25 1 49.91 439 ASN A C 1
ATOM 3334 O O . ASN A 1 439 ? -25.094 -3.996 -8.797 1 49.91 439 ASN A O 1
ATOM 3338 N N . ASN A 1 440 ? -24.969 -1.986 -9.516 1 58.66 440 ASN A N 1
ATOM 3339 C CA . ASN A 1 440 ? -23.75 -1.421 -8.961 1 58.66 440 ASN A CA 1
ATOM 3340 C C . ASN A 1 440 ? -23.688 -1.591 -7.441 1 58.66 440 ASN A C 1
ATOM 3342 O O . ASN A 1 440 ? -22.906 -0.918 -6.77 1 58.66 440 ASN A O 1
ATOM 3346 N N . THR A 1 441 ? -24.531 -2.564 -6.906 1 64 441 THR A N 1
ATOM 3347 C CA . THR A 1 441 ? -24.484 -2.662 -5.449 1 64 441 THR A CA 1
ATOM 3348 C C . THR A 1 441 ? -23.969 -4.031 -5.012 1 64 441 THR A C 1
ATOM 3350 O O . THR A 1 441 ? -23.75 -4.262 -3.824 1 64 441 THR A O 1
ATOM 3353 N N . ARG A 1 442 ? -23.734 -4.879 -5.973 1 73.69 442 ARG A N 1
ATOM 3354 C CA . ARG A 1 442 ? -23.344 -6.223 -5.562 1 73.69 442 ARG A CA 1
ATOM 3355 C C . ARG A 1 442 ? -21.875 -6.48 -5.891 1 73.69 442 ARG A C 1
ATOM 3357 O O . ARG A 1 442 ? -21.344 -5.969 -6.883 1 73.69 442 ARG A O 1
ATOM 3364 N N . LEU A 1 443 ? -21.328 -7.402 -5.078 1 78.88 443 LEU A N 1
ATOM 3365 C CA . LEU A 1 443 ? -19.922 -7.742 -5.23 1 78.88 443 LEU A CA 1
ATOM 3366 C C . LEU A 1 443 ? -19.75 -8.984 -6.105 1 78.88 443 LEU A C 1
ATOM 3368 O O . LEU A 1 443 ? -20.391 -10.008 -5.859 1 78.88 443 LEU A O 1
ATOM 3372 N N . LEU A 1 444 ? -19.031 -8.883 -7.176 1 83.44 444 LEU A N 1
ATOM 3373 C CA . LEU A 1 444 ? -18.672 -10.031 -7.996 1 83.44 444 LEU A CA 1
ATOM 3374 C C . LEU A 1 444 ? -17.594 -10.875 -7.316 1 83.44 444 LEU A C 1
ATOM 3376 O O . LEU A 1 444 ? -16.531 -10.359 -6.969 1 83.44 444 LEU A O 1
ATOM 3380 N N . ARG A 1 445 ? -17.844 -12.18 -7.105 1 86.88 445 ARG A N 1
ATOM 3381 C CA . ARG A 1 445 ? -16.922 -13.062 -6.398 1 86.88 445 ARG A CA 1
ATOM 3382 C C . ARG A 1 445 ? -16.812 -14.414 -7.09 1 86.88 445 ARG A C 1
ATOM 3384 O O . ARG A 1 445 ? -17.734 -14.82 -7.816 1 86.88 445 ARG A O 1
ATOM 3391 N N . TRP A 1 446 ? -15.703 -14.984 -6.926 1 89.38 446 TRP A N 1
ATOM 3392 C CA . TRP A 1 446 ? -15.578 -16.406 -7.27 1 89.38 446 TRP A CA 1
ATOM 3393 C C . TRP A 1 446 ? -16.062 -17.281 -6.121 1 89.38 446 TRP A C 1
ATOM 3395 O O . TRP A 1 446 ? -15.836 -16.969 -4.949 1 89.38 446 TRP A O 1
ATOM 3405 N N . PHE A 1 447 ? -16.672 -18.328 -6.535 1 85.31 447 PHE A N 1
ATOM 3406 C CA . PHE A 1 447 ? -17.219 -19.281 -5.578 1 85.31 447 PHE A CA 1
ATOM 3407 C C . PHE A 1 447 ? -16.609 -20.672 -5.789 1 85.31 447 PHE A C 1
ATOM 3409 O O . PHE A 1 447 ? -16.531 -21.141 -6.922 1 85.31 447 PHE A O 1
ATOM 3416 N N . LEU A 1 448 ? -16.172 -21.234 -4.711 1 87.31 448 LEU A N 1
ATOM 3417 C CA . LEU A 1 448 ? -15.75 -22.625 -4.66 1 87.31 448 LEU A CA 1
ATOM 3418 C C . LEU A 1 448 ? -16.688 -23.453 -3.791 1 87.31 448 LEU A C 1
ATOM 3420 O O . LEU A 1 448 ? -16.766 -23.25 -2.576 1 87.31 448 LEU A O 1
ATOM 3424 N N . GLY A 1 449 ? -17.359 -24.406 -4.406 1 78.69 449 GLY A N 1
ATOM 3425 C CA . GLY A 1 449 ? -18.344 -25.172 -3.67 1 78.69 449 GLY A CA 1
ATOM 3426 C C . GLY A 1 449 ? -19.453 -24.312 -3.076 1 78.69 449 GLY A C 1
ATOM 3427 O O . GLY A 1 449 ? -19.766 -24.438 -1.893 1 78.69 449 GLY A O 1
ATOM 3428 N N . ARG A 1 450 ? -19.734 -23.312 -3.764 1 73.81 450 ARG A N 1
ATOM 3429 C CA . ARG A 1 450 ? -20.844 -22.422 -3.453 1 73.81 450 ARG A CA 1
ATOM 3430 C C . ARG A 1 450 ? -20.484 -21.469 -2.309 1 73.81 450 ARG A C 1
ATOM 3432 O O . ARG A 1 450 ? -21.375 -20.938 -1.645 1 73.81 450 ARG A O 1
ATOM 3439 N N . ARG A 1 451 ? -19.344 -21.438 -2.051 1 80.19 451 ARG A N 1
ATOM 3440 C CA . ARG A 1 451 ? -18.875 -20.516 -1.023 1 80.19 451 ARG A CA 1
ATOM 3441 C C . ARG A 1 451 ? -17.797 -19.594 -1.57 1 80.19 451 ARG A C 1
ATOM 3443 O O . ARG A 1 451 ? -17.047 -19.969 -2.48 1 80.19 451 ARG A O 1
ATOM 3450 N N . THR A 1 452 ? -17.859 -18.359 -1.058 1 84.75 452 THR A N 1
ATOM 3451 C CA . THR A 1 452 ? -16.766 -17.438 -1.347 1 84.75 452 THR A CA 1
ATOM 3452 C C . THR A 1 452 ? -15.984 -17.109 -0.079 1 84.75 452 THR A C 1
ATOM 3454 O O . THR A 1 452 ? -16.562 -17.047 1.013 1 84.75 452 THR A O 1
ATOM 3457 N N . PHE A 1 453 ? -14.797 -16.984 -0.235 1 86.69 453 PHE A N 1
ATOM 3458 C CA . PHE A 1 453 ? -13.93 -16.844 0.925 1 86.69 453 PHE A CA 1
ATOM 3459 C C . PHE A 1 453 ? -13.734 -15.383 1.291 1 86.69 453 PHE A C 1
ATOM 3461 O O . PHE A 1 453 ? -13.5 -14.539 0.417 1 86.69 453 PHE A O 1
ATOM 3468 N N . PHE A 1 454 ? -13.797 -15.141 2.523 1 77.69 454 PHE A N 1
ATOM 3469 C CA . PHE A 1 454 ? -13.414 -13.867 3.117 1 77.69 454 PHE A CA 1
ATOM 3470 C C . PHE A 1 454 ? -12.297 -14.055 4.137 1 77.69 454 PHE A C 1
ATOM 3472 O O . PHE A 1 454 ? -12.406 -14.898 5.035 1 77.69 454 PHE A O 1
ATOM 3479 N N . HIS A 1 455 ? -11.281 -13.289 3.969 1 77.44 455 HIS A N 1
ATOM 3480 C CA . HIS A 1 455 ? -10.125 -13.43 4.848 1 77.44 455 HIS A CA 1
ATOM 3481 C C . HIS A 1 455 ? -10.461 -13.008 6.273 1 77.44 455 HIS A C 1
ATOM 3483 O O . HIS A 1 455 ? -11.203 -12.047 6.48 1 77.44 455 HIS A O 1
ATOM 3489 N N . SER A 1 456 ? -9.867 -13.75 7.172 1 75.69 456 SER A N 1
ATOM 3490 C CA . SER A 1 456 ? -9.961 -13.383 8.578 1 75.69 456 SER A CA 1
ATOM 3491 C C . SER A 1 456 ? -8.844 -12.43 8.977 1 75.69 456 SER A C 1
ATOM 3493 O O . SER A 1 456 ? -7.746 -12.484 8.414 1 75.69 456 SER A O 1
ATOM 3495 N N . THR A 1 457 ? -9.164 -11.625 10 1 71.44 457 THR A N 1
ATOM 3496 C CA . THR A 1 457 ? -8.133 -10.727 10.508 1 71.44 457 THR A CA 1
ATOM 3497 C C . THR A 1 457 ? -7.074 -11.508 11.289 1 71.44 457 THR A C 1
ATOM 3499 O O . THR A 1 457 ? -5.922 -11.086 11.375 1 71.44 457 THR A O 1
ATOM 3502 N N . THR A 1 458 ? -7.551 -12.586 11.906 1 81.94 458 THR A N 1
ATOM 3503 C CA . THR A 1 458 ? -6.633 -13.477 12.609 1 81.94 458 THR A CA 1
ATOM 3504 C C . THR A 1 458 ? -6.266 -14.672 11.734 1 81.94 458 THR A C 1
ATOM 3506 O O . THR A 1 458 ? -7.148 -15.367 11.219 1 81.94 458 THR A O 1
ATOM 3509 N N . PRO A 1 459 ? -5 -14.883 11.562 1 86.94 459 PRO A N 1
ATOM 3510 C CA . PRO A 1 459 ? -4.605 -16.031 10.742 1 86.94 459 PRO A CA 1
ATOM 3511 C C . PRO A 1 459 ? -5.195 -17.344 11.234 1 86.94 459 PRO A C 1
ATOM 3513 O O . PRO A 1 459 ? -5.277 -17.562 12.445 1 86.94 459 PRO A O 1
ATOM 3516 N N . VAL A 1 460 ? -5.477 -18.203 10.336 1 91.5 460 VAL A N 1
ATOM 3517 C CA . VAL A 1 460 ? -6.121 -19.484 10.633 1 91.5 460 VAL A CA 1
ATOM 3518 C C . VAL A 1 460 ? -5.25 -20.297 11.594 1 91.5 460 VAL A C 1
ATOM 3520 O O . VAL A 1 460 ? -5.746 -20.844 12.578 1 91.5 460 VAL A O 1
ATOM 3523 N N . LEU A 1 461 ? -4.004 -20.375 11.305 1 92.38 461 LEU A N 1
ATOM 3524 C CA . LEU A 1 461 ? -3.1 -21.156 12.148 1 92.38 461 LEU A CA 1
ATOM 3525 C C . LEU A 1 461 ? -3.035 -20.562 13.555 1 92.38 461 LEU A C 1
ATOM 3527 O O . LEU A 1 461 ? -2.896 -21.312 14.539 1 92.38 461 LEU A O 1
ATOM 3531 N N . SER A 1 462 ? -3.059 -19.266 13.664 1 87.81 462 SER A N 1
ATOM 3532 C CA . SER A 1 462 ? -3.082 -18.625 14.969 1 87.81 462 SER A CA 1
ATOM 3533 C C . SER A 1 462 ? -4.355 -18.969 15.734 1 87.81 462 SER A C 1
ATOM 3535 O O . SER A 1 462 ? -4.328 -19.141 16.953 1 87.81 462 SER A O 1
ATOM 3537 N N . LYS A 1 463 ? -5.48 -19 15.039 1 89.94 463 LYS A N 1
ATOM 3538 C CA . LYS A 1 463 ? -6.723 -19.438 15.672 1 89.94 463 LYS A CA 1
ATOM 3539 C C . LYS A 1 463 ? -6.578 -20.828 16.266 1 89.94 463 LYS A C 1
ATOM 3541 O O . LYS A 1 463 ? -7.059 -21.094 17.375 1 89.94 463 LYS A O 1
ATOM 3546 N N . LEU A 1 464 ? -5.953 -21.641 15.547 1 91.94 464 LEU A N 1
ATOM 3547 C CA . LEU A 1 464 ? -5.75 -23.016 16 1 91.94 464 LEU A CA 1
ATOM 3548 C C . LEU A 1 464 ? -4.785 -23.047 17.188 1 91.94 464 LEU A C 1
ATOM 3550 O O . LEU A 1 464 ? -5.066 -23.703 18.203 1 91.94 464 LEU A O 1
ATOM 3554 N N . TYR A 1 465 ? -3.676 -22.344 17.094 1 88.69 465 TYR A N 1
ATOM 3555 C CA . TYR A 1 465 ? -2.662 -22.344 18.141 1 88.69 465 TYR A CA 1
ATOM 3556 C C . TYR A 1 465 ? -3.238 -21.844 19.453 1 88.69 465 TYR A C 1
ATOM 3558 O O . TYR A 1 465 ? -2.951 -22.391 20.516 1 88.69 465 TYR A O 1
ATOM 3566 N N . PHE A 1 466 ? -4.07 -20.828 19.359 1 85.88 466 PHE A N 1
ATOM 3567 C CA . PHE A 1 466 ? -4.418 -20.094 20.562 1 85.88 466 PHE A CA 1
ATOM 3568 C C . PHE A 1 466 ? -5.895 -20.25 20.906 1 85.88 466 PHE A C 1
ATOM 3570 O O . PHE A 1 466 ? -6.402 -19.625 21.828 1 85.88 466 PHE A O 1
ATOM 3577 N N . ASN A 1 467 ? -6.551 -21.078 20.188 1 85.56 467 ASN A N 1
ATOM 3578 C CA . ASN A 1 467 ? -7.953 -21.422 20.406 1 85.56 467 ASN A CA 1
ATOM 3579 C C . ASN A 1 467 ? -8.828 -20.172 20.438 1 85.56 467 ASN A C 1
ATOM 3581 O O . ASN A 1 467 ? -9.609 -19.969 21.375 1 85.56 467 ASN A O 1
ATOM 3585 N N . GLN A 1 468 ? -8.516 -19.344 19.578 1 82.62 468 GLN A N 1
ATOM 3586 C CA . GLN A 1 468 ? -9.289 -18.125 19.438 1 82.62 468 GLN A CA 1
ATOM 3587 C C . GLN A 1 468 ? -10 -18.062 18.078 1 82.62 468 GLN A C 1
ATOM 3589 O O . GLN A 1 468 ? -9.352 -17.875 17.047 1 82.62 468 GLN A O 1
ATOM 3594 N N . GLY A 1 469 ? -11.352 -18.266 18.094 1 84.81 469 GLY A N 1
ATOM 3595 C CA . GLY A 1 469 ? -12.109 -18.203 16.859 1 84.81 469 GLY A CA 1
ATOM 3596 C C . GLY A 1 469 ? -12.148 -19.516 16.109 1 84.81 469 GLY A C 1
ATOM 3597 O O . GLY A 1 469 ? -12.398 -19.547 14.906 1 84.81 469 GLY A O 1
ATOM 3598 N N . VAL A 1 470 ? -11.797 -20.578 16.719 1 89.88 470 VAL A N 1
ATOM 3599 C CA . VAL A 1 470 ? -11.766 -21.891 16.094 1 89.88 470 VAL A CA 1
ATOM 3600 C C . VAL A 1 470 ? -13.18 -22.297 15.656 1 89.88 470 VAL A C 1
ATOM 3602 O O . VAL A 1 470 ? -13.352 -23.031 14.695 1 89.88 470 VAL A O 1
ATOM 3605 N N . ASP A 1 471 ? -14.18 -21.766 16.312 1 89.88 471 ASP A N 1
ATOM 3606 C CA . ASP A 1 471 ? -15.57 -22.062 16 1 89.88 471 ASP A CA 1
ATOM 3607 C C . ASP A 1 471 ? -15.938 -21.531 14.617 1 89.88 471 ASP A C 1
ATOM 3609 O O . ASP A 1 471 ? -16.922 -21.953 14.023 1 89.88 471 ASP A O 1
ATOM 3613 N N . GLU A 1 472 ? -15.125 -20.656 14.133 1 88.5 472 GLU A N 1
ATOM 3614 C CA . GLU A 1 472 ? -15.375 -20.062 12.812 1 88.5 472 GLU A CA 1
ATOM 3615 C C . GLU A 1 472 ? -14.82 -20.953 11.703 1 88.5 472 GLU A C 1
ATOM 3617 O O . GLU A 1 472 ? -15.164 -20.781 10.531 1 88.5 472 GLU A O 1
ATOM 3622 N N . LEU A 1 473 ? -14.008 -21.891 12.039 1 92.75 473 LEU A N 1
ATOM 3623 C CA . LEU A 1 473 ? -13.352 -22.734 11.055 1 92.75 473 LEU A CA 1
ATOM 3624 C C . LEU A 1 473 ? -14.25 -23.906 10.648 1 92.75 473 LEU A C 1
ATOM 3626 O O . LEU A 1 473 ? -13.914 -25.062 10.875 1 92.75 473 LEU A O 1
ATOM 3630 N N . THR A 1 474 ? -15.375 -23.516 9.992 1 91.69 474 THR A N 1
ATOM 3631 C CA . THR A 1 474 ? -16.375 -24.484 9.555 1 91.69 474 THR A CA 1
ATOM 3632 C C . THR A 1 474 ? -16.422 -24.562 8.031 1 91.69 474 THR A C 1
ATOM 3634 O O . THR A 1 474 ? -15.906 -23.672 7.344 1 91.69 474 THR A O 1
ATOM 3637 N N . GLU A 1 475 ? -17 -25.578 7.547 1 88.31 475 GLU A N 1
ATOM 3638 C CA . GLU A 1 475 ? -17.125 -25.766 6.105 1 88.31 475 GLU A CA 1
ATOM 3639 C C . GLU A 1 475 ? -17.953 -24.656 5.477 1 88.31 475 GLU A C 1
ATOM 3641 O O . GLU A 1 475 ? -17.734 -24.266 4.328 1 88.31 475 GLU A O 1
ATOM 3646 N N . ASP A 1 476 ? -18.859 -24.062 6.227 1 83.56 476 ASP A N 1
ATOM 3647 C CA . ASP A 1 476 ? -19.672 -22.953 5.746 1 83.56 476 ASP A CA 1
ATOM 3648 C C . ASP A 1 476 ? -18.812 -21.734 5.434 1 83.56 476 ASP A C 1
ATOM 3650 O O . ASP A 1 476 ? -19.188 -20.891 4.613 1 83.56 476 ASP A O 1
ATOM 3654 N N . ASN A 1 477 ? -17.688 -21.719 6.125 1 87.06 477 ASN A N 1
ATOM 3655 C CA . ASN A 1 477 ? -16.75 -20.625 5.906 1 87.06 477 ASN A CA 1
ATOM 3656 C C . ASN A 1 477 ? -15.547 -21.078 5.066 1 87.06 477 ASN A C 1
ATOM 3658 O O . ASN A 1 477 ? -14.508 -20.422 5.066 1 87.06 477 ASN A O 1
ATOM 3662 N N . SER A 1 478 ? -15.664 -22.203 4.398 1 90.62 478 SER A N 1
ATOM 3663 C CA . SER A 1 478 ? -14.695 -22.703 3.428 1 90.62 478 SER A CA 1
ATOM 3664 C C . SER A 1 478 ? -13.477 -23.297 4.125 1 90.62 478 SER A C 1
ATOM 3666 O O . SER A 1 478 ? -12.391 -23.344 3.551 1 90.62 478 SER A O 1
ATOM 3668 N N . TYR A 1 479 ? -13.695 -23.703 5.43 1 93.06 479 TYR A N 1
ATOM 3669 C CA . TYR A 1 479 ? -12.656 -24.438 6.148 1 93.06 479 TYR A CA 1
ATOM 3670 C C . TYR A 1 479 ? -13.016 -25.906 6.273 1 93.06 479 TYR A C 1
ATOM 3672 O O . TYR A 1 479 ? -14.117 -26.25 6.715 1 93.06 479 TYR A O 1
ATOM 3680 N N . TYR A 1 480 ? -12.109 -26.781 5.871 1 94.75 480 TYR A N 1
ATOM 3681 C CA . TYR A 1 480 ? -12.336 -28.219 5.898 1 94.75 480 TYR A CA 1
ATOM 3682 C C . TYR A 1 480 ? -11.266 -28.922 6.723 1 94.75 480 TYR A C 1
ATOM 3684 O O . TYR A 1 480 ? -10.07 -28.781 6.461 1 94.75 480 TYR A O 1
ATOM 3692 N N . GLN A 1 481 ? -11.703 -29.672 7.645 1 95.62 481 GLN A N 1
ATOM 3693 C CA . GLN A 1 481 ? -10.75 -30.406 8.461 1 95.62 481 GLN A CA 1
ATOM 3694 C C . GLN A 1 481 ? -10.352 -31.734 7.797 1 95.62 481 GLN A C 1
ATOM 3696 O O . GLN A 1 481 ? -11.211 -32.438 7.281 1 95.62 481 GLN A O 1
ATOM 3701 N N . VAL A 1 482 ? -9.094 -31.984 7.691 1 97.12 482 VAL A N 1
ATOM 3702 C CA . VAL A 1 482 ? -8.531 -33.219 7.172 1 97.12 482 VAL A CA 1
ATOM 3703 C C . VAL A 1 482 ? -7.547 -33.812 8.188 1 97.12 482 VAL A C 1
ATOM 3705 O O . VAL A 1 482 ? -7.164 -33.125 9.148 1 97.12 482 VAL A O 1
ATOM 3708 N N . GLU A 1 483 ? -7.203 -35.062 7.992 1 96.88 483 GLU A N 1
ATOM 3709 C CA . GLU A 1 483 ? -6.312 -35.75 8.922 1 96.88 483 GLU A CA 1
ATOM 3710 C C . GLU A 1 483 ? -4.992 -36.125 8.25 1 96.88 483 GLU A C 1
ATOM 3712 O O . GLU A 1 483 ? -4.98 -36.625 7.117 1 96.88 483 GLU A O 1
ATOM 3717 N N . VAL A 1 484 ? -3.941 -35.875 9.023 1 96.12 484 VAL A N 1
ATOM 3718 C CA . VAL A 1 484 ? -2.617 -36.219 8.523 1 96.12 484 VAL A CA 1
ATOM 3719 C C . VAL A 1 484 ? -2.562 -37.719 8.195 1 96.12 484 VAL A C 1
ATOM 3721 O O . VAL A 1 484 ? -2.998 -38.562 9 1 96.12 484 VAL A O 1
ATOM 3724 N N . GLY A 1 485 ? -2.125 -38.062 6.996 1 95.19 485 GLY A N 1
ATOM 3725 C CA . GLY A 1 485 ? -1.902 -39.438 6.621 1 95.19 485 GLY A CA 1
ATOM 3726 C C . GLY A 1 485 ? -3.1 -40.062 5.934 1 95.19 485 GLY A C 1
ATOM 3727 O O . GLY A 1 485 ? -2.98 -41.125 5.316 1 95.19 485 GLY A O 1
ATOM 3728 N N . LYS A 1 486 ? -4.215 -39.469 6.008 1 97.56 486 LYS A N 1
ATOM 3729 C CA . LYS A 1 486 ? -5.391 -39.969 5.32 1 97.56 486 LYS A CA 1
ATOM 3730 C C . LYS A 1 486 ? -5.445 -39.5 3.877 1 97.56 486 LYS A C 1
ATOM 3732 O O . LYS A 1 486 ? -4.812 -38.5 3.531 1 97.56 486 LYS A O 1
ATOM 3737 N N . VAL A 1 487 ? -6.195 -40.25 3.068 1 98.06 487 VAL A N 1
ATOM 3738 C CA . VAL A 1 487 ? -6.215 -40 1.633 1 98.06 487 VAL A CA 1
ATOM 3739 C C . VAL A 1 487 ? -7.52 -39.312 1.251 1 98.06 487 VAL A C 1
ATOM 3741 O O . VAL A 1 487 ? -8.602 -39.719 1.675 1 98.06 487 VAL A O 1
ATOM 3744 N N . TYR A 1 488 ? -7.422 -38.25 0.426 1 98.12 488 TYR A N 1
ATOM 3745 C CA . TYR A 1 488 ? -8.578 -37.469 -0.001 1 98.12 488 TYR A CA 1
ATOM 3746 C C . TYR A 1 488 ? -8.547 -37.219 -1.503 1 98.12 488 TYR A C 1
ATOM 3748 O O . TYR A 1 488 ? -7.473 -37.219 -2.111 1 98.12 488 TYR A O 1
ATOM 3756 N N . ASP A 1 489 ? -9.727 -37.094 -2.111 1 97.44 489 ASP A N 1
ATOM 3757 C CA . ASP A 1 489 ? -9.859 -36.625 -3.486 1 97.44 489 ASP A CA 1
ATOM 3758 C C . ASP A 1 489 ? -10.484 -35.25 -3.533 1 97.44 489 ASP A C 1
ATOM 3760 O O . ASP A 1 489 ? -11.266 -34.875 -2.652 1 97.44 489 ASP A O 1
ATOM 3764 N N . ILE A 1 490 ? -10.07 -34.469 -4.484 1 97.19 490 ILE A N 1
ATOM 3765 C CA . ILE A 1 490 ? -10.773 -33.25 -4.855 1 97.19 490 ILE A CA 1
ATOM 3766 C C . ILE A 1 490 ? -11.156 -33.281 -6.332 1 97.19 490 ILE A C 1
ATOM 3768 O O . ILE A 1 490 ? -10.312 -33.562 -7.191 1 97.19 490 ILE A O 1
ATOM 3772 N N . VAL A 1 491 ? -12.383 -33.156 -6.617 1 95.31 491 VAL A N 1
ATOM 3773 C CA . VAL A 1 491 ? -12.859 -32.875 -7.969 1 95.31 491 VAL A CA 1
ATOM 3774 C C . VAL A 1 491 ? -13.109 -31.375 -8.125 1 95.31 491 VAL A C 1
ATOM 3776 O O . VAL A 1 491 ? -13.961 -30.797 -7.434 1 95.31 491 VAL A O 1
ATOM 3779 N N . ILE A 1 492 ? -12.375 -30.781 -8.969 1 94.94 492 ILE A N 1
ATOM 3780 C CA . ILE A 1 492 ? -12.609 -29.375 -9.281 1 94.94 492 ILE A CA 1
ATOM 3781 C C . ILE A 1 492 ? -13.406 -29.25 -10.578 1 94.94 492 ILE A C 1
ATOM 3783 O O . ILE A 1 492 ? -12.844 -29.391 -11.664 1 94.94 492 ILE A O 1
ATOM 3787 N N . GLN A 1 493 ? -14.617 -28.953 -10.406 1 91.62 493 GLN A N 1
ATOM 3788 C CA . GLN A 1 493 ? -15.508 -28.75 -11.547 1 91.62 493 GLN A CA 1
ATOM 3789 C C . GLN A 1 493 ? -15.477 -27.297 -12.008 1 91.62 493 GLN A C 1
ATOM 3791 O O . GLN A 1 493 ? -15.852 -26.391 -11.25 1 91.62 493 GLN A O 1
ATOM 3796 N N . ASN A 1 494 ? -15.039 -27.062 -13.234 1 91.69 494 ASN A N 1
ATOM 3797 C CA . ASN A 1 494 ? -15.016 -25.719 -13.797 1 91.69 494 ASN A CA 1
ATOM 3798 C C . ASN A 1 494 ? -16.344 -25.359 -14.469 1 91.69 494 ASN A C 1
ATOM 3800 O O . ASN A 1 494 ? -16.906 -26.172 -15.195 1 91.69 494 ASN A O 1
ATOM 3804 N N . TYR A 1 495 ? -16.844 -24.172 -14.133 1 87 495 TYR A N 1
ATOM 3805 C CA . TYR A 1 495 ? -18.031 -23.609 -14.766 1 87 495 TYR A CA 1
ATOM 3806 C C . TYR A 1 495 ? -17.766 -22.219 -15.312 1 87 495 TYR A C 1
ATOM 3808 O O . TYR A 1 495 ? -16.781 -21.578 -14.922 1 87 495 TYR A O 1
ATOM 3816 N N . PRO A 1 496 ? -18.656 -21.812 -16.172 1 84.62 496 PRO A N 1
ATOM 3817 C CA . PRO A 1 496 ? -18.453 -20.484 -16.75 1 84.62 496 PRO A CA 1
ATOM 3818 C C . PRO A 1 496 ? -18.516 -19.359 -15.719 1 84.62 496 PRO A C 1
ATOM 3820 O O . PRO A 1 496 ? -19.328 -19.438 -14.781 1 84.62 496 PRO A O 1
ATOM 3823 N N . ALA A 1 497 ? -17.688 -18.406 -15.977 1 84.56 497 ALA A N 1
ATOM 3824 C CA . ALA A 1 497 ? -17.797 -17.156 -15.211 1 84.56 497 ALA A CA 1
ATOM 3825 C C . ALA A 1 497 ? -19.078 -16.406 -15.57 1 84.56 497 ALA A C 1
ATOM 3827 O O . ALA A 1 497 ? -19.828 -16.844 -16.453 1 84.56 497 ALA A O 1
ATOM 3828 N N . CYS A 1 498 ? -19.359 -15.258 -14.852 1 80.88 498 CYS A N 1
ATOM 3829 C CA . CYS A 1 498 ? -20.562 -14.477 -15.078 1 80.88 498 CYS A CA 1
ATOM 3830 C C . CYS A 1 498 ? -20.562 -13.867 -16.469 1 80.88 498 CYS A C 1
ATOM 3832 O O . CYS A 1 498 ? -21.625 -13.539 -17.016 1 80.88 498 CYS A O 1
ATOM 3834 N N . ASN A 1 499 ? -19.406 -13.82 -17.109 1 76.31 499 ASN A N 1
ATOM 3835 C CA . ASN A 1 499 ? -19.344 -13.297 -18.469 1 76.31 499 ASN A CA 1
ATOM 3836 C C . ASN A 1 499 ? -19.625 -14.391 -19.5 1 76.31 499 ASN A C 1
ATOM 3838 O O . ASN A 1 499 ? -19.562 -14.148 -20.703 1 76.31 499 ASN A O 1
ATOM 3842 N N . GLY A 1 500 ? -19.812 -15.578 -19.078 1 78.38 500 GLY A N 1
ATOM 3843 C CA . GLY A 1 500 ? -20.172 -16.688 -19.953 1 78.38 500 GLY A CA 1
ATOM 3844 C C . GLY A 1 500 ? -18.984 -17.469 -20.453 1 78.38 500 GLY A C 1
ATOM 3845 O O . GLY A 1 500 ? -19.141 -18.469 -21.156 1 78.38 500 GLY A O 1
ATOM 3846 N N . VAL A 1 501 ? -17.828 -17.094 -20.047 1 83.69 501 VAL A N 1
ATOM 3847 C CA . VAL A 1 501 ? -16.609 -17.703 -20.547 1 83.69 501 VAL A CA 1
ATOM 3848 C C . VAL A 1 501 ? -16.125 -18.766 -19.578 1 83.69 501 VAL A C 1
ATOM 3850 O O . VAL A 1 501 ? -16.172 -18.578 -18.359 1 83.69 501 VAL A O 1
ATOM 3853 N N . CYS A 1 502 ? -15.68 -19.922 -20.141 1 89.38 502 CYS A N 1
ATOM 3854 C CA . CYS A 1 502 ? -14.969 -20.922 -19.344 1 89.38 502 CYS A CA 1
ATOM 3855 C C . CYS A 1 502 ? -13.516 -20.516 -19.141 1 89.38 502 CYS A C 1
ATOM 3857 O O . CYS A 1 502 ? -12.633 -20.953 -19.891 1 89.38 502 CYS A O 1
ATOM 3859 N N . GLU A 1 503 ? -13.359 -19.781 -18.109 1 88.75 503 GLU A N 1
ATOM 3860 C CA . GLU A 1 503 ? -12 -19.344 -17.797 1 88.75 503 GLU A CA 1
ATOM 3861 C C . GLU A 1 503 ? -11.133 -20.5 -17.328 1 88.75 503 GLU A C 1
ATOM 3863 O O . GLU A 1 503 ? -11.617 -21.391 -16.609 1 88.75 503 GLU A O 1
ATOM 3868 N N . THR A 1 504 ? -9.906 -20.484 -17.766 1 90.88 504 THR A N 1
ATOM 3869 C CA . THR A 1 504 ? -8.961 -21.438 -17.219 1 90.88 504 THR A CA 1
ATOM 3870 C C . THR A 1 504 ? -8.453 -20.984 -15.852 1 90.88 504 THR A C 1
ATOM 3872 O O . THR A 1 504 ? -8.211 -19.797 -15.641 1 90.88 504 THR A O 1
ATOM 3875 N N . HIS A 1 505 ? -8.352 -21.891 -14.93 1 94 505 HIS A N 1
ATOM 3876 C CA . HIS A 1 505 ? -7.805 -21.656 -13.602 1 94 505 HIS A CA 1
ATOM 3877 C C . HIS A 1 505 ? -6.617 -22.562 -13.32 1 94 505 HIS A C 1
ATOM 3879 O O . HIS A 1 505 ? -6.438 -23.578 -13.992 1 94 505 HIS A O 1
ATOM 3885 N N . SER A 1 506 ? -5.773 -22.156 -12.469 1 96.81 506 SER A N 1
ATOM 3886 C CA . SER A 1 506 ? -4.734 -23 -11.891 1 96.81 506 SER A CA 1
ATOM 3887 C C . SER A 1 506 ? -4.879 -23.094 -10.375 1 96.81 506 SER A C 1
ATOM 3889 O O . SER A 1 506 ? -4.77 -22.094 -9.672 1 96.81 506 SER A O 1
ATOM 3891 N N . PHE A 1 507 ? -5.141 -24.25 -9.93 1 97.69 507 PHE A N 1
ATOM 3892 C CA . PHE A 1 507 ? -5.355 -24.438 -8.5 1 97.69 507 PHE A CA 1
ATOM 3893 C C . PHE A 1 507 ? -4.09 -24.938 -7.82 1 97.69 507 PHE A C 1
ATOM 3895 O O . PHE A 1 507 ? -3.496 -25.922 -8.266 1 97.69 507 PHE A O 1
ATOM 3902 N N . HIS A 1 508 ? -3.725 -24.281 -6.773 1 98 508 HIS A N 1
ATOM 3903 C CA . HIS A 1 508 ? -2.51 -24.578 -6.027 1 98 508 HIS A CA 1
ATOM 3904 C C . HIS A 1 508 ? -2.836 -25.047 -4.609 1 98 508 HIS A C 1
ATOM 3906 O O . HIS A 1 508 ? -3.715 -24.484 -3.955 1 98 508 HIS A O 1
ATOM 3912 N N . MET A 1 509 ? -2.139 -26.062 -4.199 1 97.94 509 MET A N 1
ATOM 3913 C CA . MET A 1 509 ? -2.225 -26.594 -2.84 1 97.94 509 MET A CA 1
ATOM 3914 C C . MET A 1 509 ? -0.973 -26.234 -2.041 1 97.94 509 MET A C 1
ATOM 3916 O O . MET A 1 509 ? 0.143 -26.547 -2.465 1 97.94 509 MET A O 1
ATOM 3920 N N . HIS A 1 510 ? -1.244 -25.578 -0.894 1 97.56 510 HIS A N 1
ATOM 3921 C CA . HIS A 1 510 ? -0.13 -25.297 0.007 1 97.56 510 HIS A CA 1
ATOM 3922 C C . HIS A 1 510 ? 0.25 -26.547 0.809 1 97.56 510 HIS A C 1
ATOM 3924 O O . HIS A 1 510 ? -0.615 -27.344 1.173 1 97.56 510 HIS A O 1
ATOM 3930 N N . GLY A 1 511 ? 1.578 -26.75 1.025 1 96.56 511 GLY A N 1
ATOM 3931 C CA . GLY A 1 511 ? 2.074 -27.625 2.082 1 96.56 511 GLY A CA 1
ATOM 3932 C C . GLY A 1 511 ? 2.256 -29.062 1.64 1 96.56 511 GLY A C 1
ATOM 3933 O O . GLY A 1 511 ? 2.861 -29.859 2.352 1 96.56 511 GLY A O 1
ATOM 3934 N N . MET A 1 512 ? 1.72 -29.422 0.479 1 96.12 512 MET A N 1
ATOM 3935 C CA . MET A 1 512 ? 1.82 -30.812 0.035 1 96.12 512 MET A CA 1
ATOM 3936 C C . MET A 1 512 ? 1.584 -30.922 -1.468 1 96.12 512 MET A C 1
ATOM 3938 O O . MET A 1 512 ? 0.917 -30.078 -2.059 1 96.12 512 MET A O 1
ATOM 3942 N N . PRO A 1 513 ? 2.133 -31.938 -2.061 1 96.25 513 PRO A N 1
ATOM 3943 C CA . PRO A 1 513 ? 1.797 -32.219 -3.457 1 96.25 513 PRO A CA 1
ATOM 3944 C C . PRO A 1 513 ? 0.552 -33.094 -3.592 1 96.25 513 PRO A C 1
ATOM 3946 O O . PRO A 1 513 ? -0.019 -33.531 -2.584 1 96.25 513 PRO A O 1
ATOM 3949 N N . PHE A 1 514 ? 0.089 -33.344 -4.773 1 97.94 514 PHE A N 1
ATOM 3950 C CA . PHE A 1 514 ? -1.03 -34.219 -5.047 1 97.94 514 PHE A CA 1
ATOM 3951 C C . PHE A 1 514 ? -0.809 -34.969 -6.348 1 97.94 514 PHE A C 1
ATOM 3953 O O . PHE A 1 514 ? -0.028 -34.562 -7.203 1 97.94 514 PHE A O 1
ATOM 3960 N N . TRP A 1 515 ? -1.45 -36.094 -6.469 1 97.94 515 TRP A N 1
ATOM 3961 C CA . TRP A 1 515 ? -1.51 -36.875 -7.715 1 97.94 515 TRP A CA 1
ATOM 3962 C C . TRP A 1 515 ? -2.619 -36.344 -8.617 1 97.94 515 TRP A C 1
ATOM 3964 O O . TRP A 1 515 ? -3.76 -36.156 -8.18 1 97.94 515 TRP A O 1
ATOM 3974 N N . VAL A 1 516 ? -2.254 -36.094 -9.859 1 98.25 516 VAL A N 1
ATOM 3975 C CA . VAL A 1 516 ? -3.266 -35.719 -10.836 1 98.25 516 VAL A CA 1
ATOM 3976 C C . VAL A 1 516 ? -3.854 -36.969 -11.492 1 98.25 516 VAL A C 1
ATOM 3978 O O . VAL A 1 516 ? -3.211 -37.594 -12.344 1 98.25 516 VAL A O 1
ATOM 3981 N N . LEU A 1 517 ? -5.09 -37.219 -11.203 1 98.19 517 LEU A N 1
ATOM 3982 C CA . LEU A 1 517 ? -5.691 -38.469 -11.656 1 98.19 517 LEU A CA 1
ATOM 3983 C C . LEU A 1 517 ? -6.27 -38.344 -13.062 1 98.19 517 LEU A C 1
ATOM 3985 O O . LEU A 1 517 ? -6.57 -39.312 -13.727 1 98.19 517 LEU A O 1
ATOM 3989 N N . GLY A 1 518 ? -6.465 -37.094 -13.414 1 97.88 518 GLY A N 1
ATOM 3990 C CA . GLY A 1 518 ? -6.91 -36.875 -14.781 1 97.88 518 GLY A CA 1
ATOM 3991 C C . GLY A 1 518 ? -7.602 -35.531 -14.961 1 97.88 518 GLY A C 1
ATOM 3992 O O . GLY A 1 518 ? -8.039 -34.906 -13.992 1 97.88 518 GLY A O 1
ATOM 3993 N N . THR A 1 519 ? -7.586 -35.094 -16.188 1 97.25 519 THR A N 1
ATOM 3994 C CA . THR A 1 519 ? -8.391 -33.969 -16.672 1 97.25 519 THR A CA 1
ATOM 3995 C C . THR A 1 519 ? -9.477 -34.469 -17.625 1 97.25 519 THR A C 1
ATOM 3997 O O . THR A 1 519 ? -9.188 -35.219 -18.562 1 97.25 519 THR A O 1
ATOM 4000 N N . PHE A 1 520 ? -10.68 -34 -17.375 1 95.12 520 PHE A N 1
ATOM 4001 C CA . PHE A 1 520 ? -11.812 -34.562 -18.078 1 95.12 520 PHE A CA 1
ATOM 4002 C C . PHE A 1 520 ? -12.719 -33.469 -18.641 1 95.12 520 PHE A C 1
ATOM 4004 O O . PHE A 1 520 ? -12.68 -32.344 -18.172 1 95.12 520 PHE A O 1
ATOM 4011 N N . ARG A 1 521 ? -13.422 -33.875 -19.656 1 91 521 ARG A N 1
ATOM 4012 C CA . ARG A 1 521 ? -14.438 -33 -20.219 1 91 521 ARG A CA 1
ATOM 4013 C C . ARG A 1 521 ? -15.781 -33.156 -19.516 1 91 521 ARG A C 1
ATOM 4015 O O . ARG A 1 521 ? -15.984 -34.156 -18.828 1 91 521 ARG A O 1
ATOM 4022 N N . GLY A 1 522 ? -16.578 -32.188 -19.625 1 87.12 522 GLY A N 1
ATOM 4023 C CA . GLY A 1 522 ? -17.922 -32.281 -19.109 1 87.12 522 GLY A CA 1
ATOM 4024 C C . GLY A 1 522 ? -18 -32.125 -17.594 1 87.12 522 GLY A C 1
ATOM 4025 O O . GLY A 1 522 ? -17.219 -31.359 -17.016 1 87.12 522 GLY A O 1
ATOM 4026 N N . GLU A 1 523 ? -19.094 -32.781 -17.016 1 87.94 523 GLU A N 1
ATOM 4027 C CA . GLU A 1 523 ? -19.359 -32.656 -15.586 1 87.94 523 GLU A CA 1
ATOM 4028 C C . GLU A 1 523 ? -19.094 -33.969 -14.852 1 87.94 523 GLU A C 1
ATOM 4030 O O . GLU A 1 523 ? -19.391 -35.031 -15.375 1 87.94 523 GLU A O 1
ATOM 4035 N N . PHE A 1 524 ? -18.547 -33.812 -13.742 1 89.94 524 PHE A N 1
ATOM 4036 C CA . PHE A 1 524 ? -18.375 -34.969 -12.875 1 89.94 524 PHE A CA 1
ATOM 4037 C C . PHE A 1 524 ? -19.688 -35.312 -12.18 1 89.94 524 PHE A C 1
ATOM 4039 O O . PHE A 1 524 ? -20.328 -34.469 -11.57 1 89.94 524 PHE A O 1
ATOM 4046 N N . ASN A 1 525 ? -20.047 -36.562 -12.25 1 86.25 525 ASN A N 1
ATOM 4047 C CA . ASN A 1 525 ? -21.266 -37 -11.578 1 86.25 525 ASN A CA 1
ATOM 4048 C C . ASN A 1 525 ? -21 -38.188 -10.648 1 86.25 525 ASN A C 1
ATOM 4050 O O . ASN A 1 525 ? -21.938 -38.781 -10.102 1 86.25 525 ASN A O 1
ATOM 4054 N N . GLY A 1 526 ? -19.844 -38.594 -10.594 1 88.12 526 GLY A N 1
ATOM 4055 C CA . GLY A 1 526 ? -19.453 -39.625 -9.641 1 88.12 526 GLY A CA 1
ATOM 4056 C C . GLY A 1 526 ? -19.781 -41 -10.117 1 88.12 526 GLY A C 1
ATOM 4057 O O . GLY A 1 526 ? -19.719 -41.969 -9.336 1 88.12 526 GLY A O 1
ATOM 4058 N N . SER A 1 527 ? -20.062 -41.219 -11.352 1 91.5 527 SER A N 1
ATOM 4059 C CA . SER A 1 527 ? -20.391 -42.531 -11.875 1 91.5 527 SER A CA 1
ATOM 4060 C C . SER A 1 527 ? -19.172 -43.469 -11.812 1 91.5 527 SER A C 1
ATOM 4062 O O . SER A 1 527 ? -18.031 -43 -11.773 1 91.5 527 SER A O 1
ATOM 4064 N N . ALA A 1 528 ? -19.469 -44.75 -11.82 1 90.94 528 ALA A N 1
ATOM 4065 C CA . ALA A 1 528 ? -18.422 -45.781 -11.797 1 90.94 528 ALA A CA 1
ATOM 4066 C C . ALA A 1 528 ? -17.531 -45.656 -13.031 1 90.94 528 ALA A C 1
ATOM 4068 O O . ALA A 1 528 ? -16.328 -45.906 -12.953 1 90.94 528 ALA A O 1
ATOM 4069 N N . GLU A 1 529 ? -18.156 -45.375 -14.039 1 93.25 529 GLU A N 1
ATOM 4070 C CA . GLU A 1 529 ? -17.406 -45.219 -15.281 1 93.25 529 GLU A CA 1
ATOM 4071 C C . GLU A 1 529 ? -16.406 -44.062 -15.188 1 93.25 529 GLU A C 1
ATOM 4073 O O . GLU A 1 529 ? -15.258 -44.188 -15.633 1 93.25 529 GLU A O 1
ATOM 4078 N N . GLN A 1 530 ? -16.812 -42.938 -14.633 1 93.12 530 GLN A N 1
ATOM 4079 C CA . GLN A 1 530 ? -15.914 -41.781 -14.484 1 93.12 530 GLN A CA 1
ATOM 4080 C C . GLN A 1 530 ? -14.781 -42.094 -13.516 1 93.12 530 GLN A C 1
ATOM 4082 O O . GLN A 1 530 ? -13.633 -41.75 -13.758 1 93.12 530 GLN A O 1
ATOM 4087 N N . VAL A 1 531 ? -15.109 -42.719 -12.492 1 94 531 VAL A N 1
ATOM 4088 C CA . VAL A 1 531 ? -14.109 -43.062 -11.484 1 94 531 VAL A CA 1
ATOM 4089 C C . VAL A 1 531 ? -13.117 -44.062 -12.047 1 94 531 VAL A C 1
ATOM 4091 O O . VAL A 1 531 ? -11.922 -44 -11.75 1 94 531 VAL A O 1
ATOM 4094 N N . ALA A 1 532 ? -13.617 -45 -12.867 1 94.44 532 ALA A N 1
ATOM 4095 C CA . ALA A 1 532 ? -12.766 -46 -13.469 1 94.44 532 ALA A CA 1
ATOM 4096 C C . ALA A 1 532 ? -11.773 -45.375 -14.445 1 94.44 532 ALA A C 1
ATOM 4098 O O . ALA A 1 532 ? -10.766 -46 -14.797 1 94.44 532 ALA A O 1
ATOM 4099 N N . ALA A 1 533 ? -12.031 -44.219 -14.836 1 96.31 533 ALA A N 1
ATOM 4100 C CA . ALA A 1 533 ? -11.188 -43.562 -15.828 1 96.31 533 ALA A CA 1
ATOM 4101 C C . ALA A 1 533 ? -10.008 -42.844 -15.164 1 96.31 533 ALA A C 1
ATOM 4103 O O . ALA A 1 533 ? -9.086 -42.375 -15.836 1 96.31 533 ALA A O 1
ATOM 4104 N N . PHE A 1 534 ? -9.961 -42.812 -13.812 1 97.38 534 PHE A N 1
ATOM 4105 C CA . PHE A 1 534 ? -8.859 -42.156 -13.109 1 97.38 534 PHE A CA 1
ATOM 4106 C C . PHE A 1 534 ? -7.539 -42.875 -13.398 1 97.38 534 PHE A C 1
ATOM 4108 O O . PHE A 1 534 ? -7.492 -44.094 -13.477 1 97.38 534 PHE A O 1
ATOM 4115 N N . ASN A 1 535 ? -6.512 -42.094 -13.664 1 96.94 535 ASN A N 1
ATOM 4116 C CA . ASN A 1 535 ? -5.176 -42.656 -13.781 1 96.94 535 ASN A CA 1
ATOM 4117 C C . ASN A 1 535 ? -4.625 -43.094 -12.422 1 96.94 535 ASN A C 1
ATOM 4119 O O . ASN A 1 535 ? -4.09 -42.25 -11.68 1 96.94 535 ASN A O 1
ATOM 4123 N N . LEU A 1 536 ? -4.652 -44.375 -12.156 1 95.88 536 LEU A N 1
ATOM 4124 C CA . LEU A 1 536 ? -4.148 -44.875 -10.891 1 95.88 536 LEU A CA 1
ATOM 4125 C C . LEU A 1 536 ? -2.85 -45.656 -11.102 1 95.88 536 LEU A C 1
ATOM 4127 O O . LEU A 1 536 ? -2.371 -46.344 -10.188 1 95.88 536 LEU A O 1
ATOM 4131 N N . VAL A 1 537 ? -2.279 -45.531 -12.25 1 94.62 537 VAL A N 1
ATOM 4132 C CA . VAL A 1 537 ? -1.081 -46.312 -12.586 1 94.62 537 VAL A CA 1
ATOM 4133 C C . VAL A 1 537 ? 0.151 -45.406 -12.461 1 94.62 537 VAL A C 1
ATOM 4135 O O . VAL A 1 537 ? 1.106 -45.75 -11.758 1 94.62 537 VAL A O 1
ATOM 4138 N N . ASP A 1 538 ? 0.126 -44.25 -13.109 1 95.62 538 ASP A N 1
ATOM 4139 C CA . ASP A 1 538 ? 1.293 -43.375 -13.102 1 95.62 538 ASP A CA 1
ATOM 4140 C C . ASP A 1 538 ? 0.878 -41.906 -13.188 1 95.62 538 ASP A C 1
ATOM 4142 O O . ASP A 1 538 ? 1.381 -41.156 -14.031 1 95.62 538 ASP A O 1
ATOM 4146 N N . PRO A 1 539 ? -0.015 -41.531 -12.305 1 97.12 539 PRO A N 1
ATOM 4147 C CA . PRO A 1 539 ? -0.385 -40.125 -12.328 1 97.12 539 PRO A CA 1
ATOM 4148 C C . PRO A 1 539 ? 0.793 -39.188 -12.016 1 97.12 539 PRO A C 1
ATOM 4150 O O . PRO A 1 539 ? 1.62 -39.5 -11.156 1 97.12 539 PRO A O 1
ATOM 4153 N N . PRO A 1 540 ? 0.901 -38.125 -12.773 1 96.5 540 PRO A N 1
ATOM 4154 C CA . PRO A 1 540 ? 1.943 -37.156 -12.398 1 96.5 540 PRO A CA 1
ATOM 4155 C C . PRO A 1 540 ? 1.676 -36.5 -11.055 1 96.5 540 PRO A C 1
ATOM 4157 O O . PRO A 1 540 ? 0.518 -36.344 -10.656 1 96.5 540 PRO A O 1
ATOM 4160 N N . MET A 1 541 ? 2.75 -36.156 -10.383 1 96.19 541 MET A N 1
ATOM 4161 C CA . MET A 1 541 ? 2.654 -35.406 -9.133 1 96.19 541 MET A CA 1
ATOM 4162 C C . MET A 1 541 ? 2.848 -33.938 -9.367 1 96.19 541 MET A C 1
ATOM 4164 O O . MET A 1 541 ? 3.742 -33.531 -10.109 1 96.19 541 MET A O 1
ATOM 4168 N N . ARG A 1 542 ? 1.973 -33.094 -8.766 1 97.31 542 ARG A N 1
ATOM 4169 C CA . ARG A 1 542 ? 2.002 -31.656 -8.875 1 97.31 542 ARG A CA 1
ATOM 4170 C C . ARG A 1 542 ? 1.549 -31 -7.578 1 97.31 542 ARG A C 1
ATOM 4172 O O . ARG A 1 542 ? 1.154 -31.688 -6.633 1 97.31 542 ARG A O 1
ATOM 4179 N N . ASP A 1 543 ? 1.738 -29.688 -7.512 1 98.06 543 ASP A N 1
ATOM 4180 C CA . ASP A 1 543 ? 1.075 -28.922 -6.465 1 98.06 543 ASP A CA 1
ATOM 4181 C C . ASP A 1 543 ? 0.206 -27.812 -7.062 1 98.06 543 ASP A C 1
ATOM 4183 O O . ASP A 1 543 ? -0.415 -27.047 -6.328 1 98.06 543 ASP A O 1
ATOM 4187 N N . SER A 1 544 ? 0.195 -27.688 -8.359 1 98.38 544 SER A N 1
ATOM 4188 C CA . SER A 1 544 ? -0.629 -26.75 -9.117 1 98.38 544 SER A CA 1
ATOM 4189 C C . SER A 1 544 ? -1.2 -27.406 -10.375 1 98.38 544 SER A C 1
ATOM 4191 O O . SER A 1 544 ? -0.463 -28 -11.156 1 98.38 544 SER A O 1
ATOM 4193 N N . ILE A 1 545 ? -2.494 -27.25 -10.555 1 98.19 545 ILE A N 1
ATOM 4194 C CA . ILE A 1 545 ? -3.102 -27.922 -11.695 1 98.19 545 ILE A CA 1
ATOM 4195 C C . ILE A 1 545 ? -4.078 -26.984 -12.398 1 98.19 545 ILE A C 1
ATOM 4197 O O . ILE A 1 545 ? -4.809 -26.234 -11.742 1 98.19 545 ILE A O 1
ATOM 4201 N N . MET A 1 546 ? -4.016 -27.016 -13.688 1 97 546 MET A N 1
ATOM 4202 C CA . MET A 1 546 ? -4.887 -26.172 -14.5 1 97 546 MET A CA 1
ATOM 4203 C C . MET A 1 546 ? -6.215 -26.859 -14.773 1 97 546 MET A C 1
ATOM 4205 O O . MET A 1 546 ? -6.25 -28.062 -15.047 1 97 546 MET A O 1
ATOM 4209 N N . THR A 1 547 ? -7.305 -26.156 -14.562 1 94.5 547 THR A N 1
ATOM 4210 C CA . THR A 1 547 ? -8.602 -26.656 -14.984 1 94.5 547 THR A CA 1
ATOM 4211 C C . THR A 1 547 ? -8.812 -26.438 -16.484 1 94.5 547 THR A C 1
ATOM 4213 O O . THR A 1 547 ? -8.305 -25.469 -17.047 1 94.5 547 THR A O 1
ATOM 4216 N N . PRO A 1 548 ? -9.539 -27.297 -17.031 1 88.69 548 PRO A N 1
ATOM 4217 C CA . PRO A 1 548 ? -9.766 -27.172 -18.469 1 88.69 548 PRO A CA 1
ATOM 4218 C C . PRO A 1 548 ? -10.789 -26.094 -18.812 1 88.69 548 PRO A C 1
ATOM 4220 O O . PRO A 1 548 ? -11.523 -25.625 -17.938 1 88.69 548 PRO A O 1
ATOM 4223 N N . SER A 1 549 ? -10.68 -25.625 -20 1 90.38 549 SER A N 1
ATOM 4224 C CA . SER A 1 549 ? -11.703 -24.797 -20.609 1 90.38 549 SER A CA 1
ATOM 4225 C C . SER A 1 549 ? -12.445 -25.562 -21.703 1 90.38 549 SER A C 1
ATOM 4227 O O . SER A 1 549 ? -12.086 -26.688 -22.031 1 90.38 549 SER A O 1
ATOM 4229 N N . GLU A 1 550 ? -13.578 -24.969 -22.094 1 86.56 550 GLU A N 1
ATOM 4230 C CA . GLU A 1 550 ? -14.391 -25.641 -23.109 1 86.56 550 GLU A CA 1
ATOM 4231 C C . GLU A 1 550 ? -15.164 -24.641 -23.953 1 86.56 550 GLU A C 1
ATOM 4233 O O . GLU A 1 550 ? -15.375 -23.5 -23.531 1 86.56 550 GLU A O 1
ATOM 4238 N N . GLY A 1 551 ? -15.469 -25.172 -25.172 1 82.75 551 GLY A N 1
ATOM 4239 C CA . GLY A 1 551 ? -16.344 -24.406 -26.047 1 82.75 551 GLY A CA 1
ATOM 4240 C C . GLY A 1 551 ? -15.609 -23.625 -27.125 1 82.75 551 GLY A C 1
ATOM 4241 O O . GLY A 1 551 ? -14.375 -23.609 -27.141 1 82.75 551 GLY A O 1
ATOM 4242 N N . VAL A 1 552 ? -16.391 -22.969 -27.969 1 78.81 552 VAL A N 1
ATOM 4243 C CA . VAL A 1 552 ? -15.844 -22.109 -29 1 78.81 552 VAL A CA 1
ATOM 4244 C C . VAL A 1 552 ? -15.445 -20.766 -28.406 1 78.81 552 VAL A C 1
ATOM 4246 O O . VAL A 1 552 ? -16.266 -20.062 -27.812 1 78.81 552 VAL A O 1
ATOM 4249 N N . ASN A 1 553 ? -14.18 -20.406 -28.531 1 78.31 553 ASN A N 1
ATOM 4250 C CA . ASN A 1 553 ? -13.633 -19.203 -27.922 1 78.31 553 ASN A CA 1
ATOM 4251 C C . ASN A 1 553 ? -13.859 -19.203 -26.406 1 78.31 553 ASN A C 1
ATOM 4253 O O . ASN A 1 553 ? -14.156 -18.156 -25.812 1 78.31 553 ASN A O 1
ATOM 4257 N N . ASN A 1 554 ? -13.898 -20.469 -25.828 1 83.94 554 ASN A N 1
ATOM 4258 C CA . ASN A 1 554 ? -14.031 -20.719 -24.406 1 83.94 554 ASN A CA 1
ATOM 4259 C C . ASN A 1 554 ? -15.445 -20.438 -23.906 1 83.94 554 ASN A C 1
ATOM 4261 O O . ASN A 1 554 ? -15.656 -20.203 -22.719 1 83.94 554 ASN A O 1
ATOM 4265 N N . VAL A 1 555 ? -16.406 -20.234 -24.875 1 81.75 555 VAL A N 1
ATOM 4266 C CA . VAL A 1 555 ? -17.812 -20.141 -24.531 1 81.75 555 VAL A CA 1
ATOM 4267 C C . VAL A 1 555 ? -18.5 -21.5 -24.734 1 81.75 555 VAL A C 1
ATOM 4269 O O . VAL A 1 555 ? -18.656 -21.953 -25.875 1 81.75 555 VAL A O 1
ATOM 4272 N N . PRO A 1 556 ? -18.906 -22.094 -23.641 1 77.06 556 PRO A N 1
ATOM 4273 C CA . PRO A 1 556 ? -19.469 -23.438 -23.781 1 77.06 556 PRO A CA 1
ATOM 4274 C C . PRO A 1 556 ? -20.859 -23.438 -24.406 1 77.06 556 PRO A C 1
ATOM 4276 O O . PRO A 1 556 ? -21.594 -22.453 -24.297 1 77.06 556 PRO A O 1
ATOM 4279 N N . GLU A 1 557 ? -21.188 -24.422 -25.406 1 65.25 557 GLU A N 1
ATOM 4280 C CA . GLU A 1 557 ? -22.516 -24.531 -26.016 1 65.25 557 GLU A CA 1
ATOM 4281 C C . GLU A 1 557 ? -23.578 -24.781 -24.953 1 65.25 557 GLU A C 1
ATOM 4283 O O . GLU A 1 557 ? -24.656 -24.188 -25 1 65.25 557 GLU A O 1
ATOM 4288 N N . ILE A 1 558 ? -23.297 -25.875 -24.219 1 55.81 558 ILE A N 1
ATOM 4289 C CA . ILE A 1 558 ? -24.25 -26.203 -23.172 1 55.81 558 ILE A CA 1
ATOM 4290 C C . ILE A 1 558 ? -23.656 -25.906 -21.812 1 55.81 558 ILE A C 1
ATOM 4292 O O . ILE A 1 558 ? -22.469 -26.172 -21.562 1 55.81 558 ILE A O 1
ATOM 4296 N N . ARG A 1 559 ? -24.297 -24.984 -21.172 1 52.62 559 ARG A N 1
ATOM 4297 C CA . ARG A 1 559 ? -23.812 -24.609 -19.859 1 52.62 559 ARG A CA 1
ATOM 4298 C C . ARG A 1 559 ? -23.547 -25.844 -19 1 52.62 559 ARG A C 1
ATOM 4300 O O . ARG A 1 559 ? -24.156 -26.016 -17.938 1 52.62 559 ARG A O 1
ATOM 4307 N N . ALA A 1 560 ? -23.219 -27.031 -19.703 1 58.69 560 ALA A N 1
ATOM 4308 C CA . ALA A 1 560 ? -22.969 -28.281 -19 1 58.69 560 ALA A CA 1
ATOM 4309 C C . ALA A 1 560 ? -21.531 -28.359 -18.516 1 58.69 560 ALA A C 1
ATOM 4311 O O . ALA A 1 560 ? -20.953 -29.453 -18.406 1 58.69 560 ALA A O 1
ATOM 4312 N N . GLY A 1 561 ? -20.875 -27.469 -17.922 1 76.06 561 GLY A N 1
ATOM 4313 C CA . GLY A 1 561 ? -19.578 -27.547 -17.25 1 76.06 561 GLY A CA 1
ATOM 4314 C C . GLY A 1 561 ? -18.406 -27.328 -18.188 1 76.06 561 GLY A C 1
ATOM 4315 O O . GLY A 1 561 ? -18.453 -27.703 -19.344 1 76.06 561 GLY A O 1
ATOM 4316 N N . CYS A 1 562 ? -17.406 -26.766 -17.812 1 88.19 562 CYS A N 1
ATOM 4317 C CA . CYS A 1 562 ? -16.203 -26.422 -18.562 1 88.19 562 CYS A CA 1
ATOM 4318 C C . CYS A 1 562 ? -15.148 -27.516 -18.438 1 88.19 562 CYS A C 1
ATOM 4320 O O . CYS A 1 562 ? -14.016 -27.344 -18.875 1 88.19 562 CYS A O 1
ATOM 4322 N N . GLY A 1 563 ? -15.547 -28.719 -17.922 1 92 563 GLY A N 1
ATOM 4323 C CA . GLY A 1 563 ? -14.609 -29.797 -17.609 1 92 563 GLY A CA 1
ATOM 4324 C C . GLY A 1 563 ? -14.188 -29.812 -16.156 1 92 563 GLY A C 1
ATOM 4325 O O . GLY A 1 563 ? -14.633 -28.984 -15.359 1 92 563 GLY A O 1
ATOM 4326 N N . TYR A 1 564 ? -13.438 -30.875 -15.805 1 93.19 564 TYR A N 1
ATOM 4327 C CA . TYR A 1 564 ? -13.016 -30.984 -14.414 1 93.19 564 TYR A CA 1
ATOM 4328 C C . TYR A 1 564 ? -11.68 -31.719 -14.305 1 93.19 564 TYR A C 1
ATOM 4330 O O . TYR A 1 564 ? -11.25 -32.375 -15.25 1 93.19 564 TYR A O 1
ATOM 4338 N N . VAL A 1 565 ? -11.023 -31.5 -13.266 1 97.38 565 VAL A N 1
ATOM 4339 C CA . VAL A 1 565 ? -9.797 -32.219 -12.906 1 97.38 565 VAL A CA 1
ATOM 4340 C C . VAL A 1 565 ? -9.977 -32.938 -11.578 1 97.38 565 VAL A C 1
ATOM 4342 O O . VAL A 1 565 ? -10.742 -32.469 -10.719 1 97.38 565 VAL A O 1
ATOM 4345 N N . VAL A 1 566 ? -9.352 -34.062 -11.461 1 97.81 566 VAL A N 1
ATOM 4346 C CA . VAL A 1 566 ? -9.398 -34.844 -10.227 1 97.81 566 VAL A CA 1
ATOM 4347 C C . VAL A 1 566 ? -7.98 -35 -9.672 1 97.81 566 VAL A C 1
ATOM 4349 O O . VAL A 1 566 ? -7.074 -35.438 -10.383 1 97.81 566 VAL A O 1
ATOM 4352 N N . ILE A 1 567 ? -7.871 -34.656 -8.43 1 98.5 567 ILE A N 1
ATOM 4353 C CA . ILE A 1 567 ? -6.586 -34.844 -7.762 1 98.5 567 ILE A CA 1
ATOM 4354 C C . ILE A 1 567 ? -6.773 -35.656 -6.488 1 98.5 567 ILE A C 1
ATOM 4356 O O . ILE A 1 567 ? -7.863 -35.656 -5.91 1 98.5 567 ILE A O 1
ATOM 4360 N N . ARG A 1 568 ? -5.746 -36.406 -6.082 1 98.38 568 ARG A N 1
ATOM 4361 C CA . ARG A 1 568 ? -5.664 -37.156 -4.832 1 98.38 568 ARG A CA 1
ATOM 4362 C C . ARG A 1 568 ? -4.504 -36.656 -3.975 1 98.38 568 ARG A C 1
ATOM 4364 O O . ARG A 1 568 ? -3.412 -36.406 -4.484 1 98.38 568 ARG A O 1
ATOM 4371 N N . PHE A 1 569 ? -4.809 -36.344 -2.748 1 97.75 569 PHE A N 1
ATOM 4372 C CA . PHE A 1 569 ? -3.738 -35.844 -1.894 1 97.75 569 PHE A CA 1
ATOM 4373 C C . PHE A 1 569 ? -3.771 -36.531 -0.529 1 97.75 569 PHE A C 1
ATOM 4375 O O . PHE A 1 569 ? -4.77 -37.156 -0.165 1 97.75 569 PHE A O 1
ATOM 4382 N N . LYS A 1 570 ? -2.693 -36.5 0.116 1 96.69 570 LYS A N 1
ATOM 4383 C CA . LYS A 1 570 ? -2.461 -37 1.466 1 96.69 570 LYS A CA 1
ATOM 4384 C C . LYS A 1 570 ? -1.739 -35.969 2.326 1 96.69 570 LYS A C 1
ATOM 4386 O O . LYS A 1 570 ? -0.542 -35.719 2.146 1 96.69 570 LYS A O 1
ATOM 4391 N N . PRO A 1 571 ? -2.518 -35.344 3.277 1 95.69 571 PRO A N 1
ATOM 4392 C CA . PRO A 1 571 ? -1.839 -34.375 4.141 1 95.69 571 PRO A CA 1
ATOM 4393 C C . PRO A 1 571 ? -0.598 -34.969 4.816 1 95.69 571 PRO A C 1
ATOM 4395 O O . PRO A 1 571 ? -0.666 -36.031 5.426 1 95.69 571 PRO A O 1
ATOM 4398 N N . ILE A 1 572 ? 0.511 -34.281 4.727 1 91.81 572 ILE A N 1
ATOM 4399 C CA . ILE A 1 572 ? 1.789 -34.812 5.18 1 91.81 572 ILE A CA 1
ATOM 4400 C C . ILE A 1 572 ? 2.115 -34.25 6.566 1 91.81 572 ILE A C 1
ATOM 4402 O O . ILE A 1 572 ? 2.855 -34.875 7.332 1 91.81 572 ILE A O 1
ATOM 4406 N N . GLY A 1 573 ? 1.652 -33.094 6.895 1 92.69 573 GLY A N 1
ATOM 4407 C CA . GLY A 1 573 ? 1.925 -32.531 8.195 1 92.69 573 GLY A CA 1
ATOM 4408 C C . GLY A 1 573 ? 0.798 -31.641 8.703 1 92.69 573 GLY A C 1
ATOM 4409 O O . GLY A 1 573 ? -0.081 -31.25 7.938 1 92.69 573 GLY A O 1
ATOM 4410 N N . PRO A 1 574 ? 0.884 -31.375 9.984 1 95.25 574 PRO A N 1
ATOM 4411 C CA . PRO A 1 574 ? -0.154 -30.516 10.562 1 95.25 574 PRO A CA 1
ATOM 4412 C C . PRO A 1 574 ? -0.055 -29.078 10.086 1 95.25 574 PRO A C 1
ATOM 4414 O O . PRO A 1 574 ? 1.041 -28.594 9.789 1 95.25 574 PRO A O 1
ATOM 4417 N N . GLY A 1 575 ? -1.215 -28.438 10.023 1 95.38 575 GLY A N 1
ATOM 4418 C CA . GLY A 1 575 ? -1.216 -27.031 9.648 1 95.38 575 GLY A CA 1
ATOM 4419 C C . GLY A 1 575 ? -2.539 -26.578 9.062 1 95.38 575 GLY A C 1
ATOM 4420 O O . GLY A 1 575 ? -3.576 -27.203 9.305 1 95.38 575 GLY A O 1
ATOM 4421 N N . ALA A 1 576 ? -2.539 -25.406 8.516 1 95.75 576 ALA A N 1
ATOM 4422 C CA . ALA A 1 576 ? -3.607 -24.828 7.711 1 95.75 576 ALA A CA 1
ATOM 4423 C C . ALA A 1 576 ? -3.125 -24.531 6.293 1 95.75 576 ALA A C 1
ATOM 4425 O O . ALA A 1 576 ? -2.17 -23.781 6.098 1 95.75 576 ALA A O 1
ATOM 4426 N N . TRP A 1 577 ? -3.777 -25.188 5.395 1 96.88 577 TRP A N 1
ATOM 4427 C CA . TRP A 1 577 ? -3.254 -25.219 4.035 1 96.88 577 TRP A CA 1
ATOM 4428 C C . TRP A 1 577 ? -4.297 -24.734 3.035 1 96.88 577 TRP A C 1
ATOM 4430 O O . TRP A 1 577 ? -5.219 -25.469 2.68 1 96.88 577 TRP A O 1
ATOM 4440 N N . PRO A 1 578 ? -4.09 -23.516 2.551 1 95.88 578 PRO A N 1
ATOM 4441 C CA . PRO A 1 578 ? -5.031 -23.031 1.539 1 95.88 578 PRO A CA 1
ATOM 4442 C C . PRO A 1 578 ? -4.914 -23.781 0.214 1 95.88 578 PRO A C 1
ATOM 4444 O O . PRO A 1 578 ? -3.807 -24.125 -0.208 1 95.88 578 PRO A O 1
ATOM 4447 N N . PHE A 1 579 ? -6.016 -24.109 -0.375 1 96.69 579 PHE A N 1
ATOM 4448 C CA . PHE A 1 579 ? -6.203 -24.562 -1.747 1 96.69 579 PHE A CA 1
ATOM 4449 C C . PHE A 1 579 ? -6.961 -23.516 -2.564 1 96.69 579 PHE A C 1
ATOM 4451 O O . PHE A 1 579 ? -8.125 -23.219 -2.279 1 96.69 579 PHE A O 1
ATOM 4458 N N . HIS A 1 580 ? -6.289 -22.969 -3.549 1 95.5 580 HIS A N 1
ATOM 4459 C CA . HIS A 1 580 ? -6.891 -21.781 -4.176 1 95.5 580 HIS A CA 1
ATOM 4460 C C . HIS A 1 580 ? -6.449 -21.656 -5.629 1 95.5 580 HIS A C 1
ATOM 4462 O O . HIS A 1 580 ? -5.453 -22.266 -6.039 1 95.5 580 HIS A O 1
ATOM 4468 N N . CYS A 1 581 ? -7.254 -20.938 -6.422 1 96.44 581 CYS A N 1
ATOM 4469 C CA . CYS A 1 581 ? -6.793 -20.516 -7.742 1 96.44 581 CYS A CA 1
ATOM 4470 C C . CYS A 1 581 ? -5.543 -19.656 -7.629 1 96.44 581 CYS A C 1
ATOM 4472 O O . CYS A 1 581 ? -5.523 -18.672 -6.891 1 96.44 581 CYS A O 1
ATOM 4474 N N . HIS A 1 582 ? -4.547 -20.016 -8.289 1 96.44 582 HIS A N 1
ATOM 4475 C CA . HIS A 1 582 ? -3.275 -19.297 -8.188 1 96.44 582 HIS A CA 1
ATOM 4476 C C . HIS A 1 582 ? -3.268 -18.062 -9.062 1 96.44 582 HIS A C 1
ATOM 4478 O O . HIS A 1 582 ? -2.326 -17.266 -9.008 1 96.44 582 HIS A O 1
ATOM 4484 N N . GLN A 1 583 ? -4.266 -17.953 -9.844 1 94 583 GLN A N 1
ATOM 4485 C CA . GLN A 1 583 ? -4.477 -16.641 -10.445 1 94 583 GLN A CA 1
ATOM 4486 C C . GLN A 1 583 ? -4.922 -15.625 -9.406 1 94 583 GLN A C 1
ATOM 4488 O O . GLN A 1 583 ? -6.09 -15.602 -9.008 1 94 583 GLN A O 1
ATOM 4493 N N . LEU A 1 584 ? -4.016 -14.844 -9.117 1 90 584 LEU A N 1
ATOM 4494 C CA . LEU A 1 584 ? -4.168 -13.969 -7.965 1 90 584 LEU A CA 1
ATOM 4495 C C . LEU A 1 584 ? -5.414 -13.094 -8.094 1 90 584 LEU A C 1
ATOM 4497 O O . LEU A 1 584 ? -6.105 -12.844 -7.105 1 90 584 LEU A O 1
ATOM 4501 N N . LEU A 1 585 ? -5.777 -12.609 -9.227 1 84.75 585 LEU A N 1
ATOM 4502 C CA . LEU A 1 585 ? -6.922 -11.734 -9.438 1 84.75 585 LEU A CA 1
ATOM 4503 C C . LEU A 1 585 ? -8.227 -12.445 -9.094 1 84.75 585 LEU A C 1
ATOM 4505 O O . LEU A 1 585 ? -9.234 -11.797 -8.781 1 84.75 585 LEU A O 1
ATOM 4509 N N . HIS A 1 586 ? -8.18 -13.758 -9.117 1 84.81 586 HIS A N 1
ATOM 4510 C CA . HIS A 1 586 ? -9.375 -14.547 -8.836 1 84.81 586 HIS A CA 1
ATOM 4511 C C . HIS A 1 586 ? -9.438 -14.945 -7.371 1 84.81 586 HIS A C 1
ATOM 4513 O O . HIS A 1 586 ? -10.516 -15.219 -6.84 1 84.81 586 HIS A O 1
ATOM 4519 N N . ALA A 1 587 ? -8.32 -14.992 -6.797 1 80.69 587 ALA A N 1
ATOM 4520 C CA . ALA A 1 587 ? -8.234 -15.586 -5.465 1 80.69 587 ALA A CA 1
ATOM 4521 C C . ALA A 1 587 ? -8.336 -14.516 -4.379 1 80.69 587 ALA A C 1
ATOM 4523 O O . ALA A 1 587 ? -9.414 -14.273 -3.84 1 80.69 587 ALA A O 1
ATOM 4524 N N . ALA A 1 588 ? -7.316 -13.789 -4.164 1 72.88 588 ALA A N 1
ATOM 4525 C CA . ALA A 1 588 ? -7.164 -12.914 -3.006 1 72.88 588 ALA A CA 1
ATOM 4526 C C . ALA A 1 588 ? -8.297 -11.891 -2.939 1 72.88 588 ALA A C 1
ATOM 4528 O O . ALA A 1 588 ? -9.023 -11.828 -1.946 1 72.88 588 ALA A O 1
ATOM 4529 N N . PRO A 1 589 ? -8.539 -11.281 -3.994 1 67.62 589 PRO A N 1
ATOM 4530 C CA . PRO A 1 589 ? -9.594 -10.266 -3.891 1 67.62 589 PRO A CA 1
ATOM 4531 C C . PRO A 1 589 ? -10.992 -10.836 -4.121 1 67.62 589 PRO A C 1
ATOM 4533 O O . PRO A 1 589 ? -11.977 -10.289 -3.625 1 67.62 589 PRO A O 1
ATOM 4536 N N . MET A 1 590 ? -11.016 -12.047 -4.742 1 74.25 590 MET A N 1
ATOM 4537 C CA . MET A 1 590 ? -12.344 -12.445 -5.184 1 74.25 590 MET A CA 1
ATOM 4538 C C . MET A 1 590 ? -12.781 -13.75 -4.516 1 74.25 590 MET A C 1
ATOM 4540 O O . MET A 1 590 ? -13.891 -14.227 -4.734 1 74.25 590 MET A O 1
ATOM 4544 N N . GLY A 1 591 ? -11.953 -14.406 -3.791 1 79.44 591 GLY A N 1
ATOM 4545 C CA . GLY A 1 591 ? -12.43 -15.375 -2.824 1 79.44 591 GLY A CA 1
ATOM 4546 C C . GLY A 1 591 ? -12.328 -16.812 -3.316 1 79.44 591 GLY A C 1
ATOM 4547 O O . GLY A 1 591 ? -12.93 -17.719 -2.732 1 79.44 591 GLY A O 1
ATOM 4548 N N . SER A 1 592 ? -11.625 -17.062 -4.348 1 87.38 592 SER A N 1
ATOM 4549 C CA . SER A 1 592 ? -11.477 -18.422 -4.852 1 87.38 592 SER A CA 1
ATOM 4550 C C . SER A 1 592 ? -10.5 -19.234 -3.996 1 87.38 592 SER A C 1
ATOM 4552 O O . SER A 1 592 ? -9.438 -19.641 -4.473 1 87.38 592 SER A O 1
ATOM 4554 N N . ILE A 1 593 ? -10.922 -19.516 -2.775 1 89.88 593 ILE A N 1
ATOM 4555 C CA . ILE A 1 593 ? -10.047 -20.156 -1.797 1 89.88 593 ILE A CA 1
ATOM 4556 C C . ILE A 1 593 ? -10.859 -21.094 -0.912 1 89.88 593 ILE A C 1
ATOM 4558 O O . ILE A 1 593 ? -11.984 -20.781 -0.52 1 89.88 593 ILE A O 1
ATOM 4562 N N . VAL A 1 594 ? -10.375 -22.281 -0.66 1 92.81 594 VAL A N 1
ATOM 4563 C CA . VAL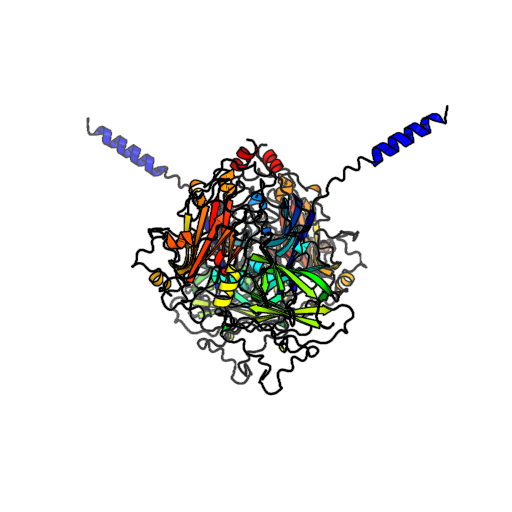 A 1 594 ? -10.766 -23.109 0.474 1 92.81 594 VAL A CA 1
ATOM 4564 C C . VAL A 1 594 ? -9.539 -23.422 1.327 1 92.81 594 VAL A C 1
ATOM 4566 O O . VAL A 1 594 ? -8.398 -23.344 0.85 1 92.81 594 VAL A O 1
ATOM 4569 N N . VAL A 1 595 ? -9.789 -23.734 2.605 1 95.12 595 VAL A N 1
ATOM 4570 C CA . VAL A 1 595 ? -8.672 -24.016 3.504 1 95.12 595 VAL A CA 1
ATOM 4571 C C . VAL A 1 595 ? -8.836 -25.391 4.129 1 95.12 595 VAL A C 1
ATOM 4573 O O . VAL A 1 595 ? -9.859 -25.688 4.758 1 95.12 595 VAL A O 1
ATOM 4576 N N . PHE A 1 596 ? -7.848 -26.203 3.947 1 96.56 596 PHE A N 1
ATOM 4577 C CA . PHE A 1 596 ? -7.758 -27.469 4.68 1 96.56 596 PHE A CA 1
ATOM 4578 C C . PHE A 1 596 ? -6.918 -27.297 5.941 1 96.56 596 PHE A C 1
ATOM 4580 O O . PHE A 1 596 ? -5.855 -26.672 5.91 1 96.56 596 PHE A O 1
ATOM 4587 N N . HIS A 1 597 ? -7.41 -27.734 7.039 1 96.56 597 HIS A N 1
ATOM 4588 C CA . HIS A 1 597 ? -6.621 -27.672 8.266 1 96.56 597 HIS A CA 1
ATOM 4589 C C . HIS A 1 597 ? -6.699 -28.984 9.039 1 96.56 597 HIS A C 1
ATOM 4591 O O . HIS A 1 597 ? -7.629 -29.766 8.852 1 96.56 597 HIS A O 1
ATOM 4597 N N . THR A 1 598 ? -5.711 -29.266 9.914 1 95.62 598 THR A N 1
ATOM 4598 C CA . THR A 1 598 ? -5.613 -30.547 10.602 1 95.62 598 THR A CA 1
ATOM 4599 C C . THR A 1 598 ? -6.066 -30.406 12.055 1 95.62 598 THR A C 1
ATOM 4601 O O . THR A 1 598 ? -5.867 -31.328 12.859 1 95.62 598 THR A O 1
ATOM 4604 N N . GLY A 1 599 ? -6.59 -29.266 12.375 1 93.44 599 GLY A N 1
ATOM 4605 C CA . GLY A 1 599 ? -6.973 -29.031 13.758 1 93.44 599 GLY A CA 1
ATOM 4606 C C . GLY A 1 599 ? -5.793 -28.703 14.656 1 93.44 599 GLY A C 1
ATOM 4607 O O . GLY A 1 599 ? -4.66 -28.578 14.18 1 93.44 599 GLY A O 1
ATOM 4608 N N . ARG A 1 600 ? -6.102 -28.562 15.891 1 90.06 600 ARG A N 1
ATOM 4609 C CA . ARG A 1 600 ? -5.102 -28.141 16.859 1 90.06 600 ARG A CA 1
ATOM 4610 C C . ARG A 1 600 ? -4.191 -29.281 17.266 1 90.06 600 ARG A C 1
ATOM 4612 O O . ARG A 1 600 ? -3.012 -29.078 17.547 1 90.06 600 ARG A O 1
ATOM 4619 N N . GLU A 1 601 ? -4.75 -30.406 17.203 1 86.88 601 GLU A N 1
ATOM 4620 C CA . GLU A 1 601 ? -3.998 -31.562 17.656 1 86.88 601 GLU A CA 1
ATOM 4621 C C . GLU A 1 601 ? -2.826 -31.859 16.719 1 86.88 601 GLU A C 1
ATOM 4623 O O . GLU A 1 601 ? -2.992 -31.891 15.5 1 86.88 601 GLU A O 1
ATOM 4628 N N . GLY A 1 602 ? -1.637 -32 17.297 1 88.31 602 GLY A N 1
ATOM 4629 C CA . GLY A 1 602 ? -0.469 -32.406 16.531 1 88.31 602 GLY A CA 1
ATOM 4630 C C . GLY A 1 602 ? 0.348 -31.234 16.031 1 88.31 602 GLY A C 1
ATOM 4631 O O . GLY A 1 602 ? 1.44 -31.422 15.492 1 88.31 602 GLY A O 1
ATOM 4632 N N . LEU A 1 603 ? -0.235 -30.047 16.219 1 92.38 603 LEU A N 1
ATOM 4633 C CA . LEU A 1 603 ? 0.542 -28.891 15.805 1 92.38 603 LEU A CA 1
ATOM 4634 C C . LEU A 1 603 ? 1.829 -28.781 16.625 1 92.38 603 LEU A C 1
ATOM 4636 O O . LEU A 1 603 ? 1.831 -29.031 17.828 1 92.38 603 LEU A O 1
ATOM 4640 N N . PRO A 1 604 ? 2.902 -28.5 15.914 1 90.38 604 PRO A N 1
ATOM 4641 C CA . PRO A 1 604 ? 4.105 -28.172 16.688 1 90.38 604 PRO A CA 1
ATOM 4642 C C . PRO A 1 604 ? 3.947 -26.891 17.5 1 90.38 604 PRO A C 1
ATOM 4644 O O . PRO A 1 604 ? 3.025 -26.109 17.266 1 90.38 604 PRO A O 1
ATOM 4647 N N . PRO A 1 605 ? 4.824 -26.703 18.5 1 85.31 605 PRO A N 1
ATOM 4648 C CA . PRO A 1 605 ? 4.762 -25.438 19.234 1 85.31 605 PRO A CA 1
ATOM 4649 C C . PRO A 1 605 ? 4.965 -24.219 18.328 1 85.31 605 PRO A C 1
ATOM 4651 O O . PRO A 1 605 ? 5.738 -24.281 17.375 1 85.31 605 PRO A O 1
ATOM 4654 N N . PRO A 1 606 ? 4.191 -23.234 18.641 1 82.31 606 PRO A N 1
ATOM 4655 C CA . PRO A 1 606 ? 4.43 -22.016 17.859 1 82.31 606 PRO A CA 1
ATOM 4656 C C . PRO A 1 606 ? 5.84 -21.469 18.031 1 82.31 606 PRO A C 1
ATOM 4658 O O . PRO A 1 606 ? 6.453 -21.656 19.094 1 82.31 606 PRO A O 1
ATOM 4661 N N . PRO A 1 607 ? 6.285 -20.781 17.031 1 75.44 607 PRO A N 1
ATOM 4662 C CA . PRO A 1 607 ? 7.621 -20.203 17.172 1 75.44 607 PRO A CA 1
ATOM 4663 C C . PRO A 1 607 ? 7.648 -19.047 18.172 1 75.44 607 PRO A C 1
ATOM 4665 O O . PRO A 1 607 ? 6.637 -18.375 18.359 1 75.44 607 PRO A O 1
ATOM 4668 N N . SER A 1 608 ? 8.82 -18.75 18.688 1 69.88 608 SER A N 1
ATOM 4669 C CA . SER A 1 608 ? 8.977 -17.688 19.688 1 69.88 608 SER A CA 1
ATOM 4670 C C . SER A 1 608 ? 8.93 -16.312 19.031 1 69.88 608 SER A C 1
ATOM 4672 O O . SER A 1 608 ? 8.648 -15.312 19.688 1 69.88 608 SER A O 1
ATOM 4674 N N . ASN A 1 609 ? 9.141 -16.266 17.828 1 69.75 609 ASN A N 1
ATOM 4675 C CA . ASN A 1 609 ? 9.18 -14.977 17.141 1 69.75 609 ASN A CA 1
ATOM 4676 C C . ASN A 1 609 ? 7.926 -14.758 16.312 1 69.75 609 ASN A C 1
ATOM 4678 O O . ASN A 1 609 ? 7.98 -14.102 15.266 1 69.75 609 ASN A O 1
ATOM 4682 N N . LEU A 1 610 ? 6.898 -15.273 16.844 1 74.88 610 LEU A N 1
ATOM 4683 C CA . LEU A 1 610 ? 5.637 -15.156 16.109 1 74.88 610 LEU A CA 1
ATOM 4684 C C . LEU A 1 610 ? 5.199 -13.703 16.016 1 74.88 610 LEU A C 1
ATOM 4686 O O . LEU A 1 610 ? 5.316 -12.945 16.984 1 74.88 610 LEU A O 1
ATOM 4690 N N . LEU A 1 611 ? 4.805 -13.305 14.82 1 74.81 611 LEU A N 1
ATOM 4691 C CA . LEU A 1 611 ? 4.168 -12.008 14.664 1 74.81 611 LEU A CA 1
ATOM 4692 C C . LEU A 1 611 ? 2.732 -12.039 15.18 1 74.81 611 LEU A C 1
ATOM 4694 O O . LEU A 1 611 ? 2.053 -13.062 15.07 1 74.81 611 LEU A O 1
ATOM 4698 N N . VAL A 1 612 ? 2.342 -10.945 15.742 1 75 612 VAL A N 1
ATOM 4699 C CA . VAL A 1 612 ? 0.992 -10.844 16.281 1 75 612 VAL A CA 1
ATOM 4700 C C . VAL A 1 612 ? 0.185 -9.828 15.484 1 75 612 VAL A C 1
ATOM 4702 O O . VAL A 1 612 ? 0.689 -8.75 15.148 1 75 612 VAL A O 1
ATOM 4705 N N . CYS A 1 613 ? -1.034 -10.219 15.141 1 73.62 613 CYS A N 1
ATOM 4706 C CA . CYS A 1 613 ? -1.916 -9.32 14.406 1 73.62 613 CYS A CA 1
ATOM 4707 C C . CYS A 1 613 ? -3.379 -9.648 14.672 1 73.62 613 CYS A C 1
ATOM 4709 O O . CYS A 1 613 ? -3.682 -10.617 15.375 1 73.62 613 CYS A O 1
ATOM 4711 N N . GLY A 1 614 ? -4.246 -8.781 14.227 1 68 614 GLY A N 1
ATOM 4712 C CA . GLY A 1 614 ? -5.676 -9.008 14.344 1 68 614 GLY A CA 1
ATOM 4713 C C . GLY A 1 614 ? -6.16 -9.023 15.781 1 68 614 GLY A C 1
ATOM 4714 O O . GLY A 1 614 ? -5.789 -8.156 16.578 1 68 614 GLY A O 1
ATOM 4715 N N . ASP A 1 615 ? -7.008 -10.047 16.047 1 66.38 615 ASP A N 1
ATOM 4716 C CA . ASP A 1 615 ? -7.645 -10.109 17.359 1 66.38 615 ASP A CA 1
ATOM 4717 C C . ASP A 1 615 ? -6.832 -10.977 18.328 1 66.38 615 ASP A C 1
ATOM 4719 O O . ASP A 1 615 ? -7.367 -11.492 19.312 1 66.38 615 ASP A O 1
ATOM 4723 N N . MET A 1 616 ? -5.602 -11.141 17.859 1 73.25 616 MET A N 1
ATOM 4724 C CA . MET A 1 616 ? -4.75 -11.938 18.734 1 73.25 616 MET A CA 1
ATOM 4725 C C . MET A 1 616 ? -4.543 -11.234 20.078 1 73.25 616 MET A C 1
ATOM 4727 O O . MET A 1 616 ? -4.34 -10.023 20.125 1 73.25 616 MET A O 1
ATOM 4731 N N . ASN A 1 617 ? -4.734 -11.836 21.078 1 68.5 617 ASN A N 1
ATOM 4732 C CA . ASN A 1 617 ? -4.594 -11.328 22.438 1 68.5 617 ASN A CA 1
ATOM 4733 C C . ASN A 1 617 ? -3.248 -11.711 23.031 1 68.5 617 ASN A C 1
ATOM 4735 O O . ASN A 1 617 ? -2.953 -12.898 23.203 1 68.5 617 ASN A O 1
ATOM 4739 N N . LEU A 1 618 ? -2.521 -10.758 23.438 1 70.88 618 LEU A N 1
ATOM 4740 C CA . LEU A 1 618 ? -1.164 -10.984 23.922 1 70.88 618 LEU A CA 1
ATOM 4741 C C . LEU A 1 618 ? -1.168 -11.875 25.156 1 70.88 618 LEU A C 1
ATOM 4743 O O . LEU A 1 618 ? -0.282 -12.719 25.328 1 70.88 618 LEU A O 1
ATOM 4747 N N . GLN A 1 619 ? -2.195 -11.68 26.016 1 70.44 619 GLN A N 1
ATOM 4748 C CA . GLN A 1 619 ? -2.258 -12.5 27.219 1 70.44 619 GLN A CA 1
ATOM 4749 C C . GLN A 1 619 ? -2.473 -13.969 26.875 1 70.44 619 GLN A C 1
ATOM 4751 O O . GLN A 1 619 ? -1.854 -14.852 27.469 1 70.44 619 GLN A O 1
ATOM 4756 N N . THR A 1 620 ? -3.32 -14.148 25.938 1 73.56 620 THR A N 1
ATOM 4757 C CA . THR A 1 620 ? -3.586 -15.516 25.5 1 73.56 620 THR A CA 1
ATOM 4758 C C . THR A 1 620 ? -2.342 -16.141 24.875 1 73.56 620 THR A C 1
ATOM 4760 O O . THR A 1 620 ? -2.045 -17.312 25.109 1 73.56 620 THR A O 1
ATOM 4763 N N . ILE A 1 621 ? -1.689 -15.406 24.109 1 75.5 621 ILE A N 1
ATOM 4764 C CA . ILE A 1 621 ? -0.47 -15.867 23.453 1 75.5 621 ILE A CA 1
ATOM 4765 C C . ILE A 1 621 ? 0.576 -16.234 24.5 1 75.5 621 ILE A C 1
ATOM 4767 O O . ILE A 1 621 ? 1.203 -17.281 24.422 1 75.5 621 ILE A O 1
ATOM 4771 N N . MET A 1 622 ? 0.545 -15.484 25.453 1 71.88 622 MET A N 1
ATOM 4772 C CA . MET A 1 622 ? 1.523 -15.695 26.516 1 71.88 622 MET A CA 1
ATOM 4773 C C . MET A 1 622 ? 1.221 -16.984 27.281 1 71.88 622 MET A C 1
ATOM 4775 O O . MET A 1 622 ? 2.131 -17.75 27.594 1 71.88 622 MET A O 1
ATOM 4779 N N . ASN A 1 623 ? 0.03 -17.172 27.547 1 73.81 623 ASN A N 1
ATOM 4780 C CA . ASN A 1 623 ? -0.365 -18.375 28.266 1 73.81 623 ASN A CA 1
ATOM 4781 C C . ASN A 1 623 ? -0.006 -19.625 27.5 1 73.81 623 ASN A C 1
ATOM 4783 O O . ASN A 1 623 ? 0.476 -20.609 28.078 1 73.81 623 ASN A O 1
ATOM 4787 N N . ARG A 1 624 ? -0.154 -19.531 26.266 1 75.44 624 ARG A N 1
ATOM 4788 C CA . ARG A 1 624 ? 0.113 -20.688 25.406 1 75.44 624 ARG A CA 1
ATOM 4789 C C . ARG A 1 624 ? 1.612 -20.922 25.281 1 75.44 624 ARG A C 1
ATOM 4791 O O . ARG A 1 624 ? 2.055 -22.078 25.188 1 75.44 624 ARG A O 1
ATOM 4798 N N . LEU A 1 625 ? 2.367 -19.938 25.188 1 73.44 625 LEU A N 1
ATOM 4799 C CA . LEU A 1 625 ? 3.811 -20.078 25.031 1 73.44 625 LEU A CA 1
ATOM 4800 C C . LEU A 1 625 ? 4.445 -20.641 26.297 1 73.44 625 LEU A C 1
ATOM 4802 O O . LEU A 1 625 ? 5.484 -21.297 26.234 1 73.44 625 LEU A O 1
ATOM 4806 N N . GLU A 1 626 ? 3.809 -20.422 27.406 1 70.56 626 GLU A N 1
ATOM 4807 C CA . GLU A 1 626 ? 4.297 -20.953 28.672 1 70.56 626 GLU A CA 1
ATOM 4808 C C . GLU A 1 626 ? 3.949 -22.422 28.812 1 70.56 626 GLU A C 1
ATOM 4810 O O . GLU A 1 626 ? 4.633 -23.156 29.531 1 70.56 626 GLU A O 1
ATOM 4815 N N . GLU A 1 627 ? 2.949 -22.891 28.219 1 67.06 627 GLU A N 1
ATOM 4816 C CA . GLU A 1 627 ? 2.59 -24.297 28.234 1 67.06 627 GLU A CA 1
ATOM 4817 C C . GLU A 1 627 ? 3.609 -25.141 27.469 1 67.06 627 GLU A C 1
ATOM 4819 O O . GLU A 1 627 ? 3.914 -26.266 27.875 1 67.06 627 GLU A O 1
ATOM 4824 N N . MET B 1 1 ? -54.469 -5.965 53.969 1 24 1 MET B N 1
ATOM 4825 C CA . MET B 1 1 ? -53.031 -5.887 54.188 1 24 1 MET B CA 1
ATOM 4826 C C . MET B 1 1 ? -52.312 -5.691 52.875 1 24 1 MET B C 1
ATOM 4828 O O . MET B 1 1 ? -51.062 -5.746 52.812 1 24 1 MET B O 1
ATOM 4832 N N . ALA B 1 2 ? -53.031 -5.895 51.719 1 30.03 2 ALA B N 1
ATOM 4833 C CA . ALA B 1 2 ? -52.781 -5.855 50.281 1 30.03 2 ALA B CA 1
ATOM 4834 C C . ALA B 1 2 ? -52.312 -4.465 49.844 1 30.03 2 ALA B C 1
ATOM 4836 O O . ALA B 1 2 ? -51.656 -4.312 48.844 1 30.03 2 ALA B O 1
ATOM 4837 N N . LEU B 1 3 ? -52.781 -3.451 50.656 1 30.56 3 LEU B N 1
ATOM 4838 C CA . LEU B 1 3 ? -52.688 -2.051 50.25 1 30.56 3 LEU B CA 1
ATOM 4839 C C . LEU B 1 3 ? -51.281 -1.516 50.438 1 30.56 3 LEU B C 1
ATOM 4841 O O . LEU B 1 3 ? -50.906 -0.511 49.844 1 30.56 3 LEU B O 1
ATOM 4845 N N . CYS B 1 4 ? -50.625 -1.982 51.562 1 30.62 4 CYS B N 1
ATOM 4846 C CA . CYS B 1 4 ? -49.469 -1.262 52.031 1 30.62 4 CYS B CA 1
ATOM 4847 C C . CYS B 1 4 ? -48.281 -1.516 51.125 1 30.62 4 CYS B C 1
ATOM 4849 O O . CYS B 1 4 ? -47.25 -0.834 51.219 1 30.62 4 CYS B O 1
ATOM 4851 N N . CYS B 1 5 ? -48.25 -2.793 50.562 1 31.06 5 CYS B N 1
ATOM 4852 C CA . CYS B 1 5 ? -47 -3.172 49.875 1 31.06 5 CYS B CA 1
ATOM 4853 C C . CYS B 1 5 ? -46.844 -2.398 48.562 1 31.06 5 CYS B C 1
ATOM 4855 O O . CYS B 1 5 ? -45.906 -2.639 47.812 1 31.06 5 CYS B O 1
ATOM 4857 N N . CYS B 1 6 ? -47.938 -1.591 48.125 1 31.31 6 CYS B N 1
ATOM 4858 C CA . CYS B 1 6 ? -47.906 -0.802 46.906 1 31.31 6 CYS B CA 1
ATOM 4859 C C . CYS B 1 6 ? -46.938 0.358 47.031 1 31.31 6 CYS B C 1
ATOM 4861 O O . CYS B 1 6 ? -46.5 0.929 46.031 1 31.31 6 CYS B O 1
ATOM 4863 N N . ARG B 1 7 ? -46.938 0.978 48.344 1 29.58 7 ARG B N 1
ATOM 4864 C CA . ARG B 1 7 ? -46.219 2.234 48.469 1 29.58 7 ARG B CA 1
ATOM 4865 C C . ARG B 1 7 ? -44.719 2.006 48.375 1 29.58 7 ARG B C 1
ATOM 4867 O O . ARG B 1 7 ? -43.969 2.939 48.094 1 29.58 7 ARG B O 1
ATOM 4874 N N . LEU B 1 8 ? -44.344 0.8 49.062 1 33.5 8 LEU B N 1
ATOM 4875 C CA . LEU B 1 8 ? -42.906 0.667 49.094 1 33.5 8 LEU B CA 1
ATOM 4876 C C . LEU B 1 8 ? -42.344 0.412 47.719 1 33.5 8 LEU B C 1
ATOM 4878 O O . LEU B 1 8 ? -41.156 0.668 47.438 1 33.5 8 LEU B O 1
ATOM 4882 N N . LEU B 1 9 ? -43.219 -0.316 46.812 1 37.25 9 LEU B N 1
ATOM 4883 C CA . LEU B 1 9 ? -42.75 -0.568 45.438 1 37.25 9 LEU B CA 1
ATOM 4884 C C . LEU B 1 9 ? -42.625 0.736 44.656 1 37.25 9 LEU B C 1
ATOM 4886 O O . LEU B 1 9 ? -41.906 0.792 43.656 1 37.25 9 LEU B O 1
ATOM 4890 N N . LEU B 1 10 ? -43.5 1.799 45.031 1 35.38 10 LEU B N 1
ATOM 4891 C CA . LEU B 1 10 ? -43.344 3.076 44.344 1 35.38 10 LEU B CA 1
ATOM 4892 C C . LEU B 1 10 ? -42 3.713 44.719 1 35.38 10 LEU B C 1
ATOM 4894 O O . LEU B 1 10 ? -41.469 4.52 43.969 1 35.38 10 LEU B O 1
ATOM 4898 N N . LYS B 1 11 ? -41.719 3.59 46.062 1 36.78 11 LYS B N 1
ATOM 4899 C CA . LYS B 1 11 ? -40.5 4.254 46.5 1 36.78 11 LYS B CA 1
ATOM 4900 C C . LYS B 1 11 ? -39.281 3.637 45.844 1 36.78 11 LYS B C 1
ATOM 4902 O O . LYS B 1 11 ? -38.25 4.316 45.625 1 36.78 11 LYS B O 1
ATOM 4907 N N . LEU B 1 12 ? -39.281 2.199 45.844 1 35.66 12 LEU B N 1
ATOM 4908 C CA . LEU B 1 12 ? -38.094 1.634 45.219 1 35.66 12 LEU B CA 1
ATOM 4909 C C . LEU B 1 12 ? -38.031 1.944 43.719 1 35.66 12 LEU B C 1
ATOM 4911 O O . LEU B 1 12 ? -36.969 1.819 43.094 1 35.66 12 LEU B O 1
ATOM 4915 N N . GLN B 1 13 ? -39.281 2.104 43.062 1 34.66 13 GLN B N 1
ATOM 4916 C CA . GLN B 1 13 ? -39.25 2.529 41.656 1 34.66 13 GLN B CA 1
ATOM 4917 C C . GLN B 1 13 ? -38.625 3.91 41.5 1 34.66 13 GLN B C 1
ATOM 4919 O O . GLN B 1 13 ? -38.094 4.25 40.438 1 34.66 13 GLN B O 1
ATOM 4924 N N . VAL B 1 14 ? -38.938 4.766 42.531 1 34.06 14 VAL B N 1
ATOM 4925 C CA . VAL B 1 14 ? -38.375 6.113 42.375 1 34.06 14 VAL B CA 1
ATOM 4926 C C . VAL B 1 14 ? -36.844 6.059 42.406 1 34.06 14 VAL B C 1
ATOM 4928 O O . VAL B 1 14 ? -36.188 6.816 41.719 1 34.06 14 VAL B O 1
ATOM 4931 N N . CYS B 1 15 ? -36.375 5.281 43.5 1 31.41 15 CYS B N 1
ATOM 4932 C CA . CYS B 1 15 ? -34.938 5.398 43.656 1 31.41 15 CYS B CA 1
ATOM 4933 C C . CYS B 1 15 ? -34.219 4.824 42.438 1 31.41 15 CYS B C 1
ATOM 4935 O O . CYS B 1 15 ? -33 4.973 42.312 1 31.41 15 CYS B O 1
ATOM 4937 N N . ILE B 1 16 ? -34.781 3.715 41.906 1 34.16 16 ILE B N 1
ATOM 4938 C CA . ILE B 1 16 ? -34 3.203 40.781 1 34.16 16 ILE B CA 1
ATOM 4939 C C . ILE B 1 16 ? -34 4.23 39.656 1 34.16 16 ILE B C 1
ATOM 4941 O O . ILE B 1 16 ? -33.312 4.027 38.656 1 34.16 16 ILE B O 1
ATOM 4945 N N . ALA B 1 17 ? -34.969 5.156 39.594 1 31.92 17 ALA B N 1
ATOM 4946 C CA . ALA B 1 17 ? -35 6.164 38.531 1 31.92 17 ALA B CA 1
ATOM 4947 C C . ALA B 1 17 ? -33.719 7.004 38.531 1 31.92 17 ALA B C 1
ATOM 4949 O O . ALA B 1 17 ? -33.219 7.387 37.5 1 31.92 17 ALA B O 1
ATOM 4950 N N . ALA B 1 18 ? -33.5 7.66 39.719 1 32.97 18 ALA B N 1
ATOM 4951 C CA . ALA B 1 18 ? -32.625 8.828 39.719 1 32.97 18 ALA B CA 1
ATOM 4952 C C . ALA B 1 18 ? -31.203 8.453 39.344 1 32.97 18 ALA B C 1
ATOM 4954 O O . ALA B 1 18 ? -30.422 9.297 38.906 1 32.97 18 ALA B O 1
ATOM 4955 N N . LEU B 1 19 ? -30.734 7.375 40.062 1 30.73 19 LEU B N 1
ATOM 4956 C CA . LEU B 1 19 ? -29.297 7.277 39.844 1 30.73 19 LEU B CA 1
ATOM 4957 C C . LEU B 1 19 ? -29.016 6.938 38.375 1 30.73 19 LEU B C 1
ATOM 4959 O O . LEU B 1 19 ? -28.906 5.766 38 1 30.73 19 LEU B O 1
ATOM 4963 N N . GLN B 1 20 ? -29.953 7.223 37.5 1 28.45 20 GLN B N 1
ATOM 4964 C CA . GLN B 1 20 ? -29.438 7.246 36.125 1 28.45 20 GLN B CA 1
ATOM 4965 C C . GLN B 1 20 ? -28.094 7.957 36.062 1 28.45 20 GLN B C 1
ATOM 4967 O O . GLN B 1 20 ? -28.031 9.188 36.062 1 28.45 20 GLN B O 1
ATOM 4972 N N . ILE B 1 21 ? -27.172 7.609 36.969 1 31.86 21 ILE B N 1
ATOM 4973 C CA . ILE B 1 21 ? -25.828 8.148 36.75 1 31.86 21 ILE B CA 1
ATOM 4974 C C . ILE B 1 21 ? -25.594 8.367 35.25 1 31.86 21 ILE B C 1
ATOM 4976 O O . ILE B 1 21 ? -25.703 7.434 34.469 1 31.86 21 ILE B O 1
ATOM 4980 N N . LEU B 1 22 ? -25.922 9.484 34.75 1 33.5 22 LEU B N 1
ATOM 4981 C CA . LEU B 1 22 ? -25.453 9.984 33.438 1 33.5 22 LEU B CA 1
ATOM 4982 C C . LEU B 1 22 ? -24.094 9.414 33.094 1 33.5 22 LEU B C 1
ATOM 4984 O O . LEU B 1 22 ? -23.078 9.836 33.656 1 33.5 22 LEU B O 1
ATOM 4988 N N . ILE B 1 23 ? -23.812 8.211 33.219 1 37.72 23 ILE B N 1
ATOM 4989 C CA . ILE B 1 23 ? -22.594 7.66 32.625 1 37.72 23 ILE B CA 1
ATOM 4990 C C . ILE B 1 23 ? -22.156 8.508 31.438 1 37.72 23 ILE B C 1
ATOM 4992 O O . ILE B 1 23 ? -22.859 8.602 30.438 1 37.72 23 ILE B O 1
ATOM 4996 N N . ALA B 1 24 ? -21.641 9.734 31.609 1 43.84 24 ALA B N 1
ATOM 4997 C CA . ALA B 1 24 ? -20.984 10.641 30.672 1 43.84 24 ALA B CA 1
ATOM 4998 C C . ALA B 1 24 ? -20.438 9.883 29.469 1 43.84 24 ALA B C 1
ATOM 5000 O O . ALA B 1 24 ? -19.484 9.117 29.594 1 43.84 24 ALA B O 1
ATOM 5001 N N . THR B 1 25 ? -21.125 9.266 28.5 1 60.41 25 THR B N 1
ATOM 5002 C CA . THR B 1 25 ? -20.922 8.43 27.328 1 60.41 25 THR B CA 1
ATOM 5003 C C . THR B 1 25 ? -19.875 9.047 26.406 1 60.41 25 THR B C 1
ATOM 5005 O O . THR B 1 25 ? -19.938 10.234 26.094 1 60.41 25 THR B O 1
ATOM 5008 N N . GLY B 1 26 ? -18.625 8.844 26.578 1 82.75 26 GLY B N 1
ATOM 5009 C CA . GLY B 1 26 ? -17.5 9.234 25.734 1 82.75 26 GLY B CA 1
ATOM 5010 C C . GLY B 1 26 ? -17.797 9.109 24.25 1 82.75 26 GLY B C 1
ATOM 5011 O O . GLY B 1 26 ? -18.859 8.641 23.859 1 82.75 26 GLY B O 1
ATOM 5012 N N . LEU B 1 27 ? -17.141 9.977 23.5 1 92.88 27 LEU B N 1
ATOM 5013 C CA . LEU B 1 27 ? -17.203 9.812 22.047 1 92.88 27 LEU B CA 1
ATOM 5014 C C . LEU B 1 27 ? -16.781 8.398 21.656 1 92.88 27 LEU B C 1
ATOM 5016 O O . LEU B 1 27 ? -15.664 7.969 21.953 1 92.88 27 LEU B O 1
ATOM 5020 N N . GLU B 1 28 ? -17.672 7.641 21.141 1 95.12 28 GLU B N 1
ATOM 5021 C CA . GLU B 1 28 ? -17.391 6.363 20.5 1 95.12 28 GLU B CA 1
ATOM 5022 C C . GLU B 1 28 ? -17.641 6.438 19 1 95.12 28 GLU B C 1
ATOM 5024 O O . GLU B 1 28 ? -18.703 6.875 18.562 1 95.12 28 GLU B O 1
ATOM 5029 N N . ALA B 1 29 ? -16.641 6.102 18.281 1 96.44 29 ALA B N 1
ATOM 5030 C CA . ALA B 1 29 ? -16.781 6.152 16.828 1 96.44 29 ALA B CA 1
ATOM 5031 C C . ALA B 1 29 ? -15.969 5.059 16.156 1 96.44 29 ALA B C 1
ATOM 5033 O O . ALA B 1 29 ? -15.062 4.48 16.766 1 96.44 29 ALA B O 1
ATOM 5034 N N . GLU B 1 30 ? -16.359 4.723 14.93 1 95.44 30 GLU B N 1
ATOM 5035 C CA . GLU B 1 30 ? -15.617 3.799 14.07 1 95.44 30 GLU B CA 1
ATOM 5036 C C . GLU B 1 30 ? -15.164 4.488 12.789 1 95.44 30 GLU B C 1
ATOM 5038 O O . GLU B 1 30 ? -15.93 5.23 12.172 1 95.44 30 GLU B O 1
ATOM 5043 N N . LEU B 1 31 ? -13.945 4.281 12.5 1 97.62 31 LEU B N 1
ATOM 5044 C CA . LEU B 1 31 ? -13.375 4.727 11.234 1 97.62 31 LEU B CA 1
ATOM 5045 C C . LEU B 1 31 ? -12.992 3.539 10.359 1 97.62 31 LEU B C 1
ATOM 5047 O O . LEU B 1 31 ? -12.062 2.797 10.688 1 97.62 31 LEU B O 1
ATOM 5051 N N . VAL B 1 32 ? -13.695 3.371 9.297 1 94.31 32 VAL B N 1
ATOM 5052 C CA . VAL B 1 32 ? -13.383 2.316 8.336 1 94.31 32 VAL B CA 1
ATOM 5053 C C . VAL B 1 32 ? -12.562 2.893 7.188 1 94.31 32 VAL B C 1
ATOM 5055 O O . VAL B 1 32 ? -13.062 3.709 6.41 1 94.31 32 VAL B O 1
ATOM 5058 N N . ILE B 1 33 ? -11.352 2.432 7.105 1 95.69 33 ILE B N 1
ATOM 5059 C CA . ILE B 1 33 ? -10.453 2.922 6.066 1 95.69 33 ILE B CA 1
ATOM 5060 C C . ILE B 1 33 ? -10.414 1.927 4.906 1 95.69 33 ILE B C 1
ATOM 5062 O O . ILE B 1 33 ? -10.172 0.735 5.113 1 95.69 33 ILE B O 1
ATOM 5066 N N . ASN B 1 34 ? -10.648 2.439 3.703 1 91.69 34 ASN B N 1
ATOM 5067 C CA . ASN B 1 34 ? -10.68 1.61 2.502 1 91.69 34 ASN B CA 1
ATOM 5068 C C . ASN B 1 34 ? -10.016 2.305 1.321 1 91.69 34 ASN B C 1
ATOM 5070 O O . ASN B 1 34 ? -9.891 3.531 1.305 1 91.69 34 ASN B O 1
ATOM 5074 N N . SER B 1 35 ? -9.531 1.491 0.399 1 90.5 35 SER B N 1
ATOM 5075 C CA . SER B 1 35 ? -9.18 1.992 -0.927 1 90.5 35 SER B CA 1
ATOM 5076 C C . SER B 1 35 ? -10.359 1.864 -1.89 1 90.5 35 SER B C 1
ATOM 5078 O O . SER B 1 35 ? -10.906 0.775 -2.064 1 90.5 35 SER B O 1
ATOM 5080 N N . GLU B 1 36 ? -10.742 2.965 -2.504 1 88.88 36 GLU B N 1
ATOM 5081 C CA . GLU B 1 36 ? -11.859 2.92 -3.445 1 88.88 36 GLU B CA 1
ATOM 5082 C C . GLU B 1 36 ? -11.766 4.051 -4.465 1 88.88 36 GLU B C 1
ATOM 5084 O O . GLU B 1 36 ? -10.953 4.965 -4.312 1 88.88 36 GLU B O 1
ATOM 5089 N N . PHE B 1 37 ? -12.562 3.961 -5.504 1 86.06 37 PHE B N 1
ATOM 5090 C CA . PHE B 1 37 ? -12.508 4.965 -6.559 1 86.06 37 PHE B CA 1
ATOM 5091 C C . PHE B 1 37 ? -13.516 6.078 -6.293 1 86.06 37 PHE B C 1
ATOM 5093 O O . PHE B 1 37 ? -14.648 5.816 -5.891 1 86.06 37 PHE B O 1
ATOM 5100 N N . MET B 1 38 ? -13.055 7.293 -6.387 1 89 38 MET B N 1
ATOM 5101 C CA . MET B 1 38 ? -13.875 8.5 -6.266 1 89 38 MET B CA 1
ATOM 5102 C C . MET B 1 38 ? -13.367 9.594 -7.195 1 89 38 MET B C 1
ATOM 5104 O O . MET B 1 38 ? -12.203 9.594 -7.594 1 89 38 MET B O 1
ATOM 5108 N N . SER B 1 39 ? -14.312 10.414 -7.582 1 88.06 39 SER B N 1
ATOM 5109 C CA . SER B 1 39 ? -13.969 11.633 -8.305 1 88.06 39 SER B CA 1
ATOM 5110 C C . SER B 1 39 ? -14.094 12.859 -7.41 1 88.06 39 SER B C 1
ATOM 5112 O O . SER B 1 39 ? -15.18 13.438 -7.289 1 88.06 39 SER B O 1
ATOM 5114 N N . LEU B 1 40 ? -12.984 13.328 -6.883 1 91.81 40 LEU B N 1
ATO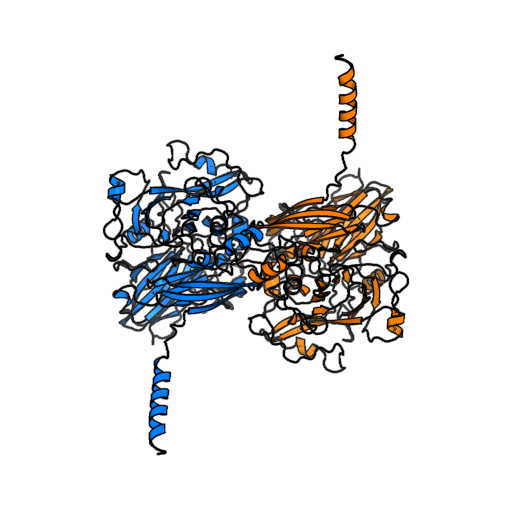M 5115 C CA . LEU B 1 40 ? -13 14.438 -5.93 1 91.81 40 LEU B CA 1
ATOM 5116 C C . LEU B 1 40 ? -12.812 15.773 -6.641 1 91.81 40 LEU B C 1
ATOM 5118 O O . LEU B 1 40 ? -13.125 16.828 -6.082 1 91.81 40 LEU B O 1
ATOM 5122 N N . ASP B 1 41 ? -12.266 15.742 -7.816 1 88.5 41 ASP B N 1
ATOM 5123 C CA . ASP B 1 41 ? -11.992 16.969 -8.555 1 88.5 41 ASP B CA 1
ATOM 5124 C C . ASP B 1 41 ? -12.211 16.766 -10.055 1 88.5 41 ASP B C 1
ATOM 5126 O O . ASP B 1 41 ? -11.453 17.281 -10.875 1 88.5 41 ASP B O 1
ATOM 5130 N N . CYS B 1 42 ? -13.109 15.922 -10.398 1 81.25 42 CYS B N 1
ATOM 5131 C CA . CYS B 1 42 ? -13.516 15.625 -11.766 1 81.25 42 CYS B CA 1
ATOM 5132 C C . CYS B 1 42 ? -12.625 14.555 -12.383 1 81.25 42 CYS B C 1
ATOM 5134 O O . CYS B 1 42 ? -12.711 14.289 -13.586 1 81.25 42 CYS B O 1
ATOM 5136 N N . VAL B 1 43 ? -11.766 14.078 -11.625 1 81.31 43 VAL B N 1
ATOM 5137 C CA . VAL B 1 43 ? -10.914 12.977 -12.062 1 81.31 43 VAL B CA 1
ATOM 5138 C C . VAL B 1 43 ? -11.18 11.742 -11.188 1 81.31 43 VAL B C 1
ATOM 5140 O O . VAL B 1 43 ? -11.016 11.797 -9.969 1 81.31 43 VAL B O 1
ATOM 5143 N N . ASP B 1 44 ? -11.602 10.703 -11.844 1 81.75 44 ASP B N 1
ATOM 5144 C CA . ASP B 1 44 ? -11.875 9.445 -11.156 1 81.75 44 ASP B CA 1
ATOM 5145 C C . ASP B 1 44 ? -10.594 8.664 -10.906 1 81.75 44 ASP B C 1
ATOM 5147 O O . ASP B 1 44 ? -9.891 8.289 -11.852 1 81.75 44 ASP B O 1
ATOM 5151 N N . ARG B 1 45 ? -10.266 8.43 -9.648 1 83.38 45 ARG B N 1
ATOM 5152 C CA . ARG B 1 45 ? -9.086 7.645 -9.32 1 83.38 45 ARG B CA 1
ATOM 5153 C C . ARG B 1 45 ? -9.219 6.992 -7.949 1 83.38 45 ARG B C 1
ATOM 5155 O O . ARG B 1 45 ? -10.148 7.305 -7.195 1 83.38 45 ARG B O 1
ATOM 5162 N N . MET B 1 46 ? -8.352 6.078 -7.699 1 87.94 46 MET B N 1
ATOM 5163 C CA . MET B 1 46 ? -8.336 5.418 -6.398 1 87.94 46 MET B CA 1
ATOM 5164 C C . MET B 1 46 ? -8.008 6.41 -5.289 1 87.94 46 MET B C 1
ATOM 5166 O O . MET B 1 46 ? -7.09 7.223 -5.43 1 87.94 46 MET B O 1
ATOM 5170 N N . VAL B 1 47 ? -8.766 6.414 -4.238 1 93.56 47 VAL B N 1
ATOM 5171 C CA . VAL B 1 47 ? -8.578 7.25 -3.059 1 93.56 47 VAL B CA 1
ATOM 5172 C C . VAL B 1 47 ? -8.555 6.379 -1.806 1 93.56 47 VAL B C 1
ATOM 5174 O O . VAL B 1 47 ? -8.938 5.211 -1.848 1 93.56 47 VAL B O 1
ATOM 5177 N N . LEU B 1 48 ? -7.988 6.84 -0.777 1 95.88 48 LEU B N 1
ATOM 5178 C CA . LEU B 1 48 ? -8.117 6.246 0.549 1 95.88 48 LEU B CA 1
ATOM 5179 C C . LEU B 1 48 ? -9.18 6.977 1.369 1 95.88 48 LEU B C 1
ATOM 5181 O O . LEU B 1 48 ? -9 8.148 1.725 1 95.88 48 LEU B O 1
ATOM 5185 N N . SER B 1 49 ? -10.234 6.266 1.63 1 96.25 49 SER B N 1
ATOM 5186 C CA . SER B 1 49 ? -11.383 6.914 2.248 1 96.25 49 SER B CA 1
ATOM 5187 C C . SER B 1 49 ? -11.562 6.465 3.693 1 96.25 49 SER B C 1
ATOM 5189 O O . SER B 1 49 ? -10.984 5.461 4.113 1 96.25 49 SER B O 1
ATOM 5191 N N . ILE B 1 50 ? -12.188 7.254 4.434 1 97.75 50 ILE B N 1
ATOM 5192 C CA . ILE B 1 50 ? -12.703 6.895 5.75 1 97.75 50 ILE B CA 1
ATOM 5193 C C . ILE B 1 50 ? -14.227 6.867 5.719 1 97.75 50 ILE B C 1
ATOM 5195 O O . ILE B 1 50 ? -14.867 7.883 5.441 1 97.75 50 ILE B O 1
ATOM 5199 N N . ASN B 1 51 ? -14.797 5.691 6.027 1 96.19 51 ASN B N 1
ATOM 5200 C CA . ASN B 1 51 ? -16.25 5.508 5.996 1 96.19 51 ASN B CA 1
ATOM 5201 C C . ASN B 1 51 ? -16.828 5.93 4.652 1 96.19 51 ASN B C 1
ATOM 5203 O O . ASN B 1 51 ? -17.875 6.578 4.609 1 96.19 51 ASN B O 1
ATOM 5207 N N . GLY B 1 52 ? -16.125 5.738 3.637 1 92.75 52 GLY B N 1
ATOM 5208 C CA . GLY B 1 52 ? -16.594 6.004 2.287 1 92.75 52 GLY B CA 1
ATOM 5209 C C . GLY B 1 52 ? -16.516 7.469 1.903 1 92.75 52 GLY B C 1
ATOM 5210 O O . GLY B 1 52 ? -17.109 7.891 0.915 1 92.75 52 GLY B O 1
ATOM 5211 N N . LYS B 1 53 ? -15.734 8.242 2.686 1 95.81 53 LYS B N 1
ATOM 5212 C CA . LYS B 1 53 ? -15.664 9.672 2.42 1 95.81 53 LYS B CA 1
ATOM 5213 C C . LYS B 1 53 ? -14.227 10.188 2.506 1 95.81 53 LYS B C 1
ATOM 5215 O O . LYS B 1 53 ? -13.375 9.547 3.119 1 95.81 53 LYS B O 1
ATOM 5220 N N . VAL B 1 54 ? -14.016 11.312 1.78 1 96.81 54 VAL B N 1
ATOM 5221 C CA . VAL B 1 54 ? -12.812 12.133 1.903 1 96.81 54 VAL B CA 1
ATOM 5222 C C . VAL B 1 54 ? -13.203 13.602 2.023 1 96.81 54 VAL B C 1
ATOM 5224 O O . VAL B 1 54 ? -13.805 14.172 1.107 1 96.81 54 VAL B O 1
ATOM 5227 N N . PRO B 1 55 ? -13.016 14.281 3.111 1 97.81 55 PRO B N 1
ATOM 5228 C CA . PRO B 1 55 ? -12.398 13.742 4.328 1 97.81 55 PRO B CA 1
ATOM 5229 C C . PRO B 1 55 ? -13.344 12.82 5.098 1 97.81 55 PRO B C 1
ATOM 5231 O O . PRO B 1 55 ? -14.5 12.656 4.723 1 97.81 55 PRO B O 1
ATOM 5234 N N . GLY B 1 56 ? -12.766 12.156 6.082 1 98.19 56 GLY B N 1
ATOM 5235 C CA . GLY B 1 56 ? -13.578 11.375 7 1 98.19 56 GLY B CA 1
ATOM 5236 C C . GLY B 1 56 ? -14.562 12.219 7.793 1 98.19 56 GLY B C 1
ATOM 5237 O O . GLY B 1 56 ? -14.602 13.438 7.645 1 98.19 56 GLY B O 1
ATOM 5238 N N . PRO B 1 57 ? -15.312 11.555 8.633 1 98.06 57 PRO B N 1
ATOM 5239 C CA . PRO B 1 57 ? -16.328 12.281 9.398 1 98.06 57 PRO B CA 1
ATOM 5240 C C . PRO B 1 57 ? -15.727 13.258 10.406 1 98.06 57 PRO B C 1
ATOM 5242 O O . PRO B 1 57 ? -14.648 13 10.945 1 98.06 57 PRO B O 1
ATOM 5245 N N . THR B 1 58 ? -16.484 14.344 10.586 1 98.31 58 THR B N 1
ATOM 5246 C CA . THR B 1 58 ? -16.141 15.219 11.695 1 98.31 58 THR B CA 1
ATOM 5247 C C . THR B 1 58 ? -16.484 14.57 13.031 1 98.31 58 THR B C 1
ATOM 5249 O O . THR B 1 58 ? -17.641 14.234 13.281 1 98.31 58 THR B O 1
ATOM 5252 N N . LEU B 1 59 ? -15.492 14.406 13.836 1 98.25 59 LEU B N 1
ATOM 5253 C CA . LEU B 1 59 ? -15.695 13.875 15.18 1 98.25 59 LEU B CA 1
ATOM 5254 C C . LEU B 1 59 ? -15.891 15.008 16.188 1 98.25 59 LEU B C 1
ATOM 5256 O O . LEU B 1 59 ? -15.242 16.047 16.078 1 98.25 59 LEU B O 1
ATOM 5260 N N . ARG B 1 60 ? -16.781 14.789 17.141 1 97.69 60 ARG B N 1
ATOM 5261 C CA . ARG B 1 60 ? -17.062 15.797 18.156 1 97.69 60 ARG B CA 1
ATOM 5262 C C . ARG B 1 60 ? -17.031 15.188 19.562 1 97.69 60 ARG B C 1
ATOM 5264 O O . ARG B 1 60 ? -17.609 14.125 19.797 1 97.69 60 ARG B O 1
ATOM 5271 N N . ALA B 1 61 ? -16.312 15.852 20.422 1 97.44 61 ALA B N 1
ATOM 5272 C CA . ALA B 1 61 ? -16.219 15.422 21.812 1 97.44 61 ALA B CA 1
ATOM 5273 C C . ALA B 1 61 ? -16.359 16.609 22.766 1 97.44 61 ALA B C 1
ATOM 5275 O O . ALA B 1 61 ? -16.219 17.766 22.359 1 97.44 61 ALA B O 1
ATOM 5276 N N . GLN B 1 62 ? -16.688 16.297 24.031 1 96.44 62 GLN B N 1
ATOM 5277 C CA . GLN B 1 62 ? -16.688 17.297 25.094 1 96.44 62 GLN B CA 1
ATOM 5278 C C . GLN B 1 62 ? -15.305 17.406 25.734 1 96.44 62 GLN B C 1
ATOM 5280 O O . GLN B 1 62 ? -14.516 16.453 25.688 1 96.44 62 GLN B O 1
ATOM 5285 N N . PRO B 1 63 ? -15.047 18.578 26.266 1 95.5 63 PRO B N 1
ATOM 5286 C CA . PRO B 1 63 ? -13.773 18.719 26.953 1 95.5 63 PRO B CA 1
ATOM 5287 C C . PRO B 1 63 ? -13.555 17.641 28.016 1 95.5 63 PRO B C 1
ATOM 5289 O O . PRO B 1 63 ? -14.422 17.438 28.875 1 95.5 63 PRO B O 1
ATOM 5292 N N . GLY B 1 64 ? -12.438 16.969 27.891 1 95.12 64 GLY B N 1
ATOM 5293 C CA . GLY B 1 64 ? -12.055 16 28.906 1 95.12 64 GLY B CA 1
ATOM 5294 C C . GLY B 1 64 ? -12.773 14.672 28.766 1 95.12 64 GLY B C 1
ATOM 5295 O O . GLY B 1 64 ? -12.508 13.734 29.5 1 95.12 64 GLY B O 1
ATOM 5296 N N . GLU B 1 65 ? -13.531 14.57 27.812 1 95.19 65 GLU B N 1
ATOM 5297 C CA . GLU B 1 65 ? -14.336 13.367 27.609 1 95.19 65 GLU B CA 1
ATOM 5298 C C . GLU B 1 65 ? -13.477 12.203 27.125 1 95.19 65 GLU B C 1
ATOM 5300 O O . GLU B 1 65 ? -12.484 12.414 26.422 1 95.19 65 GLU B O 1
ATOM 5305 N N . LEU B 1 66 ? -13.922 11.047 27.547 1 95.5 66 LEU B N 1
ATOM 5306 C CA . LEU B 1 66 ? -13.258 9.859 27.031 1 95.5 66 LEU B CA 1
ATOM 5307 C C . LEU B 1 66 ? -13.586 9.664 25.547 1 95.5 66 LEU B C 1
ATOM 5309 O O . LEU B 1 66 ? -14.758 9.703 25.156 1 95.5 66 LEU B O 1
ATOM 5313 N N . VAL B 1 67 ? -12.57 9.484 24.781 1 96.69 67 VAL B N 1
ATOM 5314 C CA . VAL B 1 67 ? -12.688 9.25 23.344 1 96.69 67 VAL B CA 1
ATOM 5315 C C . VAL B 1 67 ? -12.242 7.828 23.016 1 96.69 67 VAL B C 1
ATOM 5317 O O . VAL B 1 67 ? -11.125 7.426 23.344 1 96.69 67 VAL B O 1
ATOM 5320 N N . GLN B 1 68 ? -13.094 7.066 22.422 1 95.12 68 GLN B N 1
ATOM 5321 C CA . GLN B 1 68 ? -12.797 5.711 21.953 1 95.12 68 GLN B CA 1
ATOM 5322 C C . GLN B 1 68 ? -13.102 5.559 20.469 1 95.12 68 GLN B C 1
ATOM 5324 O O . GLN B 1 68 ? -14.266 5.52 20.078 1 95.12 68 GLN B O 1
ATOM 5329 N N . ILE B 1 69 ? -12.062 5.402 19.719 1 96.31 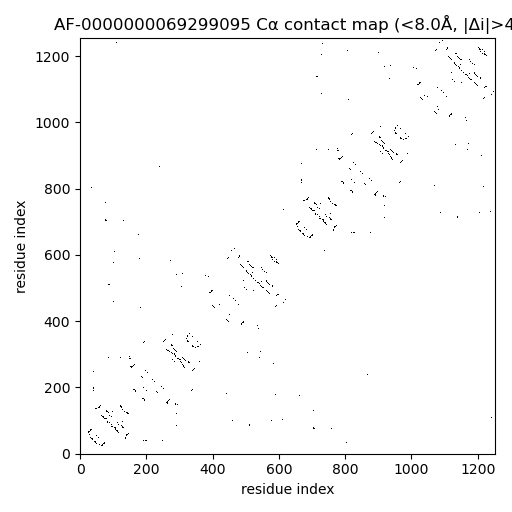69 ILE B N 1
ATOM 5330 C CA . ILE B 1 69 ? -12.211 5.32 18.266 1 96.31 69 ILE B CA 1
ATOM 5331 C C . ILE B 1 69 ? -11.617 4.008 17.766 1 96.31 69 ILE B C 1
ATOM 5333 O O . ILE B 1 69 ? -10.414 3.777 17.875 1 96.31 69 ILE B O 1
ATOM 5337 N N . THR B 1 70 ? -12.422 3.186 17.172 1 92.56 70 THR B N 1
ATOM 5338 C CA . THR B 1 70 ? -11.953 1.956 16.531 1 92.56 70 THR B CA 1
ATOM 5339 C C . THR B 1 70 ? -11.688 2.178 15.055 1 92.56 70 THR B C 1
ATOM 5341 O O . THR B 1 70 ? -12.57 2.615 14.312 1 92.56 70 THR B O 1
ATOM 5344 N N . VAL B 1 71 ? -10.484 1.867 14.703 1 93.75 71 VAL B N 1
ATOM 5345 C CA . VAL B 1 71 ? -10.086 1.978 13.305 1 93.75 71 VAL B CA 1
ATOM 5346 C C . VAL B 1 71 ? -10.047 0.591 12.664 1 93.75 71 VAL B C 1
ATOM 5348 O O . VAL B 1 71 ? -9.375 -0.314 13.164 1 93.75 71 VAL B O 1
ATOM 5351 N N . HIS B 1 72 ? -10.805 0.477 11.602 1 89.56 72 HIS B N 1
ATOM 5352 C CA . HIS B 1 72 ? -10.773 -0.729 10.781 1 89.56 72 HIS B CA 1
ATOM 5353 C C . HIS B 1 72 ? -9.984 -0.5 9.492 1 89.56 72 HIS B C 1
ATOM 5355 O O . HIS B 1 72 ? -10.438 0.221 8.602 1 89.56 72 HIS B O 1
ATOM 5361 N N . ASN B 1 73 ? -8.82 -1.102 9.414 1 90 73 ASN B N 1
ATOM 5362 C CA . ASN B 1 73 ? -8.039 -1.038 8.18 1 90 73 ASN B CA 1
ATOM 5363 C C . ASN B 1 73 ? -8.461 -2.127 7.195 1 90 73 ASN B C 1
ATOM 5365 O O . ASN B 1 73 ? -7.973 -3.256 7.266 1 90 73 ASN B O 1
ATOM 5369 N N . MET B 1 74 ? -9.164 -1.678 6.191 1 83.56 74 MET B N 1
ATOM 5370 C CA . MET B 1 74 ? -9.711 -2.66 5.262 1 83.56 74 MET B CA 1
ATOM 5371 C C . MET B 1 74 ? -8.938 -2.654 3.947 1 83.56 74 MET B C 1
ATOM 5373 O O . MET B 1 74 ? -9.359 -3.277 2.971 1 83.56 74 MET B O 1
ATOM 5377 N N . MET B 1 75 ? -7.84 -2.016 3.975 1 87.06 75 MET B N 1
ATOM 5378 C CA . MET B 1 75 ? -7.027 -1.987 2.762 1 87.06 75 MET B CA 1
ATOM 5379 C C . MET B 1 75 ? -6.281 -3.305 2.574 1 87.06 75 MET B C 1
ATOM 5381 O O . MET B 1 75 ? -6.086 -4.055 3.533 1 87.06 75 MET B O 1
ATOM 5385 N N . ALA B 1 76 ? -5.898 -3.482 1.341 1 80.19 76 ALA B N 1
ATOM 5386 C CA . ALA B 1 76 ? -5.383 -4.797 0.966 1 80.19 76 ALA B CA 1
ATOM 5387 C C . ALA B 1 76 ? -3.986 -5.02 1.542 1 80.19 76 ALA B C 1
ATOM 5389 O O . ALA B 1 76 ? -3.633 -6.145 1.909 1 80.19 76 ALA B O 1
ATOM 5390 N N . SER B 1 77 ? -3.234 -3.969 1.6 1 84.19 77 SER B N 1
ATOM 5391 C CA . SER B 1 77 ? -1.86 -4.215 2.023 1 84.19 77 SER B CA 1
ATOM 5392 C C . SER B 1 77 ? -1.307 -3.039 2.818 1 84.19 77 SER B C 1
ATOM 5394 O O . SER B 1 77 ? -0.301 -3.174 3.52 1 84.19 77 SER B O 1
ATOM 5396 N N . GLN B 1 78 ? -1.905 -1.943 2.771 1 90.06 78 GLN B N 1
ATOM 5397 C CA . GLN B 1 78 ? -1.325 -0.744 3.365 1 90.06 78 GLN B CA 1
ATOM 5398 C C . GLN B 1 78 ? -1.632 -0.665 4.859 1 90.06 78 GLN B C 1
ATOM 5400 O O . GLN B 1 78 ? -2.73 -1.017 5.289 1 90.06 78 GLN B O 1
ATOM 5405 N N . SER B 1 79 ? -0.657 -0.223 5.559 1 88.19 79 SER B N 1
ATOM 5406 C CA . SER B 1 79 ? -0.871 0.074 6.973 1 88.19 79 SER B CA 1
ATOM 5407 C C . SER B 1 79 ? -1.352 1.508 7.168 1 88.19 79 SER B C 1
ATOM 5409 O O . SER B 1 79 ? -1.15 2.359 6.301 1 88.19 79 SER B O 1
ATOM 5411 N N . VAL B 1 80 ? -1.98 1.728 8.32 1 91.56 80 VAL B N 1
ATOM 5412 C CA . VAL B 1 80 ? -2.441 3.072 8.656 1 91.56 80 VAL B CA 1
ATOM 5413 C C . VAL B 1 80 ? -2.248 3.332 10.148 1 91.56 80 VAL B C 1
ATOM 5415 O O . VAL B 1 80 ? -1.915 2.418 10.906 1 91.56 80 VAL B O 1
ATOM 5418 N N . SER B 1 81 ? -2.307 4.5 10.539 1 92.44 81 SER B N 1
ATOM 5419 C CA . SER B 1 81 ? -2.412 4.992 11.906 1 92.44 81 SER B CA 1
ATOM 5420 C C . SER B 1 81 ? -3.164 6.32 11.969 1 92.44 81 SER B C 1
ATOM 5422 O O . SER B 1 81 ? -3.287 7.012 10.953 1 92.44 81 SER B O 1
ATOM 5424 N N . ILE B 1 82 ? -3.74 6.57 13.117 1 97 82 ILE B N 1
ATOM 5425 C CA . ILE B 1 82 ? -4.438 7.848 13.227 1 97 82 ILE B CA 1
ATOM 5426 C C . ILE B 1 82 ? -3.807 8.688 14.336 1 97 82 ILE B C 1
ATOM 5428 O O . ILE B 1 82 ? -3.854 8.305 15.508 1 97 82 ILE B O 1
ATOM 5432 N N . HIS B 1 83 ? -3.246 9.719 13.961 1 97.25 83 HIS B N 1
ATOM 5433 C CA . HIS B 1 83 ? -2.771 10.758 14.867 1 97.25 83 HIS B CA 1
ATOM 5434 C C . HIS B 1 83 ? -3.863 11.781 15.164 1 97.25 83 HIS B C 1
ATOM 5436 O O . HIS B 1 83 ? -4.438 12.359 14.234 1 97.25 83 HIS B O 1
ATOM 5442 N N . PHE B 1 84 ? -4.125 11.898 16.391 1 97.88 84 PHE B N 1
ATOM 5443 C CA . PHE B 1 84 ? -5.074 12.93 16.797 1 97.88 84 PHE B CA 1
ATOM 5444 C C . PHE B 1 84 ? -4.363 14.25 17.062 1 97.88 84 PHE B C 1
ATOM 5446 O O . PHE B 1 84 ? -4.07 14.586 18.203 1 97.88 84 PHE B O 1
ATOM 5453 N N . HIS B 1 85 ? -4.254 14.945 16.016 1 98.06 85 HIS B N 1
ATOM 5454 C CA . HIS B 1 85 ? -3.43 16.141 15.898 1 98.06 85 HIS B CA 1
ATOM 5455 C C . HIS B 1 85 ? -3.896 17.234 16.844 1 98.06 85 HIS B C 1
ATOM 5457 O O . HIS B 1 85 ? -5.027 17.719 16.75 1 98.06 85 HIS B O 1
ATOM 5463 N N . GLY B 1 86 ? -3.053 17.641 17.766 1 97.38 86 GLY B N 1
ATOM 5464 C CA . GLY B 1 86 ? -3.342 18.703 18.734 1 97.38 86 GLY B CA 1
ATOM 5465 C C . GLY B 1 86 ? -3.738 18.188 20.094 1 97.38 86 GLY B C 1
ATOM 5466 O O . GLY B 1 86 ? -3.758 18.938 21.078 1 97.38 86 GLY B O 1
ATOM 5467 N N . GLN B 1 87 ? -4.047 16.906 20.156 1 97.56 87 GLN B N 1
ATOM 5468 C CA . GLN B 1 87 ? -4.367 16.328 21.453 1 97.56 87 GLN B CA 1
ATOM 5469 C C . GLN B 1 87 ? -3.107 16.094 22.297 1 97.56 87 GLN B C 1
ATOM 5471 O O . GLN B 1 87 ? -2.072 15.688 21.75 1 97.56 87 GLN B O 1
ATOM 5476 N N . TYR B 1 88 ? -3.242 16.281 23.609 1 95.81 88 TYR B N 1
ATOM 5477 C CA . TYR B 1 88 ? -2.078 16.281 24.484 1 95.81 88 TYR B CA 1
ATOM 5478 C C . TYR B 1 88 ? -1.686 14.852 24.859 1 95.81 88 TYR B C 1
ATOM 5480 O O . TYR B 1 88 ? -0.542 14.602 25.25 1 95.81 88 TYR B O 1
ATOM 5488 N N . GLN B 1 89 ? -2.627 13.984 24.812 1 94.88 89 GLN B N 1
ATOM 5489 C CA . GLN B 1 89 ? -2.4 12.586 25.172 1 94.88 89 GLN B CA 1
ATOM 5490 C C . GLN B 1 89 ? -1.773 12.461 26.547 1 94.88 89 GLN B C 1
ATOM 5492 O O . GLN B 1 89 ? -0.801 11.727 26.734 1 94.88 89 GLN B O 1
ATOM 5497 N N . ASN B 1 90 ? -2.316 13.211 27.469 1 89.25 90 ASN B N 1
ATOM 5498 C CA . ASN B 1 90 ? -1.826 13.141 28.844 1 89.25 90 ASN B CA 1
ATOM 5499 C C . ASN B 1 90 ? -2.049 11.758 29.453 1 89.25 90 ASN B C 1
ATOM 5501 O O . ASN B 1 90 ? -3.189 11.305 29.578 1 89.25 90 ASN B O 1
ATOM 5505 N N . ASN B 1 91 ? -1.01 11.008 29.781 1 90.06 91 ASN B N 1
ATOM 5506 C CA . ASN B 1 91 ? -0.971 9.695 30.406 1 90.06 91 ASN B CA 1
ATOM 5507 C C . ASN B 1 91 ? -1.293 8.586 29.391 1 90.06 91 ASN B C 1
ATOM 5509 O O . ASN B 1 91 ? -1.481 7.434 29.781 1 90.06 91 ASN B O 1
ATOM 5513 N N . THR B 1 92 ? -1.431 8.953 28.203 1 93.69 92 THR B N 1
ATOM 5514 C CA . THR B 1 92 ? -1.661 7.965 27.141 1 93.69 92 THR B CA 1
ATOM 5515 C C . THR B 1 92 ? -0.778 8.25 25.938 1 93.69 92 THR B C 1
ATOM 5517 O O . THR B 1 92 ? -1.267 8.305 24.797 1 93.69 92 THR B O 1
ATOM 5520 N N . PRO B 1 93 ? 0.488 8.383 26.125 1 94.56 93 PRO B N 1
ATOM 5521 C CA . PRO B 1 93 ? 1.354 8.758 25 1 94.56 93 PRO B CA 1
ATOM 5522 C C . PRO B 1 93 ? 1.281 7.77 23.844 1 94.56 93 PRO B C 1
ATOM 5524 O O . PRO B 1 93 ? 1.528 8.141 22.703 1 94.56 93 PRO B O 1
ATOM 5527 N N . TRP B 1 94 ? 0.923 6.535 24.078 1 91.06 94 TRP B N 1
ATOM 5528 C CA . TRP B 1 94 ? 0.827 5.523 23.031 1 91.06 94 TRP B CA 1
ATOM 5529 C C . TRP B 1 94 ? -0.402 5.762 22.156 1 91.06 94 TRP B C 1
ATOM 5531 O O . TRP B 1 94 ? -0.524 5.18 21.078 1 91.06 94 TRP B O 1
ATOM 5541 N N . GLN B 1 95 ? -1.272 6.645 22.562 1 93.94 95 GLN B N 1
ATOM 5542 C CA . GLN B 1 95 ? -2.502 6.938 21.828 1 93.94 95 GLN B CA 1
ATOM 5543 C C . GLN B 1 95 ? -2.307 8.109 20.875 1 93.94 95 GLN B C 1
ATOM 5545 O O . GLN B 1 95 ? -3.223 8.461 20.125 1 93.94 95 GLN B O 1
ATOM 5550 N N . ASP B 1 96 ? -1.158 8.656 20.844 1 94.81 96 ASP B N 1
ATOM 5551 C CA . ASP B 1 96 ? -0.871 9.75 19.922 1 94.81 96 ASP B CA 1
ATOM 5552 C C . ASP B 1 96 ? -1.115 9.312 18.469 1 94.81 96 ASP B C 1
ATOM 5554 O O . ASP B 1 96 ? -1.542 10.125 17.641 1 94.81 96 ASP B O 1
ATOM 5558 N N . GLY B 1 97 ? -0.757 8.055 18.188 1 92.75 97 GLY B N 1
ATOM 5559 C CA . GLY B 1 97 ? -1.092 7.469 16.906 1 92.75 97 GLY B CA 1
ATOM 5560 C C . GLY B 1 97 ? -0.056 7.754 15.828 1 92.75 97 GLY B C 1
ATOM 5561 O O . GLY B 1 97 ? -0.294 7.5 14.648 1 92.75 97 GLY B O 1
ATOM 5562 N N . ALA B 1 98 ? 1.035 8.344 16.172 1 92.25 98 ALA B N 1
ATOM 5563 C CA . ALA B 1 98 ? 2.145 8.492 15.234 1 92.25 98 ALA B CA 1
ATOM 5564 C C . ALA B 1 98 ? 2.961 7.207 15.141 1 92.25 98 ALA B C 1
ATOM 5566 O O . ALA B 1 98 ? 3.881 6.988 15.93 1 92.25 98 ALA B O 1
ATOM 5567 N N . ALA B 1 99 ? 2.695 6.473 14.086 1 87.5 99 ALA B N 1
ATOM 5568 C CA . ALA B 1 99 ? 3.383 5.191 13.938 1 87.5 99 ALA B CA 1
ATOM 5569 C C . ALA B 1 99 ? 4.898 5.383 13.906 1 87.5 99 ALA B C 1
ATOM 5571 O O . ALA B 1 99 ? 5.395 6.387 13.391 1 87.5 99 ALA B O 1
ATOM 5572 N N . THR B 1 100 ? 5.691 4.477 14.438 1 81.69 100 THR B N 1
ATOM 5573 C CA . THR B 1 100 ? 7.145 4.418 14.562 1 81.69 100 THR B CA 1
ATOM 5574 C C . THR B 1 100 ? 7.621 5.27 15.734 1 81.69 100 THR B C 1
ATOM 5576 O O . THR B 1 100 ? 8.773 5.156 16.156 1 81.69 100 THR B O 1
ATOM 5579 N N . PHE B 1 101 ? 6.719 6.152 16.266 1 91.19 101 PHE B N 1
ATOM 5580 C CA . PHE B 1 101 ? 7.09 6.941 17.438 1 91.19 101 PHE B CA 1
ATOM 5581 C C . PHE B 1 101 ? 6.34 6.465 18.672 1 91.19 101 PHE B C 1
ATOM 5583 O O . PHE B 1 101 ? 6.949 5.953 19.609 1 91.19 101 PHE B O 1
ATOM 5590 N N . SER B 1 102 ? 5.012 6.547 18.562 1 91.38 102 SER B N 1
ATOM 5591 C CA . SER B 1 102 ? 4.199 6.246 19.75 1 91.38 102 SER B CA 1
ATOM 5592 C C . SER B 1 102 ? 3.75 4.789 19.75 1 91.38 102 SER B C 1
ATOM 5594 O O . SER B 1 102 ? 3.355 4.262 20.781 1 91.38 102 SER B O 1
ATOM 5596 N N . GLY B 1 103 ? 3.785 4.227 18.609 1 86.12 103 GLY B N 1
ATOM 5597 C CA . GLY B 1 103 ? 3.348 2.844 18.5 1 86.12 103 GLY B CA 1
ATOM 5598 C C . GLY B 1 103 ? 3.494 2.268 17.109 1 86.12 103 GLY B C 1
ATOM 5599 O O . GLY B 1 103 ? 4.023 2.926 16.219 1 86.12 103 GLY B O 1
ATOM 5600 N N . CYS B 1 104 ? 2.992 1.039 16.969 1 82.25 104 CYS B N 1
ATOM 5601 C CA . CYS B 1 104 ? 3.037 0.34 15.688 1 82.25 104 CYS B CA 1
ATOM 5602 C C . CYS B 1 104 ? 1.864 0.748 14.805 1 82.25 104 CYS B C 1
ATOM 5604 O O . CYS B 1 104 ? 0.816 1.158 15.305 1 82.25 104 CYS B O 1
ATOM 5606 N N . PRO B 1 105 ? 2.057 0.693 13.508 1 87.56 105 PRO B N 1
ATOM 5607 C CA . PRO B 1 105 ? 0.906 0.921 12.633 1 87.56 105 PRO B CA 1
ATOM 5608 C C . PRO B 1 105 ? -0.14 -0.187 12.727 1 87.56 105 PRO B C 1
ATOM 5610 O O . PRO B 1 105 ? 0.164 -1.288 13.195 1 87.56 105 PRO B O 1
ATOM 5613 N N . ILE B 1 106 ? -1.344 0.137 12.305 1 85.62 106 ILE B N 1
ATOM 5614 C CA . ILE B 1 106 ? -2.418 -0.841 12.164 1 85.62 106 ILE B CA 1
ATOM 5615 C C . ILE B 1 106 ? -2.275 -1.583 10.844 1 85.62 106 ILE B C 1
ATOM 5617 O O . ILE B 1 106 ? -2.445 -0.993 9.773 1 85.62 106 ILE B O 1
ATOM 5621 N N . PRO B 1 107 ? -2 -2.787 10.867 1 79.94 107 PRO B N 1
ATOM 5622 C CA . PRO B 1 107 ? -1.781 -3.531 9.625 1 79.94 107 PRO B CA 1
ATOM 5623 C C . PRO B 1 107 ? -3.043 -3.637 8.773 1 79.94 107 PRO B C 1
ATOM 5625 O O . PRO B 1 107 ? -4.152 -3.449 9.281 1 79.94 107 PRO B O 1
ATOM 5628 N N . ALA B 1 108 ? -2.826 -3.934 7.512 1 81.44 108 ALA B N 1
ATOM 5629 C CA . ALA B 1 108 ? -3.941 -4.156 6.594 1 81.44 108 ALA B CA 1
ATOM 5630 C C . ALA B 1 108 ? -4.883 -5.23 7.129 1 81.44 108 ALA B C 1
ATOM 5632 O O . ALA B 1 108 ? -4.441 -6.199 7.754 1 81.44 108 ALA B O 1
ATOM 5633 N N . GLN B 1 109 ? -6.172 -5 6.934 1 75.88 109 GLN B N 1
ATOM 5634 C CA . GLN B 1 109 ? -7.25 -5.938 7.219 1 75.88 109 GLN B CA 1
ATOM 5635 C C . GLN B 1 109 ? -7.336 -6.242 8.711 1 75.88 109 GLN B C 1
ATOM 5637 O O . GLN B 1 109 ? -7.699 -7.352 9.109 1 75.88 109 GLN B O 1
ATOM 5642 N N . THR B 1 110 ? -6.852 -5.352 9.547 1 76.19 110 THR B N 1
ATOM 5643 C CA . THR B 1 110 ? -6.98 -5.461 10.992 1 76.19 110 THR B CA 1
ATOM 5644 C C . THR B 1 110 ? -7.613 -4.203 11.578 1 76.19 110 THR B C 1
ATOM 5646 O O . THR B 1 110 ? -7.914 -3.258 10.844 1 76.19 110 THR B O 1
ATOM 5649 N N . SER B 1 111 ? -7.895 -4.293 12.891 1 81.12 111 SER B N 1
ATOM 5650 C CA . SER B 1 111 ? -8.5 -3.166 13.594 1 81.12 111 SER B CA 1
ATOM 5651 C C . SER B 1 111 ? -7.734 -2.838 14.875 1 81.12 111 SER B C 1
ATOM 5653 O O . SER B 1 111 ? -7.059 -3.699 15.438 1 81.12 111 SER B O 1
ATOM 5655 N N . TRP B 1 112 ? -7.871 -1.671 15.305 1 84.94 112 TRP B N 1
ATOM 5656 C CA . TRP B 1 112 ? -7.305 -1.213 16.578 1 84.94 112 TRP B CA 1
ATOM 5657 C C . TRP B 1 112 ? -8.125 -0.064 17.156 1 84.94 112 TRP B C 1
ATOM 5659 O O . TRP B 1 112 ? -8.68 0.745 16.406 1 84.94 112 TRP B O 1
ATOM 5669 N N . THR B 1 113 ? -8.164 0.02 18.484 1 88.88 113 THR B N 1
ATOM 5670 C CA . THR B 1 113 ? -8.977 1.037 19.156 1 88.88 113 THR B CA 1
ATOM 5671 C C . THR B 1 113 ? -8.086 2.035 19.891 1 88.88 113 THR B C 1
ATOM 5673 O O . THR B 1 113 ? -7.277 1.647 20.734 1 88.88 113 THR B O 1
ATOM 5676 N N . TYR B 1 114 ? -8.227 3.262 19.562 1 93.12 114 TYR B N 1
ATOM 5677 C CA . TYR B 1 114 ? -7.66 4.359 20.344 1 93.12 114 TYR B CA 1
ATOM 5678 C C . TYR B 1 114 ? -8.562 4.711 21.531 1 93.12 114 TYR B C 1
ATOM 5680 O O . TYR B 1 114 ? -9.789 4.758 21.391 1 93.12 114 TYR B O 1
ATOM 5688 N N . SER B 1 115 ? -7.953 4.91 22.656 1 93.06 115 SER B N 1
ATOM 5689 C CA . SER B 1 115 ? -8.68 5.285 23.875 1 93.06 115 SER B CA 1
ATOM 5690 C C . SER B 1 115 ? -7.91 6.336 24.672 1 93.06 115 SER B C 1
ATOM 5692 O O . SER B 1 115 ? -6.828 6.059 25.188 1 93.06 115 SER B O 1
ATOM 5694 N N . PHE B 1 116 ? -8.438 7.535 24.75 1 94.69 116 PHE B N 1
ATOM 5695 C CA . PHE B 1 116 ? -7.797 8.633 25.469 1 94.69 116 PHE B CA 1
ATOM 5696 C C . PHE B 1 116 ? -8.828 9.672 25.891 1 94.69 116 PHE B C 1
ATOM 5698 O O . PHE B 1 116 ? -9.984 9.625 25.453 1 94.69 116 PHE B O 1
ATOM 5705 N N . HIS B 1 117 ? -8.453 10.586 26.734 1 95.75 117 HIS B N 1
ATOM 5706 C CA . HIS B 1 117 ? -9.312 11.703 27.109 1 95.75 117 HIS B CA 1
ATOM 5707 C C . HIS B 1 117 ? -9.031 12.93 26.25 1 95.75 117 HIS B C 1
ATOM 5709 O O . HIS B 1 117 ? -7.871 13.328 26.078 1 95.75 117 HIS B O 1
ATOM 5715 N N . ALA B 1 118 ? -10.102 13.484 25.719 1 96.88 118 ALA B N 1
ATOM 5716 C CA . ALA B 1 118 ? -9.977 14.703 24.922 1 96.88 118 ALA B CA 1
ATOM 5717 C C . ALA B 1 118 ? -9.359 15.828 25.75 1 96.88 118 ALA B C 1
ATOM 5719 O O . ALA B 1 118 ? -9.477 15.852 26.969 1 96.88 118 ALA B O 1
ATOM 5720 N N . ASN B 1 119 ? -8.711 16.766 25.016 1 95.69 119 ASN B N 1
ATOM 5721 C CA . ASN B 1 119 ? -8.203 17.969 25.672 1 95.69 119 ASN B CA 1
ATOM 5722 C C . ASN B 1 119 ? -9.289 18.672 26.484 1 95.69 119 ASN B C 1
ATOM 5724 O O . ASN B 1 119 ? -10.461 18.672 26.094 1 95.69 119 ASN B O 1
ATOM 5728 N N . PRO B 1 120 ? -8.898 19.234 27.578 1 92 120 PRO B N 1
ATOM 5729 C CA . PRO B 1 120 ? -9.859 20.078 28.281 1 92 120 PRO B CA 1
ATOM 5730 C C . PRO B 1 120 ? -10.156 21.375 27.531 1 92 120 PRO B C 1
ATOM 5732 O O . PRO B 1 120 ? -11.172 22.031 27.812 1 92 120 PRO B O 1
ATOM 5735 N N . ASP B 1 121 ? -9.344 21.781 26.641 1 89.25 121 ASP B N 1
ATOM 5736 C CA . ASP B 1 121 ? -9.484 23 25.859 1 89.25 121 ASP B CA 1
ATOM 5737 C C . ASP B 1 121 ? -10.406 22.781 24.656 1 89.25 121 ASP B C 1
ATOM 5739 O O . ASP B 1 121 ? -10.094 21.984 23.766 1 89.25 121 ASP B O 1
ATOM 5743 N N . PRO B 1 122 ? -11.539 23.469 24.656 1 94.69 122 PRO B N 1
ATOM 5744 C CA . PRO B 1 122 ? -12.352 23.406 23.438 1 94.69 122 PRO B CA 1
ATOM 5745 C C . PRO B 1 122 ? -11.633 23.984 22.219 1 94.69 122 PRO B C 1
ATOM 5747 O O . PRO B 1 122 ? -10.703 24.781 22.359 1 94.69 122 PRO B O 1
ATOM 5750 N N . GLY B 1 123 ? -12.07 23.547 21.047 1 96.31 123 GLY B N 1
ATOM 5751 C CA . GLY B 1 123 ? -11.453 24.125 19.859 1 96.31 123 GLY B CA 1
ATOM 5752 C C . GLY B 1 123 ? -11.477 23.188 18.672 1 96.31 123 GLY B C 1
ATOM 5753 O O . GLY B 1 123 ? -12.266 22.25 18.625 1 96.31 123 GLY B O 1
ATOM 5754 N N . THR B 1 124 ? -10.727 23.625 17.656 1 97.56 124 THR B N 1
ATOM 5755 C CA . THR B 1 124 ? -10.633 22.922 16.391 1 97.56 124 THR B CA 1
ATOM 5756 C C . THR B 1 124 ? -9.367 22.078 16.328 1 97.56 124 THR B C 1
ATOM 5758 O O . THR B 1 124 ? -8.258 22.594 16.438 1 97.56 124 THR B O 1
ATOM 5761 N N . TYR B 1 125 ? -9.562 20.797 16.172 1 98.12 125 TYR B N 1
ATOM 5762 C CA . TYR B 1 125 ? -8.484 19.828 16.016 1 98.12 125 TYR B CA 1
ATOM 5763 C C . TYR B 1 125 ? -8.68 18.984 14.75 1 98.12 125 TYR B C 1
ATOM 5765 O O . TYR B 1 125 ? -9.508 19.328 13.898 1 98.12 125 TYR B O 1
ATOM 5773 N N . GLN B 1 126 ? -7.754 18.094 14.508 1 98.25 126 GLN B N 1
ATOM 5774 C CA . GLN B 1 126 ? -7.902 17.219 13.352 1 98.25 126 GLN B CA 1
ATOM 5775 C C . GLN B 1 126 ? -7.316 15.844 13.625 1 98.25 126 GLN B C 1
ATOM 5777 O O . GLN B 1 126 ? -6.672 15.633 14.656 1 98.25 126 GLN B O 1
ATOM 5782 N N . TYR B 1 127 ? -7.648 14.891 12.859 1 98.5 127 TYR B N 1
ATOM 5783 C CA . TYR B 1 127 ? -7.023 13.57 12.859 1 98.5 127 TYR B CA 1
ATOM 5784 C C . TYR B 1 127 ? -6.594 13.172 11.453 1 98.5 127 TYR B C 1
ATOM 5786 O O . TYR B 1 127 ? -7.234 13.547 10.469 1 98.5 127 TYR B O 1
ATOM 5794 N N . HIS B 1 128 ? -5.492 12.492 11.359 1 97.94 128 HIS B N 1
ATOM 5795 C CA . HIS B 1 128 ? -5.004 12.016 10.07 1 97.94 128 HIS B CA 1
ATOM 5796 C C . HIS B 1 128 ? -4.012 10.867 10.25 1 97.94 128 HIS B C 1
ATOM 5798 O O . HIS B 1 128 ? -3.48 10.664 11.344 1 97.94 128 HIS B O 1
ATOM 5804 N N . SER B 1 129 ? -3.875 10.172 9.148 1 96.25 129 SER B N 1
ATOM 5805 C CA . SER B 1 129 ? -2.906 9.086 9.172 1 96.25 129 SER B CA 1
ATOM 5806 C C . SER B 1 129 ? -1.483 9.609 9.328 1 96.25 129 SER B C 1
ATOM 5808 O O . SER B 1 129 ? -1.149 10.672 8.789 1 96.25 129 SER B O 1
ATOM 5810 N N . HIS B 1 130 ? -0.653 8.859 10.031 1 94.06 130 HIS B N 1
ATOM 5811 C CA . HIS B 1 130 ? 0.733 9.242 10.266 1 94.06 130 HIS B CA 1
ATOM 5812 C C . HIS B 1 130 ? 1.69 8.117 9.891 1 94.06 130 HIS B C 1
ATOM 5814 O O . HIS B 1 130 ? 2.607 7.793 10.648 1 94.06 130 HIS B O 1
ATOM 5820 N N . VAL B 1 131 ? 1.352 7.434 8.781 1 87.88 131 VAL B N 1
ATOM 5821 C CA . VAL B 1 131 ? 2.246 6.402 8.266 1 87.88 131 VAL B CA 1
ATOM 5822 C C . VAL B 1 131 ? 2.045 6.254 6.758 1 87.88 131 VAL B C 1
ATOM 5824 O O . VAL B 1 131 ? 0.919 6.352 6.262 1 87.88 131 VAL B O 1
ATOM 5827 N N . GLY B 1 132 ? 3.141 6.043 6.098 1 84.38 132 GLY B N 1
ATOM 5828 C CA . GLY B 1 132 ? 3.107 5.633 4.699 1 84.38 132 GLY B CA 1
ATOM 5829 C C . GLY B 1 132 ? 2.551 6.703 3.781 1 84.38 132 GLY B C 1
ATOM 5830 O O . GLY B 1 132 ? 2.193 6.418 2.635 1 84.38 132 GLY B O 1
ATOM 5831 N N . GLY B 1 133 ? 2.336 7.867 4.301 1 90.44 133 GLY B N 1
ATOM 5832 C CA . GLY B 1 133 ? 1.777 8.93 3.473 1 90.44 133 GLY B CA 1
ATOM 5833 C C . GLY B 1 133 ? 0.311 8.719 3.146 1 90.44 133 GLY B C 1
ATOM 5834 O O . GLY B 1 133 ? -0.224 9.352 2.234 1 90.44 133 GLY B O 1
ATOM 5835 N N . THR B 1 134 ? -0.349 7.844 3.867 1 93.88 134 THR B N 1
ATOM 5836 C CA . THR B 1 134 ? -1.736 7.523 3.545 1 93.88 134 THR B CA 1
ATOM 5837 C C . THR B 1 134 ? -2.635 8.734 3.775 1 93.88 134 THR B C 1
ATOM 5839 O O . THR B 1 134 ? -3.736 8.812 3.227 1 93.88 134 THR B O 1
ATOM 5842 N N . SER B 1 135 ? -2.17 9.734 4.508 1 96.12 135 SER B N 1
ATOM 5843 C CA . SER B 1 135 ? -2.9 10.992 4.617 1 96.12 135 SER B CA 1
ATOM 5844 C C . SER B 1 135 ? -2.936 11.727 3.281 1 96.12 135 SER B C 1
ATOM 5846 O O . SER B 1 135 ? -3.922 12.391 2.957 1 96.12 135 SER B O 1
ATOM 5848 N N . VAL B 1 136 ? -1.872 11.633 2.496 1 95.12 136 VAL B N 1
ATOM 5849 C CA . VAL B 1 136 ? -1.823 12.242 1.171 1 95.12 136 VAL B CA 1
ATOM 5850 C C . VAL B 1 136 ? -2.889 11.617 0.274 1 95.12 136 VAL B C 1
ATOM 5852 O O . VAL B 1 136 ? -3.436 12.273 -0.609 1 95.12 136 VAL B O 1
ATOM 5855 N N . GLY B 1 137 ? -3.158 10.383 0.599 1 94.81 137 GLY B N 1
ATOM 5856 C CA . GLY B 1 137 ? -4.148 9.664 -0.182 1 94.81 137 GLY B CA 1
ATOM 5857 C C . GLY B 1 137 ? -5.57 9.922 0.264 1 94.81 137 GLY B C 1
ATOM 5858 O O . GLY B 1 137 ? -6.523 9.523 -0.406 1 94.81 137 GLY B O 1
ATOM 5859 N N . GLY B 1 138 ? -5.77 10.539 1.449 1 97.25 138 GLY B N 1
ATOM 5860 C CA . GLY B 1 138 ? -7.121 10.938 1.799 1 97.25 138 GLY B CA 1
ATOM 5861 C C . GLY B 1 138 ? -7.48 10.633 3.242 1 97.25 138 GLY B C 1
ATOM 5862 O O . GLY B 1 138 ? -8.523 11.07 3.732 1 97.25 138 GLY B O 1
ATOM 5863 N N . VAL B 1 139 ? -6.598 9.961 3.951 1 97.81 139 VAL B N 1
ATOM 5864 C CA . VAL B 1 139 ? -6.969 9.484 5.281 1 97.81 139 VAL B CA 1
ATOM 5865 C C . VAL B 1 139 ? -6.812 10.617 6.293 1 97.81 139 VAL B C 1
ATOM 5867 O O . VAL B 1 139 ? -5.727 10.82 6.848 1 97.81 139 VAL B O 1
ATOM 5870 N N . GLY B 1 140 ? -7.91 11.281 6.645 1 98.12 140 GLY B N 1
ATOM 5871 C CA . GLY B 1 140 ? -7.934 12.367 7.613 1 98.12 140 GLY B CA 1
ATOM 5872 C C . GLY B 1 140 ? -9.32 12.953 7.812 1 98.12 140 GLY B C 1
ATOM 5873 O O . GLY B 1 140 ? -10.25 12.633 7.07 1 98.12 140 GLY B O 1
ATOM 5874 N N . GLY B 1 141 ? -9.445 13.727 8.773 1 98.44 141 GLY B N 1
ATOM 5875 C CA . GLY B 1 141 ? -10.68 14.406 9.133 1 98.44 141 GLY B CA 1
ATOM 5876 C C . GLY B 1 141 ? -10.5 15.406 10.258 1 98.44 141 GLY B C 1
ATOM 5877 O O . GLY B 1 141 ? -9.383 15.836 10.547 1 98.44 141 GLY B O 1
ATOM 5878 N N . VAL B 1 142 ? -11.68 15.812 10.766 1 98.62 142 VAL B N 1
ATOM 5879 C CA . VAL B 1 142 ? -11.68 16.906 11.742 1 98.62 142 VAL B CA 1
ATOM 5880 C C . VAL B 1 142 ? -12.141 16.375 13.094 1 98.62 142 VAL B C 1
ATOM 5882 O O . VAL B 1 142 ? -13 15.492 13.172 1 98.62 142 VAL B O 1
ATOM 5885 N N . LEU B 1 143 ? -11.5 16.844 14.102 1 98.44 143 LEU B N 1
ATOM 5886 C CA . LEU B 1 143 ? -11.93 16.625 15.484 1 98.44 143 LEU B CA 1
ATOM 5887 C C . LEU B 1 143 ? -12.258 17.953 16.156 1 98.44 143 LEU B C 1
ATOM 5889 O O . LEU B 1 143 ? -11.43 18.875 16.188 1 98.44 143 LEU B O 1
ATOM 5893 N N . VAL B 1 144 ? -13.453 18.094 16.641 1 98.06 144 VAL B N 1
ATOM 5894 C CA . VAL B 1 144 ? -13.891 19.297 17.344 1 98.06 144 VAL B CA 1
ATOM 5895 C C . VAL B 1 144 ? -14.133 18.969 18.812 1 98.06 144 VAL B C 1
ATOM 5897 O O . VAL B 1 144 ? -14.852 18.031 19.141 1 98.06 144 VAL B O 1
ATOM 5900 N N . ILE B 1 145 ? -13.445 19.672 19.641 1 97.31 145 ILE B N 1
ATOM 5901 C CA . ILE B 1 145 ? -13.812 19.656 21.047 1 97.31 145 ILE B CA 1
ATOM 5902 C C . ILE B 1 145 ? -14.797 20.781 21.328 1 97.31 145 ILE B C 1
ATOM 5904 O O . ILE B 1 145 ? -14.469 21.953 21.172 1 97.31 145 ILE B O 1
ATOM 5908 N N . GLU B 1 146 ? -15.906 20.438 21.781 1 95.81 146 GLU B N 1
ATOM 5909 C CA . GLU B 1 146 ? -17.047 21.359 21.906 1 95.81 146 GLU B CA 1
ATOM 5910 C C . GLU B 1 146 ? -16.797 22.406 22.984 1 95.81 146 GLU B C 1
ATOM 5912 O O . GLU B 1 146 ? -16 22.188 23.906 1 95.81 146 GLU B O 1
ATOM 5917 N N . GLY B 1 147 ? -17.547 23.484 22.766 1 92.44 147 GLY B N 1
ATOM 5918 C CA . GLY B 1 147 ? -17.469 24.594 23.703 1 92.44 147 GLY B CA 1
ATOM 5919 C C . GLY B 1 147 ? -16.906 25.859 23.062 1 92.44 147 GLY B C 1
ATOM 5920 O O . GLY B 1 147 ? -16.391 25.828 21.953 1 92.44 147 GLY B O 1
ATOM 5921 N N . ALA B 1 148 ? -17.047 26.953 23.859 1 87.38 148 ALA B N 1
ATOM 5922 C CA . ALA B 1 148 ? -16.516 28.234 23.391 1 87.38 148 ALA B CA 1
ATOM 5923 C C . ALA B 1 148 ? -15.047 28.391 23.734 1 87.38 148 ALA B C 1
ATOM 5925 O O . ALA B 1 148 ? -14.633 28.109 24.859 1 87.38 148 ALA B O 1
ATOM 5926 N N . VAL B 1 149 ? -14.32 28.734 22.703 1 86.56 149 VAL B N 1
ATOM 5927 C CA . VAL B 1 149 ? -12.898 28.969 22.938 1 86.56 149 VAL B CA 1
ATOM 5928 C C . VAL B 1 149 ? -12.688 30.344 23.562 1 86.56 149 VAL B C 1
ATOM 5930 O O . VAL B 1 149 ? -11.688 30.578 24.234 1 86.56 149 VAL B O 1
ATOM 5933 N N . SER B 1 150 ? -13.594 31.172 23.266 1 81.12 150 SER B N 1
ATOM 5934 C CA . SER B 1 150 ? -13.594 32.531 23.766 1 81.12 150 SER B CA 1
ATOM 5935 C C . SER B 1 150 ? -15.008 33.094 23.844 1 81.12 150 SER B C 1
ATOM 5937 O O . SER B 1 150 ? -15.969 32.438 23.422 1 81.12 150 SER B O 1
ATOM 5939 N N . ALA B 1 151 ? -15 34.344 24.406 1 75.75 151 ALA B N 1
ATOM 5940 C CA . ALA B 1 151 ? -16.297 35.031 24.453 1 75.75 151 ALA B CA 1
ATOM 5941 C C . ALA B 1 151 ? -16.844 35.25 23.047 1 75.75 151 ALA B C 1
ATOM 5943 O O . ALA B 1 151 ? -18.062 35.156 22.828 1 75.75 151 ALA B O 1
ATOM 5944 N N . ALA B 1 152 ? -15.984 35.5 22.172 1 79.06 152 ALA B N 1
ATOM 5945 C CA . ALA B 1 152 ? -16.406 35.75 20.797 1 79.06 152 ALA B CA 1
ATOM 5946 C C . ALA B 1 152 ? -17.031 34.5 20.172 1 79.06 152 ALA B C 1
ATOM 5948 O O . ALA B 1 152 ? -17.969 34.625 19.391 1 79.06 152 ALA B O 1
ATOM 5949 N N . THR B 1 153 ? -16.562 33.406 20.516 1 82.69 153 THR B N 1
ATOM 5950 C CA . THR B 1 153 ? -17.062 32.188 19.922 1 82.69 153 THR B CA 1
ATOM 5951 C C . THR B 1 153 ? -18.281 31.672 20.672 1 82.69 153 THR B C 1
ATOM 5953 O O . THR B 1 153 ? -18.938 30.719 20.25 1 82.69 153 THR B O 1
ATOM 5956 N N . ALA B 1 154 ? -18.578 32.312 21.734 1 84.25 154 ALA B N 1
ATOM 5957 C CA . ALA B 1 154 ? -19.766 31.938 22.5 1 84.25 154 ALA B CA 1
ATOM 5958 C C . ALA B 1 154 ? -21.031 32.562 21.891 1 84.25 154 ALA B C 1
ATOM 5960 O O . ALA B 1 154 ? -22.141 32.062 22.094 1 84.25 154 ALA B O 1
ATOM 5961 N N . ALA B 1 155 ? -20.938 33.562 21.203 1 87.5 155 ALA B N 1
ATOM 5962 C CA . ALA B 1 155 ? -22.078 34.312 20.688 1 87.5 155 ALA B CA 1
ATOM 5963 C C . ALA B 1 155 ? -22.281 34.062 19.203 1 87.5 155 ALA B C 1
ATOM 5965 O O . ALA B 1 155 ? -22.578 35 18.453 1 87.5 155 ALA B O 1
ATOM 5966 N N . ILE B 1 156 ? -22.094 32.938 18.781 1 94.06 156 ILE B N 1
ATOM 5967 C CA . ILE B 1 156 ? -22.203 32.656 17.359 1 94.06 156 ILE B CA 1
ATOM 5968 C C . ILE B 1 156 ? -23.562 32.031 17.062 1 94.06 156 ILE B C 1
ATOM 5970 O O . ILE B 1 156 ? -24.203 31.469 17.953 1 94.06 156 ILE B O 1
ATOM 5974 N N . ASP B 1 157 ? -24.016 32.125 15.773 1 95.88 157 ASP B N 1
ATOM 5975 C CA . ASP B 1 157 ? -25.297 31.578 15.32 1 95.88 157 ASP B CA 1
ATOM 5976 C C . ASP B 1 157 ? -25.109 30.203 14.688 1 95.88 157 ASP B C 1
ATOM 5978 O O . ASP B 1 157 ? -26.094 29.469 14.484 1 95.88 157 ASP B O 1
ATOM 5982 N N . GLY B 1 158 ? -23.984 29.875 14.406 1 95.88 158 GLY B N 1
ATOM 5983 C CA . GLY B 1 158 ? -23.672 28.594 13.797 1 95.88 158 GLY B CA 1
ATOM 5984 C C . GLY B 1 158 ? -22.203 28.438 13.438 1 95.88 158 GLY B C 1
ATOM 5985 O O . GLY B 1 158 ? -21.406 29.344 13.688 1 95.88 158 GLY B O 1
ATOM 5986 N N . GLU B 1 159 ? -21.844 27.25 12.922 1 96.81 159 GLU B N 1
ATOM 5987 C CA . GLU B 1 159 ? -20.469 27.016 12.516 1 96.81 159 GLU B CA 1
ATOM 5988 C C . GLU B 1 159 ? -20.406 26.203 11.227 1 96.81 159 GLU B C 1
ATOM 5990 O O . GLU B 1 159 ? -21.375 25.531 10.859 1 96.81 159 GLU B O 1
ATOM 5995 N N . HIS B 1 160 ? -19.328 26.344 10.539 1 98.12 160 HIS B N 1
ATOM 5996 C CA . HIS B 1 160 ? -19 25.547 9.367 1 98.12 160 HIS B CA 1
ATOM 5997 C C . HIS B 1 160 ? -17.547 25.078 9.414 1 98.12 160 HIS B C 1
ATOM 5999 O O . HIS B 1 160 ? -16.672 25.781 9.914 1 98.12 160 HIS B O 1
ATOM 6005 N N . VAL B 1 161 ? -17.359 23.828 8.969 1 98.38 161 VAL B N 1
ATOM 6006 C CA . VAL B 1 161 ? -16.016 23.25 8.898 1 98.38 161 VAL B CA 1
ATOM 6007 C C . VAL B 1 161 ? -15.516 23.312 7.457 1 98.38 161 VAL B C 1
ATOM 6009 O O . VAL B 1 161 ? -16.203 22.891 6.531 1 98.38 161 VAL B O 1
ATOM 6012 N N . LEU B 1 162 ? -14.367 23.891 7.246 1 98.75 162 LEU B N 1
ATOM 6013 C CA . LEU B 1 162 ? -13.68 23.859 5.965 1 98.75 162 LEU B CA 1
ATOM 6014 C C . LEU B 1 162 ? -12.383 23.062 6.059 1 98.75 162 LEU B C 1
ATOM 6016 O O . LEU B 1 162 ? -11.375 23.562 6.551 1 98.75 162 LEU B O 1
ATOM 6020 N N . HIS B 1 163 ? -12.445 21.828 5.629 1 98.69 163 HIS B N 1
ATOM 6021 C CA . HIS B 1 163 ? -11.273 20.984 5.473 1 98.69 163 HIS B CA 1
ATOM 6022 C C . HIS B 1 163 ? -10.555 21.266 4.156 1 98.69 163 HIS B C 1
ATOM 6024 O O . HIS B 1 163 ? -11.094 21 3.082 1 98.69 163 HIS B O 1
ATOM 6030 N N . LEU B 1 164 ? -9.367 21.875 4.23 1 98.56 164 LEU B N 1
ATOM 6031 C CA . LEU B 1 164 ? -8.609 22.281 3.057 1 98.56 164 LEU B CA 1
ATOM 6032 C C . LEU B 1 164 ? -7.516 21.266 2.734 1 98.56 164 LEU B C 1
ATOM 6034 O O . LEU B 1 164 ? -6.621 21.031 3.549 1 98.56 164 LEU B O 1
ATOM 6038 N N . PHE B 1 165 ? -7.551 20.734 1.527 1 97.25 165 PHE B N 1
ATOM 6039 C CA . PHE B 1 165 ? -6.738 19.562 1.218 1 97.25 165 PHE B CA 1
ATOM 6040 C C . PHE B 1 165 ? -6.152 19.672 -0.184 1 97.25 165 PHE B C 1
ATOM 6042 O O . PHE B 1 165 ? -6.875 19.906 -1.152 1 97.25 165 PHE B O 1
ATOM 6049 N N . ASP B 1 166 ? -4.797 19.594 -0.287 1 94.38 166 ASP B N 1
ATOM 6050 C CA . ASP B 1 166 ? -4.199 19.562 -1.617 1 94.38 166 ASP B CA 1
ATOM 6051 C C . ASP B 1 166 ? -4.207 18.141 -2.189 1 94.38 166 ASP B C 1
ATOM 6053 O O . ASP B 1 166 ? -4.09 17.172 -1.446 1 94.38 166 ASP B O 1
ATOM 6057 N N . TRP B 1 167 ? -4.355 18.062 -3.498 1 93.38 167 TRP B N 1
ATOM 6058 C CA . TRP B 1 167 ? -4.691 16.781 -4.109 1 93.38 167 TRP B CA 1
ATOM 6059 C C . TRP B 1 167 ? -3.85 16.547 -5.355 1 93.38 167 TRP B C 1
ATOM 6061 O O . TRP B 1 167 ? -3.85 17.359 -6.281 1 93.38 167 TRP B O 1
ATOM 6071 N N . TRP B 1 168 ? -3.082 15.422 -5.32 1 88.25 168 TRP B N 1
ATOM 6072 C CA . TRP B 1 168 ? -2.355 14.938 -6.484 1 88.25 168 TRP B CA 1
ATOM 6073 C C . TRP B 1 168 ? -3.117 13.805 -7.164 1 88.25 168 TRP B C 1
ATOM 6075 O O . TRP B 1 168 ? -3.797 13.016 -6.5 1 88.25 168 TRP B O 1
ATOM 6085 N N . HIS B 1 169 ? -2.957 13.711 -8.453 1 83.06 169 HIS B N 1
ATOM 6086 C CA . HIS B 1 169 ? -3.557 12.594 -9.172 1 83.06 169 HIS B CA 1
ATOM 6087 C C . HIS B 1 169 ? -2.672 11.352 -9.094 1 83.06 169 HIS B C 1
ATOM 6089 O O . HIS B 1 169 ? -3.16 10.227 -9.242 1 83.06 169 HIS B O 1
ATOM 6095 N N . ALA B 1 170 ? -1.434 11.5 -8.867 1 83 170 ALA B N 1
ATOM 6096 C CA . ALA B 1 170 ? -0.573 10.352 -8.602 1 83 170 ALA B CA 1
ATOM 6097 C C . ALA B 1 170 ? -0.892 9.719 -7.25 1 83 170 ALA B C 1
ATOM 6099 O O . ALA B 1 170 ? -1.147 10.43 -6.273 1 83 170 ALA B O 1
ATOM 6100 N N . PRO B 1 171 ? -0.862 8.383 -7.199 1 84.94 171 PRO B N 1
ATOM 6101 C CA . PRO B 1 171 ? -1.05 7.75 -5.891 1 84.94 171 PRO B CA 1
ATOM 6102 C C . PRO B 1 171 ? 0.063 8.094 -4.902 1 84.94 171 PRO B C 1
ATOM 6104 O O . PRO B 1 171 ? 1.215 8.281 -5.305 1 84.94 171 PRO B O 1
ATOM 6107 N N . GLN B 1 172 ? -0.319 8.148 -3.627 1 89.75 172 GLN B N 1
ATOM 6108 C CA . GLN B 1 172 ? 0.616 8.578 -2.594 1 89.75 172 GLN B CA 1
ATOM 6109 C C . GLN B 1 172 ? 1.848 7.68 -2.555 1 89.75 172 GLN B C 1
ATOM 6111 O O . GLN B 1 172 ? 2.953 8.148 -2.271 1 89.75 172 GLN B O 1
ATOM 6116 N N . GLU B 1 173 ? 1.74 6.387 -2.838 1 86.62 173 GLU B N 1
ATOM 6117 C CA . GLU B 1 173 ? 2.885 5.48 -2.816 1 86.62 173 GLU B CA 1
ATOM 6118 C C . GLU B 1 173 ? 3.92 5.875 -3.867 1 86.62 173 GLU B C 1
ATOM 6120 O O . GLU B 1 173 ? 5.125 5.781 -3.623 1 86.62 173 GLU B O 1
ATOM 6125 N N . GLU B 1 174 ? 3.461 6.219 -4.977 1 84.44 174 GLU B N 1
ATOM 6126 C CA . GLU B 1 174 ? 4.355 6.66 -6.047 1 84.44 174 GLU B CA 1
ATOM 6127 C C . GLU B 1 174 ? 5.086 7.945 -5.66 1 84.44 174 GLU B C 1
ATOM 6129 O O . GLU B 1 174 ? 6.277 8.094 -5.934 1 84.44 174 GLU B O 1
ATOM 6134 N N . ILE B 1 175 ? 4.34 8.875 -5.086 1 87.88 175 ILE B N 1
ATOM 6135 C CA . ILE B 1 175 ? 4.922 10.133 -4.648 1 87.88 175 ILE B CA 1
ATOM 6136 C C . ILE B 1 175 ? 6.039 9.867 -3.639 1 87.88 175 ILE B C 1
ATOM 6138 O O . ILE B 1 175 ? 7.156 10.367 -3.795 1 87.88 175 ILE B O 1
ATOM 6142 N N . LEU B 1 176 ? 5.797 9.078 -2.689 1 88.12 176 LEU B N 1
ATOM 6143 C CA . LEU B 1 176 ? 6.77 8.812 -1.638 1 88.12 176 LEU B CA 1
ATOM 6144 C C . LEU B 1 176 ? 7.977 8.062 -2.191 1 88.12 176 LEU B C 1
ATOM 6146 O O . LEU B 1 176 ? 9.117 8.352 -1.822 1 88.12 176 LEU B O 1
ATOM 6150 N N . SER B 1 177 ? 7.691 7.078 -3.047 1 83 177 SER B N 1
ATOM 6151 C CA . SER B 1 177 ? 8.781 6.309 -3.631 1 83 177 SER B CA 1
ATOM 6152 C C . SER B 1 177 ? 9.734 7.207 -4.418 1 83 177 SER B C 1
ATOM 6154 O O . SER B 1 177 ? 10.953 7.004 -4.395 1 83 177 SER B O 1
ATOM 6156 N N . GLY B 1 178 ? 9.18 8.117 -5.113 1 81.94 178 GLY B N 1
ATOM 6157 C CA . GLY B 1 178 ? 10 9.062 -5.844 1 81.94 178 GLY B CA 1
ATOM 6158 C C . GLY B 1 178 ? 10.859 9.938 -4.941 1 81.94 178 GLY B C 1
ATOM 6159 O O . GLY B 1 178 ? 12.031 10.172 -5.227 1 81.94 178 GLY B O 1
ATOM 6160 N N . LEU B 1 179 ? 10.266 10.383 -3.852 1 84 179 LEU B N 1
ATOM 6161 C CA . LEU B 1 179 ? 10.953 11.281 -2.926 1 84 179 LEU B CA 1
ATOM 6162 C C . LEU B 1 179 ? 12.062 10.539 -2.186 1 84 179 LEU B C 1
ATOM 6164 O O . LEU B 1 179 ? 13.07 11.148 -1.808 1 84 179 LEU B O 1
ATOM 6168 N N . MET B 1 180 ? 11.883 9.266 -2.033 1 80.44 180 MET B N 1
ATOM 6169 C CA . MET B 1 180 ? 12.844 8.477 -1.259 1 80.44 180 MET B CA 1
ATOM 6170 C C . MET B 1 180 ? 13.867 7.809 -2.172 1 80.44 180 MET B C 1
ATOM 6172 O O . MET B 1 180 ? 14.719 7.055 -1.707 1 80.44 180 MET B O 1
ATOM 6176 N N . SER B 1 181 ? 13.812 8.141 -3.455 1 75.75 181 SER B N 1
ATOM 6177 C CA . SER B 1 181 ? 14.695 7.512 -4.434 1 75.75 181 SER B CA 1
ATOM 6178 C C . SER B 1 181 ? 16 8.281 -4.57 1 75.75 181 SER B C 1
ATOM 6180 O O . SER B 1 181 ? 16.031 9.5 -4.379 1 75.75 181 SER B O 1
ATOM 6182 N N . THR B 1 182 ? 17.062 7.555 -4.875 1 71.81 182 THR B N 1
ATOM 6183 C CA . THR B 1 182 ? 18.297 8.219 -5.258 1 71.81 182 THR B CA 1
ATOM 6184 C C . THR B 1 182 ? 18.141 8.945 -6.59 1 71.81 182 THR B C 1
ATOM 6186 O O . THR B 1 182 ? 18.828 9.922 -6.859 1 71.81 182 THR B O 1
ATOM 6189 N N . GLN B 1 183 ? 17.281 8.328 -7.359 1 74.19 183 GLN B N 1
ATOM 6190 C CA . GLN B 1 183 ? 16.812 9.086 -8.516 1 74.19 183 GLN B CA 1
ATOM 6191 C C . GLN B 1 183 ? 15.586 9.922 -8.172 1 74.19 183 GLN B C 1
ATOM 6193 O O . GLN B 1 183 ? 14.477 9.609 -8.602 1 74.19 183 GLN B O 1
ATOM 6198 N N . PHE B 1 184 ? 15.914 10.984 -7.602 1 80.25 184 PHE B N 1
ATOM 6199 C CA . PHE B 1 184 ? 14.898 11.828 -6.977 1 80.25 184 PHE B CA 1
ATOM 6200 C C . PHE B 1 184 ? 13.844 12.242 -7.992 1 80.25 184 PHE B C 1
ATOM 6202 O O . PHE B 1 184 ? 14.172 12.68 -9.102 1 80.25 184 PHE B O 1
ATOM 6209 N N . ARG B 1 185 ? 12.633 12 -7.543 1 78.75 185 ARG B N 1
ATOM 6210 C CA . ARG B 1 185 ? 11.492 12.445 -8.344 1 78.75 185 ARG B CA 1
ATOM 6211 C C . ARG B 1 185 ? 10.562 13.336 -7.527 1 78.75 185 ARG B C 1
ATOM 6213 O O . ARG B 1 185 ? 9.938 12.875 -6.57 1 78.75 185 ARG B O 1
ATOM 6220 N N . TRP B 1 186 ? 10.477 14.594 -7.891 1 82.88 186 TRP B N 1
ATOM 6221 C CA . TRP B 1 186 ? 9.562 15.547 -7.273 1 82.88 186 TRP B CA 1
ATOM 6222 C C . TRP B 1 186 ? 8.164 15.438 -7.883 1 82.88 186 TRP B C 1
ATOM 6224 O O . TRP B 1 186 ? 8.023 15.414 -9.109 1 82.88 186 TRP B O 1
ATOM 6234 N N . PRO B 1 187 ? 7.125 15.289 -7.078 1 79.56 187 PRO B N 1
ATOM 6235 C CA . PRO B 1 187 ? 5.789 15.094 -7.648 1 79.56 187 PRO B CA 1
ATOM 6236 C C . PRO B 1 187 ? 5.223 16.375 -8.266 1 79.56 187 PRO B C 1
ATOM 6238 O O . PRO B 1 187 ? 4.191 16.328 -8.945 1 79.56 187 PRO B O 1
ATOM 6241 N N . GLY B 1 188 ? 5.82 17.5 -8.023 1 77.56 188 GLY B N 1
ATOM 6242 C CA . GLY B 1 188 ? 5.258 18.766 -8.445 1 77.56 188 GLY B CA 1
ATOM 6243 C C . GLY B 1 188 ? 4.18 19.297 -7.512 1 77.56 188 GLY B C 1
ATOM 6244 O O . GLY B 1 188 ? 3.932 18.703 -6.457 1 77.56 188 GLY B O 1
ATOM 6245 N N . ASP B 1 189 ? 3.662 20.438 -7.891 1 79.06 189 ASP B N 1
ATOM 6246 C CA . ASP B 1 189 ? 2.557 21.016 -7.133 1 79.06 189 ASP B CA 1
ATOM 6247 C C . ASP B 1 189 ? 1.288 20.188 -7.293 1 79.06 189 ASP B C 1
ATOM 6249 O O . ASP B 1 189 ? 1.129 19.469 -8.281 1 79.06 189 ASP B O 1
ATOM 6253 N N . PRO B 1 190 ? 0.422 20.219 -6.277 1 85.88 190 PRO B N 1
ATOM 6254 C CA . PRO B 1 190 ? -0.827 19.469 -6.422 1 85.88 190 PRO B CA 1
ATOM 6255 C C . PRO B 1 190 ? -1.655 19.922 -7.621 1 85.88 190 PRO B C 1
ATOM 6257 O O . PRO B 1 190 ? -1.633 21.109 -7.977 1 85.88 190 PRO B O 1
ATOM 6260 N N . GLN B 1 191 ? -2.416 19 -8.203 1 82.19 191 GLN B N 1
ATOM 6261 C CA . GLN B 1 191 ? -3.283 19.312 -9.328 1 82.19 191 GLN B CA 1
ATOM 6262 C C . GLN B 1 191 ? -4.488 20.141 -8.875 1 82.19 191 GLN B C 1
ATOM 6264 O O . GLN B 1 191 ? -5.004 20.969 -9.633 1 82.19 191 GLN B O 1
ATOM 6269 N N . SER B 1 192 ? -4.953 19.859 -7.602 1 87 192 SER B N 1
ATOM 6270 C CA . SER B 1 192 ? -6.109 20.594 -7.094 1 87 192 SER B CA 1
ATOM 6271 C C . SER B 1 192 ? -6.008 20.797 -5.586 1 87 192 SER B C 1
ATOM 6273 O O . SER B 1 192 ? -5.199 20.156 -4.914 1 87 192 SER B O 1
ATOM 6275 N N . VAL B 1 193 ? -6.738 21.797 -5.16 1 92.5 193 VAL B N 1
ATOM 6276 C CA . VAL B 1 193 ? -7.082 21.953 -3.752 1 92.5 193 VAL B CA 1
ATOM 6277 C C . VAL B 1 193 ? -8.555 21.625 -3.537 1 92.5 193 VAL B C 1
ATOM 6279 O O . VAL B 1 193 ? -9.406 22 -4.355 1 92.5 193 VAL B O 1
ATOM 6282 N N . LEU B 1 194 ? -8.812 20.859 -2.498 1 95.81 194 LEU B N 1
ATOM 6283 C CA . LEU B 1 194 ? -10.18 20.453 -2.184 1 95.81 194 LEU B CA 1
ATOM 6284 C C . LEU B 1 194 ? -10.688 21.156 -0.932 1 95.81 194 LEU B C 1
ATOM 6286 O O . LEU B 1 194 ? -9.93 21.375 0.017 1 95.81 194 LEU B O 1
ATOM 6290 N N . ILE B 1 195 ? -11.922 21.578 -1.008 1 97.44 195 ILE B N 1
ATOM 6291 C CA . ILE B 1 195 ? -12.641 22.031 0.181 1 97.44 195 ILE B CA 1
ATOM 6292 C C . ILE B 1 195 ? -13.703 21.016 0.567 1 97.44 195 ILE B C 1
ATOM 6294 O O . ILE B 1 195 ? -14.688 20.828 -0.157 1 97.44 195 ILE B O 1
ATOM 6298 N N . ASN B 1 196 ? -13.484 20.406 1.664 1 98.06 196 ASN B N 1
ATOM 6299 C CA . ASN B 1 196 ? -14.352 19.328 2.139 1 98.06 196 ASN B CA 1
ATOM 6300 C C . ASN B 1 196 ? -14.492 18.219 1.1 1 98.06 196 ASN B C 1
ATOM 6302 O O . ASN B 1 196 ? -15.602 17.75 0.844 1 98.06 196 ASN B O 1
ATOM 6306 N N . GLY B 1 197 ? -13.375 17.891 0.519 1 96.56 197 GLY B N 1
ATOM 6307 C CA . GLY B 1 197 ? -13.312 16.781 -0.405 1 96.56 197 GLY B CA 1
ATOM 6308 C C . GLY B 1 197 ? -13.859 17.109 -1.78 1 96.56 197 GLY B C 1
ATOM 6309 O O . GLY B 1 197 ? -14.094 16.203 -2.594 1 96.56 197 GLY B O 1
ATOM 6310 N N . ARG B 1 198 ? -14.094 18.359 -2.035 1 94.19 198 ARG B N 1
ATOM 6311 C CA . ARG B 1 198 ? -14.672 18.766 -3.307 1 94.19 198 ARG B CA 1
ATOM 6312 C C . ARG B 1 198 ? -13.789 19.797 -3.998 1 94.19 198 ARG B C 1
ATOM 6314 O O . ARG B 1 198 ? -13.414 20.812 -3.395 1 94.19 198 ARG B O 1
ATOM 6321 N N . GLY B 1 199 ? -13.406 19.484 -5.219 1 88.69 199 GLY B N 1
ATOM 6322 C CA . GLY B 1 199 ? -12.617 20.375 -6.051 1 88.69 199 GLY B CA 1
ATOM 6323 C C . GLY B 1 199 ? -12.898 20.219 -7.531 1 88.69 199 GLY B C 1
ATOM 6324 O O . GLY B 1 199 ? -13.906 19.609 -7.918 1 88.69 199 GLY B O 1
ATOM 6325 N N . SER B 1 200 ? -12.133 20.906 -8.336 1 79.69 200 SER B N 1
ATOM 6326 C CA . SER B 1 200 ? -12.273 20.828 -9.789 1 79.69 200 SER B CA 1
ATOM 6327 C C . SER B 1 200 ? -10.922 20.938 -10.484 1 79.69 200 SER B C 1
ATOM 6329 O O . SER B 1 200 ? -10.117 21.812 -10.156 1 79.69 200 SER B O 1
ATOM 6331 N N . PHE B 1 201 ? -10.75 19.906 -11.312 1 77.62 201 PHE B N 1
ATOM 6332 C CA . PHE B 1 201 ? -9.547 19.922 -12.141 1 77.62 201 PHE B CA 1
ATOM 6333 C C . PHE B 1 201 ? -9.906 20.016 -13.617 1 77.62 201 PHE B C 1
ATOM 6335 O O . PHE B 1 201 ? -10.586 19.125 -14.148 1 77.62 201 PHE B O 1
ATOM 6342 N N . ASP B 1 202 ? -9.359 20.891 -14.297 1 59.75 202 ASP B N 1
ATOM 6343 C CA . ASP B 1 202 ? -9.398 21.156 -15.727 1 59.75 202 ASP B CA 1
ATOM 6344 C C . ASP B 1 202 ? -10.805 20.969 -16.281 1 59.75 202 ASP B C 1
ATOM 6346 O O . ASP B 1 202 ? -10.977 20.562 -17.438 1 59.75 202 ASP B O 1
ATOM 6350 N N . CYS B 1 203 ? -11.891 20.547 -15.508 1 51.91 203 CYS B N 1
ATOM 6351 C CA . CYS B 1 203 ? -13.227 20.312 -16.047 1 51.91 203 CYS B CA 1
ATOM 6352 C C . CYS B 1 203 ? -13.898 21.625 -16.422 1 51.91 203 CYS B C 1
ATOM 6354 O O . CYS B 1 203 ? -14.867 22.047 -15.781 1 51.91 203 CYS B O 1
ATOM 6356 N N . HIS B 1 204 ? -13.367 22.406 -16.891 1 42.5 204 HIS B N 1
ATOM 6357 C CA . HIS B 1 204 ? -14.164 23.484 -17.469 1 42.5 204 HIS B CA 1
ATOM 6358 C C . HIS B 1 204 ? -15.242 22.938 -18.406 1 42.5 204 HIS B C 1
ATOM 6360 O O . HIS B 1 204 ? -15.977 23.703 -19.031 1 42.5 204 HIS B O 1
ATOM 6366 N N . HIS B 1 205 ? -15.258 21.656 -18.906 1 33.38 205 HIS B N 1
ATOM 6367 C CA . HIS B 1 205 ? -16.344 21.391 -19.844 1 33.38 205 HIS B CA 1
ATOM 6368 C C . HIS B 1 205 ? -17.688 21.406 -19.156 1 33.38 205 HIS B C 1
ATOM 6370 O O . HIS B 1 205 ? -18.734 21.219 -19.797 1 33.38 205 HIS B O 1
ATOM 6376 N N . ASN B 1 206 ? -17.953 20.906 -18.109 1 30.7 206 ASN B N 1
ATOM 6377 C CA . ASN B 1 206 ? -19.391 21 -17.828 1 30.7 206 ASN B CA 1
ATOM 6378 C C . ASN B 1 206 ? -19.875 22.453 -17.844 1 30.7 206 ASN B C 1
ATOM 6380 O O . ASN B 1 206 ? -19.266 23.328 -17.234 1 30.7 206 ASN B O 1
ATOM 6384 N N . SER B 1 207 ? -20.656 22.859 -18.844 1 29.98 207 SER B N 1
ATOM 6385 C CA . SER B 1 207 ? -21.531 23.969 -19.219 1 29.98 207 SER B CA 1
ATOM 6386 C C . SER B 1 207 ? -22.281 24.5 -18 1 29.98 207 SER B C 1
ATOM 6388 O O . SER B 1 207 ? -22.969 25.516 -18.078 1 29.98 207 SER B O 1
ATOM 6390 N N . MET B 1 208 ? -22.812 23.875 -17.125 1 28.81 208 MET B N 1
ATOM 6391 C CA . MET B 1 208 ? -23.672 24.75 -16.359 1 28.81 208 MET B CA 1
ATOM 6392 C C . MET B 1 208 ? -22.875 25.875 -15.711 1 28.81 208 MET B C 1
ATOM 6394 O O . MET B 1 208 ? -23.438 26.906 -15.312 1 28.81 208 MET B O 1
ATOM 6398 N N . TYR B 1 209 ? -21.844 25.766 -14.969 1 28.92 209 TYR B N 1
ATOM 6399 C CA . TYR B 1 209 ? -21.062 26.984 -14.727 1 28.92 209 TYR B CA 1
ATOM 6400 C C . TYR B 1 209 ? -20.203 27.328 -15.93 1 28.92 209 TYR B C 1
ATOM 6402 O O . TYR B 1 209 ? -19.438 26.484 -16.422 1 28.92 209 TYR B O 1
ATOM 6410 N N . THR B 1 210 ? -20.766 28.203 -16.922 1 27.52 210 THR B N 1
ATOM 6411 C CA . THR B 1 210 ? -20.109 28.891 -18.031 1 27.52 210 THR B CA 1
ATOM 6412 C C . THR B 1 210 ? -18.703 29.328 -17.625 1 27.52 210 THR B C 1
ATOM 6414 O O . THR B 1 210 ? -18.547 30.25 -16.828 1 27.52 210 THR B O 1
ATOM 6417 N N . CYS B 1 211 ? -17.891 28.703 -17.156 1 29.05 211 CYS B N 1
ATOM 6418 C CA . CYS B 1 211 ? -16.594 29.328 -17.312 1 29.05 211 CYS B CA 1
ATOM 6419 C C . CYS B 1 211 ? -16.438 29.906 -18.719 1 29.05 211 CYS B C 1
ATOM 6421 O O . CYS B 1 211 ? -16.359 29.172 -19.703 1 29.05 211 CYS B O 1
ATOM 6423 N N . ASN B 1 212 ? -17.141 31.078 -19.047 1 25.59 212 ASN B N 1
ATOM 6424 C CA . ASN B 1 212 ? -16.984 32 -20.156 1 25.59 212 ASN B CA 1
ATOM 6425 C C . ASN B 1 212 ? -15.5 32.281 -20.438 1 25.59 212 ASN B C 1
ATOM 6427 O O . ASN B 1 212 ? -14.969 33.312 -20.031 1 25.59 212 ASN B O 1
ATOM 6431 N N . ILE B 1 213 ? -14.539 31.547 -20.156 1 27.34 213 ILE B N 1
ATOM 6432 C CA . ILE B 1 213 ? -13.336 31.969 -20.859 1 27.34 213 ILE B CA 1
ATOM 6433 C C . ILE B 1 213 ? -13.625 32.094 -22.359 1 27.34 213 ILE B C 1
ATOM 6435 O O . ILE B 1 213 ? -14.281 31.234 -22.953 1 27.34 213 ILE B O 1
ATOM 6439 N N . THR B 1 214 ? -13.789 33.375 -22.969 1 24.41 214 THR B N 1
ATOM 6440 C CA . THR B 1 214 ? -13.875 33.719 -24.391 1 24.41 214 THR B CA 1
ATOM 6441 C C . THR B 1 214 ? -13.328 32.594 -25.25 1 24.41 214 THR B C 1
ATOM 6443 O O . THR B 1 214 ? -12.461 31.844 -24.828 1 24.41 214 THR B O 1
ATOM 6446 N N . ALA B 1 215 ? -14.078 32.344 -26.406 1 25.11 215 ALA B N 1
ATOM 6447 C CA . ALA B 1 215 ? -13.867 31.531 -27.609 1 25.11 215 ALA B CA 1
ATOM 6448 C C . ALA B 1 215 ? -12.375 31.438 -27.938 1 25.11 215 ALA B C 1
ATOM 6450 O O . ALA B 1 215 ? -11.953 30.531 -28.656 1 25.11 215 ALA B O 1
ATOM 6451 N N . ASN B 1 216 ? -11.766 32.5 -28.219 1 24.08 216 ASN B N 1
ATOM 6452 C CA . ASN B 1 216 ? -10.445 32.688 -28.812 1 24.08 216 ASN B CA 1
ATOM 6453 C C . ASN B 1 216 ? -9.359 32 -28 1 24.08 216 ASN B C 1
ATOM 6455 O O . ASN B 1 216 ? -8.188 32.031 -28.375 1 24.08 216 ASN B O 1
ATOM 6459 N N . ALA B 1 217 ? -9.453 32.188 -26.703 1 24.66 217 ALA B N 1
ATOM 6460 C CA . ALA B 1 217 ? -8.172 31.641 -26.281 1 24.66 217 ALA B CA 1
ATOM 6461 C C . ALA B 1 217 ? -8.203 30.125 -26.312 1 24.66 217 ALA B C 1
ATOM 6463 O O . ALA B 1 217 ? -9.18 29.5 -25.875 1 24.66 217 ALA B O 1
ATOM 6464 N N . SER B 1 218 ? -7.512 29.344 -27.375 1 23.55 218 SER B N 1
ATOM 6465 C CA . SER B 1 218 ? -7.234 27.953 -27.734 1 23.55 218 SER B CA 1
ATOM 6466 C C . SER B 1 218 ? -7.262 27.047 -26.516 1 23.55 218 SER B C 1
ATOM 6468 O O . SER B 1 218 ? -6.434 27.188 -25.609 1 23.55 218 SER B O 1
ATOM 6470 N N . CYS B 1 219 ? -8.273 26.906 -25.781 1 29.86 219 CYS B N 1
ATOM 6471 C CA . CYS B 1 219 ? -8.375 25.609 -25.125 1 29.86 219 CYS B CA 1
ATOM 6472 C C . CYS B 1 219 ? -8.117 24.484 -26.125 1 29.86 219 CYS B C 1
ATOM 6474 O O . CYS B 1 219 ? -9.055 23.891 -26.672 1 29.86 219 CYS B O 1
ATOM 6476 N N . SER B 1 220 ? -7.438 24.766 -27.297 1 25.62 220 SER B N 1
ATOM 6477 C CA . SER B 1 220 ? -7.461 24.297 -28.688 1 25.62 220 SER B CA 1
ATOM 6478 C C . SER B 1 220 ? -7.816 22.812 -28.75 1 25.62 220 SER B C 1
ATOM 6480 O O . SER B 1 220 ? -7.914 22.141 -27.719 1 25.62 220 SER B O 1
ATOM 6482 N N . ASP B 1 221 ? -7.277 22.078 -29.688 1 26.34 221 ASP B N 1
ATOM 6483 C CA . ASP B 1 221 ? -7.453 20.859 -30.453 1 26.34 221 ASP B CA 1
ATOM 6484 C C . ASP B 1 221 ? -7.477 19.625 -29.547 1 26.34 221 ASP B C 1
ATOM 6486 O O . ASP B 1 221 ? -6.504 19.359 -28.844 1 26.34 221 ASP B O 1
ATOM 6490 N N . GLY B 1 222 ? -8.57 19.219 -28.906 1 26.81 222 GLY B N 1
ATOM 6491 C CA . GLY B 1 222 ? -8.852 18.047 -28.109 1 26.81 222 GLY B CA 1
ATOM 6492 C C . GLY B 1 222 ? -7.73 17.703 -27.141 1 26.81 222 GLY B C 1
ATOM 6493 O O . GLY B 1 222 ? -7.758 16.641 -26.5 1 26.81 222 GLY B O 1
ATOM 6494 N N . LYS B 1 223 ? -6.617 18.188 -27.484 1 28.53 223 LYS B N 1
ATOM 6495 C CA . LYS B 1 223 ? -5.367 18.203 -26.734 1 28.53 223 LYS B CA 1
ATOM 6496 C C . LYS B 1 223 ? -5.441 19.156 -25.547 1 28.53 223 LYS B C 1
ATOM 6498 O O . LYS B 1 223 ? -5.512 20.375 -25.734 1 28.53 223 LYS B O 1
ATOM 6503 N N . GLY B 1 224 ? -6.441 19.078 -24.672 1 28.77 224 GLY B N 1
ATOM 6504 C CA . GLY B 1 224 ? -6.484 19.953 -23.5 1 28.77 224 GLY B CA 1
ATOM 6505 C C . GLY B 1 224 ? -5.137 20.578 -23.172 1 28.77 224 GLY B C 1
ATOM 6506 O O . GLY B 1 224 ? -4.109 20.172 -23.734 1 28.77 224 GLY B O 1
ATOM 6507 N N . PRO B 1 225 ? -5.133 21.828 -22.719 1 28.77 225 PRO B N 1
ATOM 6508 C CA . PRO B 1 225 ? -3.785 22.359 -22.484 1 28.77 225 PRO B CA 1
ATOM 6509 C C . PRO B 1 225 ? -2.83 21.312 -21.906 1 28.77 225 PRO B C 1
ATOM 6511 O O . PRO B 1 225 ? -3.24 20.469 -21.109 1 28.77 225 PRO B O 1
ATOM 6514 N N . ILE B 1 226 ? -1.882 20.844 -22.672 1 30.56 226 ILE B N 1
ATOM 6515 C CA . ILE B 1 226 ? -0.717 20.125 -22.156 1 30.56 226 ILE B CA 1
ATOM 6516 C C . ILE B 1 226 ? -0.355 20.672 -20.766 1 30.56 226 ILE B C 1
ATOM 6518 O O . ILE B 1 226 ? -0.175 21.891 -20.594 1 30.56 226 ILE B O 1
ATOM 6522 N N . ALA B 1 227 ? -0.903 20.172 -19.656 1 33.97 227 ALA B N 1
ATOM 6523 C CA . ALA B 1 227 ? -0.356 20.594 -18.359 1 33.97 227 ALA B CA 1
ATOM 6524 C C . ALA B 1 227 ? 1 21.266 -18.531 1 33.97 227 ALA B C 1
ATOM 6526 O O . ALA B 1 227 ? 1.832 20.812 -19.328 1 33.97 227 ALA B O 1
ATOM 6527 N N . PRO B 1 228 ? 0.999 22.609 -18.203 1 32.88 228 PRO B N 1
ATOM 6528 C CA . PRO B 1 228 ? 2.367 23.141 -18.266 1 32.88 228 PRO B CA 1
ATOM 6529 C C . PRO B 1 228 ? 3.41 22.109 -17.828 1 32.88 228 PRO B C 1
ATOM 6531 O O . PRO B 1 228 ? 3.098 21.188 -17.062 1 32.88 228 PRO B O 1
ATOM 6534 N N . ALA B 1 229 ? 4.496 22.062 -18.641 1 33.28 229 ALA B N 1
ATOM 6535 C CA . ALA B 1 229 ? 5.645 21.188 -18.406 1 33.28 229 ALA B CA 1
ATOM 6536 C C . ALA B 1 229 ? 5.891 20.969 -16.922 1 33.28 229 ALA B C 1
ATOM 6538 O O . ALA B 1 229 ? 6.309 19.891 -16.5 1 33.28 229 ALA B O 1
ATOM 6539 N N . ASN B 1 230 ? 5.453 22.078 -16.156 1 33.91 230 ASN B N 1
ATOM 6540 C CA . ASN B 1 230 ? 5.805 22.094 -14.742 1 33.91 230 ASN B CA 1
ATOM 6541 C C . ASN B 1 230 ? 4.848 21.25 -13.914 1 33.91 230 ASN B C 1
ATOM 6543 O O . ASN B 1 230 ? 5.059 21.062 -12.719 1 33.91 230 ASN B O 1
ATOM 6547 N N . LEU B 1 231 ? 3.746 21.062 -14.461 1 36.12 231 LEU B N 1
ATOM 6548 C CA . LEU B 1 231 ? 2.797 20.266 -13.695 1 36.12 231 LEU B CA 1
ATOM 6549 C C . LEU B 1 231 ? 3.029 18.766 -13.938 1 36.12 231 LEU B C 1
ATOM 6551 O O . LEU B 1 231 ? 2.332 17.922 -13.367 1 36.12 231 LEU B O 1
ATOM 6555 N N . ARG B 1 232 ? 3.838 18.438 -14.82 1 38.25 232 ARG B N 1
ATOM 6556 C CA . ARG B 1 232 ? 4.223 17.062 -15.094 1 38.25 232 ARG B CA 1
ATOM 6557 C C . ARG B 1 232 ? 5.129 16.516 -13.992 1 38.25 232 ARG B C 1
ATOM 6559 O O . ARG B 1 232 ? 6.094 17.172 -13.594 1 38.25 232 ARG B O 1
ATOM 6566 N N . PRO B 1 233 ? 4.555 15.586 -13.289 1 35.53 233 PRO B N 1
ATOM 6567 C CA . PRO B 1 233 ? 5.617 15.062 -12.43 1 35.53 233 PRO B CA 1
ATOM 6568 C C . PRO B 1 233 ? 6.957 14.938 -13.156 1 35.53 233 PRO B C 1
ATOM 6570 O O . PRO B 1 233 ? 7.004 14.469 -14.297 1 35.53 233 PRO B O 1
ATOM 6573 N N . TRP B 1 234 ? 7.867 15.711 -12.734 1 35.19 234 TRP B N 1
ATOM 6574 C CA . TRP B 1 234 ? 9.172 15.664 -13.383 1 35.19 234 TRP B CA 1
ATOM 6575 C C . TRP B 1 234 ? 9.516 14.242 -13.805 1 35.19 234 TRP B C 1
ATOM 6577 O O . TRP B 1 234 ? 10.211 14.039 -14.805 1 35.19 234 TRP B O 1
ATOM 6587 N N . TYR B 1 235 ? 8.961 13.359 -13.125 1 35.03 235 TYR B N 1
ATOM 6588 C CA . TYR B 1 235 ? 9.5 12.023 -13.344 1 35.03 235 TYR B CA 1
ATOM 6589 C C . TYR B 1 235 ? 8.711 11.289 -14.422 1 35.03 235 TYR B C 1
ATOM 6591 O O . TYR B 1 235 ? 9.07 10.18 -14.812 1 35.03 235 TYR B O 1
ATOM 6599 N N . ARG B 1 236 ? 7.523 11.977 -14.766 1 40.03 236 ARG B N 1
ATOM 6600 C CA . ARG B 1 236 ? 6.801 11.375 -15.883 1 40.03 236 ARG B CA 1
ATOM 6601 C C . ARG B 1 236 ? 6.562 12.398 -17 1 40.03 236 ARG B C 1
ATOM 6603 O O . ARG B 1 236 ? 5.473 12.961 -17.109 1 40.03 236 ARG B O 1
ATOM 6610 N N . PRO B 1 237 ? 7.695 12.844 -17.641 1 38.72 237 PRO B N 1
ATOM 6611 C CA . PRO B 1 237 ? 7.469 13.812 -18.719 1 38.72 237 PRO B CA 1
ATOM 6612 C C . PRO B 1 237 ? 6.289 13.43 -19.609 1 38.72 237 PRO B C 1
ATOM 6614 O O . PRO B 1 237 ? 5.707 14.297 -20.266 1 38.72 237 PRO B O 1
ATOM 6617 N N . ASP B 1 238 ? 5.992 12.117 -19.516 1 40.47 238 ASP B N 1
ATOM 6618 C CA . ASP B 1 238 ? 4.984 11.586 -20.438 1 40.47 238 ASP B CA 1
ATOM 6619 C C . ASP B 1 238 ? 3.633 11.445 -19.734 1 40.47 238 ASP B C 1
ATOM 6621 O O . ASP B 1 238 ? 2.697 10.867 -20.297 1 40.47 238 ASP B O 1
ATOM 6625 N N . TYR B 1 239 ? 3.654 11.906 -18.578 1 44.69 239 TYR B N 1
ATOM 6626 C CA . TYR B 1 239 ? 2.383 11.805 -17.859 1 44.69 239 TYR B CA 1
ATOM 6627 C C . TYR B 1 239 ? 1.29 12.578 -18.578 1 44.69 239 TYR B C 1
ATOM 6629 O O . TYR B 1 239 ? 1.453 13.773 -18.875 1 44.69 239 TYR B O 1
ATOM 6637 N N . GLN B 1 240 ? 0.37 11.859 -19.172 1 45.47 240 GLN B N 1
ATOM 6638 C CA . GLN B 1 240 ? -0.833 12.547 -19.641 1 45.47 240 GLN B CA 1
ATOM 6639 C C . GLN B 1 240 ? -1.872 12.648 -18.531 1 45.47 240 GLN B C 1
ATOM 6641 O O . GLN B 1 240 ? -2.264 11.641 -17.938 1 45.47 240 GLN B O 1
ATOM 6646 N N . PRO B 1 241 ? -2.059 13.852 -18.078 1 48.72 241 PRO B N 1
ATOM 6647 C CA . PRO B 1 241 ? -3.086 13.984 -17.047 1 48.72 241 PRO B CA 1
ATOM 6648 C C . PRO B 1 241 ? -4.402 13.312 -17.422 1 48.72 241 PRO B C 1
ATOM 6650 O O . PRO B 1 241 ? -4.738 13.234 -18.609 1 48.72 241 PRO B O 1
ATOM 6653 N N . PRO B 1 242 ? -4.977 12.602 -16.422 1 53.56 242 PRO B N 1
ATOM 6654 C CA . PRO B 1 242 ? -6.305 12.055 -16.719 1 53.56 242 PRO B CA 1
ATOM 6655 C C . PRO B 1 242 ? -7.27 13.102 -17.266 1 53.56 242 PRO B C 1
ATOM 6657 O O . PRO B 1 242 ? -7.133 14.289 -16.969 1 53.56 242 PRO B O 1
ATOM 6660 N N . GLN B 1 243 ? -7.992 12.711 -18.25 1 53.34 243 GLN B N 1
ATOM 6661 C CA . GLN B 1 243 ? -9.016 13.586 -18.812 1 53.34 243 GLN B CA 1
ATOM 6662 C C . GLN B 1 243 ? -10.133 13.844 -17.812 1 53.34 243 GLN B C 1
ATOM 6664 O O . GLN B 1 243 ? -10.531 12.938 -17.062 1 53.34 243 GLN B O 1
ATOM 6669 N N . CYS B 1 244 ? -10.352 15.086 -17.547 1 61.97 244 CYS B N 1
ATOM 6670 C CA . CYS B 1 244 ? -11.484 15.484 -16.734 1 61.97 244 CYS B CA 1
ATOM 6671 C C . CYS B 1 244 ? -12.773 14.836 -17.234 1 61.97 244 CYS B C 1
ATOM 6673 O O . CYS B 1 244 ? -12.992 14.734 -18.438 1 61.97 244 CYS B O 1
ATOM 6675 N N . ASP B 1 245 ? -13.492 14.148 -16.359 1 63.72 245 ASP B N 1
ATOM 6676 C CA . ASP B 1 245 ? -14.836 13.664 -16.625 1 63.72 245 ASP B CA 1
ATOM 6677 C C . ASP B 1 245 ? -15.891 14.586 -16 1 63.72 245 ASP B C 1
ATOM 6679 O O . ASP B 1 245 ? -16.156 14.523 -14.805 1 63.72 245 ASP B O 1
ATOM 6683 N N . ALA B 1 246 ? -16.453 15.422 -16.828 1 64.94 246 ALA B N 1
ATOM 6684 C CA . ALA B 1 246 ? -17.422 16.422 -16.359 1 64.94 246 ALA B CA 1
ATOM 6685 C C . ALA B 1 246 ? -18.578 15.758 -15.641 1 64.94 246 ALA B C 1
ATOM 6687 O O . ALA B 1 246 ? -19.141 16.328 -14.695 1 64.94 246 ALA B O 1
ATOM 6688 N N . SER B 1 247 ? -18.906 14.523 -16.094 1 66.62 247 SER B N 1
ATOM 6689 C CA . SER B 1 247 ? -20.047 13.836 -15.5 1 66.62 247 SER B CA 1
ATOM 6690 C C . SER B 1 247 ? -19.734 13.352 -14.086 1 66.62 247 SER B C 1
ATOM 6692 O O . SER B 1 247 ? -20.641 13.07 -13.305 1 66.62 247 SER B O 1
ATOM 6694 N N . ALA B 1 248 ? -18.453 13.406 -13.789 1 72.69 248 ALA B N 1
ATOM 6695 C CA . ALA B 1 248 ? -18.031 12.906 -12.477 1 72.69 248 ALA B CA 1
ATOM 6696 C C . ALA B 1 248 ? -17.594 14.055 -11.57 1 72.69 248 ALA B C 1
ATOM 6698 O O . ALA B 1 248 ? -17.141 13.82 -10.445 1 72.69 248 ALA B O 1
ATOM 6699 N N . CYS B 1 249 ? -17.812 15.258 -12 1 78.88 249 CYS B N 1
ATOM 6700 C CA . CYS B 1 249 ? -17.344 16.391 -11.219 1 78.88 249 CYS B CA 1
ATOM 6701 C C . CYS B 1 249 ? -18.281 16.672 -10.055 1 78.88 249 CYS B C 1
ATOM 6703 O O . CYS B 1 249 ? -19.5 16.781 -10.25 1 78.88 249 CYS B O 1
ATOM 6705 N N . PRO B 1 250 ? -17.703 16.797 -8.914 1 83.5 250 PRO B N 1
ATOM 6706 C CA . PRO B 1 250 ? -18.578 17.109 -7.773 1 83.5 250 PRO B CA 1
ATOM 6707 C C . PRO B 1 250 ? -19.047 18.562 -7.781 1 83.5 250 PRO B C 1
ATOM 6709 O O . PRO B 1 250 ? -18.375 19.422 -8.344 1 83.5 250 PRO B O 1
ATOM 6712 N N . ASP B 1 251 ? -20.203 18.75 -7.121 1 84.19 251 ASP B N 1
ATOM 6713 C CA . ASP B 1 251 ? -20.641 20.109 -6.867 1 84.19 251 ASP B CA 1
ATOM 6714 C C . ASP B 1 251 ? -19.719 20.812 -5.855 1 84.19 251 ASP B C 1
ATOM 6716 O O . ASP B 1 251 ? -19.062 20.141 -5.055 1 84.19 251 ASP B O 1
ATOM 6720 N N . LEU B 1 252 ? -19.719 22.172 -6.016 1 88 252 LEU B N 1
ATOM 6721 C CA . LEU B 1 252 ? -18.984 22.922 -4.996 1 88 252 LEU B CA 1
ATOM 6722 C C . LEU B 1 252 ? -19.656 22.781 -3.635 1 88 252 LEU B C 1
ATOM 6724 O O . LEU B 1 252 ? -20.891 22.656 -3.551 1 88 252 LEU B O 1
ATOM 6728 N N . GLU B 1 253 ? -18.797 22.781 -2.639 1 92.25 253 GLU B N 1
ATOM 6729 C CA . GLU B 1 253 ? -19.344 22.828 -1.287 1 92.25 253 GLU B CA 1
ATOM 6730 C C . GLU B 1 253 ? -20.109 24.125 -1.04 1 92.25 253 GLU B C 1
ATOM 6732 O O . GLU B 1 253 ? -19.672 25.203 -1.465 1 92.25 253 GLU B O 1
ATOM 6737 N N . VAL B 1 254 ? -21.281 24.016 -0.38 1 93.56 254 VAL B N 1
ATOM 6738 C CA . VAL B 1 254 ? -22.094 25.188 -0.061 1 93.56 254 VAL B CA 1
ATOM 6739 C C . VAL B 1 254 ? -22.234 25.312 1.453 1 93.56 254 VAL B C 1
ATOM 6741 O O . VAL B 1 254 ? -22.656 24.375 2.127 1 93.56 254 VAL B O 1
ATOM 6744 N N . PHE B 1 255 ? -21.875 26.469 1.937 1 96.5 255 PHE B N 1
ATOM 6745 C CA . PHE B 1 255 ? -22.094 26.812 3.338 1 96.5 255 PHE B CA 1
ATOM 6746 C C . PHE B 1 255 ? -23.219 27.828 3.482 1 96.5 255 PHE B C 1
ATOM 6748 O O . PHE B 1 255 ? -23.156 28.922 2.934 1 96.5 255 PHE B O 1
ATOM 6755 N N . GLU B 1 256 ? -24.188 27.484 4.336 1 96.25 256 GLU B N 1
ATOM 6756 C CA . GLU B 1 256 ? -25.375 28.328 4.477 1 96.25 256 GLU B CA 1
ATOM 6757 C C . GLU B 1 256 ? -25.234 29.266 5.68 1 96.25 256 GLU B C 1
ATOM 6759 O O . GLU B 1 256 ? -24.734 28.859 6.734 1 96.25 256 GLU B O 1
ATOM 6764 N N . VAL B 1 257 ? -25.672 30.547 5.445 1 97.69 257 VAL B N 1
ATOM 6765 C CA . VAL B 1 257 ? -25.703 31.531 6.527 1 97.69 257 VAL B CA 1
ATOM 6766 C C . VAL B 1 257 ? -27 32.344 6.473 1 97.69 257 VAL B C 1
ATOM 6768 O O . VAL B 1 257 ? -27.641 32.406 5.422 1 97.69 257 VAL B O 1
ATOM 6771 N N . SER B 1 258 ? -27.375 32.844 7.633 1 96.75 258 SER B N 1
ATOM 6772 C CA . SER B 1 258 ? -28.547 33.75 7.711 1 96.75 258 SER B CA 1
ATOM 6773 C C . SER B 1 258 ? -28.109 35.188 7.855 1 96.75 258 SER B C 1
ATOM 6775 O O . SER B 1 258 ? -27.141 35.5 8.555 1 96.75 258 SER B O 1
ATOM 6777 N N . MET B 1 259 ? -28.938 36.062 7.301 1 95.56 259 MET B N 1
ATOM 6778 C CA . MET B 1 259 ? -28.656 37.5 7.379 1 95.56 259 MET B CA 1
ATOM 6779 C C . MET B 1 259 ? -28.484 37.938 8.828 1 95.56 259 MET B C 1
ATOM 6781 O O . MET B 1 259 ? -29.25 37.531 9.695 1 95.56 259 MET B O 1
ATOM 6785 N N . ASN B 1 260 ? -27.469 38.719 9.164 1 96.06 260 ASN B N 1
ATOM 6786 C CA . ASN B 1 260 ? -27.141 39.281 10.461 1 96.06 260 ASN B CA 1
ATOM 6787 C C . ASN B 1 260 ? -26.641 38.219 11.438 1 96.06 260 ASN B C 1
ATOM 6789 O O . ASN B 1 260 ? -26.453 38.5 12.625 1 96.06 260 ASN B O 1
ATOM 6793 N N . GLY B 1 261 ? -26.406 37.062 10.914 1 96.88 261 GLY B N 1
ATOM 6794 C CA . GLY B 1 261 ? -25.828 36.031 11.742 1 96.88 261 GLY B CA 1
ATOM 6795 C C . GLY B 1 261 ? -24.312 36.094 11.812 1 96.88 261 GLY B C 1
ATOM 6796 O O . GLY B 1 261 ? -23.656 36.594 10.891 1 96.88 261 GLY B O 1
ATOM 6797 N N . THR B 1 262 ? -23.797 35.625 12.945 1 97.25 262 THR B N 1
ATOM 6798 C CA . THR B 1 262 ? -22.359 35.438 13.125 1 97.25 262 THR B CA 1
ATOM 6799 C C . THR B 1 262 ? -22.016 33.938 13.117 1 97.25 262 THR B C 1
ATOM 6801 O O . THR B 1 262 ? -22.578 33.156 13.883 1 97.25 262 THR B O 1
ATOM 6804 N N . TYR B 1 263 ? -21.078 33.594 12.234 1 97.94 263 TYR B N 1
ATOM 6805 C CA . TYR B 1 263 ? -20.734 32.188 12.086 1 97.94 263 TYR B CA 1
ATOM 6806 C C . TYR B 1 263 ? -19.25 31.938 12.32 1 97.94 263 TYR B C 1
ATOM 6808 O O . TYR B 1 263 ? -18.422 32.75 11.922 1 97.94 263 TYR B O 1
ATOM 6816 N N . LEU B 1 264 ? -18.953 30.859 13.008 1 98 264 LEU B N 1
ATOM 6817 C CA . LEU B 1 264 ? -17.578 30.391 13.141 1 98 264 LEU B CA 1
ATOM 6818 C C . LEU B 1 264 ? -17.188 29.484 11.984 1 98 264 LEU B C 1
ATOM 6820 O O . LEU B 1 264 ? -17.828 28.453 11.766 1 98 264 LEU B O 1
ATOM 6824 N N . LEU B 1 265 ? -16.234 29.875 11.219 1 98.25 265 LEU B N 1
ATOM 6825 C CA . LEU B 1 265 ? -15.602 29 10.234 1 98.25 265 LEU B CA 1
ATOM 6826 C C . LEU B 1 265 ? -14.367 28.328 10.812 1 98.25 265 LEU B C 1
ATOM 6828 O O . LEU B 1 265 ? -13.398 29 11.172 1 98.25 265 LEU B O 1
ATOM 6832 N N . ARG B 1 266 ? -14.438 27.016 10.961 1 98.38 266 ARG B N 1
ATOM 6833 C CA . ARG B 1 266 ? -13.266 26.234 11.352 1 98.38 266 ARG B CA 1
ATOM 6834 C C . ARG B 1 266 ? -12.43 25.859 10.133 1 98.38 266 ARG B C 1
ATOM 6836 O O . ARG B 1 266 ? -12.812 24.969 9.375 1 98.38 266 ARG B O 1
ATOM 6843 N N . LEU B 1 267 ? -11.297 26.484 10.016 1 98.75 267 LEU B N 1
ATOM 6844 C CA . LEU B 1 267 ? -10.398 26.203 8.906 1 98.75 267 LEU B CA 1
ATOM 6845 C C . LEU B 1 267 ? -9.328 25.203 9.312 1 98.75 267 LEU B C 1
ATOM 6847 O O . LEU B 1 267 ? -8.641 25.391 10.312 1 98.75 267 LEU B O 1
ATOM 6851 N N . ILE B 1 268 ? -9.234 24.156 8.531 1 98.81 268 ILE B N 1
ATOM 6852 C CA . ILE B 1 268 ? -8.234 23.125 8.797 1 98.81 268 ILE B CA 1
ATOM 6853 C C . ILE B 1 268 ? -7.262 23.047 7.621 1 98.81 268 ILE B C 1
ATOM 6855 O O . ILE B 1 268 ? -7.66 22.734 6.5 1 98.81 268 ILE B O 1
ATOM 6859 N N . GLY B 1 269 ? -5.98 23.391 7.922 1 98.5 269 GLY B N 1
ATOM 6860 C CA . GLY B 1 269 ? -4.941 23.156 6.938 1 98.5 269 GLY B CA 1
ATOM 6861 C C . GLY B 1 269 ? -4.512 21.703 6.855 1 98.5 269 GLY B C 1
ATOM 6862 O O . GLY B 1 269 ? -3.48 21.328 7.422 1 98.5 269 GLY B O 1
ATOM 6863 N N . ALA B 1 270 ? -5.223 20.922 6.086 1 98.19 270 ALA B N 1
ATOM 6864 C CA . ALA B 1 270 ? -4.953 19.5 5.969 1 98.19 270 ALA B CA 1
ATOM 6865 C C . ALA B 1 270 ? -4.094 19.203 4.746 1 98.19 270 ALA B C 1
ATOM 6867 O O . ALA B 1 270 ? -4.164 18.109 4.18 1 98.19 270 ALA B O 1
ATOM 6868 N N . THR B 1 271 ? -3.332 20.172 4.336 1 96.81 271 THR B N 1
ATOM 6869 C CA . THR B 1 271 ? -2.504 20.016 3.145 1 96.81 271 THR B CA 1
ATOM 6870 C C . THR B 1 271 ? -1.245 19.219 3.455 1 96.81 271 THR B C 1
ATOM 6872 O O . THR B 1 271 ? -0.849 19.094 4.617 1 96.81 271 THR B O 1
ATOM 6875 N N . SER B 1 272 ? -0.709 18.656 2.408 1 95 272 SER B N 1
ATOM 6876 C CA . SER B 1 272 ? 0.507 17.859 2.547 1 95 272 SER B CA 1
ATOM 6877 C C . SER B 1 272 ? 1.733 18.641 2.088 1 95 272 SER B C 1
ATOM 6879 O O . SER B 1 272 ? 2.867 18.25 2.387 1 95 272 SER B O 1
ATOM 6881 N N . LEU B 1 273 ? 1.525 19.688 1.399 1 92.69 273 LEU B N 1
ATOM 6882 C CA . LEU B 1 273 ? 2.627 20.5 0.894 1 92.69 273 LEU B CA 1
ATOM 6883 C C . LEU B 1 273 ? 2.23 21.969 0.82 1 92.69 273 LEU B C 1
ATOM 6885 O O . LEU B 1 273 ? 3.008 22.844 1.206 1 92.69 273 LEU B O 1
ATOM 6889 N N . SER B 1 274 ? 1.049 22.25 0.51 1 92.25 274 SER B N 1
ATOM 6890 C CA . SER B 1 274 ? 0.627 23.594 0.102 1 92.25 274 SER B CA 1
ATOM 6891 C C . SER B 1 274 ? 0.378 24.484 1.312 1 92.25 274 SER B C 1
ATOM 6893 O O . SER B 1 274 ? -0.148 24.031 2.33 1 92.25 274 SER B O 1
ATOM 6895 N N . PHE B 1 275 ? 0.81 25.656 1.174 1 93.12 275 PHE B N 1
ATOM 6896 C CA . PHE B 1 275 ? 0.454 26.812 1.984 1 93.12 275 PHE B CA 1
ATOM 6897 C C . PHE B 1 275 ? -0.661 27.625 1.323 1 93.12 275 PHE B C 1
ATOM 6899 O O . PHE B 1 275 ? -0.593 27.922 0.129 1 93.12 275 PHE B O 1
ATOM 6906 N N . LEU B 1 276 ? -1.761 27.891 2.104 1 96.81 276 LEU B N 1
ATOM 6907 C CA . LEU B 1 276 ? -2.945 28.469 1.468 1 96.81 276 LEU B CA 1
ATOM 6908 C C . LEU B 1 276 ? -3.283 29.828 2.062 1 96.81 276 LEU B C 1
ATOM 6910 O O . LEU B 1 276 ? -2.836 30.156 3.164 1 96.81 276 LEU B O 1
ATOM 6914 N N . ASN B 1 277 ? -4.004 30.562 1.273 1 97.25 277 ASN B N 1
ATOM 6915 C CA . ASN B 1 277 ? -4.719 31.75 1.725 1 97.25 277 ASN B CA 1
ATOM 6916 C C . ASN B 1 277 ? -6.211 31.656 1.417 1 97.25 277 ASN B C 1
ATOM 6918 O O . ASN B 1 277 ? -6.598 31.328 0.296 1 97.25 277 ASN B O 1
ATOM 6922 N N . VAL B 1 278 ? -7.047 31.938 2.404 1 98.38 278 VAL B N 1
ATOM 6923 C CA . VAL B 1 278 ? -8.492 31.797 2.264 1 98.38 278 VAL B CA 1
ATOM 6924 C C . VAL B 1 278 ? -9.156 33.156 2.391 1 98.38 278 VAL B C 1
ATOM 6926 O O . VAL B 1 278 ? -8.797 33.969 3.264 1 98.38 278 VAL B O 1
ATOM 6929 N N . ALA B 1 279 ? -10.094 33.406 1.512 1 98 279 ALA B N 1
ATOM 6930 C CA . ALA B 1 279 ? -10.875 34.656 1.538 1 98 279 ALA B CA 1
ATOM 6931 C C . ALA B 1 279 ? -12.32 34.375 1.125 1 98 279 ALA B C 1
ATOM 6933 O O . ALA B 1 279 ? -12.617 33.375 0.485 1 98 279 ALA B O 1
ATOM 6934 N N . VAL B 1 280 ? -13.203 35.219 1.582 1 98 280 VAL B N 1
ATOM 6935 C CA . VAL B 1 280 ? -14.617 35.156 1.216 1 98 280 VAL B CA 1
ATOM 6936 C C . VAL B 1 280 ? -15.023 36.469 0.515 1 98 280 VAL B C 1
ATOM 6938 O O . VAL B 1 280 ? -14.828 37.562 1.053 1 98 280 VAL B O 1
ATOM 6941 N N . GLU B 1 281 ? -15.625 36.281 -0.608 1 96.69 281 GLU B N 1
ATOM 6942 C CA . GLU B 1 281 ? -16.078 37.406 -1.412 1 96.69 281 GLU B CA 1
ATOM 6943 C C . GLU B 1 281 ? -16.953 38.344 -0.597 1 96.69 281 GLU B C 1
ATOM 6945 O O . GLU B 1 281 ? -17.953 37.938 -0.007 1 96.69 281 GLU B O 1
ATOM 6950 N N . GLY B 1 282 ? -16.5 39.594 -0.561 1 96.19 282 GLY B N 1
ATOM 6951 C CA . GLY B 1 282 ? -17.328 40.625 0.019 1 96.19 282 GLY B CA 1
ATOM 6952 C C . GLY B 1 282 ? -17.359 40.594 1.535 1 96.19 282 GLY B C 1
ATOM 6953 O O . GLY B 1 282 ? -18.141 41.312 2.162 1 96.19 282 GLY B O 1
ATOM 6954 N N . HIS B 1 283 ? -16.609 39.781 2.162 1 97.56 283 HIS B N 1
ATOM 6955 C CA . HIS B 1 283 ? -16.656 39.625 3.613 1 97.56 283 HIS B CA 1
ATOM 6956 C C . HIS B 1 283 ? -15.266 39.75 4.227 1 97.56 283 HIS B C 1
ATOM 6958 O O . HIS B 1 283 ? -14.289 39.25 3.648 1 97.56 283 HIS B O 1
ATOM 6964 N N . ASN B 1 284 ? -15.188 40.406 5.371 1 97.19 284 ASN B N 1
ATOM 6965 C CA . ASN B 1 284 ? -14 40.312 6.215 1 97.19 284 ASN B CA 1
ATOM 6966 C C . ASN B 1 284 ? -14.102 39.156 7.203 1 97.19 284 ASN B C 1
ATOM 6968 O O . ASN B 1 284 ? -15.195 38.656 7.5 1 97.19 284 ASN B O 1
ATOM 6972 N N . LEU B 1 285 ? -12.969 38.75 7.68 1 97.75 285 LEU B N 1
ATOM 6973 C CA . LEU B 1 285 ? -12.859 37.656 8.648 1 97.75 285 LEU B CA 1
ATOM 6974 C C . LEU B 1 285 ? -12.219 38.156 9.945 1 97.75 285 LEU B C 1
ATOM 6976 O O . LEU B 1 285 ? -11.477 39.156 9.938 1 97.75 285 LEU B O 1
ATOM 6980 N N . THR B 1 286 ? -12.547 37.5 11.008 1 97.62 286 THR B N 1
ATOM 6981 C CA . THR B 1 286 ? -11.906 37.781 12.289 1 97.62 286 THR B CA 1
ATOM 6982 C C . THR B 1 286 ? -11.336 36.5 12.906 1 97.62 286 THR B C 1
ATOM 6984 O O . THR B 1 286 ? -12.086 35.625 13.305 1 97.62 286 THR B O 1
ATOM 6987 N N . ILE B 1 287 ? -10.016 36.469 13.023 1 97.62 287 ILE B N 1
ATOM 6988 C CA . ILE B 1 287 ? -9.375 35.312 13.656 1 97.62 287 ILE B CA 1
ATOM 6989 C C . ILE B 1 287 ? -9.586 35.375 15.164 1 97.62 287 ILE B C 1
ATOM 6991 O O . ILE B 1 287 ? -9.297 36.375 15.805 1 97.62 287 ILE B O 1
ATOM 6995 N N . VAL B 1 288 ? -10.062 34.219 15.766 1 96.56 288 VAL B N 1
ATOM 6996 C CA . VAL B 1 288 ? -10.352 34.25 17.203 1 96.56 288 VAL B CA 1
ATOM 6997 C C . VAL B 1 288 ? -9.773 32.969 17.844 1 96.56 288 VAL B C 1
ATOM 6999 O O . VAL B 1 288 ? -9.852 32.812 19.062 1 96.56 288 VAL B O 1
ATOM 7002 N N . GLU B 1 289 ? -9.258 32.156 17.094 1 95.94 289 GLU B N 1
ATOM 7003 C CA . GLU B 1 289 ? -8.703 30.891 17.578 1 95.94 289 GLU B CA 1
ATOM 7004 C C . GLU B 1 289 ? -7.523 30.438 16.719 1 95.94 289 GLU B C 1
ATOM 7006 O O . GLU B 1 289 ? -7.566 30.531 15.492 1 95.94 289 GLU B O 1
ATOM 7011 N N . THR B 1 290 ? -6.426 29.984 17.391 1 96.5 290 THR B N 1
ATOM 7012 C CA . THR B 1 290 ? -5.316 29.312 16.719 1 96.5 290 THR B CA 1
ATOM 7013 C C . THR B 1 290 ? -5.023 27.969 17.344 1 96.5 290 THR B C 1
ATOM 7015 O O . THR B 1 290 ? -4.633 27.891 18.516 1 96.5 290 THR B O 1
ATOM 7018 N N . ASP B 1 291 ? -5.148 26.922 16.609 1 96.94 291 ASP B N 1
ATOM 7019 C CA . ASP B 1 291 ? -4.805 25.547 16.969 1 96.94 291 ASP B CA 1
ATOM 7020 C C . ASP B 1 291 ? -5.449 25.141 18.297 1 96.94 291 ASP B C 1
ATOM 7022 O O . ASP B 1 291 ? -4.781 24.609 19.172 1 96.94 291 ASP B O 1
ATOM 7026 N N . GLY B 1 292 ? -6.688 25.516 18.438 1 94.25 292 GLY B N 1
ATOM 7027 C CA . GLY B 1 292 ? -7.453 25.094 19.594 1 94.25 292 GLY B CA 1
ATOM 7028 C C . GLY B 1 292 ? -7.301 26.031 20.781 1 94.25 292 GLY B C 1
ATOM 7029 O O . GLY B 1 292 ? -7.781 25.734 21.875 1 94.25 292 GLY B O 1
ATOM 7030 N N . HIS B 1 293 ? -6.684 27.188 20.578 1 94.62 293 HIS B N 1
ATOM 7031 C CA . HIS B 1 293 ? -6.48 28.141 21.656 1 94.62 293 HIS B CA 1
ATOM 7032 C C . HIS B 1 293 ? -7.023 29.516 21.281 1 94.62 293 HIS B C 1
ATOM 7034 O O . HIS B 1 293 ? -6.949 29.922 20.125 1 94.62 293 HIS B O 1
ATOM 7040 N N . PRO B 1 294 ? -7.473 30.234 22.281 1 94.25 294 PRO B N 1
ATOM 7041 C CA . PRO B 1 294 ? -8.031 31.562 21.984 1 94.25 294 PRO B CA 1
ATOM 7042 C C . PRO B 1 294 ? -6.953 32.594 21.625 1 94.25 294 PRO B C 1
ATOM 7044 O O . PRO B 1 294 ? -5.84 32.531 22.156 1 94.25 294 PRO B O 1
ATOM 7047 N N . THR B 1 295 ? -7.312 33.469 20.781 1 94.25 295 THR B N 1
ATOM 7048 C CA . THR B 1 295 ? -6.5 34.656 20.469 1 94.25 295 THR B CA 1
ATOM 7049 C C . THR B 1 295 ? -7.32 35.906 20.578 1 94.25 295 THR B C 1
ATOM 7051 O O . THR B 1 295 ? -8.555 35.875 20.562 1 94.25 295 THR B O 1
ATOM 7054 N N . ALA B 1 296 ? -6.551 37 20.844 1 94.12 296 ALA B N 1
ATOM 7055 C CA . ALA B 1 296 ? -7.23 38.281 20.641 1 94.12 296 ALA B CA 1
ATOM 7056 C C . ALA B 1 296 ? -7.754 38.375 19.203 1 94.12 296 ALA B C 1
ATOM 7058 O O . ALA B 1 296 ? -7.086 37.969 18.266 1 94.12 296 ALA B O 1
ATOM 7059 N N . PRO B 1 297 ? -9 38.906 19.094 1 95.19 297 PRO B N 1
ATOM 7060 C CA . PRO B 1 297 ? -9.555 39 17.75 1 95.19 297 PRO B CA 1
ATOM 7061 C C . PRO B 1 297 ? -8.672 39.812 16.797 1 95.19 297 PRO B C 1
ATOM 7063 O O . PRO B 1 297 ? -8.172 40.875 17.172 1 95.19 297 PRO B O 1
ATOM 7066 N N . LEU B 1 298 ? -8.469 39.312 15.641 1 97.12 298 LEU B N 1
ATOM 7067 C CA . LEU B 1 298 ? -7.727 40 14.586 1 97.12 298 LEU B CA 1
ATOM 7068 C C . LEU B 1 298 ? -8.555 40.094 13.305 1 97.12 298 LEU B C 1
ATOM 7070 O O . LEU B 1 298 ? -8.844 39.062 12.688 1 97.12 298 LEU B O 1
ATOM 7074 N N . ASN B 1 299 ? -8.93 41.312 12.898 1 97.12 299 ASN B N 1
ATOM 7075 C CA . ASN B 1 299 ? -9.703 41.5 11.672 1 97.12 299 ASN B CA 1
ATOM 7076 C C . ASN B 1 299 ? -8.805 41.469 10.438 1 97.12 299 ASN B C 1
ATOM 7078 O O . ASN B 1 299 ? -7.785 42.156 10.383 1 97.12 299 ASN B O 1
ATOM 7082 N N . VAL B 1 300 ? -9.211 40.656 9.461 1 97.75 300 VAL B N 1
ATOM 7083 C CA . VAL B 1 300 ? -8.406 40.5 8.25 1 97.75 300 VAL B CA 1
ATOM 7084 C C . VAL B 1 300 ? -9.328 40.344 7.039 1 97.75 300 VAL B C 1
ATOM 7086 O O . VAL B 1 300 ? -10.492 40 7.18 1 97.75 300 VAL B O 1
ATOM 7089 N N . SER B 1 301 ? -8.773 40.688 5.836 1 97.19 301 SER B N 1
ATOM 7090 C CA . SER B 1 301 ? -9.516 40.469 4.598 1 97.19 301 SER B CA 1
ATOM 7091 C C . SER B 1 301 ? -9.359 39.031 4.102 1 97.19 301 SER B C 1
ATOM 7093 O O . SER B 1 301 ? -10.203 38.531 3.344 1 97.19 301 SER B O 1
ATOM 7095 N N . SER B 1 302 ? -8.289 38.438 4.418 1 98.06 302 SER B N 1
ATOM 7096 C CA . SER B 1 302 ? -8 37.031 4.102 1 98.06 302 SER B CA 1
ATOM 7097 C C . SER B 1 302 ? -7.051 36.406 5.129 1 98.06 302 SER B C 1
ATOM 7099 O O . SER B 1 302 ? -6.434 37.125 5.918 1 98.06 302 SER B O 1
ATOM 7101 N N . VAL B 1 303 ? -6.98 35.125 5.137 1 98.19 303 VAL B N 1
ATOM 7102 C CA . VAL B 1 303 ? -6.215 34.469 6.199 1 98.19 303 VAL B CA 1
ATOM 7103 C C . VAL B 1 303 ? -5.262 33.438 5.598 1 98.19 303 VAL B C 1
ATOM 7105 O O . VAL B 1 303 ? -5.66 32.625 4.75 1 98.19 303 VAL B O 1
ATOM 7108 N N . ASP B 1 304 ? -3.971 33.5 6.027 1 97.88 304 ASP B N 1
ATOM 7109 C CA . ASP B 1 304 ? -2.998 32.438 5.711 1 97.88 304 ASP B CA 1
ATOM 7110 C C . ASP B 1 304 ? -3.189 31.219 6.605 1 97.88 304 ASP B C 1
ATOM 7112 O O . ASP B 1 304 ? -3.475 31.359 7.797 1 97.88 304 ASP B O 1
ATOM 7116 N N . ILE B 1 305 ? -3.092 30.078 6.02 1 98.19 305 ILE B N 1
ATOM 7117 C CA . ILE B 1 305 ? -3.146 28.828 6.785 1 98.19 305 ILE B CA 1
ATOM 7118 C C . ILE B 1 305 ? -2.248 27.781 6.129 1 98.19 305 ILE B C 1
ATOM 7120 O O . ILE B 1 305 ? -2.355 27.531 4.926 1 98.19 305 ILE B O 1
ATOM 7124 N N . ASN B 1 306 ? -1.326 27.266 6.891 1 97.69 306 ASN B N 1
ATOM 7125 C CA . ASN B 1 306 ? -0.4 26.25 6.391 1 97.69 306 ASN B CA 1
ATOM 7126 C C . ASN B 1 306 ? -0.75 24.859 6.914 1 97.69 306 ASN B C 1
ATOM 7128 O O . ASN B 1 306 ? -1.709 24.703 7.672 1 97.69 306 ASN B O 1
ATOM 7132 N N . SER B 1 307 ? -0.001 23.875 6.422 1 97.44 307 SER B N 1
ATOM 7133 C CA . SER B 1 307 ? -0.234 22.469 6.762 1 97.44 307 SER B CA 1
ATOM 7134 C C . SER B 1 307 ? -0.214 22.266 8.273 1 97.44 307 SER B C 1
ATOM 7136 O O . SER B 1 307 ? 0.704 22.719 8.961 1 97.44 307 SER B O 1
ATOM 7138 N N . GLY B 1 308 ? -1.264 21.609 8.758 1 97.94 308 GLY B N 1
ATOM 7139 C CA . GLY B 1 308 ? -1.341 21.25 10.164 1 97.94 308 GLY B CA 1
ATOM 7140 C C . GLY B 1 308 ? -1.967 22.328 11.023 1 97.94 308 GLY B C 1
ATOM 7141 O O . GLY B 1 308 ? -2.371 22.078 12.156 1 97.94 308 GLY B O 1
ATOM 7142 N N . GLN B 1 309 ? -2.033 23.531 10.523 1 98.5 309 GLN B N 1
ATOM 7143 C CA . GLN B 1 309 ? -2.615 24.641 11.281 1 98.5 309 GLN B CA 1
ATOM 7144 C C . GLN B 1 309 ? -4.141 24.578 11.25 1 98.5 309 GLN B C 1
ATOM 7146 O O . GLN B 1 309 ? -4.73 24.109 10.281 1 98.5 309 GLN B O 1
ATOM 7151 N N . ARG B 1 310 ? -4.703 25.047 12.328 1 98.56 310 ARG B N 1
ATOM 7152 C CA . ARG B 1 310 ? -6.145 25.234 12.43 1 98.56 310 ARG B CA 1
ATOM 7153 C C . ARG B 1 310 ? -6.477 26.641 12.93 1 98.56 310 ARG B C 1
ATOM 7155 O O . ARG B 1 310 ? -5.797 27.172 13.812 1 98.56 310 ARG B O 1
ATOM 7162 N N . LEU B 1 311 ? -7.527 27.172 12.344 1 98.12 311 LEU B N 1
ATOM 7163 C CA . LEU B 1 311 ? -7.977 28.5 12.711 1 98.12 311 LEU B CA 1
ATOM 7164 C C . LEU B 1 311 ? -9.492 28.531 12.898 1 98.12 311 LEU B C 1
ATOM 7166 O O . LEU B 1 311 ? -10.227 27.891 12.148 1 98.12 311 LEU B O 1
ATOM 7170 N N . GLY B 1 312 ? -9.859 29.219 13.93 1 97.25 312 GLY B N 1
ATOM 7171 C CA . GLY B 1 312 ? -11.234 29.656 14.031 1 97.25 312 GLY B CA 1
ATOM 7172 C C . GLY B 1 312 ? -11.422 31.109 13.609 1 97.25 312 GLY B C 1
ATOM 7173 O O . GLY B 1 312 ? -10.797 32 14.188 1 97.25 312 GLY B O 1
ATOM 7174 N N . VAL B 1 313 ? -12.312 31.312 12.625 1 98.12 313 VAL B N 1
ATOM 7175 C CA . VAL B 1 313 ? -12.516 32.656 12.125 1 98.12 313 VAL B CA 1
ATOM 7176 C C . VAL B 1 313 ? -14.008 33 12.117 1 98.12 313 VAL B C 1
ATOM 7178 O O . VAL B 1 313 ? -14.836 32.125 11.805 1 98.12 313 VAL B O 1
ATOM 7181 N N . LEU B 1 314 ? -14.305 34.156 12.539 1 97.69 314 LEU B N 1
ATOM 7182 C CA . LEU B 1 314 ? -15.695 34.625 12.516 1 97.69 314 LEU B CA 1
ATOM 7183 C C . LEU B 1 314 ? -16.016 35.344 11.219 1 97.69 314 LEU B C 1
ATOM 7185 O O . LEU B 1 314 ? -15.172 36.094 10.703 1 97.69 314 LEU B O 1
ATOM 7189 N N . ILE B 1 315 ? -17.141 35.094 10.719 1 97.94 315 ILE B N 1
ATOM 7190 C CA . ILE B 1 315 ? -17.688 35.844 9.594 1 97.94 315 ILE B CA 1
ATOM 7191 C C . ILE B 1 315 ? -19.062 36.406 9.977 1 97.94 315 ILE B C 1
ATOM 7193 O O . ILE B 1 315 ? -19.875 35.719 10.586 1 97.94 315 ILE B O 1
ATOM 7197 N N . HIS B 1 316 ? -19.203 37.625 9.727 1 97.12 316 HIS B N 1
ATOM 7198 C CA . HIS B 1 316 ? -20.484 38.281 9.922 1 97.12 316 HIS B CA 1
ATOM 7199 C C . HIS B 1 316 ? -21.266 38.375 8.617 1 97.12 316 HIS B C 1
ATOM 7201 O O . HIS B 1 316 ? -20.797 39 7.648 1 97.12 316 HIS B O 1
ATOM 7207 N N . ALA B 1 317 ? -22.438 37.781 8.648 1 97.06 317 ALA B N 1
ATOM 7208 C CA . ALA B 1 317 ? -23.266 37.781 7.453 1 97.06 317 ALA B CA 1
ATOM 7209 C C . ALA B 1 317 ? -24.062 39.094 7.332 1 97.06 317 ALA B C 1
ATOM 7211 O O . ALA B 1 317 ? -25.281 39.094 7.523 1 97.06 317 ALA B O 1
ATOM 7212 N N . ILE B 1 318 ? -23.391 40.062 6.801 1 96.56 318 ILE B N 1
ATOM 7213 C CA . ILE B 1 318 ? -24.031 41.375 6.809 1 96.56 318 ILE B CA 1
ATOM 7214 C C . ILE B 1 318 ? -24.109 41.906 5.383 1 96.56 318 ILE B C 1
ATOM 7216 O O . ILE B 1 318 ? -24.406 43.094 5.176 1 96.56 318 ILE B O 1
ATOM 7220 N N . GLN B 1 319 ? -23.812 41.094 4.383 1 95.19 319 GLN B N 1
ATOM 7221 C CA . GLN B 1 319 ? -23.922 41.531 2.99 1 95.19 319 GLN B CA 1
ATOM 7222 C C . GLN B 1 319 ? -25.312 41.281 2.445 1 95.19 319 GLN B C 1
ATOM 7224 O O . GLN B 1 319 ? -26.125 40.594 3.086 1 95.19 319 GLN B O 1
ATOM 7229 N N . GLN B 1 320 ? -25.547 41.875 1.202 1 94.12 320 GLN B N 1
ATOM 7230 C CA . GLN B 1 320 ? -26.812 41.594 0.543 1 94.12 320 GLN B CA 1
ATOM 7231 C C . GLN B 1 320 ? -27 40.094 0.332 1 94.12 320 GLN B C 1
ATOM 7233 O O . GLN B 1 320 ? -26.078 39.406 -0.11 1 94.12 320 GLN B O 1
ATOM 7238 N N . PRO B 1 321 ? -28.188 39.625 0.733 1 93.38 321 PRO B N 1
ATOM 7239 C CA . PRO B 1 321 ? -28.406 38.188 0.569 1 93.38 321 PRO B CA 1
ATOM 7240 C C . PRO B 1 321 ? -28.156 37.719 -0.858 1 93.38 321 PRO B C 1
ATOM 7242 O O . PRO B 1 321 ? -28.719 38.25 -1.808 1 93.38 321 PRO B O 1
ATOM 7245 N N . SER B 1 322 ? -27.328 36.781 -1.054 1 92.81 322 SER B N 1
ATOM 7246 C CA . SER B 1 322 ? -26.891 36.188 -2.311 1 92.81 322 SER B CA 1
ATOM 7247 C C . SER B 1 322 ? -25.969 35 -2.062 1 92.81 322 SER B C 1
ATOM 7249 O O . SER B 1 322 ? -25.953 34.438 -0.963 1 92.81 322 SER B O 1
ATOM 7251 N N . THR B 1 323 ? -25.406 34.562 -3.146 1 92.88 323 THR B N 1
ATOM 7252 C CA . THR B 1 323 ? -24.359 33.562 -3.062 1 92.88 323 THR B CA 1
ATOM 7253 C C . THR B 1 323 ? -22.984 34.156 -3.342 1 92.88 323 THR B C 1
ATOM 7255 O O . THR B 1 323 ? -22.797 34.812 -4.367 1 92.88 323 THR B O 1
ATOM 7258 N N . TYR B 1 324 ? -22.094 33.969 -2.408 1 94.19 324 TYR B N 1
ATOM 7259 C CA . TYR B 1 324 ? -20.734 34.5 -2.51 1 94.19 324 TYR B CA 1
ATOM 7260 C C . TYR B 1 324 ? -19.719 33.375 -2.637 1 94.19 324 TYR B C 1
ATOM 7262 O O . TYR B 1 324 ? -19.984 32.25 -2.248 1 94.19 324 TYR B O 1
ATOM 7270 N N . VAL B 1 325 ? -18.578 33.75 -3.174 1 93.88 325 VAL B N 1
ATOM 7271 C CA . VAL B 1 325 ? -17.547 32.75 -3.428 1 93.88 325 VAL B CA 1
ATOM 7272 C C . VAL B 1 325 ? -16.547 32.719 -2.275 1 93.88 325 VAL B C 1
ATOM 7274 O O . VAL B 1 325 ? -16.156 33.781 -1.762 1 93.88 325 VAL B O 1
ATOM 7277 N N . ILE B 1 326 ? -16.234 31.562 -1.802 1 96.56 326 ILE B N 1
ATOM 7278 C CA . ILE B 1 326 ? -15.07 31.312 -0.958 1 96.56 326 ILE B CA 1
ATOM 7279 C C . ILE B 1 326 ? -13.906 30.812 -1.811 1 96.56 326 ILE B C 1
ATOM 7281 O O . ILE B 1 326 ? -14.086 29.906 -2.641 1 96.56 326 ILE B O 1
ATOM 7285 N N . ARG B 1 327 ? -12.742 31.406 -1.621 1 94.94 327 ARG B N 1
ATOM 7286 C CA . ARG B 1 327 ? -11.602 31 -2.43 1 94.94 327 ARG B CA 1
ATOM 7287 C C . ARG B 1 327 ? -10.406 30.641 -1.548 1 94.94 327 ARG B C 1
ATOM 7289 O O . ARG B 1 327 ? -10.07 31.375 -0.62 1 94.94 327 ARG B O 1
ATOM 7296 N N . ALA B 1 328 ? -9.844 29.469 -1.702 1 95.25 328 ALA B N 1
ATOM 7297 C CA . ALA B 1 328 ? -8.555 29.062 -1.148 1 95.25 328 ALA B CA 1
ATOM 7298 C C . ALA B 1 328 ? -7.488 29.016 -2.234 1 95.25 328 ALA B C 1
ATOM 7300 O O . ALA B 1 328 ? -7.605 28.25 -3.199 1 95.25 328 ALA B O 1
ATOM 7301 N N . GLN B 1 329 ? -6.484 29.844 -2.08 1 92.19 329 GLN B N 1
ATOM 7302 C CA . GLN B 1 329 ? -5.438 29.906 -3.094 1 92.19 329 GLN B CA 1
ATOM 7303 C C . GLN B 1 329 ? -4.098 29.438 -2.527 1 92.19 329 GLN B C 1
ATOM 7305 O O . GLN B 1 329 ? -3.777 29.703 -1.369 1 92.19 329 GLN B O 1
ATOM 7310 N N . ILE B 1 330 ? -3.305 28.766 -3.367 1 91.06 330 ILE B N 1
ATOM 7311 C CA . ILE B 1 330 ? -1.973 28.328 -2.963 1 91.06 330 ILE B CA 1
ATOM 7312 C C . ILE B 1 330 ? -1.031 29.531 -2.898 1 91.06 330 ILE B C 1
ATOM 7314 O O . ILE B 1 330 ? -1.072 30.406 -3.764 1 91.06 330 ILE B O 1
ATOM 7318 N N . ARG B 1 331 ? -0.279 29.609 -1.833 1 92.12 331 ARG B N 1
ATOM 7319 C CA . ARG B 1 331 ? 0.781 30.578 -1.619 1 92.12 331 ARG B CA 1
ATOM 7320 C C . ARG B 1 331 ? 2.152 29.922 -1.615 1 92.12 331 ARG B C 1
ATOM 7322 O O . ARG B 1 331 ? 2.254 28.703 -1.486 1 92.12 331 ARG B O 1
ATOM 7329 N N . GLY B 1 332 ? 3.193 30.719 -1.828 1 85.69 332 GLY B N 1
ATOM 7330 C CA . GLY B 1 332 ? 4.562 30.25 -1.736 1 85.69 332 GLY B CA 1
ATOM 7331 C C . GLY B 1 332 ? 5.012 29.484 -2.969 1 85.69 332 GLY B C 1
ATOM 7332 O O . GLY B 1 332 ? 6.18 29.094 -3.072 1 85.69 332 GLY B O 1
ATOM 7333 N N . ARG B 1 333 ? 4.055 29.219 -3.803 1 81.69 333 ARG B N 1
ATOM 7334 C CA . ARG B 1 333 ? 4.34 28.531 -5.055 1 81.69 333 ARG B CA 1
ATOM 7335 C C . ARG B 1 333 ? 3.701 29.25 -6.238 1 81.69 333 ARG B C 1
ATOM 7337 O O . ARG B 1 333 ? 2.584 29.766 -6.133 1 81.69 333 ARG B O 1
ATOM 7344 N N . SER B 1 334 ? 4.398 29.266 -7.406 1 69.06 334 SER B N 1
ATOM 7345 C CA . SER B 1 334 ? 4.008 30.125 -8.531 1 69.06 334 SER B CA 1
ATOM 7346 C C . SER B 1 334 ? 2.816 29.531 -9.273 1 69.06 334 SER B C 1
ATOM 7348 O O . SER B 1 334 ? 2.076 30.25 -9.945 1 69.06 334 SER B O 1
ATOM 7350 N N . GLY B 1 335 ? 2.561 28.328 -9.281 1 60.66 335 GLY B N 1
ATOM 7351 C CA . GLY B 1 335 ? 1.406 27.797 -9.992 1 60.66 335 GLY B CA 1
ATOM 7352 C C . GLY B 1 335 ? 0.093 28.078 -9.289 1 60.66 335 GLY B C 1
ATOM 7353 O O . GLY B 1 335 ? -0.055 27.781 -8.094 1 60.66 335 GLY B O 1
ATOM 7354 N N . VAL B 1 336 ? -0.633 29.047 -9.906 1 62.41 336 VAL B N 1
ATOM 7355 C CA . VAL B 1 336 ? -1.87 29.5 -9.273 1 62.41 336 VAL B CA 1
ATOM 7356 C C . VAL B 1 336 ? -2.91 28.375 -9.328 1 62.41 336 VAL B C 1
ATOM 7358 O O . VAL B 1 336 ? -3.385 28.016 -10.406 1 62.41 336 VAL B O 1
ATOM 7361 N N . ARG B 1 337 ? -3.084 27.688 -8.219 1 77.56 337 ARG B N 1
ATOM 7362 C CA . ARG B 1 337 ? -4.199 26.766 -8.031 1 77.56 337 ARG B CA 1
ATOM 7363 C C . ARG B 1 337 ? -5.129 27.25 -6.922 1 77.56 337 ARG B C 1
ATOM 7365 O O . ARG B 1 337 ? -4.672 27.781 -5.91 1 77.56 337 ARG B O 1
ATOM 7372 N N . VAL B 1 338 ? -6.375 27.203 -7.305 1 84.31 338 VAL B N 1
ATOM 7373 C CA . VAL B 1 338 ? -7.375 27.703 -6.371 1 84.31 338 VAL B CA 1
ATOM 7374 C C . VAL B 1 338 ? -8.484 26.672 -6.18 1 84.31 338 VAL B C 1
ATOM 7376 O O . VAL B 1 338 ? -8.711 25.828 -7.055 1 84.31 338 VAL B O 1
ATOM 7379 N N . ALA B 1 339 ? -9.016 26.703 -5.047 1 90.38 339 ALA B N 1
ATOM 7380 C CA . ALA B 1 339 ? -10.242 25.984 -4.742 1 90.38 339 ALA B CA 1
ATOM 7381 C C . ALA B 1 339 ? -11.375 26.953 -4.395 1 90.38 339 ALA B C 1
ATOM 7383 O O . ALA B 1 339 ? -11.133 28.031 -3.854 1 90.38 339 ALA B O 1
ATOM 7384 N N . HIS B 1 340 ? -12.578 26.469 -4.754 1 91.69 340 HIS B N 1
ATOM 7385 C CA . HIS B 1 340 ? -13.727 27.328 -4.504 1 91.69 340 HIS B CA 1
ATOM 7386 C C . HIS B 1 340 ? -14.805 26.594 -3.717 1 91.69 340 HIS B C 1
ATOM 7388 O O . HIS B 1 340 ? -14.945 25.375 -3.84 1 91.69 340 HIS B O 1
ATOM 7394 N N . ALA B 1 341 ? -15.477 27.312 -2.943 1 94.25 341 ALA B N 1
ATOM 7395 C CA . ALA B 1 341 ? -16.75 26.953 -2.309 1 94.25 341 ALA B CA 1
ATOM 7396 C C . ALA B 1 341 ? -17.719 28.141 -2.318 1 94.25 341 ALA B C 1
ATOM 7398 O O . ALA B 1 341 ? -17.406 29.203 -2.857 1 94.25 341 ALA B O 1
ATOM 7399 N N . LEU B 1 342 ? -18.953 27.875 -1.862 1 93.69 342 LEU B N 1
ATOM 7400 C CA . LEU B 1 342 ? -19.969 28.922 -1.894 1 93.69 342 LEU B CA 1
ATOM 7401 C C . LEU B 1 342 ? -20.484 29.234 -0.491 1 93.69 342 LEU B C 1
ATOM 7403 O O . LEU B 1 342 ? -20.656 28.312 0.319 1 93.69 342 LEU B O 1
ATOM 7407 N N . LEU B 1 343 ? -20.547 30.469 -0.23 1 95.88 343 LEU B N 1
ATOM 7408 C CA . LEU B 1 343 ? -21.297 30.969 0.914 1 95.88 343 LEU B CA 1
ATOM 7409 C C . LEU B 1 343 ? -22.672 31.484 0.482 1 95.88 343 LEU B C 1
ATOM 7411 O O . LEU B 1 343 ? -22.766 32.5 -0.211 1 95.88 343 LEU B O 1
ATOM 7415 N N . ARG B 1 344 ? -23.688 30.828 0.987 1 95.69 344 ARG B N 1
ATOM 7416 C CA . ARG B 1 344 ? -25.031 31.156 0.507 1 95.69 344 ARG B CA 1
ATOM 7417 C C . ARG B 1 344 ? -25.922 31.656 1.645 1 95.69 344 ARG B C 1
ATOM 7419 O O . ARG B 1 344 ? -26.047 30.984 2.676 1 95.69 344 ARG B O 1
ATOM 7426 N N . TYR B 1 345 ? -26.484 32.844 1.434 1 95.56 345 TYR B N 1
ATOM 7427 C CA . TYR B 1 345 ? -27.453 33.375 2.379 1 95.56 345 TYR B CA 1
ATOM 7428 C C . TYR B 1 345 ? -28.797 32.656 2.225 1 95.56 345 TYR B C 1
ATOM 7430 O O . TYR B 1 345 ? -29.297 32.469 1.108 1 95.56 345 TYR B O 1
ATOM 7438 N N . THR B 1 346 ? -29.234 32.188 3.35 1 93 346 THR B N 1
ATOM 7439 C CA . THR B 1 346 ? -30.516 31.484 3.338 1 93 346 THR B CA 1
ATOM 7440 C C . THR B 1 346 ? -31.594 32.344 2.672 1 93 346 THR B C 1
ATOM 7442 O O . THR B 1 346 ? -31.703 33.531 2.959 1 93 346 THR B O 1
ATOM 7445 N N . GLY B 1 347 ? -32.438 31.703 1.892 1 85.75 347 GLY B N 1
ATOM 7446 C CA . GLY B 1 347 ? -33.562 32.375 1.236 1 85.75 347 GLY B CA 1
ATOM 7447 C C . GLY B 1 347 ? -33.156 33 -0.085 1 85.75 347 GLY B C 1
ATOM 7448 O O . GLY B 1 347 ? -34.031 33.5 -0.817 1 85.75 347 GLY B O 1
ATOM 7449 N N . SER B 1 348 ? -31.922 33 -0.37 1 85.25 348 SER B N 1
ATOM 7450 C CA . SER B 1 348 ? -31.469 33.594 -1.635 1 85.25 348 SER B CA 1
ATOM 7451 C C . SER B 1 348 ? -31.688 32.625 -2.787 1 85.25 348 SER B C 1
ATOM 7453 O O . SER B 1 348 ? -31.688 31.391 -2.586 1 85.25 348 SER B O 1
ATOM 7455 N N . PRO B 1 349 ? -32.031 33.156 -3.963 1 78.06 349 PRO B N 1
ATOM 7456 C CA . PRO B 1 349 ? -32.156 32.25 -5.109 1 78.06 349 PRO B CA 1
ATOM 7457 C C . PRO B 1 349 ? -30.875 31.484 -5.41 1 78.06 349 PRO B C 1
ATOM 7459 O O . PRO B 1 349 ? -29.781 32 -5.191 1 78.06 349 PRO B O 1
ATOM 7462 N N . THR B 1 350 ? -31.094 30.266 -5.676 1 74.5 350 THR B N 1
ATOM 7463 C CA . THR B 1 350 ? -29.938 29.484 -6.105 1 74.5 350 THR B CA 1
ATOM 7464 C C . THR B 1 350 ? -29.438 29.969 -7.469 1 74.5 350 THR B C 1
ATOM 7466 O O . THR B 1 350 ? -30.172 29.891 -8.461 1 74.5 350 THR B O 1
ATOM 7469 N N . VAL B 1 351 ? -28.391 30.781 -7.445 1 64.69 351 VAL B N 1
ATOM 7470 C CA . VAL B 1 351 ? -27.828 31.297 -8.695 1 64.69 351 VAL B CA 1
ATOM 7471 C C . VAL B 1 351 ? -26.578 30.5 -9.062 1 64.69 351 VAL B C 1
ATOM 7473 O O . VAL B 1 351 ? -25.875 29.984 -8.188 1 64.69 351 VAL B O 1
ATOM 7476 N N . THR B 1 352 ? -26.516 30.344 -10.367 1 70.31 352 THR B N 1
ATOM 7477 C CA . THR B 1 352 ? -25.281 29.781 -10.875 1 70.31 352 THR B CA 1
ATOM 7478 C C . THR B 1 352 ? -24.141 30.797 -10.797 1 70.31 352 THR B C 1
ATOM 7480 O O . THR B 1 352 ? -24.281 31.922 -11.305 1 70.31 352 THR B O 1
ATOM 7483 N N . VAL B 1 353 ? -23.219 30.578 -9.969 1 73.62 353 VAL B N 1
ATOM 7484 C CA . VAL B 1 353 ? -22.078 31.469 -9.805 1 73.62 353 VAL B CA 1
ATOM 7485 C C . VAL B 1 353 ? -20.875 30.891 -10.547 1 73.62 353 VAL B C 1
ATOM 7487 O O . VAL B 1 353 ? -20.656 29.688 -10.555 1 73.62 353 VAL B O 1
ATOM 7490 N N . ASP B 1 354 ? -20.188 31.766 -11.305 1 74.62 354 ASP B N 1
ATOM 7491 C CA . ASP B 1 354 ? -18.875 31.453 -11.836 1 74.62 354 ASP B CA 1
ATOM 7492 C C . ASP B 1 354 ? -17.766 31.828 -10.852 1 74.62 354 ASP B C 1
ATOM 7494 O O . ASP B 1 354 ? -17.312 32.969 -10.82 1 74.62 354 ASP B O 1
ATOM 7498 N N . PRO B 1 355 ? -17.312 30.906 -10.164 1 79.56 355 PRO B N 1
ATOM 7499 C CA . PRO B 1 355 ? -16.375 31.25 -9.102 1 79.56 355 PRO B CA 1
ATOM 7500 C C . PRO B 1 355 ? -15.039 31.766 -9.633 1 79.56 355 PRO B C 1
ATOM 7502 O O . PRO B 1 355 ? -14.352 32.531 -8.953 1 79.56 355 PRO B O 1
ATOM 7505 N N . VAL B 1 356 ? -14.672 31.422 -10.789 1 73.25 356 VAL B N 1
ATOM 7506 C CA . VAL B 1 356 ? -13.383 31.781 -11.352 1 73.25 356 VAL B CA 1
ATOM 7507 C C . VAL B 1 356 ? -13.383 33.281 -11.719 1 73.25 356 VAL B C 1
ATOM 7509 O O . VAL B 1 356 ? -12.352 33.938 -11.617 1 73.25 356 VAL B O 1
ATOM 7512 N N . GLY B 1 357 ? -14.484 33.75 -12.094 1 73.94 357 GLY B N 1
ATOM 7513 C CA . GLY B 1 357 ? -14.586 35.125 -12.555 1 73.94 357 GLY B CA 1
ATOM 7514 C C . GLY B 1 357 ? -14.68 36.125 -11.422 1 73.94 357 GLY B C 1
ATOM 7515 O O . GLY B 1 357 ? -14.477 37.312 -11.633 1 73.94 357 GLY B O 1
ATOM 7516 N N . VAL B 1 358 ? -14.859 35.656 -10.266 1 82.12 358 VAL B N 1
ATOM 7517 C CA . VAL B 1 358 ? -15.031 36.531 -9.133 1 82.12 358 VAL B CA 1
ATOM 7518 C C . VAL B 1 358 ? -13.68 37.094 -8.68 1 82.12 358 VAL B C 1
ATOM 7520 O O . VAL B 1 358 ? -12.711 36.312 -8.578 1 82.12 358 VAL B O 1
ATOM 7523 N N . GLN B 1 359 ? -13.656 38.406 -8.492 1 85.38 359 GLN B N 1
ATOM 7524 C CA . GLN B 1 359 ? -12.438 39 -7.984 1 85.38 359 GLN B CA 1
ATOM 7525 C C . GLN B 1 359 ? -12.461 39.094 -6.461 1 85.38 359 GLN B C 1
ATOM 7527 O O . GLN B 1 359 ? -13.328 39.75 -5.887 1 85.38 359 GLN B O 1
ATOM 7532 N N . ILE B 1 360 ? -11.617 38.438 -5.832 1 91.06 360 ILE B N 1
ATOM 7533 C CA . ILE B 1 360 ? -11.43 38.469 -4.387 1 91.06 360 ILE B CA 1
ATOM 7534 C C . ILE B 1 360 ? -10.008 38.938 -4.066 1 91.06 360 ILE B C 1
ATOM 7536 O O . ILE B 1 360 ? -9.031 38.312 -4.5 1 91.06 360 ILE B O 1
ATOM 7540 N N . PRO B 1 361 ? -9.859 40.062 -3.365 1 91.94 361 PRO B N 1
ATOM 7541 C CA . PRO B 1 361 ? -8.5 40.469 -3.018 1 91.94 361 PRO B CA 1
ATOM 7542 C C . PRO B 1 361 ? -7.777 39.469 -2.129 1 91.94 361 PRO B C 1
ATOM 7544 O O . PRO B 1 361 ? -8.266 39.125 -1.044 1 91.94 361 PRO B O 1
ATOM 7547 N N . GLN B 1 362 ? -6.699 38.938 -2.559 1 93.75 362 GLN B N 1
ATOM 7548 C CA . GLN B 1 362 ? -5.793 38.031 -1.844 1 93.75 362 GLN B CA 1
ATOM 7549 C C . GLN B 1 362 ? -4.336 38.344 -2.184 1 93.75 362 GLN B C 1
ATOM 7551 O O . GLN B 1 362 ? -4.047 38.906 -3.246 1 93.75 362 GLN B O 1
ATOM 7556 N N . PRO B 1 363 ? -3.457 38.031 -1.24 1 93.94 363 PRO B N 1
ATOM 7557 C CA . PRO B 1 363 ? -2.049 38.344 -1.524 1 93.94 363 PRO B CA 1
ATOM 7558 C C . PRO B 1 363 ? -1.477 37.469 -2.637 1 93.94 363 PRO B C 1
ATOM 7560 O O . PRO B 1 363 ? -1.908 36.312 -2.811 1 93.94 363 PRO B O 1
ATOM 7563 N N . ALA B 1 364 ? -0.477 38.031 -3.305 1 90.44 364 ALA B N 1
ATOM 7564 C CA . ALA B 1 364 ? 0.239 37.25 -4.312 1 90.44 364 ALA B CA 1
ATOM 7565 C C . ALA B 1 364 ? 0.937 36.062 -3.678 1 90.44 364 ALA B C 1
ATOM 7567 O O . ALA B 1 364 ? 1.188 36.062 -2.471 1 90.44 364 ALA B O 1
ATOM 7568 N N . TRP B 1 365 ? 1.218 35.094 -4.527 1 88.12 365 TRP B N 1
ATOM 7569 C CA . TRP B 1 365 ? 1.769 33.844 -4.035 1 88.12 365 TRP B CA 1
ATOM 7570 C C . TRP B 1 365 ? 3.098 34.062 -3.322 1 88.12 365 TRP B C 1
ATOM 7572 O O . TRP B 1 365 ? 3.467 33.312 -2.428 1 88.12 365 TRP B O 1
ATOM 7582 N N . HIS B 1 366 ? 3.857 35.156 -3.596 1 88 366 HIS B N 1
ATOM 7583 C CA . HIS B 1 366 ? 5.191 35.406 -3.064 1 88 366 HIS B CA 1
ATOM 7584 C C . HIS B 1 366 ? 5.199 36.594 -2.104 1 88 366 HIS B C 1
ATOM 7586 O O . HIS B 1 366 ? 6.25 37.156 -1.837 1 88 366 HIS B O 1
ATOM 7592 N N . ASP B 1 367 ? 4.008 37 -1.742 1 92.69 367 ASP B N 1
ATOM 7593 C CA . ASP B 1 367 ? 3.928 38.125 -0.816 1 92.69 367 ASP B CA 1
ATOM 7594 C C . ASP B 1 367 ? 4.266 37.688 0.608 1 92.69 367 ASP B C 1
ATOM 7596 O O . ASP B 1 367 ? 3.373 37.531 1.448 1 92.69 367 ASP B O 1
ATOM 7600 N N . ASN B 1 368 ? 5.543 37.625 0.893 1 91.81 368 ASN B N 1
ATOM 7601 C CA . ASN B 1 368 ? 6.027 37.188 2.197 1 91.81 368 ASN B CA 1
ATOM 7602 C C . ASN B 1 368 ? 5.734 38.219 3.279 1 91.81 368 ASN B C 1
ATOM 7604 O O . ASN B 1 368 ? 5.582 37.875 4.453 1 91.81 368 ASN B O 1
ATOM 7608 N N . GLU B 1 369 ? 5.699 39.469 2.861 1 93.94 369 GLU B N 1
ATOM 7609 C CA . GLU B 1 369 ? 5.414 40.531 3.82 1 93.94 369 GLU B CA 1
ATOM 7610 C C . GLU B 1 369 ? 4.023 40.375 4.426 1 93.94 369 GLU B C 1
ATOM 7612 O O . GLU B 1 369 ? 3.832 40.562 5.625 1 93.94 369 GLU B O 1
ATOM 7617 N N . PHE B 1 370 ? 3.117 40.031 3.617 1 95.06 370 PHE B N 1
ATOM 7618 C CA . PHE B 1 370 ? 1.763 39.781 4.094 1 95.06 370 PHE B CA 1
ATOM 7619 C C . PHE B 1 370 ? 1.76 38.688 5.16 1 95.06 370 PHE B C 1
ATOM 7621 O O . PHE B 1 370 ? 1.153 38.844 6.219 1 95.06 370 PHE B O 1
ATOM 7628 N N . THR B 1 371 ? 2.4 37.625 4.91 1 94.75 371 THR B N 1
ATOM 7629 C CA . THR B 1 371 ? 2.461 36.469 5.82 1 94.75 371 THR B CA 1
ATOM 7630 C C . THR B 1 371 ? 3.148 36.875 7.125 1 94.75 371 THR B C 1
ATOM 7632 O O . THR B 1 371 ? 2.672 36.531 8.211 1 94.75 371 THR B O 1
ATOM 7635 N N . PHE B 1 372 ? 4.246 37.562 6.961 1 94.88 372 PHE B N 1
ATOM 7636 C CA . PHE B 1 372 ? 5.027 38 8.109 1 94.88 372 PHE B CA 1
ATOM 7637 C C . PHE B 1 372 ? 4.191 38.906 9.016 1 94.88 372 PHE B C 1
ATOM 7639 O O . PHE B 1 372 ? 4.152 38.688 10.227 1 94.88 372 PHE B O 1
ATOM 7646 N N . GLN B 1 373 ? 3.502 39.812 8.461 1 96.25 373 GLN B N 1
ATOM 7647 C CA . GLN B 1 373 ? 2.691 40.75 9.219 1 96.25 373 GLN B CA 1
ATOM 7648 C C . GLN B 1 373 ? 1.515 40.062 9.898 1 96.25 373 GLN B C 1
ATOM 7650 O O . GLN B 1 373 ? 1.23 40.312 11.07 1 96.25 373 GLN B O 1
ATOM 7655 N N . GLN B 1 374 ? 0.859 39.219 9.188 1 96.88 374 GLN B N 1
ATOM 7656 C CA . GLN B 1 374 ? -0.309 38.562 9.758 1 96.88 374 GLN B CA 1
ATOM 7657 C C . GLN B 1 374 ? 0.089 37.656 10.914 1 96.88 374 GLN B C 1
ATOM 7659 O O . GLN B 1 374 ? -0.57 37.625 11.953 1 96.88 374 GLN B O 1
ATOM 7664 N N . GLN B 1 375 ? 1.119 36.844 10.734 1 96.81 375 GLN B N 1
ATOM 7665 C CA . GLN B 1 375 ? 1.549 35.938 11.781 1 96.81 375 GLN B CA 1
ATOM 7666 C C . GLN B 1 375 ? 1.979 36.688 13.039 1 96.81 375 GLN B C 1
ATOM 7668 O O . GLN B 1 375 ? 1.654 36.281 14.156 1 96.81 375 GLN B O 1
ATOM 7673 N N . ASN B 1 376 ? 2.686 37.75 12.875 1 97.19 376 ASN B N 1
ATOM 7674 C CA . ASN B 1 376 ? 3.178 38.531 14.016 1 97.19 376 ASN B CA 1
ATOM 7675 C C . ASN B 1 376 ? 2.08 39.375 14.633 1 97.19 376 ASN B C 1
ATOM 7677 O O . ASN B 1 376 ? 2.23 39.875 15.75 1 97.19 376 ASN B O 1
ATOM 7681 N N . ALA B 1 377 ? 0.966 39.562 13.938 1 97.81 377 ALA B N 1
ATOM 7682 C CA . ALA B 1 377 ? -0.146 40.344 14.461 1 97.81 377 ALA B CA 1
ATOM 7683 C C . ALA B 1 377 ? -1.003 39.531 15.414 1 97.81 377 ALA B C 1
ATOM 7685 O O . ALA B 1 377 ? -1.801 40.094 16.172 1 97.81 377 ALA B O 1
ATOM 7686 N N . LEU B 1 378 ? -0.883 38.219 15.375 1 97.06 378 LEU B N 1
ATOM 7687 C CA . LEU B 1 378 ? -1.646 37.375 16.281 1 97.06 378 LEU B CA 1
ATOM 7688 C C . LEU B 1 378 ? -1.172 37.531 17.719 1 97.06 378 LEU B C 1
ATOM 7690 O O . LEU B 1 378 ? 0.033 37.562 17.984 1 97.06 378 LEU B O 1
ATOM 7694 N N . ARG B 1 379 ? -2.129 37.656 18.625 1 95.56 379 ARG B N 1
ATOM 7695 C CA . ARG B 1 379 ? -1.846 37.844 20.047 1 95.56 379 ARG B CA 1
ATOM 7696 C C . ARG B 1 379 ? -2.635 36.844 20.891 1 95.56 379 ARG B C 1
ATOM 7698 O O . ARG B 1 379 ? -3.803 36.562 20.609 1 95.56 379 ARG B O 1
ATOM 7705 N N . GLY B 1 380 ? -1.897 36.25 21.891 1 93.5 380 GLY B N 1
ATOM 7706 C CA . GLY B 1 380 ? -2.576 35.375 22.828 1 93.5 380 GLY B CA 1
ATOM 7707 C C . GLY B 1 380 ? -3.447 36.094 23.828 1 93.5 380 GLY B C 1
ATOM 7708 O O . GLY B 1 380 ? -3.482 37.344 23.844 1 93.5 380 GLY B O 1
ATOM 7709 N N . THR B 1 381 ? -4.156 35.156 24.531 1 86.56 381 THR B N 1
ATOM 7710 C CA . THR B 1 381 ? -4.922 35.719 25.641 1 86.56 381 THR B CA 1
ATOM 7711 C C . THR B 1 381 ? -4.125 35.625 26.938 1 86.56 381 THR B C 1
ATOM 7713 O O . THR B 1 381 ? -3.268 34.75 27.094 1 86.56 381 THR B O 1
ATOM 7716 N N . GLN B 1 382 ? -4.262 36.531 27.766 1 72.31 382 GLN B N 1
ATOM 7717 C CA . GLN B 1 382 ? -3.5 36.625 29.016 1 72.31 382 GLN B CA 1
ATOM 7718 C C . GLN B 1 382 ? -3.84 35.438 29.938 1 72.31 382 GLN B C 1
ATOM 7720 O O . GLN B 1 382 ? -3.135 35.188 30.922 1 72.31 382 GLN B O 1
ATOM 7725 N N . SER B 1 383 ? -4.695 34.625 29.484 1 72 383 SER B N 1
ATOM 7726 C CA . SER B 1 383 ? -5.094 33.469 30.312 1 72 383 SER B CA 1
ATOM 7727 C C . SER B 1 383 ? -4.07 32.344 30.25 1 72 383 SER B C 1
ATOM 7729 O O . SER B 1 383 ? -4.086 31.438 31.078 1 72 383 SER B O 1
ATOM 7731 N N . MET B 1 384 ? -3.137 32.406 29.422 1 80.5 384 MET B N 1
ATOM 7732 C CA . MET B 1 384 ? -2.066 31.422 29.312 1 80.5 384 MET B CA 1
ATOM 7733 C C . MET B 1 384 ? -0.699 32.094 29.406 1 80.5 384 MET B C 1
ATOM 7735 O O . MET B 1 384 ? 0.022 32.188 28.406 1 80.5 384 MET B O 1
ATOM 7739 N N . PRO B 1 385 ? -0.3 32.312 30.578 1 88.94 385 PRO B N 1
ATOM 7740 C CA . PRO B 1 385 ? 0.937 33.094 30.719 1 88.94 385 PRO B CA 1
ATOM 7741 C C . PRO B 1 385 ? 2.168 32.344 30.234 1 88.94 385 PRO B C 1
ATOM 7743 O O . PRO B 1 385 ? 2.285 31.125 30.469 1 88.94 385 PRO B O 1
ATOM 7746 N N . VAL B 1 386 ? 3.014 33.031 29.516 1 95.19 386 VAL B N 1
ATOM 7747 C CA . VAL B 1 386 ? 4.266 32.469 29.016 1 95.19 386 VAL B CA 1
ATOM 7748 C C . VAL B 1 386 ? 5.32 32.469 30.125 1 95.19 386 VAL B C 1
ATOM 7750 O O . VAL B 1 386 ? 5.453 33.469 30.828 1 95.19 386 VAL B O 1
ATOM 7753 N N . PRO B 1 387 ? 5.992 31.406 30.328 1 95.75 387 PRO B N 1
ATOM 7754 C CA . PRO B 1 387 ? 7.086 31.438 31.297 1 95.75 387 PRO B CA 1
ATOM 7755 C C . PRO B 1 387 ? 8.164 32.469 30.938 1 95.75 387 PRO B C 1
ATOM 7757 O O . PRO B 1 387 ? 8.469 32.656 29.766 1 95.75 387 PRO B O 1
ATOM 7760 N N . ALA B 1 388 ? 8.789 32.938 32.031 1 95.19 388 ALA B N 1
ATOM 7761 C CA . ALA B 1 388 ? 9.836 33.938 31.844 1 95.19 388 ALA B CA 1
ATOM 7762 C C . ALA B 1 388 ? 11.086 33.312 31.219 1 95.19 388 ALA B C 1
ATOM 7764 O O . ALA B 1 388 ? 11.289 32.125 31.297 1 95.19 388 ALA B O 1
ATOM 7765 N N . THR B 1 389 ? 11.836 34.25 30.594 1 94.56 389 THR B N 1
ATOM 7766 C CA . THR B 1 389 ? 13.039 33.781 29.891 1 94.56 389 THR B CA 1
ATOM 7767 C C . THR B 1 389 ? 14.008 33.125 30.859 1 94.56 389 THR B C 1
ATOM 7769 O O . THR B 1 389 ? 14.695 32.156 30.5 1 94.56 389 THR B O 1
ATOM 7772 N N . GLU B 1 390 ? 14.023 33.531 32.094 1 93.62 390 GLU B N 1
ATOM 7773 C CA . GLU B 1 390 ? 14.938 33 33.094 1 93.62 390 GLU B CA 1
ATOM 7774 C C . GLU B 1 390 ? 14.609 31.547 33.469 1 93.62 390 GLU B C 1
ATOM 7776 O O . GLU B 1 390 ? 15.445 30.844 34 1 93.62 390 GLU B O 1
ATOM 7781 N N . GLN B 1 391 ? 13.453 31.141 33.125 1 96.25 391 GLN B N 1
ATOM 7782 C CA . GLN B 1 391 ? 13.016 29.797 33.469 1 96.25 391 GLN B CA 1
ATOM 7783 C C . GLN B 1 391 ? 13.406 28.797 32.375 1 96.25 391 GLN B C 1
ATOM 7785 O O . GLN B 1 391 ? 13.289 27.594 32.562 1 96.25 391 GLN B O 1
ATOM 7790 N N . VAL B 1 392 ? 13.852 29.312 31.281 1 96.88 392 VAL B N 1
ATOM 7791 C CA . VAL B 1 392 ? 14.234 28.438 30.188 1 96.88 392 VAL B CA 1
ATOM 7792 C C . VAL B 1 392 ? 15.508 27.672 30.547 1 96.88 392 VAL B C 1
ATOM 7794 O O . VAL B 1 392 ? 16.531 28.281 30.844 1 96.88 392 VAL B O 1
ATOM 7797 N N . VAL B 1 393 ? 15.391 26.312 30.422 1 96.94 393 VAL B N 1
ATOM 7798 C CA . VAL B 1 393 ? 16.531 25.5 30.844 1 96.94 393 VAL B CA 1
ATOM 7799 C C . VAL B 1 393 ? 17.438 25.234 29.656 1 96.94 393 VAL B C 1
ATOM 7801 O O . VAL B 1 393 ? 18.641 24.969 29.828 1 96.94 393 VAL B O 1
ATOM 7804 N N . ARG B 1 394 ? 16.922 25.203 28.453 1 96.56 394 ARG B N 1
ATOM 7805 C CA . ARG B 1 394 ? 17.703 25 27.234 1 96.56 394 ARG B CA 1
ATOM 7806 C C . ARG B 1 394 ? 16.984 25.578 26.016 1 96.56 394 ARG B C 1
ATOM 7808 O O . ARG B 1 394 ? 15.758 25.484 25.906 1 96.56 394 ARG B O 1
ATOM 7815 N N . ARG B 1 395 ? 17.766 26.234 25.234 1 95.12 395 ARG B N 1
ATOM 7816 C CA . ARG B 1 395 ? 17.297 26.688 23.938 1 95.12 395 ARG B CA 1
ATOM 7817 C C . ARG B 1 395 ? 17.906 25.844 22.812 1 95.12 395 ARG B C 1
ATOM 7819 O O . ARG B 1 395 ? 19.125 25.781 22.656 1 95.12 395 ARG B O 1
ATOM 7826 N N . PHE B 1 396 ? 17 25.172 22.078 1 94.06 396 PHE B N 1
ATOM 7827 C CA . PHE B 1 396 ? 17.422 24.406 20.906 1 94.06 396 PHE B CA 1
ATOM 7828 C C . PHE B 1 396 ? 17.438 25.297 19.656 1 94.06 396 PHE B C 1
ATOM 7830 O O . PHE B 1 396 ? 16.422 25.906 19.328 1 94.06 396 PHE B O 1
ATOM 7837 N N . GLU B 1 397 ? 18.531 25.438 19.062 1 90.81 397 GLU B N 1
ATOM 7838 C CA . GLU B 1 397 ? 18.625 26.125 17.781 1 90.81 397 GLU B CA 1
ATOM 7839 C C . GLU B 1 397 ? 18.734 25.125 16.625 1 90.81 397 GLU B C 1
ATOM 7841 O O . GLU B 1 397 ? 19.75 24.469 16.469 1 90.81 397 GLU B O 1
ATOM 7846 N N . ILE B 1 398 ? 17.672 25.141 15.852 1 90.5 398 ILE B N 1
ATOM 7847 C CA . ILE B 1 398 ? 17.547 24.109 14.82 1 90.5 398 ILE B CA 1
ATOM 7848 C C . ILE B 1 398 ? 17.547 24.781 13.438 1 90.5 398 ILE B C 1
ATOM 7850 O O . ILE B 1 398 ? 16.656 25.547 13.117 1 90.5 398 ILE B O 1
ATOM 7854 N N . LEU B 1 399 ? 18.531 24.406 12.664 1 87.81 399 LEU B N 1
ATOM 7855 C CA . LEU B 1 399 ? 18.609 24.875 11.281 1 87.81 399 LEU B CA 1
ATOM 7856 C C . LEU B 1 399 ? 17.875 23.906 10.344 1 87.81 399 LEU B C 1
ATOM 7858 O O . LEU B 1 399 ? 18.172 22.703 10.336 1 87.81 399 LEU B O 1
ATOM 7862 N N . ASN B 1 400 ? 16.938 24.438 9.617 1 89.88 400 ASN B N 1
ATOM 7863 C CA . ASN B 1 400 ? 16.203 23.641 8.633 1 89.88 400 ASN B CA 1
ATOM 7864 C C . ASN B 1 400 ? 16.703 23.922 7.215 1 89.88 400 ASN B C 1
ATOM 7866 O O . ASN B 1 400 ? 16.609 25.047 6.723 1 89.88 400 ASN B O 1
ATOM 7870 N N . THR B 1 401 ? 17.203 22.875 6.562 1 86.81 401 THR B N 1
ATOM 7871 C CA . THR B 1 401 ? 17.688 23 5.195 1 86.81 401 THR B CA 1
ATOM 7872 C C . THR B 1 401 ? 17.703 21.641 4.504 1 86.81 401 THR B C 1
ATOM 7874 O O . THR B 1 401 ? 17.203 20.641 5.051 1 86.81 401 THR B O 1
ATOM 7877 N N . GLN B 1 402 ? 18.141 21.625 3.221 1 85.44 402 GLN B N 1
ATOM 7878 C CA . GLN B 1 402 ? 18.266 20.375 2.455 1 85.44 402 GLN B CA 1
ATOM 7879 C C . GLN B 1 402 ? 19.734 20.062 2.146 1 85.44 402 GLN B C 1
ATOM 7881 O O . GLN B 1 402 ? 20.531 20.984 1.936 1 85.44 402 GLN B O 1
ATOM 7886 N N . GLU B 1 403 ? 20.031 18.812 2.119 1 80.25 403 GLU B N 1
ATOM 7887 C CA . GLU B 1 403 ? 21.344 18.328 1.701 1 80.25 403 GLU B CA 1
ATOM 7888 C C . GLU B 1 403 ? 21.234 16.984 0.982 1 80.25 403 GLU B C 1
ATOM 7890 O O . GLU B 1 403 ? 20.203 16.312 1.063 1 80.25 403 GLU B O 1
ATOM 7895 N N . ARG B 1 404 ? 22.219 16.656 0.173 1 78.62 404 ARG B N 1
ATOM 7896 C CA . ARG B 1 404 ? 22.328 15.352 -0.457 1 78.62 404 ARG B CA 1
ATOM 7897 C C . ARG B 1 404 ? 23.281 14.438 0.314 1 78.62 404 ARG B C 1
ATOM 7899 O O . ARG B 1 404 ? 24.391 14.844 0.651 1 78.62 404 ARG B O 1
ATOM 7906 N N . LEU B 1 405 ? 22.766 13.367 0.644 1 74.31 405 LEU B N 1
ATOM 7907 C CA . LEU B 1 405 ? 23.516 12.375 1.396 1 74.31 405 LEU B CA 1
ATOM 7908 C C . LEU B 1 405 ? 23.984 11.242 0.487 1 74.31 405 LEU B C 1
ATOM 7910 O O . LEU B 1 405 ? 23.25 10.82 -0.409 1 74.31 405 LEU B O 1
ATOM 7914 N N . GLU B 1 406 ? 25.359 11 0.475 1 61.22 406 GLU B N 1
ATOM 7915 C CA . GLU B 1 406 ? 25.844 9.852 -0.277 1 61.22 406 GLU B CA 1
ATOM 7916 C C . GLU B 1 406 ? 25.062 8.586 0.081 1 61.22 406 GLU B C 1
ATOM 7918 O O . GLU B 1 406 ? 24.75 8.352 1.252 1 61.22 406 GLU B O 1
ATOM 7923 N N . GLY B 1 407 ? 24.328 8.172 -1.007 1 51.66 407 GLY B N 1
ATOM 7924 C CA . GLY B 1 407 ? 23.406 7.047 -0.948 1 51.66 407 GLY B CA 1
ATOM 7925 C C . GLY B 1 407 ? 23.953 5.867 -0.161 1 51.66 407 GLY B C 1
ATOM 7926 O O . GLY B 1 407 ? 25.047 5.371 -0.452 1 51.66 407 GLY B O 1
ATOM 7927 N N . ARG B 1 408 ? 24.156 5.809 1.014 1 43 408 ARG B N 1
ATOM 7928 C CA . ARG B 1 408 ? 24.516 4.547 1.651 1 43 408 ARG B CA 1
ATOM 7929 C C . ARG B 1 408 ? 23.672 3.398 1.113 1 43 408 ARG B C 1
ATOM 7931 O O . ARG B 1 408 ? 22.625 3.627 0.486 1 43 408 ARG B O 1
ATOM 7938 N N . ASN B 1 409 ? 24.281 2.104 1.33 1 38.19 409 ASN B N 1
ATOM 7939 C CA . ASN B 1 409 ? 23.641 0.796 1.313 1 38.19 409 ASN B CA 1
ATOM 7940 C C . ASN B 1 409 ? 22.219 0.872 1.856 1 38.19 409 ASN B C 1
ATOM 7942 O O . ASN B 1 409 ? 21.938 1.626 2.793 1 38.19 409 ASN B O 1
ATOM 7946 N N . PHE B 1 410 ? 21.5 0.655 1.039 1 35.31 410 PHE B N 1
ATOM 7947 C CA . PHE B 1 410 ? 20.094 0.439 1.329 1 35.31 410 PHE B CA 1
ATOM 7948 C C . PHE B 1 410 ? 19.906 -0.028 2.768 1 35.31 410 PHE B C 1
ATOM 7950 O O . PHE B 1 410 ? 18.766 -0.269 3.201 1 35.31 410 PHE B O 1
ATOM 7957 N N . ASN B 1 411 ? 20.859 -0.825 3.213 1 33.84 411 ASN B N 1
ATOM 7958 C CA . ASN B 1 411 ? 20.547 -1.405 4.516 1 33.84 411 ASN B CA 1
ATOM 7959 C C . ASN B 1 411 ? 20.422 -0.332 5.59 1 33.84 411 ASN B C 1
ATOM 7961 O O . ASN B 1 411 ? 21.391 -0.023 6.281 1 33.84 411 ASN B O 1
ATOM 7965 N N . GLY B 1 412 ? 19.531 0.612 5.441 1 36 412 GLY B N 1
ATOM 7966 C CA . GLY B 1 412 ? 18.953 1.53 6.414 1 36 412 GLY B CA 1
ATOM 7967 C C . GLY B 1 412 ? 19.891 2.664 6.785 1 36 412 GLY B C 1
ATOM 7968 O O . GLY B 1 412 ? 19.547 3.838 6.629 1 36 412 GLY B O 1
ATOM 7969 N N . LYS B 1 413 ? 20.891 2.4 7.906 1 35.09 413 LYS B N 1
ATOM 7970 C CA . LYS B 1 413 ? 21.469 3.525 8.625 1 35.09 413 LYS B CA 1
ATOM 7971 C C . LYS B 1 413 ? 22.609 4.152 7.824 1 35.09 413 LYS B C 1
ATOM 7973 O O . LYS B 1 413 ? 23.5 3.445 7.34 1 35.09 413 LYS B O 1
ATOM 7978 N N . PRO B 1 414 ? 22.453 5.273 7.238 1 34.06 414 PRO B N 1
ATOM 7979 C CA . PRO B 1 414 ? 23.656 5.918 6.727 1 34.06 414 PRO B CA 1
ATOM 7980 C C . PRO B 1 414 ? 24.859 5.711 7.637 1 34.06 414 PRO B C 1
ATOM 7982 O O . PRO B 1 414 ? 24.703 5.59 8.859 1 34.06 414 PRO B O 1
ATOM 7985 N N . SER B 1 415 ? 25.875 5.078 7.129 1 30.59 415 SER B N 1
ATOM 7986 C CA . SER B 1 415 ? 27.109 5.266 7.898 1 30.59 415 SER B CA 1
ATOM 7987 C C . SER B 1 415 ? 27.328 6.738 8.234 1 30.59 415 SER B C 1
ATOM 7989 O O . SER B 1 415 ? 27.297 7.594 7.348 1 30.59 415 SER B O 1
ATOM 7991 N N . VAL B 1 416 ? 26.906 7.16 9.359 1 30.14 416 VAL B N 1
ATOM 7992 C CA . VAL B 1 416 ? 27.156 8.453 9.977 1 30.14 416 VAL B CA 1
ATOM 7993 C C . VAL B 1 416 ? 28.625 8.828 9.805 1 30.14 416 VAL B C 1
ATOM 7995 O O . VAL B 1 416 ? 29.5 8.297 10.5 1 30.14 416 VAL B O 1
ATOM 7998 N N . ASP B 1 417 ? 29.375 8.688 8.805 1 28.83 417 ASP B N 1
ATOM 7999 C CA . ASP B 1 417 ? 30.625 9.406 9.023 1 28.83 417 ASP B CA 1
ATOM 8000 C C . ASP B 1 417 ? 30.375 10.75 9.695 1 28.83 417 ASP B C 1
ATOM 8002 O O . ASP B 1 417 ? 29.25 11.242 9.711 1 28.83 417 ASP B O 1
ATOM 8006 N N . SER B 1 418 ? 31.672 11.523 9.984 1 27.36 418 SER B N 1
ATOM 8007 C CA . SER B 1 418 ? 32.094 12.625 10.852 1 27.36 418 SER B CA 1
ATOM 8008 C C . SER B 1 418 ? 31.328 13.906 10.531 1 27.36 418 SER B C 1
ATOM 8010 O O . SER B 1 418 ? 31.844 15.008 10.742 1 27.36 418 SER B O 1
ATOM 8012 N N . ILE B 1 419 ? 30.469 13.867 9.75 1 29.25 419 ILE B N 1
ATOM 8013 C CA . ILE B 1 419 ? 30.141 15.281 9.602 1 29.25 419 ILE B CA 1
ATOM 8014 C C . ILE B 1 419 ? 29.594 15.828 10.914 1 29.25 419 ILE B C 1
ATOM 8016 O O . ILE B 1 419 ? 28.562 15.352 11.406 1 29.25 419 ILE B O 1
ATOM 8020 N N . LYS B 1 420 ? 30.484 16.359 11.734 1 28.19 420 LYS B N 1
ATOM 8021 C CA . LYS B 1 420 ? 30.297 17.125 12.961 1 28.19 420 LYS B CA 1
ATOM 8022 C C . LYS B 1 420 ? 29.047 18 12.875 1 28.19 420 LYS B C 1
ATOM 8024 O O . LYS B 1 420 ? 28.812 18.641 11.852 1 28.19 420 LYS B O 1
ATOM 8029 N N . ALA B 1 421 ? 28.125 17.812 13.672 1 29.25 421 ALA B N 1
ATOM 8030 C CA . ALA B 1 421 ? 26.844 18.234 14.227 1 29.25 421 ALA B CA 1
ATOM 8031 C C . ALA B 1 421 ? 26.75 19.75 14.336 1 29.25 421 ALA B C 1
ATOM 8033 O O . ALA B 1 421 ? 25.734 20.297 14.773 1 29.25 421 ALA B O 1
ATOM 8034 N N . ALA B 1 422 ? 27.844 20.469 14.672 1 27.31 422 ALA B N 1
ATOM 8035 C CA . ALA B 1 422 ? 27.609 21.688 15.438 1 27.31 422 ALA B CA 1
ATOM 8036 C C . ALA B 1 422 ? 26.828 22.703 14.633 1 27.31 422 ALA B C 1
ATOM 8038 O O . ALA B 1 422 ? 26.969 22.781 13.406 1 27.31 422 ALA B O 1
ATOM 8039 N N . ILE B 1 423 ? 25.641 23.094 15.133 1 31.38 423 ILE B N 1
ATOM 8040 C CA . ILE B 1 423 ? 24.812 24.266 14.914 1 31.38 423 ILE B CA 1
ATOM 8041 C C . ILE B 1 423 ? 25.656 25.406 14.367 1 31.38 423 ILE B C 1
ATOM 8043 O O . ILE B 1 423 ? 25.125 26.422 13.906 1 31.38 423 ILE B O 1
ATOM 8047 N N . GLY B 1 424 ? 26.891 25.594 14.961 1 32 424 GLY B N 1
ATOM 8048 C CA . GLY B 1 424 ? 27.594 26.828 14.633 1 32 424 GLY B CA 1
ATOM 8049 C C . GLY B 1 424 ? 28.031 26.891 13.188 1 32 424 GLY B C 1
ATOM 8050 O O . GLY B 1 424 ? 28.797 26.031 12.719 1 32 424 GLY B O 1
ATOM 8051 N N . LEU B 1 425 ? 27.031 27.25 12.312 1 33.97 425 LEU B N 1
ATOM 8052 C CA . LEU B 1 425 ? 27.562 27.609 11 1 33.97 425 LEU B CA 1
ATOM 8053 C C . LEU B 1 425 ? 28.953 28.219 11.125 1 33.97 425 LEU B C 1
ATOM 8055 O O . LEU B 1 425 ? 29.109 29.297 11.719 1 33.97 425 LEU B O 1
ATOM 8059 N N . GLU B 1 426 ? 29.875 27.547 11.461 1 32.97 426 GLU B N 1
ATOM 8060 C CA . GLU B 1 426 ? 31.109 28.312 11.266 1 32.97 426 GLU B CA 1
ATOM 8061 C C . GLU B 1 426 ? 31.125 28.984 9.891 1 32.97 426 GLU B C 1
ATOM 8063 O O . GLU B 1 426 ? 30.5 28.484 8.945 1 32.97 426 GLU B O 1
ATOM 8068 N N . SER B 1 427 ? 31.469 30.219 9.742 1 34.84 427 SER B N 1
ATOM 8069 C CA . SER B 1 427 ? 31.516 31.094 8.57 1 34.84 427 SER B CA 1
ATOM 8070 C C . SER B 1 427 ? 31.703 30.281 7.293 1 34.84 427 SER B C 1
ATOM 8072 O O . SER B 1 427 ? 31.125 30.594 6.254 1 34.84 427 SER B O 1
ATOM 8074 N N . GLY B 1 428 ? 32.562 29.344 7.059 1 35.38 428 GLY B N 1
ATOM 8075 C CA . GLY B 1 428 ? 33.031 28.766 5.805 1 35.38 428 GLY B CA 1
ATOM 8076 C C . GLY B 1 428 ? 32.188 27.578 5.348 1 35.38 428 GLY B C 1
ATOM 8077 O O . GLY B 1 428 ? 32.375 27.078 4.234 1 35.38 428 GLY B O 1
ATOM 8078 N N . ASP B 1 429 ? 31.719 26.703 6.066 1 40.44 429 ASP B N 1
ATOM 8079 C CA . ASP B 1 429 ? 31.266 25.406 5.562 1 40.44 429 ASP B CA 1
ATOM 8080 C C . ASP B 1 429 ? 29.766 25.438 5.242 1 40.44 429 ASP B C 1
ATOM 8082 O O . ASP B 1 429 ? 28.938 25.172 6.117 1 40.44 429 ASP B O 1
ATOM 8086 N N . ARG B 1 430 ? 29.328 26.234 4.422 1 42.59 430 ARG B N 1
ATOM 8087 C CA . ARG B 1 430 ? 27.984 26.328 3.861 1 42.59 430 ARG B CA 1
ATOM 8088 C C . ARG B 1 430 ? 27.562 24.984 3.25 1 42.59 430 ARG B C 1
ATOM 8090 O O . ARG B 1 430 ? 28.359 24.328 2.588 1 42.59 430 ARG B O 1
ATOM 8097 N N . PRO B 1 431 ? 26.328 24.531 3.633 1 49.34 431 PRO B N 1
ATOM 8098 C CA . PRO B 1 431 ? 25.766 23.297 3.07 1 49.34 431 PRO B CA 1
ATOM 8099 C C . PRO B 1 431 ? 25.75 23.312 1.544 1 49.34 431 PRO B C 1
ATOM 8101 O O . PRO B 1 431 ? 25.344 22.328 0.925 1 49.34 431 PRO B O 1
ATOM 8104 N N . GLU B 1 432 ? 26.016 24.5 0.927 1 47.12 432 GLU B N 1
ATOM 8105 C CA . GLU B 1 432 ? 25.906 24.516 -0.528 1 47.12 432 GLU B CA 1
ATOM 8106 C C . GLU B 1 432 ? 26.688 23.375 -1.166 1 47.12 432 GLU B C 1
ATOM 8108 O O . GLU B 1 432 ? 26.25 22.812 -2.174 1 47.12 432 GLU B O 1
ATOM 8113 N N . ASN B 1 433 ? 27.797 23.188 -0.557 1 51.72 433 ASN B N 1
ATOM 8114 C CA . ASN B 1 433 ? 28.594 22.141 -1.204 1 51.72 433 ASN B CA 1
ATOM 8115 C C . ASN B 1 433 ? 27.906 20.781 -1.09 1 51.72 433 ASN B C 1
ATOM 8117 O O . ASN B 1 433 ? 28.219 19.859 -1.852 1 51.72 433 ASN B O 1
ATOM 8121 N N . ASN B 1 434 ? 26.875 20.859 -0.203 1 61.66 434 ASN B N 1
ATOM 8122 C CA . ASN B 1 434 ? 26.297 19.547 0.039 1 61.66 434 ASN B CA 1
ATOM 8123 C C . ASN B 1 434 ? 25.141 19.266 -0.909 1 61.66 434 ASN B C 1
ATOM 8125 O O . ASN B 1 434 ? 24.578 18.172 -0.896 1 61.66 434 ASN B O 1
ATOM 8129 N N . CYS B 1 435 ? 24.719 20.328 -1.708 1 69.88 435 CYS B N 1
ATOM 8130 C CA . CYS B 1 435 ? 23.656 20.094 -2.688 1 69.88 435 CYS B CA 1
ATOM 8131 C C . CYS B 1 435 ? 24.25 19.688 -4.035 1 69.88 435 CYS B C 1
ATOM 8133 O O . CYS B 1 435 ? 23.5 19.328 -4.957 1 69.88 435 CYS B O 1
ATOM 8135 N N . VAL B 1 436 ? 25.562 19.875 -4.379 1 56.19 436 VAL B N 1
ATOM 8136 C CA . VAL B 1 436 ? 26.141 19.844 -5.715 1 56.19 436 VAL B CA 1
ATOM 8137 C C . VAL B 1 436 ? 26.062 18.422 -6.281 1 56.19 436 VAL B C 1
ATOM 8139 O O . VAL B 1 436 ? 25.953 18.234 -7.496 1 56.19 436 VAL B O 1
ATOM 8142 N N . SER B 1 437 ? 26.375 17.297 -5.648 1 52.69 437 SER B N 1
ATOM 8143 C CA . SER B 1 437 ? 26.625 16.188 -6.57 1 52.69 437 SER B CA 1
ATOM 8144 C C . SER B 1 437 ? 25.312 15.609 -7.086 1 52.69 437 SER B C 1
ATOM 8146 O O . SER B 1 437 ? 24.516 15.07 -6.309 1 52.69 437 SER B O 1
ATOM 8148 N N . ALA B 1 438 ? 24.938 16.266 -8.203 1 48.41 438 ALA B N 1
ATOM 8149 C CA . ALA B 1 438 ? 23.781 15.719 -8.914 1 48.41 438 ALA B CA 1
ATOM 8150 C C . ALA B 1 438 ? 24 14.25 -9.258 1 48.41 438 ALA B C 1
ATOM 8152 O O . ALA B 1 438 ? 23.25 13.68 -10.062 1 48.41 438 ALA B O 1
ATOM 8153 N N . ASN B 1 439 ? 25.094 13.742 -8.797 1 49.56 439 ASN B N 1
ATOM 8154 C CA . ASN B 1 439 ? 25.203 12.352 -9.234 1 49.56 439 ASN B CA 1
ATOM 8155 C C . ASN B 1 439 ? 24.109 11.484 -8.633 1 49.56 439 ASN B C 1
ATOM 8157 O O . ASN B 1 439 ? 23.688 11.695 -7.496 1 49.56 439 ASN B O 1
ATOM 8161 N N . ASN B 1 440 ? 23.281 10.906 -9.461 1 58.41 440 ASN B N 1
ATOM 8162 C CA . ASN B 1 440 ? 22.141 10 -9.32 1 58.41 440 ASN B CA 1
ATOM 8163 C C . ASN B 1 440 ? 22.391 8.961 -8.227 1 58.41 440 ASN B C 1
ATOM 8165 O O . ASN B 1 440 ? 21.672 7.957 -8.148 1 58.41 440 ASN B O 1
ATOM 8169 N N . THR B 1 441 ? 23.406 9.266 -7.324 1 63.94 441 THR B N 1
ATOM 8170 C CA . THR B 1 441 ? 23.656 8.219 -6.34 1 63.94 441 THR B CA 1
ATOM 8171 C C . THR B 1 441 ? 23.359 8.727 -4.93 1 63.94 441 THR B C 1
ATOM 8173 O O . THR B 1 441 ? 23.406 7.961 -3.965 1 63.94 441 THR B O 1
ATOM 8176 N N . ARG B 1 442 ? 23 9.992 -4.836 1 73.44 442 ARG B N 1
ATOM 8177 C CA . ARG B 1 442 ? 22.828 10.516 -3.486 1 73.44 442 ARG B CA 1
ATOM 8178 C C . ARG B 1 442 ? 21.344 10.789 -3.201 1 73.44 442 ARG B C 1
ATOM 8180 O O . ARG B 1 442 ? 20.594 11.164 -4.102 1 73.44 442 ARG B O 1
ATOM 8187 N N . LEU B 1 443 ? 21.062 10.703 -1.892 1 78.56 443 LEU B N 1
ATOM 8188 C CA . LEU B 1 443 ? 19.703 10.906 -1.444 1 78.56 443 LEU B CA 1
ATOM 8189 C C . LEU B 1 443 ? 19.469 12.344 -1.006 1 78.56 443 LEU B C 1
ATOM 8191 O O . LEU B 1 443 ? 20.234 12.883 -0.199 1 78.56 443 LEU B O 1
ATOM 8195 N N . LEU B 1 444 ? 18.547 13.031 -1.604 1 83.19 444 LEU B N 1
ATOM 8196 C CA . LEU B 1 444 ? 18.141 14.359 -1.165 1 83.19 444 LEU B CA 1
ATOM 8197 C C . LEU B 1 444 ? 17.297 14.273 0.109 1 83.19 444 LEU B C 1
ATOM 8199 O O . LEU B 1 444 ? 16.281 13.578 0.149 1 83.19 444 LEU B O 1
ATOM 8203 N N . ARG B 1 445 ? 17.703 14.977 1.185 1 86.69 445 ARG B N 1
ATOM 8204 C CA . ARG B 1 445 ? 17.031 14.922 2.479 1 86.69 445 ARG B CA 1
ATOM 8205 C C . ARG B 1 445 ? 16.922 16.312 3.098 1 86.69 445 ARG B C 1
ATOM 8207 O O . ARG B 1 445 ? 17.703 17.203 2.777 1 86.69 445 ARG B O 1
ATOM 8214 N N . TRP B 1 446 ? 15.914 16.453 3.861 1 89.19 446 TRP B N 1
ATOM 8215 C CA . TRP B 1 446 ? 15.859 17.609 4.746 1 89.19 446 TRP B CA 1
ATOM 8216 C C . TRP B 1 446 ? 16.641 17.359 6.031 1 89.19 446 TRP B C 1
ATOM 8218 O O . TRP B 1 446 ? 16.625 16.234 6.562 1 89.19 446 TRP B O 1
ATOM 8228 N N . PHE B 1 447 ? 17.25 18.406 6.445 1 85.19 447 PHE B N 1
ATOM 8229 C CA . PHE B 1 447 ? 18.062 18.344 7.656 1 85.19 447 PHE B CA 1
ATOM 8230 C C . PHE B 1 447 ? 17.547 19.344 8.695 1 85.19 447 PHE B C 1
ATOM 8232 O O . PHE B 1 447 ? 17.266 20.484 8.367 1 85.19 447 PHE B O 1
ATOM 8239 N N . LEU B 1 448 ? 17.391 18.844 9.891 1 87.25 448 LEU B N 1
ATOM 8240 C CA . LEU B 1 448 ? 17.125 19.672 11.062 1 87.25 448 LEU B CA 1
ATOM 8241 C C . LEU B 1 448 ? 18.297 19.625 12.039 1 87.25 448 LEU B C 1
ATOM 8243 O O . LEU B 1 448 ? 18.594 18.578 12.625 1 87.25 448 LEU B O 1
ATOM 8247 N N . GLY B 1 449 ? 18.922 20.766 12.234 1 78.56 449 GLY B N 1
ATOM 8248 C CA . GLY B 1 449 ? 20.109 20.797 13.078 1 78.56 449 GLY B CA 1
ATOM 8249 C C . GLY B 1 449 ? 21.234 19.906 12.57 1 78.56 449 GLY B C 1
ATOM 8250 O O . GLY B 1 449 ? 21.797 19.125 13.336 1 78.56 449 GLY B O 1
ATOM 8251 N N . ARG B 1 450 ? 21.266 19.812 11.328 1 73.56 450 ARG B N 1
ATOM 8252 C CA . ARG B 1 450 ? 22.328 19.094 10.609 1 73.56 450 ARG B CA 1
ATOM 8253 C C . ARG B 1 450 ? 22.125 17.594 10.68 1 73.56 450 ARG B C 1
ATOM 8255 O O . ARG B 1 450 ? 23.062 16.828 10.5 1 73.56 450 ARG B O 1
ATOM 8262 N N . ARG B 1 451 ? 21.062 17.266 11.039 1 80 451 ARG B N 1
ATOM 8263 C CA . ARG B 1 451 ? 20.719 15.844 11.07 1 80 451 ARG B CA 1
ATOM 8264 C C . ARG B 1 451 ? 19.469 15.562 10.25 1 80 451 ARG B C 1
ATOM 8266 O O . ARG B 1 451 ? 18.594 16.422 10.125 1 80 451 ARG B O 1
ATOM 8273 N N . THR B 1 452 ? 19.516 14.391 9.625 1 84.56 452 THR B N 1
ATOM 8274 C CA . THR B 1 452 ? 18.312 13.906 8.961 1 84.56 452 THR B CA 1
ATOM 8275 C C . THR B 1 452 ? 17.781 12.656 9.664 1 84.56 452 THR B C 1
ATOM 8277 O O . THR B 1 452 ? 18.547 11.852 10.18 1 84.56 452 THR B O 1
ATOM 8280 N N . PHE B 1 453 ? 16.578 12.594 9.703 1 86.69 453 PHE B N 1
ATOM 8281 C CA . PHE B 1 453 ? 15.945 11.547 10.492 1 86.69 453 PHE B CA 1
ATOM 8282 C C . PHE B 1 453 ? 15.688 10.305 9.648 1 86.69 453 PHE B C 1
ATOM 8284 O O . PHE B 1 453 ? 15.211 10.406 8.516 1 86.69 453 PHE B O 1
ATOM 8291 N N . PHE B 1 454 ? 15.977 9.219 10.219 1 77.69 454 PHE B N 1
ATOM 8292 C CA . PHE B 1 454 ? 15.602 7.906 9.695 1 77.69 454 PHE B CA 1
ATOM 8293 C C . PHE B 1 454 ? 14.734 7.156 10.703 1 77.69 454 PHE B C 1
ATOM 8295 O O . PHE B 1 454 ? 15.102 7.031 11.875 1 77.69 454 PHE B O 1
ATOM 8302 N N . HIS B 1 455 ? 13.633 6.688 10.203 1 77.44 455 HIS B N 1
ATOM 8303 C CA . HIS B 1 455 ? 12.703 6 11.094 1 77.44 455 HIS B CA 1
ATOM 8304 C C . HIS B 1 455 ? 13.281 4.68 11.586 1 77.44 455 HIS B C 1
ATOM 8306 O O . HIS B 1 455 ? 13.953 3.971 10.836 1 77.44 455 HIS B O 1
ATOM 8312 N N . SER B 1 456 ? 12.961 4.426 12.836 1 75.56 456 SER B N 1
ATOM 8313 C CA . SER B 1 456 ? 13.312 3.129 13.406 1 75.56 456 SER B CA 1
ATOM 8314 C C . SER B 1 456 ? 12.211 2.104 13.148 1 75.56 456 SER B C 1
ATOM 8316 O O . SER B 1 456 ? 11.031 2.455 13.055 1 75.56 456 SER B O 1
ATOM 8318 N N . THR B 1 457 ? 12.664 0.836 13.109 1 71.5 457 THR B N 1
ATOM 8319 C CA . THR B 1 457 ? 11.68 -0.232 12.953 1 71.5 457 THR B CA 1
ATOM 8320 C C . THR B 1 457 ? 10.883 -0.426 14.234 1 71.5 457 THR B C 1
ATOM 8322 O O . THR B 1 457 ? 9.734 -0.883 14.195 1 71.5 457 THR B O 1
ATOM 8325 N N . THR B 1 458 ? 11.57 -0.146 15.344 1 82.06 458 THR B N 1
ATOM 8326 C CA . THR B 1 458 ? 10.898 -0.192 16.641 1 82.06 458 THR B CA 1
ATOM 8327 C C . THR B 1 458 ? 10.477 1.206 17.078 1 82.06 458 THR B C 1
ATOM 8329 O O . THR B 1 458 ? 11.297 2.125 17.109 1 82.06 458 THR B O 1
ATOM 8332 N N . PRO B 1 459 ? 9.219 1.351 17.391 1 86.94 459 PRO B N 1
ATOM 8333 C CA . PRO B 1 459 ? 8.773 2.676 17.828 1 86.94 459 PRO B CA 1
ATOM 8334 C C . PRO B 1 459 ? 9.57 3.203 19.016 1 86.94 459 PRO B C 1
ATOM 8336 O O . PRO B 1 459 ? 9.914 2.438 19.922 1 86.94 459 PRO B O 1
ATOM 8339 N N . VAL B 1 460 ? 9.75 4.473 19.062 1 91.56 460 VAL B N 1
ATOM 8340 C CA . VAL B 1 460 ? 10.555 5.129 20.094 1 91.56 460 VAL B CA 1
ATOM 8341 C C . VAL B 1 460 ? 9.977 4.84 21.469 1 91.56 460 VAL B C 1
ATOM 8343 O O . VAL B 1 460 ? 10.711 4.5 22.406 1 91.56 460 VAL B O 1
ATOM 8346 N N . LEU B 1 461 ? 8.711 4.992 21.609 1 92.44 461 LEU B N 1
ATOM 8347 C CA . LEU B 1 461 ? 8.07 4.766 22.891 1 92.44 461 LEU B CA 1
ATOM 8348 C C . LEU B 1 461 ? 8.234 3.314 23.344 1 92.44 461 LEU B C 1
ATOM 8350 O O . LEU B 1 461 ? 8.367 3.035 24.531 1 92.44 461 LEU B O 1
ATOM 8354 N N . SER B 1 462 ? 8.164 2.402 22.422 1 87.81 462 SER B N 1
ATOM 8355 C CA . SER B 1 462 ? 8.391 0.996 22.734 1 87.81 462 SER B CA 1
ATOM 8356 C C . SER B 1 462 ? 9.82 0.76 23.203 1 87.81 462 SER B C 1
ATOM 8358 O O . SER B 1 462 ? 10.055 -0.049 24.109 1 87.81 462 SER B O 1
ATOM 8360 N N . LYS B 1 463 ? 10.773 1.414 22.562 1 89.94 463 LYS B N 1
ATOM 8361 C CA . LYS B 1 463 ? 12.156 1.328 23.031 1 89.94 463 LYS B CA 1
ATOM 8362 C C . LYS B 1 463 ? 12.266 1.768 24.484 1 89.94 463 LYS B C 1
ATOM 8364 O O . LYS B 1 463 ? 12.984 1.146 25.281 1 89.94 463 LYS B O 1
ATOM 8369 N N . LEU B 1 464 ? 11.586 2.775 24.781 1 91.94 464 LEU B N 1
ATOM 8370 C CA . LEU B 1 464 ? 11.617 3.297 26.156 1 91.94 464 LEU B CA 1
ATOM 8371 C C . LEU B 1 464 ? 10.914 2.34 27.109 1 91.94 464 LEU B C 1
ATOM 8373 O O . LEU B 1 464 ? 11.461 2.01 28.172 1 91.94 464 LEU B O 1
ATOM 8377 N N . TYR B 1 465 ? 9.75 1.849 26.734 1 88.56 465 TYR B N 1
ATOM 8378 C CA . TYR B 1 465 ? 8.977 0.959 27.594 1 88.56 465 TYR B CA 1
ATOM 8379 C C . TYR B 1 465 ? 9.758 -0.312 27.906 1 88.56 465 TYR B C 1
ATOM 8381 O O . TYR B 1 465 ? 9.75 -0.792 29.047 1 88.56 465 TYR B O 1
ATOM 8389 N N . PHE B 1 466 ? 10.453 -0.81 26.906 1 85.75 466 PHE B N 1
ATOM 8390 C CA . PHE B 1 466 ? 10.961 -2.17 27.031 1 85.75 466 PHE B CA 1
ATOM 8391 C C . PHE B 1 466 ? 12.484 -2.176 27.062 1 85.75 466 PHE B C 1
ATOM 8393 O O . PHE B 1 466 ? 13.109 -3.238 27.062 1 85.75 466 PHE B O 1
ATOM 8400 N N . ASN B 1 467 ? 13.062 -1.049 27.109 1 85.56 467 ASN B N 1
ATOM 8401 C CA . ASN B 1 467 ? 14.5 -0.867 27.219 1 85.56 467 ASN B CA 1
ATOM 8402 C C . ASN B 1 467 ? 15.25 -1.613 26.125 1 85.56 467 ASN B C 1
ATOM 8404 O O . ASN B 1 467 ? 16.172 -2.375 26.391 1 85.56 467 ASN B O 1
ATOM 8408 N N . GLN B 1 468 ? 14.688 -1.508 25.016 1 82.62 468 GLN B N 1
ATOM 8409 C CA . GLN B 1 468 ? 15.289 -2.115 23.844 1 82.62 468 GLN B CA 1
ATOM 8410 C C . GLN B 1 468 ? 15.703 -1.052 22.828 1 82.62 468 GLN B C 1
ATOM 8412 O O . GLN B 1 468 ? 14.852 -0.459 22.156 1 82.62 468 GLN B O 1
ATOM 8417 N N . GLY B 1 469 ? 17.047 -0.81 22.719 1 84.88 469 GLY B N 1
ATOM 8418 C CA . GLY B 1 469 ? 17.531 0.158 21.75 1 84.88 469 GLY B CA 1
ATOM 8419 C C . GLY B 1 469 ? 17.547 1.579 22.281 1 84.88 469 GLY B C 1
ATOM 8420 O O . GLY B 1 469 ? 17.531 2.537 21.5 1 84.88 469 GLY B O 1
ATOM 8421 N N . VAL B 1 470 ? 17.422 1.756 23.531 1 90 470 VAL B N 1
ATOM 8422 C CA . VAL B 1 470 ? 17.391 3.076 24.156 1 90 470 VAL B CA 1
ATOM 8423 C C . VAL B 1 470 ? 18.719 3.797 23.891 1 90 470 VAL B C 1
ATOM 8425 O O . VAL B 1 470 ? 18.75 5.027 23.828 1 90 470 VAL B O 1
ATOM 8428 N N . ASP B 1 471 ? 19.781 3.055 23.703 1 89.88 471 ASP B N 1
ATOM 8429 C CA . ASP B 1 471 ? 21.094 3.623 23.453 1 89.88 471 ASP B CA 1
ATOM 8430 C C . ASP B 1 471 ? 21.125 4.363 22.109 1 89.88 471 ASP B C 1
ATOM 8432 O O . ASP B 1 471 ? 22.016 5.188 21.875 1 89.88 471 ASP B O 1
ATOM 8436 N N . GLU B 1 472 ? 20.156 4.094 21.312 1 88.5 472 GLU B N 1
ATOM 8437 C CA . GLU B 1 472 ? 20.078 4.738 20.016 1 88.5 472 GLU B CA 1
ATOM 8438 C C . GLU B 1 472 ? 19.391 6.102 20.109 1 88.5 472 GLU B C 1
ATOM 8440 O O . GLU B 1 472 ? 19.469 6.91 19.188 1 88.5 472 GLU B O 1
ATOM 8445 N N . LEU B 1 473 ? 18.75 6.371 21.203 1 92.75 473 LEU B N 1
ATOM 8446 C CA . LEU B 1 473 ? 17.984 7.605 21.359 1 92.75 473 LEU B CA 1
ATOM 8447 C C . LEU B 1 473 ? 18.891 8.75 21.812 1 92.75 473 LEU B C 1
ATOM 8449 O O . LEU B 1 473 ? 18.719 9.289 22.906 1 92.75 473 LEU B O 1
ATOM 8453 N N . THR B 1 474 ? 19.828 9.102 20.875 1 91.69 474 THR B N 1
ATOM 8454 C CA . THR B 1 474 ? 20.797 10.156 21.141 1 91.69 474 THR B CA 1
ATOM 8455 C C . THR B 1 474 ? 20.547 11.367 20.25 1 91.69 474 THR B C 1
ATOM 8457 O O . THR B 1 474 ? 19.828 11.266 19.25 1 91.69 474 THR B O 1
ATOM 8460 N N . GLU B 1 475 ? 21.109 12.445 20.609 1 88.25 475 GLU B N 1
ATOM 8461 C CA . GLU B 1 475 ? 20.953 13.664 19.828 1 88.25 475 GLU B CA 1
ATOM 8462 C C . GLU B 1 475 ? 21.547 13.508 18.422 1 88.25 475 GLU B C 1
ATOM 8464 O O . GLU B 1 475 ? 21.047 14.109 17.469 1 88.25 475 GLU B O 1
ATOM 8469 N N . ASP B 1 476 ? 22.516 12.633 18.25 1 83.44 476 ASP B N 1
ATOM 8470 C CA . ASP B 1 476 ? 23.109 12.352 16.938 1 83.44 476 ASP B CA 1
ATOM 8471 C C . ASP B 1 476 ? 22.078 11.727 16 1 83.44 476 ASP B C 1
ATOM 8473 O O . ASP B 1 476 ? 22.203 11.836 14.781 1 83.44 476 ASP B O 1
ATOM 8477 N N . ASN B 1 477 ? 21.125 11.094 16.641 1 87 477 ASN B N 1
ATOM 8478 C CA . ASN B 1 477 ? 20.047 10.469 15.875 1 87 477 ASN B CA 1
ATOM 8479 C C . ASN B 1 477 ? 18.766 11.281 15.938 1 87 477 ASN B C 1
ATOM 8481 O O . ASN B 1 477 ? 17.688 10.766 15.648 1 87 477 ASN B O 1
ATOM 8485 N N . SER B 1 478 ? 18.844 12.523 16.359 1 90.62 478 SER B N 1
ATOM 8486 C CA . SER B 1 478 ? 17.766 13.492 16.344 1 90.62 478 SER B CA 1
ATOM 8487 C C . SER B 1 478 ? 16.766 13.234 17.469 1 90.62 478 SER B C 1
ATOM 8489 O O . SER B 1 478 ? 15.594 13.586 17.359 1 90.62 478 SER B O 1
ATOM 8491 N N . TYR B 1 479 ? 17.281 12.523 18.531 1 92.94 479 TYR B N 1
ATOM 8492 C CA . TYR B 1 479 ? 16.484 12.352 19.75 1 92.94 479 TYR B CA 1
ATOM 8493 C C . TYR B 1 479 ? 17 13.242 20.875 1 92.94 479 TYR B C 1
ATOM 8495 O O . TYR B 1 479 ? 18.188 13.227 21.188 1 92.94 479 TYR B O 1
ATOM 8503 N N . TYR B 1 480 ? 16.109 14.016 21.469 1 94.94 480 TYR B N 1
ATOM 8504 C CA . TYR B 1 480 ? 16.469 14.945 22.531 1 94.94 480 TYR B CA 1
ATOM 8505 C C . TYR B 1 480 ? 15.664 14.672 23.781 1 94.94 480 TYR B C 1
ATOM 8507 O O . TYR B 1 480 ? 14.43 14.672 23.766 1 94.94 480 TYR B O 1
ATOM 8515 N N . GLN B 1 481 ? 16.359 14.492 24.844 1 95.69 481 GLN B N 1
ATOM 8516 C CA . GLN B 1 481 ? 15.664 14.258 26.094 1 95.69 481 GLN B CA 1
ATOM 8517 C C . GLN B 1 481 ? 15.266 15.57 26.766 1 95.69 481 GLN B C 1
ATOM 8519 O O . GLN B 1 481 ? 16.062 16.516 26.828 1 95.69 481 GLN B O 1
ATOM 8524 N N . VAL B 1 482 ? 14.047 15.688 27.141 1 97.19 482 VAL B N 1
ATOM 8525 C CA . VAL B 1 482 ? 13.508 16.828 27.875 1 97.19 482 VAL B CA 1
ATOM 8526 C C . VAL B 1 482 ? 12.812 16.344 29.156 1 97.19 482 VAL B C 1
ATOM 8528 O O . VAL B 1 482 ? 12.578 15.148 29.312 1 97.19 482 VAL B O 1
ATOM 8531 N N . GLU B 1 483 ? 12.562 17.281 30.062 1 96.88 483 GLU B N 1
ATOM 8532 C CA . GLU B 1 483 ? 11.945 16.938 31.344 1 96.88 483 GLU B CA 1
ATOM 8533 C C . GLU B 1 483 ? 10.555 17.562 31.469 1 96.88 483 GLU B C 1
ATOM 8535 O O . GLU B 1 483 ? 10.359 18.734 31.141 1 96.88 483 GLU B O 1
ATOM 8540 N N . VAL B 1 484 ? 9.664 16.703 31.984 1 96.12 484 VAL B N 1
ATOM 8541 C CA . VAL B 1 484 ? 8.297 17.188 32.188 1 96.12 484 VAL B CA 1
ATOM 8542 C C . VAL B 1 484 ? 8.32 18.391 33.125 1 96.12 484 VAL B C 1
ATOM 8544 O O . VAL B 1 484 ? 8.984 18.359 34.188 1 96.12 484 VAL B O 1
ATOM 8547 N N . GLY B 1 485 ? 7.68 19.484 32.719 1 95.12 485 GLY B N 1
ATOM 8548 C CA . GLY B 1 485 ? 7.52 20.641 33.594 1 95.12 485 GLY B CA 1
ATOM 8549 C C . GLY B 1 485 ? 8.602 21.672 33.406 1 95.12 485 GLY B C 1
ATOM 8550 O O . GLY B 1 485 ? 8.461 22.812 33.844 1 95.12 485 GLY B O 1
ATOM 8551 N N . LYS B 1 486 ? 9.648 21.344 32.781 1 97.56 486 LYS B N 1
ATOM 8552 C CA . LYS B 1 486 ? 10.711 22.312 32.5 1 97.56 486 LYS B CA 1
ATOM 8553 C C . LYS B 1 486 ? 10.422 23.094 31.219 1 97.56 486 LYS B C 1
ATOM 8555 O O . LYS B 1 486 ? 9.641 22.656 30.375 1 97.56 486 LYS B O 1
ATOM 8560 N N . VAL B 1 487 ? 11.055 24.266 31.141 1 98.06 487 VAL B N 1
ATOM 8561 C CA . VAL B 1 487 ? 10.766 25.188 30.047 1 98.06 487 VAL B CA 1
ATOM 8562 C C . VAL B 1 487 ? 11.898 25.156 29.031 1 98.06 487 VAL B C 1
ATOM 8564 O O . VAL B 1 487 ? 13.07 25.219 29.391 1 98.06 487 VAL B O 1
ATOM 8567 N N . TYR B 1 488 ? 11.531 25.094 27.75 1 98.19 488 TYR B N 1
ATOM 8568 C CA . TYR B 1 488 ? 12.492 25.031 26.656 1 98.19 488 TYR B CA 1
ATOM 8569 C C . TYR B 1 488 ? 12.133 26 25.547 1 98.19 488 TYR B C 1
ATOM 8571 O O . TYR B 1 488 ? 10.961 26.359 25.375 1 98.19 488 TYR B O 1
ATOM 8579 N N . ASP B 1 489 ? 13.156 26.484 24.828 1 97.5 489 ASP B N 1
ATOM 8580 C CA . ASP B 1 489 ? 12.961 27.234 23.594 1 97.5 489 ASP B CA 1
ATOM 8581 C C . ASP B 1 489 ? 13.43 26.438 22.375 1 97.5 489 ASP B C 1
ATOM 8583 O O . ASP B 1 489 ? 14.328 25.609 22.5 1 97.5 489 ASP B O 1
ATOM 8587 N N . ILE B 1 490 ? 12.758 26.625 21.281 1 97.19 490 ILE B N 1
ATOM 8588 C CA . ILE B 1 490 ? 13.25 26.188 19.984 1 97.19 490 ILE B CA 1
ATOM 8589 C C . ILE B 1 490 ? 13.328 27.375 19.031 1 97.19 490 ILE B C 1
ATOM 8591 O O . ILE B 1 490 ? 12.352 28.109 18.875 1 97.19 490 ILE B O 1
ATOM 8595 N N . VAL B 1 491 ? 14.461 27.609 18.5 1 95.38 491 VAL B N 1
ATOM 8596 C CA . VAL B 1 491 ? 14.625 28.5 17.359 1 95.38 491 VAL B CA 1
ATOM 8597 C C . VAL B 1 491 ? 14.695 27.672 16.078 1 95.38 491 VAL B C 1
ATOM 8599 O O . VAL B 1 491 ? 15.609 26.859 15.906 1 95.38 491 VAL B O 1
ATOM 8602 N N . ILE B 1 492 ? 13.742 27.875 15.258 1 94.94 492 ILE B N 1
ATOM 8603 C CA . ILE B 1 492 ? 13.773 27.219 13.953 1 94.94 492 ILE B CA 1
ATOM 8604 C C . ILE B 1 492 ? 14.273 28.203 12.891 1 94.94 492 ILE B C 1
ATOM 8606 O O . ILE B 1 492 ? 13.531 29.062 12.438 1 94.94 492 ILE B O 1
ATOM 8610 N N . GLN B 1 493 ? 15.477 27.984 12.523 1 91.56 493 GLN B N 1
ATOM 8611 C CA . GLN B 1 493 ? 16.094 28.797 11.477 1 91.56 493 GLN B CA 1
ATOM 8612 C C . GLN B 1 493 ? 15.828 28.219 10.094 1 91.56 493 GLN B C 1
ATOM 8614 O O . GLN B 1 493 ? 16.25 27.094 9.805 1 91.56 493 GLN B O 1
ATOM 8619 N N . ASN B 1 494 ? 15.125 28.969 9.25 1 91.69 494 ASN B N 1
ATOM 8620 C CA . ASN B 1 494 ? 14.859 28.516 7.887 1 91.69 494 ASN B CA 1
ATOM 8621 C C . ASN B 1 494 ? 15.984 28.922 6.938 1 91.69 494 ASN B C 1
ATOM 8623 O O . ASN B 1 494 ? 16.469 30.062 6.992 1 91.69 494 ASN B O 1
ATOM 8627 N N . TYR B 1 495 ? 16.438 27.938 6.145 1 87 495 TYR B N 1
ATOM 8628 C CA . TYR B 1 495 ? 17.422 28.172 5.09 1 87 495 TYR B CA 1
ATOM 8629 C C . TYR B 1 495 ? 16.906 27.672 3.746 1 87 495 TYR B C 1
ATOM 8631 O O . TYR B 1 495 ? 15.984 26.875 3.691 1 87 495 TYR B O 1
ATOM 8639 N N . PRO B 1 496 ? 17.578 28.156 2.721 1 84.62 496 PRO B N 1
ATOM 8640 C CA . PRO B 1 496 ? 17.141 27.719 1.396 1 84.62 496 PRO B CA 1
ATOM 8641 C C . PRO B 1 496 ? 17.312 26.219 1.183 1 84.62 496 PRO B C 1
ATOM 8643 O O . PRO B 1 496 ? 18.281 25.625 1.657 1 84.62 496 PRO B O 1
ATOM 8646 N N . ALA B 1 497 ? 16.344 25.719 0.453 1 84.44 497 ALA B N 1
ATOM 8647 C CA . ALA B 1 497 ? 16.5 24.344 -0.036 1 84.44 497 ALA B CA 1
ATOM 8648 C C . ALA B 1 497 ? 17.594 24.25 -1.09 1 84.44 497 ALA B C 1
ATOM 8650 O O . ALA B 1 497 ? 18.203 25.266 -1.451 1 84.44 497 ALA B O 1
ATOM 8651 N N . CYS B 1 498 ? 17.906 23 -1.568 1 80.69 498 CYS B N 1
ATOM 8652 C CA . CYS B 1 498 ? 18.969 22.781 -2.543 1 80.69 498 CYS B CA 1
ATOM 8653 C C . CYS B 1 498 ? 18.641 23.453 -3.873 1 80.69 498 CYS B C 1
ATOM 8655 O O . CYS B 1 498 ? 19.531 23.75 -4.664 1 80.69 498 CYS B O 1
ATOM 8657 N N . ASN B 1 499 ? 17.375 23.797 -4.082 1 76.5 499 ASN B N 1
ATOM 8658 C CA . ASN B 1 499 ? 17 24.484 -5.305 1 76.5 499 ASN B CA 1
ATOM 8659 C C . ASN B 1 499 ? 17.156 26 -5.168 1 76.5 499 ASN B C 1
ATOM 8661 O O . ASN B 1 499 ? 16.844 26.75 -6.094 1 76.5 499 ASN B O 1
ATOM 8665 N N . GLY B 1 500 ? 17.547 26.469 -4.039 1 78.44 500 GLY B N 1
ATOM 8666 C CA . GLY B 1 500 ? 17.828 27.875 -3.803 1 78.44 500 GLY B CA 1
ATOM 8667 C C . GLY B 1 500 ? 16.625 28.641 -3.273 1 78.44 500 GLY B C 1
ATOM 8668 O O . GLY B 1 500 ? 16.734 29.844 -2.99 1 78.44 500 GLY B O 1
ATOM 8669 N N . VAL B 1 501 ? 15.562 27.969 -3.072 1 83.75 501 VAL B N 1
ATOM 8670 C CA . VAL B 1 501 ? 14.328 28.641 -2.682 1 83.75 501 VAL B CA 1
ATOM 8671 C C . VAL B 1 501 ? 14.133 28.531 -1.171 1 83.75 501 VAL B C 1
ATOM 8673 O O . VAL B 1 501 ? 14.414 27.484 -0.579 1 83.75 501 VAL B O 1
ATOM 8676 N N . CYS B 1 502 ? 13.703 29.656 -0.559 1 89.38 502 CYS B N 1
ATOM 8677 C CA . CYS B 1 502 ? 13.258 29.641 0.831 1 89.38 502 CYS B CA 1
ATOM 8678 C C . CYS B 1 502 ? 11.844 29.078 0.945 1 89.38 502 CYS B C 1
ATOM 8680 O O . CYS B 1 502 ? 10.875 29.844 0.981 1 89.38 502 CYS B O 1
ATOM 8682 N N . GLU B 1 503 ? 11.836 27.812 1.05 1 88.69 503 GLU B N 1
ATOM 8683 C CA . GLU B 1 503 ? 10.531 27.172 1.174 1 88.69 503 GLU B CA 1
ATOM 8684 C C . GLU B 1 503 ? 9.891 27.469 2.525 1 88.69 503 GLU B C 1
ATOM 8686 O O . GLU B 1 503 ? 10.578 27.547 3.545 1 88.69 503 GLU B O 1
ATOM 8691 N N . THR B 1 504 ? 8.609 27.672 2.484 1 90.94 504 THR B N 1
ATOM 8692 C CA . THR B 1 504 ? 7.883 27.797 3.746 1 90.94 504 THR B CA 1
ATOM 8693 C C . THR B 1 504 ? 7.617 26.406 4.344 1 90.94 504 THR B C 1
ATOM 8695 O O . THR B 1 504 ? 7.309 25.469 3.619 1 90.94 504 THR B O 1
ATOM 8698 N N . HIS B 1 505 ? 7.789 26.297 5.629 1 93.88 505 HIS B N 1
ATOM 8699 C CA . HIS B 1 505 ? 7.5 25.078 6.375 1 93.88 505 HIS B CA 1
ATOM 8700 C C . HIS B 1 505 ? 6.488 25.344 7.484 1 93.88 505 HIS B C 1
ATOM 8702 O O . HIS B 1 505 ? 6.277 26.5 7.879 1 93.88 505 HIS B O 1
ATOM 8708 N N . SER B 1 506 ? 5.793 24.359 7.867 1 96.75 506 SER B N 1
ATOM 8709 C CA . SER B 1 506 ? 4.973 24.359 9.078 1 96.75 506 SER B CA 1
ATOM 8710 C C . SER B 1 506 ? 5.434 23.281 10.055 1 96.75 506 SER B C 1
ATOM 8712 O O . SER B 1 506 ? 5.383 22.094 9.75 1 96.75 506 SER B O 1
ATOM 8714 N N . PHE B 1 507 ? 5.879 23.719 11.164 1 97.62 507 PHE B N 1
ATOM 8715 C CA . PHE B 1 507 ? 6.398 22.766 12.141 1 97.62 507 PHE B CA 1
ATOM 8716 C C . PHE B 1 507 ? 5.352 22.453 13.203 1 97.62 507 PHE B C 1
ATOM 8718 O O . PHE B 1 507 ? 4.77 23.375 13.789 1 97.62 507 PHE B O 1
ATOM 8725 N N . HIS B 1 508 ? 5.145 21.188 13.422 1 98 508 HIS B N 1
ATOM 8726 C CA . HIS B 1 508 ? 4.141 20.703 14.359 1 98 508 HIS B CA 1
ATOM 8727 C C . HIS B 1 508 ? 4.789 19.969 15.523 1 98 508 HIS B C 1
ATOM 8729 O O . HIS B 1 508 ? 5.727 19.188 15.32 1 98 508 HIS B O 1
ATOM 8735 N N . MET B 1 509 ? 4.289 20.25 16.703 1 97.88 509 MET B N 1
ATOM 8736 C CA . MET B 1 509 ? 4.699 19.578 17.922 1 97.88 509 MET B CA 1
ATOM 8737 C C . MET B 1 509 ? 3.609 18.625 18.406 1 97.88 509 MET B C 1
ATOM 8739 O O . MET B 1 509 ? 2.463 19.031 18.594 1 97.88 509 MET B O 1
ATOM 8743 N N . HIS B 1 510 ? 4.043 17.344 18.562 1 97.5 510 HIS B N 1
ATOM 8744 C CA . HIS B 1 510 ? 3.115 16.375 19.125 1 97.5 510 HIS B CA 1
ATOM 8745 C C . HIS B 1 510 ? 3.021 16.531 20.641 1 97.5 510 HIS B C 1
ATOM 8747 O O . HIS B 1 510 ? 4.016 16.844 21.312 1 97.5 510 HIS B O 1
ATOM 8753 N N . GLY B 1 511 ? 1.789 16.375 21.203 1 96.5 511 GLY B N 1
ATOM 8754 C CA . GLY B 1 511 ? 1.601 16.094 22.609 1 96.5 511 GLY B CA 1
ATOM 8755 C C . GLY B 1 511 ? 1.474 17.328 23.469 1 96.5 511 GLY B C 1
ATOM 8756 O O . GLY B 1 511 ? 1.103 17.25 24.641 1 96.5 511 GLY B O 1
ATOM 8757 N N . MET B 1 512 ? 1.795 18.5 22.922 1 96.06 512 MET B N 1
ATOM 8758 C CA . MET B 1 512 ? 1.739 19.719 23.719 1 96.06 512 MET B CA 1
ATOM 8759 C C . MET B 1 512 ? 1.679 20.953 22.828 1 96.06 512 MET B C 1
ATOM 8761 O O . MET B 1 512 ? 2.129 20.922 21.688 1 96.06 512 MET B O 1
ATOM 8765 N N . PRO B 1 513 ? 1.119 22 23.344 1 96.25 513 PRO B N 1
ATOM 8766 C CA . PRO B 1 513 ? 1.19 23.281 22.625 1 96.25 513 PRO B CA 1
ATOM 8767 C C . PRO B 1 513 ? 2.461 24.062 22.953 1 96.25 513 PRO B C 1
ATOM 8769 O O . PRO B 1 513 ? 3.26 23.641 23.797 1 96.25 513 PRO B O 1
ATOM 8772 N N . PHE B 1 514 ? 2.689 25.156 22.312 1 97.94 514 PHE B N 1
ATOM 8773 C CA . PHE B 1 514 ? 3.809 26.047 22.594 1 97.94 514 PHE B CA 1
ATOM 8774 C C . PHE B 1 514 ? 3.4 27.5 22.406 1 97.94 514 PHE B C 1
ATOM 8776 O O . PHE B 1 514 ? 2.426 27.797 21.719 1 97.94 514 PHE B O 1
ATOM 8783 N N . TRP B 1 515 ? 4.109 28.375 23.047 1 98 515 TRP B N 1
ATOM 8784 C CA . TRP B 1 515 ? 3.986 29.812 22.844 1 98 515 TRP B CA 1
ATOM 8785 C C . TRP B 1 515 ? 4.836 30.266 21.672 1 98 515 TRP B C 1
ATOM 8787 O O . TRP B 1 515 ? 6.02 29.938 21.578 1 98 515 TRP B O 1
ATOM 8797 N N . VAL B 1 516 ? 4.207 31.016 20.781 1 98.25 516 VAL B N 1
ATOM 8798 C CA . VAL B 1 516 ? 4.957 31.609 19.688 1 98.25 516 VAL B CA 1
ATOM 8799 C C . VAL B 1 516 ? 5.52 32.969 20.109 1 98.25 516 VAL B C 1
ATOM 8801 O O . VAL B 1 516 ? 4.785 33.938 20.188 1 98.25 516 VAL B O 1
ATOM 8804 N N . LEU B 1 517 ? 6.816 33.031 20.25 1 98.25 517 LEU B N 1
ATOM 8805 C CA . LEU B 1 517 ? 7.434 34.25 20.781 1 98.25 517 LEU B CA 1
ATOM 8806 C C . LEU B 1 517 ? 7.699 35.281 19.688 1 98.25 517 LEU B C 1
ATOM 8808 O O . LEU B 1 517 ? 7.953 36.438 19.969 1 98.25 517 LEU B O 1
ATOM 8812 N N . GLY B 1 518 ? 7.703 34.75 18.5 1 97.88 518 GLY B N 1
ATOM 8813 C CA . GLY B 1 518 ? 7.84 35.688 17.391 1 97.88 518 GLY B CA 1
ATOM 8814 C C . GLY B 1 518 ? 8.352 35.031 16.109 1 97.88 518 GLY B C 1
ATOM 8815 O O . GLY B 1 518 ? 8.906 33.938 16.156 1 97.88 518 GLY B O 1
ATOM 8816 N N . THR B 1 519 ? 8.039 35.656 15.016 1 97.31 519 THR B N 1
ATOM 8817 C CA . THR B 1 519 ? 8.625 35.406 13.703 1 97.31 519 THR B CA 1
ATOM 8818 C C . THR B 1 519 ? 9.531 36.562 13.273 1 97.31 519 THR B C 1
ATOM 8820 O O . THR B 1 519 ? 9.141 37.719 13.336 1 97.31 519 THR B O 1
ATOM 8823 N N . PHE B 1 520 ? 10.711 36.156 12.844 1 95.19 520 PHE B N 1
ATOM 8824 C CA . PHE B 1 520 ? 11.727 37.188 12.609 1 95.19 520 PHE B CA 1
ATOM 8825 C C . PHE B 1 520 ? 12.398 36.969 11.25 1 95.19 520 PHE B C 1
ATOM 8827 O O . PHE B 1 520 ? 12.352 35.875 10.688 1 95.19 520 PHE B O 1
ATOM 8834 N N . ARG B 1 521 ? 12.898 38.062 10.766 1 91.06 521 ARG B N 1
ATOM 8835 C CA . ARG B 1 521 ? 13.695 38.031 9.539 1 91.06 521 ARG B CA 1
ATOM 8836 C C . ARG B 1 521 ? 15.164 37.75 9.844 1 91.06 521 ARG B C 1
ATOM 8838 O O . ARG B 1 521 ? 15.602 37.875 10.992 1 91.06 521 ARG B O 1
ATOM 8845 N N . GLY B 1 522 ? 15.82 37.25 8.859 1 87.19 522 GLY B N 1
ATOM 8846 C CA . GLY B 1 522 ? 17.25 37.062 8.977 1 87.19 522 GLY B CA 1
ATOM 8847 C C . GLY B 1 522 ? 17.609 35.812 9.781 1 87.19 522 GLY B C 1
ATOM 8848 O O . GLY B 1 522 ? 16.906 34.812 9.727 1 87.19 522 GLY B O 1
ATOM 8849 N N . GLU B 1 523 ? 18.859 35.906 10.43 1 88 523 GLU B N 1
ATOM 8850 C CA . GLU B 1 523 ? 19.406 34.75 11.156 1 88 523 GLU B CA 1
ATOM 8851 C C . GLU B 1 523 ? 19.422 35.031 12.664 1 88 523 GLU B C 1
ATOM 8853 O O . GLU B 1 523 ? 19.703 36.125 13.102 1 88 523 GLU B O 1
ATOM 8858 N N . PHE B 1 524 ? 19.094 34.031 13.344 1 90.06 524 PHE B N 1
ATOM 8859 C CA . PHE B 1 524 ? 19.203 34.125 14.797 1 90.06 524 PHE B CA 1
ATOM 8860 C C . PHE B 1 524 ? 20.656 33.938 15.234 1 90.06 524 PHE B C 1
ATOM 8862 O O . PHE B 1 524 ? 21.312 32.969 14.828 1 90.06 524 PHE B O 1
ATOM 8869 N N . ASN B 1 525 ? 21.109 34.812 16.078 1 86.31 525 ASN B N 1
ATOM 8870 C CA . ASN B 1 525 ? 22.484 34.719 16.578 1 86.31 525 ASN B CA 1
ATOM 8871 C C . ASN B 1 525 ? 22.516 34.75 18.109 1 86.31 525 ASN B C 1
ATOM 8873 O O . ASN B 1 525 ? 23.594 34.812 18.703 1 86.31 525 ASN B O 1
ATOM 8877 N N . GLY B 1 526 ? 21.438 34.844 18.672 1 88.25 526 GLY B N 1
ATOM 8878 C CA . GLY B 1 526 ? 21.359 34.75 20.125 1 88.25 526 GLY B CA 1
ATOM 8879 C C . GLY B 1 526 ? 21.703 36.031 20.828 1 88.25 526 GLY B C 1
ATOM 8880 O O . GLY B 1 526 ? 21.906 36.062 22.047 1 88.25 526 GLY B O 1
ATOM 8881 N N . SER B 1 527 ? 21.766 37.125 20.156 1 91.56 527 SER B N 1
ATOM 8882 C CA . SER B 1 527 ? 22.094 38.406 20.781 1 91.56 527 SER B CA 1
ATOM 8883 C C . SER B 1 527 ? 21.016 38.844 21.766 1 91.56 527 SER B C 1
ATOM 8885 O O . SER B 1 527 ? 19.875 38.406 21.672 1 91.56 527 SER B O 1
ATOM 8887 N N . ALA B 1 528 ? 21.438 39.719 22.672 1 91 528 ALA B N 1
ATOM 8888 C CA . ALA B 1 528 ? 20.5 40.25 23.672 1 91 528 ALA B CA 1
ATOM 8889 C C . ALA B 1 528 ? 19.375 41.031 23 1 91 528 ALA B C 1
ATOM 8891 O O . ALA B 1 528 ? 18.234 41 23.469 1 91 528 ALA B O 1
ATOM 8892 N N . GLU B 1 529 ? 19.766 41.656 22.016 1 93.25 529 GLU B N 1
ATOM 8893 C CA . GLU B 1 529 ? 18.766 42.438 21.281 1 93.25 529 GLU B CA 1
ATOM 8894 C C . GLU B 1 529 ? 17.688 41.531 20.688 1 93.25 529 GLU B C 1
ATOM 8896 O O . GLU B 1 529 ? 16.5 41.844 20.734 1 93.25 529 GLU B O 1
ATOM 8901 N N . GLN B 1 530 ? 18.078 40.438 20.078 1 93.19 530 GLN B N 1
ATOM 8902 C CA . GLN B 1 530 ? 17.125 39.5 19.484 1 93.19 530 GLN B CA 1
ATOM 8903 C C . GLN B 1 530 ? 16.25 38.844 20.547 1 93.19 530 GLN B C 1
ATOM 8905 O O . GLN B 1 530 ? 15.047 38.688 20.359 1 93.19 530 GLN B O 1
ATOM 8910 N N . VAL B 1 531 ? 16.828 38.5 21.578 1 94.12 531 VAL B N 1
ATOM 8911 C CA . VAL B 1 531 ? 16.094 37.844 22.656 1 94.12 531 VAL B CA 1
ATOM 8912 C C . VAL B 1 531 ? 15.109 38.844 23.281 1 94.12 531 VAL B C 1
ATOM 8914 O O . VAL B 1 531 ? 14 38.469 23.656 1 94.12 531 VAL B O 1
ATOM 8917 N N . ALA B 1 532 ? 15.531 40.094 23.375 1 94.44 532 ALA B N 1
ATOM 8918 C CA . ALA B 1 532 ? 14.672 41.125 23.953 1 94.44 532 ALA B CA 1
ATOM 8919 C C . ALA B 1 532 ? 13.453 41.375 23.062 1 94.44 532 ALA B C 1
ATOM 8921 O O . ALA B 1 532 ? 12.453 41.938 23.531 1 94.44 532 ALA B O 1
ATOM 8922 N N . ALA B 1 533 ? 13.516 40.938 21.891 1 96.25 533 ALA B N 1
ATOM 8923 C CA . ALA B 1 533 ? 12.43 41.188 20.938 1 96.25 533 ALA B CA 1
ATOM 8924 C C . ALA B 1 533 ? 11.352 40.125 21.062 1 96.25 533 ALA B C 1
ATOM 8926 O O . ALA B 1 533 ? 10.266 40.25 20.484 1 96.25 533 ALA B O 1
ATOM 8927 N N . PHE B 1 534 ? 11.562 39.062 21.875 1 97.38 534 PHE B N 1
ATOM 8928 C CA . PHE B 1 534 ? 10.57 38 22.047 1 97.38 534 PHE B CA 1
ATOM 8929 C C . PHE B 1 534 ? 9.289 38.562 22.656 1 97.38 534 PHE B C 1
ATOM 8931 O O . PHE B 1 534 ? 9.344 39.406 23.562 1 97.38 534 PHE B O 1
ATOM 8938 N N . ASN B 1 535 ? 8.164 38.156 22.094 1 96.94 535 ASN B N 1
ATOM 8939 C CA . ASN B 1 535 ? 6.898 38.5 22.734 1 96.94 535 ASN B CA 1
ATOM 8940 C C . ASN B 1 535 ? 6.676 37.688 24.016 1 96.94 535 ASN B C 1
ATOM 8942 O O . ASN B 1 535 ? 6.223 36.562 23.953 1 96.94 535 ASN B O 1
ATOM 8946 N N . LEU B 1 536 ? 6.879 38.344 25.141 1 95.94 536 LEU B N 1
ATOM 8947 C CA . LEU B 1 536 ? 6.695 37.656 26.422 1 95.94 536 LEU B CA 1
ATOM 8948 C C . LEU B 1 536 ? 5.461 38.188 27.141 1 95.94 536 LEU B C 1
ATOM 8950 O O . LEU B 1 536 ? 5.25 37.906 28.312 1 95.94 536 LEU B O 1
ATOM 8954 N N . VAL B 1 537 ? 4.648 38.938 26.453 1 94.56 537 VAL B N 1
ATOM 8955 C CA . VAL B 1 537 ? 3.486 39.562 27.062 1 94.56 537 VAL B CA 1
ATOM 8956 C C . VAL B 1 537 ? 2.223 38.781 26.719 1 94.56 537 VAL B C 1
ATOM 8958 O O . VAL B 1 537 ? 1.468 38.375 27.609 1 94.56 537 VAL B O 1
ATOM 8961 N N . ASP B 1 538 ? 2.006 38.531 25.438 1 95.62 538 ASP B N 1
ATOM 8962 C CA . ASP B 1 538 ? 0.786 37.844 25 1 95.62 538 ASP B CA 1
ATOM 8963 C C . ASP B 1 538 ? 1.033 37 23.766 1 95.62 538 ASP B C 1
ATOM 8965 O O . ASP B 1 538 ? 0.304 37.125 22.766 1 95.62 538 ASP B O 1
ATOM 8969 N N . PRO B 1 539 ? 2.049 36.188 23.844 1 97.12 539 PRO B N 1
ATOM 8970 C CA . PRO B 1 539 ? 2.27 35.312 22.688 1 97.12 539 PRO B CA 1
ATOM 8971 C C . PRO B 1 539 ? 1.094 34.375 22.406 1 97.12 539 PRO B C 1
ATOM 8973 O O . PRO B 1 539 ? 0.494 33.844 23.344 1 97.12 539 PRO B O 1
ATOM 8976 N N . PRO B 1 540 ? 0.733 34.25 21.156 1 96.56 540 PRO B N 1
ATOM 8977 C CA . PRO B 1 540 ? -0.298 33.25 20.875 1 96.56 540 PRO B CA 1
ATOM 8978 C C . PRO B 1 540 ? 0.172 31.812 21.141 1 96.56 540 PRO B C 1
ATOM 8980 O O . PRO B 1 540 ? 1.367 31.531 21.047 1 96.56 540 PRO B O 1
ATOM 8983 N N . MET B 1 541 ? -0.771 30.984 21.531 1 96.25 541 MET B N 1
ATOM 8984 C CA . MET B 1 541 ? -0.494 29.562 21.719 1 96.25 541 MET B CA 1
ATOM 8985 C C . MET B 1 541 ? -0.872 28.766 20.469 1 96.25 541 MET B C 1
ATOM 8987 O O . MET B 1 541 ? -1.931 28.984 19.891 1 96.25 541 MET B O 1
ATOM 8991 N N . ARG B 1 542 ? 0.026 27.859 20.047 1 97.31 542 ARG B N 1
ATOM 8992 C CA . ARG B 1 542 ? -0.163 27 18.875 1 97.31 542 ARG B CA 1
ATOM 8993 C C . ARG B 1 542 ? 0.477 25.641 19.094 1 97.31 542 ARG B C 1
ATOM 8995 O O . ARG B 1 542 ? 1.113 25.406 20.125 1 97.31 542 ARG B O 1
ATOM 9002 N N . ASP B 1 543 ? 0.186 24.734 18.172 1 98.06 543 ASP B N 1
ATOM 9003 C CA . ASP B 1 543 ? 0.971 23.5 18.109 1 98.06 543 ASP B CA 1
ATOM 9004 C C . ASP B 1 543 ? 1.591 23.328 16.719 1 98.06 543 ASP B C 1
ATOM 9006 O O . ASP B 1 543 ? 2.27 22.328 16.469 1 98.06 543 ASP B O 1
ATOM 9010 N N . SER B 1 544 ? 1.329 24.234 15.82 1 98.31 544 SER B N 1
ATOM 9011 C CA . SER B 1 544 ? 1.891 24.281 14.477 1 98.31 544 SER B CA 1
ATOM 9012 C C . SER B 1 544 ? 2.258 25.703 14.078 1 98.31 544 SER B C 1
ATOM 9014 O O . SER B 1 544 ? 1.441 26.609 14.203 1 98.31 544 SER B O 1
ATOM 9016 N N . ILE B 1 545 ? 3.471 25.875 13.594 1 98.19 545 ILE B N 1
ATOM 9017 C CA . ILE B 1 545 ? 3.898 27.234 13.281 1 98.19 545 ILE B CA 1
ATOM 9018 C C . ILE B 1 545 ? 4.621 27.25 11.938 1 98.19 545 ILE B C 1
ATOM 9020 O O . ILE B 1 545 ? 5.391 26.328 11.625 1 98.19 545 ILE B O 1
ATOM 9024 N N . MET B 1 546 ? 4.301 28.234 11.172 1 96.94 546 MET B N 1
ATOM 9025 C CA . MET B 1 546 ? 4.902 28.391 9.852 1 96.94 546 MET B CA 1
ATOM 9026 C C . MET B 1 546 ? 6.207 29.172 9.938 1 96.94 546 MET B C 1
ATOM 9028 O O . MET B 1 546 ? 6.297 30.172 10.664 1 96.94 546 MET B O 1
ATOM 9032 N N . THR B 1 547 ? 7.238 28.656 9.305 1 94.44 547 THR B N 1
ATOM 9033 C CA . THR B 1 547 ? 8.469 29.438 9.164 1 94.44 547 THR B CA 1
ATOM 9034 C C . THR B 1 547 ? 8.344 30.453 8.031 1 94.44 547 THR B C 1
ATOM 9036 O O . THR B 1 547 ? 7.645 30.203 7.047 1 94.44 547 THR B O 1
ATOM 9039 N N . PRO B 1 548 ? 9.023 31.484 8.203 1 88.75 548 PRO B N 1
ATOM 9040 C CA . PRO B 1 548 ? 8.938 32.5 7.168 1 88.75 548 PRO B CA 1
ATOM 9041 C C . PRO B 1 548 ? 9.773 32.188 5.934 1 88.75 548 PRO B C 1
ATOM 9043 O O . PRO B 1 548 ? 10.609 31.281 5.98 1 88.75 548 PRO B O 1
ATOM 9046 N N . SER B 1 549 ? 9.375 32.781 4.867 1 90.44 549 SER B N 1
ATOM 9047 C CA . SER B 1 549 ? 10.18 32.781 3.648 1 90.44 549 SER B CA 1
ATOM 9048 C C . SER B 1 549 ? 10.758 34.188 3.4 1 90.44 549 SER B C 1
ATOM 9050 O O . SER B 1 549 ? 10.453 35.125 4.133 1 90.44 549 SER B O 1
ATOM 9052 N N . GLU B 1 550 ? 11.727 34.219 2.484 1 86.5 550 GLU B N 1
ATOM 9053 C CA . GLU B 1 550 ? 12.383 35.5 2.207 1 86.5 550 GLU B CA 1
ATOM 9054 C C . GLU B 1 550 ? 12.867 35.562 0.763 1 86.5 550 GLU B C 1
ATOM 9056 O O . GLU B 1 550 ? 13.047 34.531 0.114 1 86.5 550 GLU B O 1
ATOM 9061 N N . GLY B 1 551 ? 12.969 36.844 0.352 1 82.69 551 GLY B N 1
ATOM 9062 C CA . GLY B 1 551 ? 13.578 37.094 -0.945 1 82.69 551 GLY B CA 1
ATOM 9063 C C . GLY B 1 551 ? 12.562 37.344 -2.047 1 82.69 551 GLY B C 1
ATOM 9064 O O . GLY B 1 551 ? 11.352 37.219 -1.824 1 82.69 551 GLY B O 1
ATOM 9065 N N . VAL B 1 552 ? 13.102 37.625 -3.232 1 78.81 552 VAL B N 1
ATOM 9066 C CA . VAL B 1 552 ? 12.273 37.812 -4.418 1 78.81 552 VAL B CA 1
ATOM 9067 C C . VAL B 1 552 ? 11.883 36.469 -4.992 1 78.81 552 VAL B C 1
ATOM 9069 O O . VAL B 1 552 ? 12.75 35.625 -5.301 1 78.81 552 VAL B O 1
ATOM 9072 N N . ASN B 1 553 ? 10.602 36.219 -5.09 1 78.62 553 ASN B N 1
ATOM 9073 C CA . ASN B 1 553 ? 10.078 34.906 -5.504 1 78.62 553 ASN B CA 1
ATOM 9074 C C . ASN B 1 553 ? 10.609 33.781 -4.617 1 78.62 553 ASN B C 1
ATOM 9076 O O . ASN B 1 553 ? 10.914 32.688 -5.105 1 78.62 553 ASN B O 1
ATOM 9080 N N . ASN B 1 554 ? 10.875 34.156 -3.309 1 83.81 554 ASN B N 1
ATOM 9081 C CA . ASN B 1 554 ? 11.32 33.25 -2.256 1 83.81 554 ASN B CA 1
ATOM 9082 C C . ASN B 1 554 ? 12.773 32.844 -2.459 1 83.81 554 ASN B C 1
ATOM 9084 O O . ASN B 1 554 ? 13.203 31.812 -1.928 1 83.81 554 ASN B O 1
ATOM 9088 N N . VAL B 1 555 ? 13.484 33.531 -3.396 1 81.69 555 VAL B N 1
ATOM 9089 C CA . VAL B 1 555 ? 14.922 33.344 -3.549 1 81.69 555 VAL B CA 1
ATOM 9090 C C . VAL B 1 555 ? 15.672 34.438 -2.779 1 81.69 555 VAL B C 1
ATOM 9092 O O . VAL B 1 555 ? 15.625 35.625 -3.154 1 81.69 555 VAL B O 1
ATOM 9095 N N . PRO B 1 556 ? 16.344 34.031 -1.715 1 77 556 PRO B N 1
ATOM 9096 C CA . PRO B 1 556 ? 17 35.062 -0.887 1 77 556 PRO B CA 1
ATOM 9097 C C . PRO B 1 556 ? 18.219 35.688 -1.559 1 77 556 PRO B C 1
ATOM 9099 O O . PRO B 1 556 ? 18.875 35.031 -2.383 1 77 556 PRO B O 1
ATOM 9102 N N . GLU B 1 557 ? 18.406 37.094 -1.511 1 64.69 557 GLU B N 1
ATOM 9103 C CA . GLU B 1 557 ? 19.578 37.75 -2.07 1 64.69 557 GLU B CA 1
ATOM 9104 C C . GLU B 1 557 ? 20.859 37.219 -1.425 1 64.69 557 GLU B C 1
ATOM 9106 O O . GLU B 1 557 ? 21.859 36.969 -2.113 1 64.69 557 GLU B O 1
ATOM 9111 N N . ILE B 1 558 ? 20.844 37.438 -0.076 1 55.94 558 ILE B N 1
ATOM 9112 C CA . ILE B 1 558 ? 22.031 36.969 0.635 1 55.94 558 ILE B CA 1
ATOM 9113 C C . ILE B 1 558 ? 21.703 35.688 1.392 1 55.94 558 ILE B C 1
ATOM 9115 O O . ILE B 1 558 ? 20.625 35.562 1.974 1 55.94 558 ILE B O 1
ATOM 9119 N N . ARG B 1 559 ? 22.375 34.656 0.97 1 52.59 559 ARG B N 1
ATOM 9120 C CA . ARG B 1 559 ? 22.141 33.344 1.593 1 52.59 559 ARG B CA 1
ATOM 9121 C C . ARG B 1 559 ? 22.125 33.469 3.113 1 52.59 559 ARG B C 1
ATOM 9123 O O . ARG B 1 559 ? 22.922 32.844 3.799 1 52.59 559 ARG B O 1
ATOM 9130 N N . ALA B 1 560 ? 21.781 34.75 3.637 1 58.88 560 ALA B N 1
ATOM 9131 C CA . ALA B 1 560 ? 21.781 34.969 5.078 1 58.88 560 ALA B CA 1
ATOM 9132 C C . ALA B 1 560 ? 20.469 34.5 5.703 1 58.88 560 ALA B C 1
ATOM 9134 O O . ALA B 1 560 ? 20.016 35.031 6.711 1 58.88 560 ALA B O 1
ATOM 9135 N N . GLY B 1 561 ? 19.906 33.375 5.457 1 75.69 561 GLY B N 1
ATOM 9136 C CA . GLY B 1 561 ? 18.797 32.75 6.172 1 75.69 561 GLY B CA 1
ATOM 9137 C C . GLY B 1 561 ? 17.438 33.188 5.664 1 75.69 561 GLY B C 1
ATOM 9138 O O . GLY B 1 561 ? 17.281 34.312 5.207 1 75.69 561 GLY B O 1
ATOM 9139 N N . CYS B 1 562 ? 16.484 32.469 5.707 1 88.19 562 CYS B N 1
ATOM 9140 C CA . CYS B 1 562 ? 15.125 32.688 5.227 1 88.19 562 CYS B CA 1
ATOM 9141 C C . CYS B 1 562 ? 14.227 33.188 6.352 1 88.19 562 CYS B C 1
ATOM 9143 O O . CYS B 1 562 ? 13.008 33.281 6.188 1 88.19 562 CYS B O 1
ATOM 9145 N N . GLY B 1 563 ? 14.844 33.656 7.512 1 92 563 GLY B N 1
ATOM 9146 C CA . GLY B 1 563 ? 14.094 34 8.703 1 92 563 GLY B CA 1
ATOM 9147 C C . GLY B 1 563 ? 13.969 32.875 9.703 1 92 563 GLY B C 1
ATOM 9148 O O . GLY B 1 563 ? 14.484 31.781 9.477 1 92 563 GLY B O 1
ATOM 9149 N N . TYR B 1 564 ? 13.414 33.219 10.875 1 93.25 564 TYR B N 1
ATOM 9150 C CA . TYR B 1 564 ? 13.289 32.188 11.906 1 93.25 564 TYR B CA 1
ATOM 9151 C C . TYR B 1 564 ? 12.078 32.469 12.797 1 93.25 564 TYR B C 1
ATOM 9153 O O . TYR B 1 564 ? 11.539 33.562 12.805 1 93.25 564 TYR B O 1
ATOM 9161 N N . VAL B 1 565 ? 11.633 31.469 13.414 1 97.44 565 VAL B N 1
ATOM 9162 C CA . VAL B 1 565 ? 10.578 31.547 14.414 1 97.44 565 VAL B CA 1
ATOM 9163 C C . VAL B 1 565 ? 11.094 31.016 15.75 1 97.44 565 VAL B C 1
ATOM 9165 O O . VAL B 1 565 ? 11.977 30.141 15.789 1 97.44 565 VAL B O 1
ATOM 9168 N N . VAL B 1 566 ? 10.617 31.578 16.812 1 97.88 566 VAL B N 1
ATOM 9169 C CA . VAL B 1 566 ? 10.977 31.156 18.156 1 97.88 566 VAL B CA 1
ATOM 9170 C C . VAL B 1 566 ? 9.727 30.703 18.906 1 97.88 566 VAL B C 1
ATOM 9172 O O . VAL B 1 566 ? 8.742 31.438 18.984 1 97.88 566 VAL B O 1
ATOM 9175 N N . ILE B 1 567 ? 9.844 29.531 19.438 1 98.5 567 ILE B N 1
ATOM 9176 C CA . ILE B 1 567 ? 8.742 29.016 20.234 1 98.5 567 ILE B CA 1
ATOM 9177 C C . ILE B 1 567 ? 9.258 28.594 21.609 1 98.5 567 ILE B C 1
ATOM 9179 O O . ILE B 1 567 ? 10.438 28.266 21.766 1 98.5 567 ILE B O 1
ATOM 9183 N N . ARG B 1 568 ? 8.414 28.688 22.656 1 98.38 568 ARG B N 1
ATOM 9184 C CA . ARG B 1 568 ? 8.656 28.203 24.016 1 98.38 568 ARG B CA 1
ATOM 9185 C C . ARG B 1 568 ? 7.648 27.125 24.391 1 98.38 568 ARG B C 1
ATOM 9187 O O . ARG B 1 568 ? 6.457 27.25 24.109 1 98.38 568 ARG B O 1
ATOM 9194 N N . PHE B 1 569 ? 8.156 26.016 24.859 1 97.75 569 PHE B N 1
ATOM 9195 C CA . PHE B 1 569 ? 7.238 24.953 25.234 1 97.75 569 PHE B CA 1
ATOM 9196 C C . PHE B 1 569 ? 7.609 24.344 26.578 1 97.75 569 PHE B C 1
ATOM 9198 O O . PHE B 1 569 ? 8.711 24.578 27.078 1 97.75 569 PHE B O 1
ATOM 9205 N N . LYS B 1 570 ? 6.684 23.75 27.172 1 96.69 570 LYS B N 1
ATOM 9206 C CA . LYS B 1 570 ? 6.781 23.031 28.438 1 96.69 570 LYS B CA 1
ATOM 9207 C C . LYS B 1 570 ? 6.156 21.641 28.328 1 96.69 570 LYS B C 1
ATOM 9209 O O . LYS B 1 570 ? 4.93 21.5 28.281 1 96.69 570 LYS B O 1
ATOM 9214 N N . PRO B 1 571 ? 7.047 20.594 28.297 1 95.69 571 PRO B N 1
ATOM 9215 C CA . PRO B 1 571 ? 6.473 19.25 28.234 1 95.69 571 PRO B CA 1
ATOM 9216 C C . PRO B 1 571 ? 5.453 18.984 29.344 1 95.69 571 PRO B C 1
ATOM 9218 O O . PRO B 1 571 ? 5.742 19.219 30.531 1 95.69 571 PRO B O 1
ATOM 9221 N N . ILE B 1 572 ? 4.289 18.516 28.984 1 91.81 572 ILE B N 1
ATOM 9222 C CA . ILE B 1 572 ? 3.188 18.391 29.938 1 91.81 572 ILE B CA 1
ATOM 9223 C C . ILE B 1 572 ? 3.1 16.953 30.453 1 91.81 572 ILE B C 1
ATOM 9225 O O . ILE B 1 572 ? 2.596 16.719 31.547 1 91.81 572 ILE B O 1
ATOM 9229 N N . GLY B 1 573 ? 3.5 16.016 29.672 1 92.62 573 GLY B N 1
ATOM 9230 C CA . GLY B 1 573 ? 3.443 14.625 30.094 1 92.62 573 GLY B CA 1
ATOM 9231 C C . GLY B 1 573 ? 4.562 13.781 29.516 1 92.62 573 GLY B C 1
ATOM 9232 O O . GLY B 1 573 ? 5.227 14.188 28.562 1 92.62 573 GLY B O 1
ATOM 9233 N N . PRO B 1 574 ? 4.719 12.617 30.141 1 95.19 574 PRO B N 1
ATOM 9234 C CA . PRO B 1 574 ? 5.77 11.727 29.625 1 95.19 574 PRO B CA 1
ATOM 9235 C C . PRO B 1 574 ? 5.438 11.141 28.266 1 95.19 574 PRO B C 1
ATOM 9237 O O . PRO B 1 574 ? 4.266 10.953 27.922 1 95.19 574 PRO B O 1
ATOM 9240 N N . GLY B 1 575 ? 6.496 10.891 27.5 1 95.31 575 GLY B N 1
ATOM 9241 C CA . GLY B 1 575 ? 6.289 10.266 26.203 1 95.31 575 GLY B CA 1
ATOM 9242 C C . GLY B 1 575 ? 7.418 10.547 25.219 1 95.31 575 GLY B C 1
ATOM 9243 O O . GLY B 1 575 ? 8.539 10.867 25.625 1 95.31 575 GLY B O 1
ATOM 9244 N N . ALA B 1 576 ? 7.195 10.211 24 1 95.62 576 ALA B N 1
ATOM 9245 C CA . ALA B 1 576 ? 8.016 10.555 22.828 1 95.62 576 ALA B CA 1
ATOM 9246 C C . ALA B 1 576 ? 7.23 11.391 21.828 1 95.62 576 ALA B C 1
ATOM 9248 O O . ALA B 1 576 ? 6.191 10.961 21.328 1 95.62 576 ALA B O 1
ATOM 9249 N N . TRP B 1 577 ? 7.75 12.555 21.641 1 96.81 577 TRP B N 1
ATOM 9250 C CA . TRP B 1 577 ? 6.965 13.562 20.938 1 96.81 577 TRP B CA 1
ATOM 9251 C C . TRP B 1 577 ? 7.734 14.102 19.734 1 96.81 577 TRP B C 1
ATOM 9253 O O . TRP B 1 577 ? 8.633 14.93 19.891 1 96.81 577 TRP B O 1
ATOM 9263 N N . PRO B 1 578 ? 7.312 13.672 18.547 1 95.75 578 PRO B N 1
ATOM 9264 C CA . PRO B 1 578 ? 7.98 14.211 17.359 1 95.75 578 PRO B CA 1
ATOM 9265 C C . PRO B 1 578 ? 7.668 15.688 17.141 1 95.75 578 PRO B C 1
ATOM 9267 O O . PRO B 1 578 ? 6.539 16.125 17.359 1 95.75 578 PRO B O 1
ATOM 9270 N N . PHE B 1 579 ? 8.664 16.453 16.797 1 96.62 579 PHE B N 1
ATOM 9271 C CA . PHE B 1 579 ? 8.609 17.797 16.25 1 96.62 579 PHE B CA 1
ATOM 9272 C C . PHE B 1 579 ? 9.078 17.828 14.797 1 96.62 579 PHE B C 1
ATOM 9274 O O . PHE B 1 579 ? 10.242 17.516 14.516 1 96.62 579 PHE B O 1
ATOM 9281 N N . HIS B 1 580 ? 8.172 18.141 13.898 1 95.44 580 HIS B N 1
ATOM 9282 C CA . HIS B 1 580 ? 8.516 17.922 12.5 1 95.44 580 HIS B CA 1
ATOM 9283 C C . HIS B 1 580 ? 7.777 18.906 11.586 1 95.44 580 HIS B C 1
ATOM 9285 O O . HIS B 1 580 ? 6.781 19.5 11.992 1 95.44 580 HIS B O 1
ATOM 9291 N N . CYS B 1 581 ? 8.344 19.109 10.391 1 96.31 581 CYS B N 1
ATOM 9292 C CA . CYS B 1 581 ? 7.586 19.797 9.344 1 96.31 581 CYS B CA 1
ATOM 9293 C C . CYS B 1 581 ? 6.309 19.047 9.008 1 96.31 581 CYS B C 1
ATOM 9295 O O . CYS B 1 581 ? 6.352 17.844 8.719 1 96.31 581 CYS B O 1
ATOM 9297 N N . HIS B 1 582 ? 5.234 19.672 9.062 1 96.25 582 HIS B N 1
ATOM 9298 C CA . HIS B 1 582 ? 3.951 19.016 8.844 1 96.25 582 HIS B CA 1
ATOM 9299 C C . HIS B 1 582 ? 3.646 18.875 7.355 1 96.25 582 HIS B C 1
ATOM 9301 O O . HIS B 1 582 ? 2.658 18.25 6.977 1 96.25 582 HIS B O 1
ATOM 9307 N N . GLN B 1 583 ? 4.469 19.5 6.613 1 93.69 583 GLN B N 1
ATOM 9308 C CA . GLN B 1 583 ? 4.426 19.141 5.199 1 93.69 583 GLN B CA 1
ATOM 9309 C C . GLN B 1 583 ? 4.973 17.734 4.98 1 93.69 583 GLN B C 1
ATOM 9311 O O . GLN B 1 583 ? 6.188 17.531 4.969 1 93.69 583 GLN B O 1
ATOM 9316 N N . LEU B 1 584 ? 4.066 16.922 4.734 1 89.69 584 LEU B N 1
ATOM 9317 C CA . LEU B 1 584 ? 4.359 15.5 4.754 1 89.69 584 LEU B CA 1
ATOM 9318 C C . LEU B 1 584 ? 5.465 15.156 3.758 1 89.69 584 LEU B C 1
ATOM 9320 O O . LEU B 1 584 ? 6.312 14.305 4.031 1 89.69 584 LEU B O 1
ATOM 9324 N N . LEU B 1 585 ? 5.551 15.734 2.623 1 84.31 585 LEU B N 1
ATOM 9325 C CA . LEU B 1 585 ? 6.539 15.438 1.593 1 84.31 585 LEU B CA 1
ATOM 9326 C C . LEU B 1 585 ? 7.949 15.758 2.084 1 84.31 585 LEU B C 1
ATOM 9328 O O . LEU B 1 585 ? 8.93 15.211 1.575 1 84.31 585 LEU B O 1
ATOM 9332 N N . HIS B 1 586 ? 8.023 16.625 3.076 1 84.69 586 HIS B N 1
ATOM 9333 C CA . HIS B 1 586 ? 9.32 17.031 3.605 1 84.69 586 HIS B CA 1
ATOM 9334 C C . HIS B 1 586 ? 9.719 16.188 4.812 1 84.69 586 HIS B C 1
ATOM 9336 O O . HIS B 1 586 ? 10.898 16.062 5.133 1 84.69 586 HIS B O 1
ATOM 9342 N N . ALA B 1 587 ? 8.734 15.672 5.426 1 80.62 587 ALA B N 1
ATOM 9343 C CA . ALA B 1 587 ? 8.977 15.039 6.719 1 80.62 587 ALA B CA 1
ATOM 9344 C C . ALA B 1 587 ? 9.195 13.539 6.562 1 80.62 587 ALA B C 1
ATOM 9346 O O . ALA B 1 587 ? 10.336 13.07 6.496 1 80.62 587 ALA B O 1
ATOM 9347 N N . ALA B 1 588 ? 8.172 12.797 6.344 1 72.75 588 ALA B N 1
ATOM 9348 C CA . ALA B 1 588 ? 8.172 11.336 6.426 1 72.75 588 ALA B CA 1
ATOM 9349 C C . ALA B 1 588 ? 9.195 10.734 5.469 1 72.75 588 ALA B C 1
ATOM 9351 O O . ALA B 1 588 ? 10.102 10.016 5.891 1 72.75 588 ALA B O 1
ATOM 9352 N N . PRO B 1 589 ? 9.18 11.164 4.309 1 67 589 PRO B N 1
ATOM 9353 C CA . PRO B 1 589 ? 10.133 10.531 3.396 1 67 589 PRO B CA 1
ATOM 9354 C C . PRO B 1 589 ? 11.5 11.211 3.408 1 67 589 PRO B C 1
ATOM 9356 O O . PRO B 1 589 ? 12.516 10.57 3.107 1 67 589 PRO B O 1
ATOM 9359 N N . MET B 1 590 ? 11.516 12.469 3.93 1 73.44 590 MET B N 1
ATOM 9360 C CA . MET B 1 590 ? 12.758 13.188 3.688 1 73.44 590 MET B CA 1
ATOM 9361 C C . MET B 1 590 ? 13.438 13.562 5 1 73.44 590 MET B C 1
ATOM 9363 O O . MET B 1 590 ? 14.531 14.133 5 1 73.44 590 MET B O 1
ATOM 9367 N N . GLY B 1 591 ? 12.844 13.359 6.117 1 78.56 591 GLY B N 1
ATOM 9368 C CA . GLY B 1 591 ? 13.594 13.297 7.355 1 78.56 591 GLY B CA 1
ATOM 9369 C C . GLY B 1 591 ? 13.531 14.586 8.156 1 78.56 591 GLY B C 1
ATOM 9370 O O . GLY B 1 591 ? 14.32 14.781 9.086 1 78.56 591 GLY B O 1
ATOM 9371 N N . SER B 1 592 ? 12.656 15.469 7.859 1 87.06 592 SER B N 1
ATOM 9372 C CA . SER B 1 592 ? 12.539 16.719 8.609 1 87.06 592 SER B CA 1
ATOM 9373 C C . SER B 1 592 ? 11.836 16.484 9.945 1 87.06 592 SER B C 1
ATOM 9375 O O . SER B 1 592 ? 10.75 17.016 10.18 1 87.06 592 SER B O 1
ATOM 9377 N N . ILE B 1 593 ? 12.516 15.789 10.844 1 89.56 593 ILE B N 1
ATOM 9378 C CA . ILE B 1 593 ? 11.922 15.375 12.109 1 89.56 593 ILE B CA 1
ATOM 9379 C C . ILE B 1 593 ? 12.984 15.383 13.203 1 89.56 593 ILE B C 1
ATOM 9381 O O . ILE B 1 593 ? 14.133 14.992 12.977 1 89.56 593 ILE B O 1
ATOM 9385 N N . VAL B 1 594 ? 12.672 15.914 14.344 1 92.69 594 VAL B N 1
ATOM 9386 C CA . VAL B 1 594 ? 13.359 15.625 15.594 1 92.69 594 VAL B CA 1
ATOM 9387 C C . VAL B 1 594 ? 12.367 15.062 16.609 1 92.69 594 VAL B C 1
ATOM 9389 O O . VAL B 1 594 ? 11.156 15.266 16.484 1 92.69 594 VAL B O 1
ATOM 9392 N N . VAL B 1 595 ? 12.906 14.312 17.594 1 95.06 595 VAL B N 1
ATOM 9393 C CA . VAL B 1 595 ? 12.023 13.703 18.578 1 95.06 595 VAL B CA 1
ATOM 9394 C C . VAL B 1 595 ? 12.445 14.133 19.984 1 95.06 595 VAL B C 1
ATOM 9396 O O . VAL B 1 595 ? 13.594 13.945 20.391 1 95.06 595 VAL B O 1
ATOM 9399 N N . PHE B 1 596 ? 11.523 14.703 20.688 1 96.56 596 PHE B N 1
ATOM 9400 C CA . PHE B 1 596 ? 11.703 14.953 22.125 1 96.56 596 PHE B CA 1
ATOM 9401 C C . PHE B 1 596 ? 11.125 13.805 22.938 1 96.56 596 PHE B C 1
ATOM 9403 O O . PHE B 1 596 ? 10.023 13.328 22.656 1 96.56 596 PHE B O 1
ATOM 9410 N N . HIS B 1 597 ? 11.859 13.305 23.859 1 96.5 597 HIS B N 1
ATOM 9411 C CA . HIS B 1 597 ? 11.328 12.25 24.734 1 96.5 597 HIS B CA 1
ATOM 9412 C C . HIS B 1 597 ? 11.688 12.516 26.188 1 96.5 597 HIS B C 1
ATOM 9414 O O . HIS B 1 597 ? 12.633 13.25 26.484 1 96.5 597 HIS B O 1
ATOM 9420 N N . THR B 1 598 ? 10.93 11.945 27.141 1 95.62 598 THR B N 1
ATOM 9421 C CA . THR B 1 598 ? 11.094 12.234 28.562 1 95.62 598 THR B CA 1
ATOM 9422 C C . THR B 1 598 ? 11.82 11.094 29.266 1 95.62 598 THR B C 1
ATOM 9424 O O . THR B 1 598 ? 11.875 11.047 30.5 1 95.62 598 THR B O 1
ATOM 9427 N N . GLY B 1 599 ? 12.289 10.156 28.484 1 93.44 599 GLY B N 1
ATOM 9428 C CA . GLY B 1 599 ? 12.914 8.992 29.094 1 93.44 599 GLY B CA 1
ATOM 9429 C C . GLY B 1 599 ? 11.914 7.992 29.641 1 93.44 599 GLY B C 1
ATOM 9430 O O . GLY B 1 599 ? 10.703 8.164 29.469 1 93.44 599 GLY B O 1
ATOM 9431 N N . ARG B 1 600 ? 12.453 7 30.234 1 90.12 600 ARG B N 1
ATOM 9432 C CA . ARG B 1 600 ? 11.633 5.891 30.703 1 90.12 600 ARG B CA 1
ATOM 9433 C C . ARG B 1 600 ? 10.938 6.246 32 1 90.12 600 ARG B C 1
ATOM 9435 O O . ARG B 1 600 ? 9.828 5.777 32.281 1 90.12 600 ARG B O 1
ATOM 9442 N N . GLU B 1 601 ? 11.586 7.051 32.719 1 86.94 601 GLU B N 1
ATOM 9443 C CA . GLU B 1 601 ? 11.055 7.387 34.031 1 86.94 601 GLU B CA 1
ATOM 9444 C C . GLU B 1 601 ? 9.75 8.18 33.906 1 86.94 601 GLU B C 1
ATOM 9446 O O . GLU B 1 601 ? 9.672 9.141 33.156 1 86.94 601 GLU B O 1
ATOM 9451 N N . GLY B 1 602 ? 8.727 7.727 34.625 1 88.31 602 GLY B N 1
ATOM 9452 C CA . GLY B 1 602 ? 7.473 8.461 34.688 1 88.31 602 GLY B CA 1
ATOM 9453 C C . GLY B 1 602 ? 6.465 7.996 33.656 1 88.31 602 GLY B C 1
ATOM 9454 O O . GLY B 1 602 ? 5.305 8.414 33.688 1 88.31 602 GLY B O 1
ATOM 9455 N N . LEU B 1 603 ? 6.953 7.148 32.75 1 92.38 603 LEU B N 1
ATOM 9456 C CA . LEU B 1 603 ? 6.004 6.633 31.781 1 92.38 603 LEU B CA 1
ATOM 9457 C C . LEU B 1 603 ? 4.898 5.832 32.469 1 92.38 603 LEU B C 1
ATOM 9459 O O . LEU B 1 603 ? 5.164 5.078 33.406 1 92.38 603 LEU B O 1
ATOM 9463 N N . PRO B 1 604 ? 3.693 6.086 32 1 90.44 604 PRO B N 1
ATOM 9464 C CA . PRO B 1 604 ? 2.643 5.18 32.5 1 90.44 604 PRO B CA 1
ATOM 9465 C C . PRO B 1 604 ? 2.836 3.748 32 1 90.44 604 PRO B C 1
ATOM 9467 O O . PRO B 1 604 ? 3.607 3.51 31.062 1 90.44 604 PRO B O 1
ATOM 9470 N N . PRO B 1 605 ? 2.164 2.795 32.656 1 85.31 605 PRO B N 1
ATOM 9471 C CA . PRO B 1 605 ? 2.25 1.424 32.156 1 85.31 605 PRO B CA 1
ATOM 9472 C C . PRO B 1 605 ? 1.754 1.297 30.703 1 85.31 605 PRO B C 1
ATOM 9474 O O . PRO B 1 605 ? 0.809 1.984 30.312 1 85.31 605 PRO B O 1
ATOM 9477 N N . PRO B 1 606 ? 2.48 0.484 30 1 82 606 PRO B N 1
ATOM 9478 C CA . PRO B 1 606 ? 1.975 0.271 28.641 1 82 606 PRO B CA 1
ATOM 9479 C C . PRO B 1 606 ? 0.581 -0.353 28.625 1 82 606 PRO B C 1
ATOM 9481 O O . PRO B 1 606 ? 0.216 -1.088 29.547 1 82 606 PRO B O 1
ATOM 9484 N N . PRO B 1 607 ? -0.125 -0.056 27.562 1 75.25 607 PRO B N 1
ATOM 9485 C CA . PRO B 1 607 ? -1.452 -0.67 27.484 1 75.25 607 PRO B CA 1
ATOM 9486 C C . PRO B 1 607 ? -1.391 -2.174 27.219 1 75.25 607 PRO B C 1
ATOM 9488 O O . PRO B 1 607 ? -0.422 -2.664 26.641 1 75.25 607 PRO B O 1
ATOM 9491 N N . SER B 1 608 ? -2.459 -2.881 27.562 1 69.62 608 SER B N 1
ATOM 9492 C CA . SER B 1 608 ? -2.51 -4.332 27.406 1 69.62 608 SER B CA 1
ATOM 9493 C C . SER B 1 608 ? -2.721 -4.715 25.938 1 69.62 608 SER B C 1
ATOM 9495 O O . SER B 1 608 ? -2.412 -5.84 25.547 1 69.62 608 SER B O 1
ATOM 9497 N N . ASN B 1 609 ? -3.166 -3.859 25.203 1 69.69 609 ASN B N 1
ATOM 9498 C CA . ASN B 1 609 ? -3.465 -4.18 23.812 1 69.69 609 ASN B CA 1
ATOM 9499 C C . ASN B 1 609 ? -2.439 -3.562 22.859 1 69.69 609 ASN B C 1
ATOM 9501 O O . ASN B 1 609 ? -2.775 -3.193 21.734 1 69.69 609 ASN B O 1
ATOM 9505 N N . LEU B 1 610 ? -1.281 -3.549 23.359 1 74.62 610 LEU B N 1
ATOM 9506 C CA . LEU B 1 610 ? -0.215 -2.945 22.562 1 74.62 610 LEU B CA 1
ATOM 9507 C C . LEU B 1 610 ? 0.052 -3.764 21.312 1 74.62 610 LEU B C 1
ATOM 9509 O O . LEU B 1 610 ? 0.067 -4.996 21.359 1 74.62 610 LEU B O 1
ATOM 9513 N N . LEU B 1 611 ? 0.149 -3.064 20.188 1 74.88 611 LEU B N 1
ATOM 9514 C CA . LEU B 1 611 ? 0.618 -3.725 18.969 1 74.88 611 LEU B CA 1
ATOM 9515 C C . LEU B 1 611 ? 2.123 -3.959 19.031 1 74.88 611 LEU B C 1
ATOM 9517 O O . LEU B 1 611 ? 2.863 -3.148 19.594 1 74.88 611 LEU B O 1
ATOM 9521 N N . VAL B 1 612 ? 2.516 -5.043 18.469 1 74.81 612 VAL B N 1
ATOM 9522 C CA . VAL B 1 612 ? 3.932 -5.395 18.453 1 74.81 612 VAL B CA 1
ATOM 9523 C C . VAL B 1 612 ? 4.457 -5.371 17.031 1 74.81 612 VAL B C 1
ATOM 9525 O O . VAL B 1 612 ? 3.799 -5.859 16.109 1 74.81 612 VAL B O 1
ATOM 9528 N N . CYS B 1 613 ? 5.617 -4.738 16.859 1 73.81 613 CYS B N 1
ATOM 9529 C CA . CYS B 1 613 ? 6.242 -4.684 15.547 1 73.81 613 CYS B CA 1
ATOM 9530 C C . CYS B 1 613 ? 7.754 -4.535 15.664 1 73.81 613 CYS B C 1
ATOM 9532 O O . CYS B 1 613 ? 8.281 -4.414 16.766 1 73.81 613 CYS B O 1
ATOM 9534 N N . GLY B 1 614 ? 8.422 -4.668 14.539 1 68.19 614 GLY B N 1
ATOM 9535 C CA . GLY B 1 614 ? 9.867 -4.48 14.492 1 68.19 614 GLY B CA 1
ATOM 9536 C C . GLY B 1 614 ? 10.633 -5.516 15.297 1 68.19 614 GLY B C 1
ATOM 9537 O O . GLY B 1 614 ? 10.352 -6.715 15.203 1 68.19 614 GLY B O 1
ATOM 9538 N N . ASP B 1 615 ? 11.602 -4.977 16.062 1 66.31 615 ASP B N 1
ATOM 9539 C CA . ASP B 1 615 ? 12.492 -5.871 16.797 1 66.31 615 ASP B CA 1
ATOM 9540 C C . ASP B 1 615 ? 11.984 -6.121 18.219 1 66.31 615 ASP B C 1
ATOM 9542 O O . ASP B 1 615 ? 12.766 -6.484 19.109 1 66.31 615 ASP B O 1
ATOM 9546 N N . MET B 1 616 ? 10.719 -5.789 18.312 1 73.19 616 MET B N 1
ATOM 9547 C CA . MET B 1 616 ? 10.148 -6.023 19.641 1 73.19 616 MET B CA 1
ATOM 9548 C C . MET B 1 616 ? 10.148 -7.512 19.969 1 73.19 616 MET B C 1
ATOM 9550 O O . MET B 1 616 ? 9.852 -8.352 19.125 1 73.19 616 MET B O 1
ATOM 9554 N N . ASN B 1 617 ? 10.594 -7.859 21.016 1 68.25 617 ASN B N 1
ATOM 9555 C CA . ASN B 1 617 ? 10.688 -9.234 21.5 1 68.25 617 ASN B CA 1
ATOM 9556 C C . ASN B 1 617 ? 9.539 -9.57 22.453 1 68.25 617 ASN B C 1
ATOM 9558 O O . ASN B 1 617 ? 9.406 -8.953 23.5 1 68.25 617 ASN B O 1
ATOM 9562 N N . LEU B 1 618 ? 8.828 -10.57 22.125 1 70.81 618 LEU B N 1
ATOM 9563 C CA . LEU B 1 618 ? 7.625 -10.922 22.875 1 70.81 618 LEU B CA 1
ATOM 9564 C C . LEU B 1 618 ? 7.977 -11.281 24.312 1 70.81 618 LEU B C 1
ATOM 9566 O O . LEU B 1 618 ? 7.23 -10.953 25.25 1 70.81 618 LEU B O 1
ATOM 9570 N N . GLN B 1 619 ? 9.133 -11.961 24.484 1 70.12 619 GLN B N 1
ATOM 9571 C CA . GLN B 1 619 ? 9.523 -12.328 25.844 1 70.12 619 GLN B CA 1
ATOM 9572 C C . GLN B 1 619 ? 9.805 -11.094 26.688 1 70.12 619 GLN B C 1
ATOM 9574 O O . GLN B 1 619 ? 9.422 -11.031 27.859 1 70.12 619 GLN B O 1
ATOM 9579 N N . THR B 1 620 ? 10.461 -10.18 26.078 1 73.31 620 THR B N 1
ATOM 9580 C CA . THR B 1 620 ? 10.758 -8.945 26.781 1 73.31 620 THR B CA 1
ATOM 9581 C C . THR B 1 620 ? 9.477 -8.188 27.125 1 73.31 620 THR B C 1
ATOM 9583 O O . THR B 1 620 ? 9.352 -7.633 28.219 1 73.31 620 THR B O 1
ATOM 9586 N N . ILE B 1 621 ? 8.609 -8.148 26.234 1 75.31 621 ILE B N 1
ATOM 9587 C CA . ILE B 1 621 ? 7.328 -7.477 26.422 1 75.31 621 ILE B CA 1
ATOM 9588 C C . ILE B 1 621 ? 6.57 -8.141 27.578 1 75.31 621 ILE B C 1
ATOM 9590 O O . ILE B 1 621 ? 6.047 -7.461 28.453 1 75.31 621 ILE B O 1
ATOM 9594 N N . MET B 1 622 ? 6.727 -9.336 27.594 1 71.56 622 MET B N 1
ATOM 9595 C CA . MET B 1 622 ? 6.023 -10.102 28.609 1 71.56 622 MET B CA 1
ATOM 9596 C C . MET B 1 622 ? 6.602 -9.812 30 1 71.56 622 MET B C 1
ATOM 9598 O O . MET B 1 622 ? 5.855 -9.641 30.969 1 71.56 622 MET B O 1
ATOM 9602 N N . ASN B 1 623 ? 7.824 -9.789 30.062 1 73.56 623 ASN B N 1
ATOM 9603 C CA . ASN B 1 623 ? 8.477 -9.516 31.328 1 73.56 623 ASN B CA 1
ATOM 9604 C C . ASN B 1 623 ? 8.086 -8.148 31.891 1 73.56 623 ASN B C 1
ATOM 9606 O O . ASN B 1 623 ? 7.84 -8.008 33.094 1 73.56 623 ASN B O 1
ATOM 9610 N N . ARG B 1 624 ? 7.961 -7.266 31.031 1 75.25 624 ARG B N 1
ATOM 9611 C CA . ARG B 1 624 ? 7.633 -5.902 31.422 1 75.25 624 ARG B CA 1
ATOM 9612 C C . ARG B 1 624 ? 6.168 -5.789 31.844 1 75.25 624 ARG B C 1
ATOM 9614 O O . ARG B 1 624 ? 5.832 -5.023 32.75 1 75.25 624 ARG B O 1
ATOM 9621 N N . LEU B 1 625 ? 5.316 -6.441 31.188 1 73.19 625 LEU B N 1
ATOM 9622 C CA . LEU B 1 625 ? 3.893 -6.371 31.484 1 73.19 625 LEU B CA 1
ATOM 9623 C C . LEU B 1 625 ? 3.594 -7.035 32.844 1 73.19 625 LEU B C 1
ATOM 9625 O O . LEU B 1 625 ? 2.623 -6.676 33.5 1 73.19 625 LEU B O 1
ATOM 9629 N N . GLU B 1 626 ? 4.43 -7.941 33.219 1 70.06 626 GLU B N 1
ATOM 9630 C CA . GLU B 1 626 ? 4.27 -8.609 34.5 1 70.06 626 GLU B CA 1
ATOM 9631 C C . GLU B 1 626 ? 4.781 -7.738 35.656 1 70.06 626 GLU B C 1
ATOM 9633 O O . GLU B 1 626 ? 4.348 -7.887 36.781 1 70.06 626 GLU B O 1
ATOM 9638 N N . GLU B 1 627 ? 5.656 -6.879 35.406 1 66.5 627 GLU B N 1
ATOM 9639 C CA . GLU B 1 627 ? 6.148 -5.953 36.438 1 66.5 627 GLU B CA 1
ATOM 9640 C C . GLU B 1 627 ? 5.074 -4.941 36.812 1 66.5 627 GLU B C 1
ATOM 9642 O O . GLU B 1 627 ? 4.98 -4.543 37.969 1 66.5 627 GLU B O 1
#

Solvent-accessible surface area (backbone atoms only — not comparable to full-atom values): 64677 Å² total; per-residue (Å²): 129,82,72,64,65,58,57,58,55,53,52,52,53,51,57,65,54,63,69,55,67,74,69,79,75,44,39,70,50,75,43,41,32,36,54,40,75,47,37,40,26,10,42,76,40,77,34,31,21,25,72,87,27,45,44,24,70,74,42,68,38,49,49,49,29,44,35,36,40,35,37,36,27,59,24,68,23,41,32,39,28,55,19,48,48,81,41,40,35,74,80,31,40,58,52,40,21,35,34,39,32,25,29,54,57,45,47,38,45,21,57,52,70,43,65,47,55,40,43,70,60,16,29,53,40,31,34,28,34,39,34,42,48,39,34,64,33,28,28,31,34,36,30,34,28,47,68,57,53,40,76,75,56,58,69,48,72,47,74,47,80,42,45,33,30,52,34,59,87,65,56,36,62,56,45,45,32,24,45,60,25,38,65,65,25,58,60,54,66,58,71,31,31,21,42,59,40,17,23,63,30,90,42,68,71,38,68,80,48,62,70,74,68,66,87,76,65,72,65,58,69,94,55,58,72,72,65,57,79,67,57,25,29,69,74,32,84,61,58,70,74,76,62,51,36,49,90,47,40,46,68,68,42,74,44,79,43,48,81,75,30,33,32,38,39,38,40,34,20,61,16,39,71,53,30,34,35,39,34,40,48,94,39,57,36,28,38,38,27,31,47,34,30,39,31,47,76,43,83,34,60,50,46,80,43,36,18,66,27,28,34,35,28,39,37,65,35,74,62,82,78,35,73,33,43,29,40,38,32,43,34,77,41,86,70,85,45,60,21,56,33,34,40,31,26,65,92,38,72,90,68,88,65,50,67,83,78,56,85,62,84,67,80,59,36,60,45,47,64,60,52,54,52,55,63,60,66,54,30,18,42,75,86,60,74,67,81,56,77,86,58,46,75,47,73,46,63,32,42,37,34,36,37,45,39,78,49,49,68,79,78,70,68,59,77,72,67,80,74,76,57,68,62,63,75,56,92,79,75,59,61,66,72,35,45,59,72,75,54,66,53,25,31,59,29,24,21,44,35,76,30,61,37,72,86,51,46,45,17,52,36,52,15,44,75,63,67,51,68,51,87,61,63,32,63,87,61,36,21,40,80,50,54,67,73,43,34,34,34,40,36,45,34,31,32,44,35,71,84,49,34,19,64,67,45,18,39,29,41,50,43,41,60,30,35,42,27,44,70,45,78,38,66,87,80,79,44,70,69,64,60,67,63,45,42,74,77,36,32,27,46,29,34,42,45,68,39,42,44,28,50,69,82,22,31,50,86,56,93,53,44,15,6,23,30,34,35,39,36,47,45,77,51,51,40,50,30,50,38,26,38,37,23,42,74,47,12,79,59,18,9,24,42,36,32,40,26,38,61,55,68,78,50,63,82,79,66,84,79,63,69,68,47,38,79,63,47,62,70,57,50,48,56,57,72,71,104,128,79,70,65,65,56,58,58,55,51,51,56,53,49,57,65,55,64,70,57,67,73,70,81,75,43,39,70,50,76,43,40,31,36,54,40,75,45,36,40,25,10,43,76,38,76,33,30,21,24,70,85,25,45,44,24,69,75,42,66,37,49,50,50,28,44,35,37,40,37,38,35,30,59,24,68,22,41,32,38,28,55,18,47,48,82,41,42,34,73,80,32,38,57,52,41,21,36,35,39,33,24,28,53,57,45,46,37,45,22,58,50,69,44,64,47,55,40,45,70,59,17,29,53,40,31,32,28,34,41,33,43,48,40,34,66,32,29,29,30,34,37,30,33,27,48,70,56,54,39,75,74,59,59,70,46,74,45,73,47,79,42,45,33,31,51,34,59,88,64,57,37,63,56,45,46,32,24,44,60,25,38,66,65,24,57,59,53,68,59,70,31,31,20,41,60,40,17,23,64,30,89,41,66,68,44,62,78,49,58,71,74,69,64,86,76,65,72,69,48,75,93,54,55,75,69,64,56,78,69,59,25,29,69,73,32,82,61,58,69,76,75,62,47,36,50,91,46,40,46,68,67,43,74,44,78,42,47,79,75,31,34,31,38,39,38,38,35,22,61,16,40,72,53,31,34,35,39,34,41,48,94,39,57,36,28,39,39,27,31,46,33,30,41,30,47,75,41,81,36,58,52,44,79,43,37,20,66,28,30,35,33,29,38,37,64,34,73,63,82,76,35,74,34,43,29,40,41,32,43,32,78,42,87,70,86,44,61,22,56,33,35,41,31,26,65,91,38,75,91,68,87,65,49,67,81,77,58,86,61,83,68,80,58,36,57,46,46,65,60,54,53,51,54,64,62,65,53,29,18,44,76,86,60,76,66,80,58,76,87,57,47,76,47,73,45,64,31,40,36,36,36,35,45,39,78,50,49,66,78,75,73,65,60,79,75,67,80,74,75,54,69,68,65,70,52,93,79,71,60,61,64,73,36,44,59,72,73,54,66,53,25,31,60,30,24,22,45,37,74,28,61,38,73,87,50,47,45,18,51,36,51,16,42,76,61,66,50,67,51,86,60,63,31,64,88,61,37,23,40,81,50,54,68,72,44,33,33,34,40,36,43,34,30,32,45,34,72,87,49,36,17,62,67,46,17,38,31,39,50,43,41,58,29,34,43,26,46,71,43,78,38,67,88,78,79,44,69,70,63,60,66,64,46,41,74,77,35,33,27,46,28,32,41,45,68,40,43,43,28,49,68,82,22,32,49,87,57,93,52,44,15,5,23,30,34,36,36,36,48,45,78,48,50,38,53,29,50,37,26,38,37,23,43,76,46,13,79,60,18,9,24,43,36,32,39,26,36,62,55,69,79,49,63,80,79,65,86,80,63,69,68,48,39,79,64,48,61,69,58,51,48,56,57,73,70,105

Radius of gyration: 33.26 Å; Cα contacts (8 Å, |Δi|>4): 3225; chains: 2; bounding box: 117×90×99 Å

Nearest PDB structures (foldseek):
  1aoz-assembly1_A  TM=8.582E-01  e=5.801E-55  Cucurbita melopepo
  2q9o-assembly1_A  TM=8.200E-01  e=1.716E-40  Melanocarpus albomyces
  3pps-assembly1_A  TM=8.192E-01  e=7.014E-41  Canariomyces arenarius
  3dkh-assembly1_A  TM=8.297E-01  e=4.197E-40  Melanocarpus albomyces
  2ih9-assembly1_A  TM=8.263E-01  e=2.683E-40  Melanocarpus albomyces

Foldseek 3Di:
DVPPVVVVVVVVVVVVPPCPVPPLDFAEEEWEWEWDWADLALFTDTFIDTPPFFAHDEAEGAQFGKHKYKYFAAYDFDWWWKAWFLFQCFQNQLLRTQDLASAHTHTHRGMDMRIGTGHNFFDKTKMATNPLQSLLRGHIGIYTHDDDQDPVRVQFPEEDEWEKEFHAPDDSNVQLCQQLALVHWHQAGGQAIGTRSHHHGLPPVPPPQPPPPDPPPDCPDVQRPPPPCRNHRPVPSPDDPGDRNSVRHDDFAEDEDAAQGKYKYKYAAQYQAFKKKKAKPPWWKWWQDKSSHGWDTDIDRIDIDHHSIITIIMIGRHDDFAKIKMKIWTALDQPTHIGIHIYGYPPYDDDRDNNVPDDRDDDDRDPLVVVQVVQQVIFADPVDADDDPVQAPEEAEKEKEKFWAQQPDPPFDPPPPPPPLPLPPPPPDPRLVRLPDSPSGTNMFIGISNDFAGRDFHHNQLCQLLVPCVVVQDVNRQHAEDAAFGKYKYKYFFFYYNVQFRGKFKKFKRNWKKFWQHWWDFDDDPDPVVVVSGNRRTTHIHRIDMHGADDDSSRNPDSRTRTITMIMTGSNHFGKMKIAGSSNSRPPSRGRIHIYGNGNPRNNRDDPPGDDTDPDDPVSVVVSNVD/DVPPVVVVVVVVVVVVPPCPVVPLDFAEEEWEWEWDWADLALFTDTFIDTPPFFAHDEAEGAQFGKHKYKYFAAYDFDWWWKAWFLFQCFQNQLLRTQDLASAHTHTHRGMDMRIGTGHNFFDKTKMATNPLQSLLRRHIGIYTHDDDQDPVRVQFPEEDEWEKEFHAPDDSNVQLCQQQALVHWHQAGGQAIGTRSHHHGLCCPPPPLPPCPDPPPDCPDVQRPPPPCRNHRPVPSPDDPDDRNNVRHDDFAEDEDAAQGKYKYKYAQQYQAFKKKKAKPPWWKWWQDKSSHGWDTDIGRIDIDHHSIITIIMIGRHDDFAKIKMKIWTALDQPTHIGIHIYGYPPYDDDNDNNVPDDRDDDHRDPLVVVQVVQQPIFADPVDADDDPVQAPEEAEKEKEKFWAQQPDPPFDPPPPDPPQDPPPPPPDDRLVRLPPSPSGTNIFIGISNDFATRDFHHNQLCQLLVPCVVVQDVNRQHAEDAAFGKYKYKYFFFYYNVQFRGKFKKFKRNWKKFWQHWWDFDDDPDPVVVVSGNRRTTHIHRIDMHGADDDSSRHPPSRTRTITMIMTGSNHFGKMKIAGSSNSRPPSRGRIHIYGNGNPRNNRDDPPGDDTDPDDPVSVVVSNVD

InterPro domains:
  IPR001117 Multicopper oxidase, second cupredoxin domain [PF00394] (159-347)
  IPR008972 Cupredoxin [G3DSA:2.60.40.420] (23-147)
  IPR008972 Cupredoxin [G3DSA:2.60.40.420] (156-383)
  IPR008972 Cupredoxin [G3DSA:2.60.40.420] (433-625)
  IPR008972 Cupredoxin [SSF49503] (27-179)
  IPR008972 Cupredoxin [SSF49503] (156-381)
  IPR008972 Cupredoxin [SSF49503] (436-607)
  IPR011706 Multicopper oxidase, C-terminal [PF07731] (468-596)
  IPR011707 Multicopper oxidase-like, N-terminal [PF07732] (38-147)
  IPR045087 Multicopper oxidase [PTHR11709] (42-587)

Secondary structure (DSSP, 8-state):
--STHHHHHHHHHHHHHH--------EEEEEEEEEEEEESSS-EEEEEEETTBSS-PPEEE-TT-EEEEEEEE--SSB-B--EEET---TT-GGGG--BTTTB--B-TTEEEEEEEEPPSS-EEEEEE--STTTTTTT-EEEEEE-S-SSHHHHT-SEEEEEEEEEE-SS-HHHHHHHHTSSS-----S-SEEEETTB---S-TT-SSS-----TTS---SSS-----GGGS-TT-TT--PPPP-GGGPPPPPEEEE-TT-EEEEEEEE--SS-EEEEEETTB-EEEEEETTEEEEEEEESSEEE-TT-EEEEEEE--SPSSEEEEEEEEESSSS--EEEEEEEETT-------GGG-------TT-HHHHHHHHHH--B-TTSPPPPGGGEEEEEEEEEEEEEEE---SSSS---------SS--TT--GGGGG----TTEEEEEEETTB-----SS-HHHHHHHTSSGGG-SGGGTEEE--TT-EEEEEEEE---TTS-----EEEESSS-EEEEEEESS-----HHHHHTS--SSPPEESEEEPP--SBTTB-SSSS-S-EEEEEE---SSSEEEEEES-HHHHTTT--EEEEE--STTPPPPPTT----TT--HHHHHHHHH-/--STHHHHHHHHHHHHHH--------EEEEEEEEEEEEESSS-EEEEEEETTBSS-PPEEE-TT-EEEEEEEE--SSB-B--EEET---TT-GGGG--BTTTB--B-TTEEEEEEEEPPSS-EEEEEE--STTTTTTT-EEEEEE-S-SSHHHHT-SEEEEEEEEEE-SS-HHHHHHHHTSSS-----S-SEEEETTB--SS----SSS-----TTS---SSS-----GGGS-TT-TT--PPPP-GGGPPPPPEEEE-TT-EEEEEEEE--SS-EEEEEETTB-EEEEEETTEEEEEEEESEEEE-TT-EEEEEEE--SPSSEEEEEEEEESSSS--EEEEEEEETT-------GGG-------TT-HHHHHHHHHH--B-TTSPPPPGGGEEEEEEEEEEEEEEE---SSSS----S----S---TT--GGGGT----TTEEEEEEETTB-----SS-HHHHHHHTSSGGG-SGGGTEEE--TT-EEEEEEEE---TTS-----EEEESSS-EEEEEEESS-----HHHHHTS--SSPPEESEEEPP--SBTTB-SSSS-S-EEEEEE---SSSEEEEEES-HHHHTTT--EEEEE--STTPPPPPTT----TT--HHHHHHHHH-

pLDDT: mean 80.95, std 21.58, range [23.48, 98.81]

Organism: Polarella glacialis (NCBI:txid89957)